Protein AF-A0A5J4WSN6-F1 (afdb_monomer)

pLDDT: mean 71.71, std 24.64, range [21.77, 98.19]

Foldseek 3Di:
DDDDDDDDDDDDDDDDDDDDDDDDDDDDDDDDDDDDDDDDDDDDDDDDDDDDDDDDDDDDDDDDDDDDDDDDDDDDDDDDDDDDPPPPVPPVVVVVVVVVVVVVVVPPPDDDDDDDPVVVVVVVVVVVVVLVVVVVVPPDDDDPVVVLVLLQCLLPDDDDVVNVVVVVVVPDDDDDDDDDDDDVVVVVVPVVPPPDDDDDDDDDDDDDDDDDDDDDDDDDDDDDDDDDDDDDDDDDDDDDDDDDDDDDDDDDDPPVPPPDDDPLPVLVVVCVVPPPVSLVVCLVVCVLVVLLVCLVVVDPVSLDLSNLVNNLSSLALQDCSSLVSCLVVVSLLSLLVQCPPPDVSSNLSSLSSLLSSLLNCPDPPHDVVVNVSNLVSCVVSVVLVSLVVSLVVPPDLSSNLSSLLSNLSNCLPAQPPDPPNDPVSLVSLVVCLVPNDPVCNVSSVVSSVSVVVSVVVCVVCVPPPPCVQLVVLLVDDCDDDPVSNVVSLVSNLVSLVVLLVVLVNPLDPVSLVVCVVVCVLLSLLVCLQDPDLASDDQSSLSSNLSSLPSDDLVSLVSSVVSLNLNSLLNNLPYPDPSSVLSSLSNLLSNLVSQLVVDPLPDQRPCLVSCVVNVVLVSLVCQLPPDPDPSSVLSSLLSNLSRQQLHDPPDPVNLQVSLVSLLCCCQPPPVCNVSSLVSLLRLCNHPVSVCSLCVPDDLLVLLVLLQDDLDDPPVSNSNSVSSNLSSLSSLLSNLPDLPCAVVLVNNVVSCVLVSLLVLLQPDDQQPDDLSSLSSNLSSQLSYALVSLVSSVVSVNQVSLLSQCPPPPVSSNVSSLSRLLRSLVSQLVVDPDDQARPCLVVCVVVVVLVSLLCQLVVCPPPLSSVLSSLLNNLSRQFNHEPPPLVSLVSSLVSLVVQCPDPPVSSVVSSVNSNVGHDNDDPVVVVVCCVVLVVPDDPPPPDSCNLVVVLLPDLAPQVLSVQLPSDPNSVCCSVPPCNSVSSCVNWADDKDKPDPDCQQADDDDQKTWGAQAQFKHKIWIDDKDQAAKKKWKKAKPPQDDPQFKKKWKFDNPDDADPRDHCCPPVRQLTIWIQTQCAAIHHVHGGDDGWDHDDGPWIKMWMWGNPDVQTKIWIDINLHTTQEMETNHDSIMIIMMIGRHGRIMMGTPGITGRNDDSDPHDPPHDYHYRSDDDD

Solvent-accessible surface area (backbone atoms only — not comparable to full-atom values): 69137 Å² total; per-residue (Å²): 140,86,88,81,87,89,86,84,83,88,83,86,87,81,88,80,90,85,85,87,84,84,89,86,90,80,90,85,87,89,86,91,86,84,88,87,84,88,85,85,84,88,88,84,81,88,87,82,90,85,88,81,82,89,86,80,90,88,80,92,84,88,87,88,89,86,85,86,91,80,87,88,81,92,79,89,88,82,93,82,90,87,87,83,94,81,66,79,85,54,59,77,53,53,61,68,48,59,58,56,50,57,66,53,62,73,73,76,79,76,81,87,77,80,86,53,72,67,55,56,53,49,52,51,51,49,50,51,57,54,48,58,64,52,62,77,72,61,87,84,69,84,66,66,68,64,53,52,56,53,52,50,52,62,75,74,42,82,89,48,72,66,62,57,57,56,59,59,66,74,69,69,78,88,88,84,87,88,86,87,84,92,68,76,72,58,68,65,56,60,72,66,69,80,77,84,78,84,91,86,83,91,81,88,78,89,80,88,82,81,89,80,85,83,88,84,88,81,86,87,89,88,87,87,78,91,87,78,90,79,91,80,90,84,83,82,88,82,89,82,89,80,89,84,83,86,82,92,79,80,83,81,63,96,78,69,74,84,79,64,80,82,62,31,63,63,50,44,53,44,44,71,74,51,42,66,72,47,41,55,50,39,53,77,69,40,50,59,56,53,51,52,54,33,52,66,67,66,44,73,83,55,74,34,63,47,42,42,48,39,54,40,71,60,46,45,51,88,54,63,69,61,49,50,50,38,60,77,68,59,45,56,67,43,50,54,58,34,58,76,45,89,53,61,68,49,23,40,38,38,51,48,39,50,37,27,55,54,62,41,54,74,46,89,85,56,57,67,71,66,42,49,48,57,44,50,53,32,52,78,66,45,41,57,58,53,38,50,49,42,32,74,62,59,83,38,71,69,46,24,53,47,28,32,46,46,52,41,59,65,51,47,83,56,60,82,86,64,92,72,86,46,68,71,43,57,51,47,27,51,47,32,39,77,72,43,59,81,89,50,16,61,58,26,42,54,37,46,51,40,44,49,45,53,53,48,51,41,70,64,57,69,49,79,81,72,57,61,65,46,43,50,45,58,64,58,73,91,60,82,51,78,67,47,33,52,46,52,53,49,51,35,38,50,39,27,45,53,50,39,50,51,48,73,52,63,57,42,61,68,61,45,49,50,47,47,74,71,39,42,52,62,45,45,44,50,46,48,55,69,50,64,59,87,79,58,58,60,35,53,60,45,31,53,36,53,57,46,71,54,47,57,67,74,58,41,46,59,50,53,77,66,60,50,61,61,15,37,68,49,31,66,76,31,89,50,66,69,43,30,52,42,26,54,50,39,54,42,53,58,48,53,48,39,55,71,71,49,84,89,78,64,75,38,73,56,49,77,58,41,54,75,68,46,38,69,57,55,36,52,47,47,37,66,73,53,86,52,63,67,56,29,54,52,27,35,40,45,53,29,55,51,30,29,52,39,69,63,82,51,66,67,60,40,51,53,38,52,54,49,36,64,44,31,42,56,76,35,88,85,50,18,64,57,26,41,53,16,50,29,31,21,40,66,11,72,71,42,30,48,61,65,46,70,86,60,62,54,54,62,50,19,52,57,46,56,57,71,80,67,74,55,73,67,53,29,48,52,50,51,31,53,40,43,28,51,25,44,53,51,45,30,66,50,76,51,95,76,49,60,68,61,52,49,51,42,50,72,44,34,35,54,60,26,46,50,52,52,63,63,73,48,63,77,96,75,62,64,56,42,58,50,45,30,52,24,50,58,40,67,72,45,54,56,69,54,32,48,54,47,46,75,70,54,41,61,69,47,43,62,74,34,46,82,48,87,54,66,65,43,19,49,36,33,42,52,30,55,48,47,46,49,50,33,48,55,66,72,47,91,83,58,63,57,29,79,64,34,64,60,29,52,76,69,44,40,52,57,52,37,51,50,46,36,74,67,25,85,90,36,65,72,40,30,52,46,25,27,34,51,51,27,47,45,32,20,64,32,63,61,84,54,59,72,59,39,52,55,34,52,55,50,27,57,57,36,44,70,43,87,54,64,70,58,17,50,47,16,44,54,11,67,76,31,40,48,86,81,68,74,86,65,43,76,64,52,34,66,81,75,47,55,82,83,54,73,83,95,60,64,94,55,44,71,57,53,55,53,63,72,40,77,44,57,60,55,51,54,53,51,32,68,72,41,80,71,45,42,52,45,73,77,39,90,64,34,67,58,44,51,47,62,33,27,48,51,76,73,43,76,59,74,90,50,74,78,52,30,54,72,58,97,59,31,41,35,36,26,94,47,76,48,36,33,37,37,42,36,36,67,69,47,59,64,53,32,38,38,40,26,40,29,39,36,71,34,81,88,75,84,20,44,38,40,37,41,26,39,50,89,60,79,68,55,85,69,28,54,73,50,44,97,75,27,30,70,42,26,42,40,42,36,40,81,9,30,41,26,38,66,38,76,68,58,50,71,43,77,58,58,67,63,82,41,39,40,31,43,37,39,33,52,75,49,86,67,19,39,36,42,38,26,52,72,79,46,75,40,42,57,30,40,28,54,55,70,76,32,29,24,42,34,44,34,45,28,34,47,66,9,35,39,31,57,78,42,39,31,48,45,81,67,78,87,74,84,76,55,88,90,48,44,81,41,58,56,86,42,78,66,119

Structure (mmCIF, N/CA/C/O backbone):
data_AF-A0A5J4WSN6-F1
#
_entry.id   AF-A0A5J4WSN6-F1
#
loop_
_atom_site.group_PDB
_atom_site.id
_atom_site.type_symbol
_atom_site.label_atom_id
_atom_site.label_alt_id
_atom_site.label_comp_id
_atom_site.label_asym_id
_atom_site.label_entity_id
_atom_site.label_seq_id
_atom_site.pdbx_PDB_ins_code
_atom_site.Cartn_x
_atom_site.Cartn_y
_atom_site.Cartn_z
_atom_site.occupancy
_atom_site.B_iso_or_equiv
_atom_site.auth_seq_id
_atom_site.auth_comp_id
_atom_site.auth_asym_id
_atom_site.auth_atom_id
_atom_site.pdbx_PDB_model_num
ATOM 1 N N . MET A 1 1 ? 8.665 -16.994 6.306 1.00 29.88 1 MET A N 1
ATOM 2 C CA . MET A 1 1 ? 9.416 -18.201 6.709 1.00 29.88 1 MET A CA 1
ATOM 3 C C . MET A 1 1 ? 10.738 -17.751 7.284 1.00 29.88 1 MET A C 1
ATOM 5 O O . MET A 1 1 ? 11.420 -16.973 6.629 1.00 29.88 1 MET A O 1
ATOM 9 N N . SER A 1 2 ? 11.057 -18.196 8.493 1.00 22.36 2 SER A N 1
ATOM 10 C CA . SER A 1 2 ? 12.301 -17.873 9.191 1.00 22.36 2 SER A CA 1
ATOM 11 C C . SER A 1 2 ? 12.502 -18.897 10.304 1.00 22.36 2 SER A C 1
ATOM 13 O O . SER A 1 2 ? 11.804 -18.849 11.313 1.00 22.36 2 SER A O 1
ATOM 15 N N . GLU A 1 3 ? 13.447 -19.808 10.115 1.00 26.25 3 GLU A N 1
ATOM 16 C CA . GLU A 1 3 ? 13.988 -20.647 11.181 1.00 26.25 3 GLU A CA 1
ATOM 17 C C . GLU A 1 3 ? 15.490 -20.391 11.265 1.00 26.25 3 GLU A C 1
ATOM 19 O O . GLU A 1 3 ? 16.156 -20.347 10.232 1.00 26.25 3 GLU A O 1
ATOM 24 N N . ILE A 1 4 ? 16.003 -20.229 12.486 1.00 26.98 4 ILE A N 1
ATOM 25 C CA . ILE A 1 4 ? 17.267 -20.807 12.963 1.00 26.98 4 ILE A CA 1
ATOM 26 C C . ILE A 1 4 ? 17.347 -20.578 14.483 1.00 26.98 4 ILE A C 1
ATOM 28 O O . ILE A 1 4 ? 17.349 -19.450 14.960 1.00 26.98 4 ILE A O 1
ATOM 32 N N . ASN A 1 5 ? 17.387 -21.696 15.209 1.00 25.83 5 ASN A N 1
ATOM 33 C CA . ASN A 1 5 ? 17.934 -21.938 16.549 1.00 25.83 5 ASN A CA 1
ATOM 34 C C . ASN A 1 5 ? 17.846 -20.860 17.651 1.00 25.83 5 ASN A C 1
ATOM 36 O O . ASN A 1 5 ? 18.610 -19.897 17.672 1.00 25.83 5 ASN A O 1
ATOM 40 N N . LEU A 1 6 ? 17.147 -21.228 18.730 1.00 24.16 6 LEU A N 1
ATOM 41 C CA . LEU A 1 6 ? 17.699 -21.136 20.086 1.00 24.16 6 LEU A CA 1
ATOM 42 C C . LEU A 1 6 ? 17.546 -22.489 20.805 1.00 24.16 6 LEU A C 1
ATOM 44 O O . LEU A 1 6 ? 16.474 -23.085 20.798 1.00 24.16 6 LEU A O 1
ATOM 48 N N . ASP A 1 7 ? 18.627 -22.940 21.440 1.00 25.58 7 ASP A N 1
ATOM 49 C CA . ASP A 1 7 ? 18.696 -24.030 22.428 1.00 25.58 7 ASP A CA 1
ATOM 50 C C . ASP A 1 7 ? 19.331 -23.423 23.692 1.00 25.58 7 ASP A C 1
ATOM 52 O O . ASP A 1 7 ? 20.236 -22.588 23.565 1.00 25.58 7 ASP A O 1
ATOM 56 N N . PRO A 1 8 ? 18.854 -23.762 24.904 1.00 38.78 8 PRO A N 1
ATOM 57 C CA . PRO A 1 8 ? 19.781 -24.472 25.786 1.00 38.78 8 PRO A CA 1
ATOM 58 C C . PRO A 1 8 ? 19.151 -25.518 26.734 1.00 38.78 8 PRO A C 1
ATOM 60 O O . PRO A 1 8 ? 18.449 -25.201 27.692 1.00 38.78 8 PRO A O 1
ATOM 63 N N . LEU A 1 9 ? 19.636 -26.752 26.593 1.00 24.89 9 LEU A N 1
ATOM 64 C CA . LEU A 1 9 ? 20.227 -27.571 27.667 1.00 24.89 9 LEU A CA 1
ATOM 65 C C . LEU A 1 9 ? 19.377 -27.949 28.913 1.00 24.89 9 LEU A C 1
ATOM 67 O O . LEU A 1 9 ? 19.411 -27.307 29.959 1.00 24.89 9 LEU A O 1
ATOM 71 N N . LEU A 1 10 ? 18.905 -29.203 28.882 1.00 26.56 10 LEU A N 1
ATOM 72 C CA . LEU A 1 10 ? 19.039 -30.211 29.960 1.00 26.56 10 LEU A CA 1
ATOM 73 C C . LEU A 1 10 ? 18.473 -29.933 31.379 1.00 26.56 10 LEU A C 1
ATOM 75 O O . LEU A 1 10 ? 19.146 -29.331 32.214 1.00 26.56 10 LEU A O 1
ATOM 79 N N . ARG A 1 11 ? 17.482 -30.757 31.787 1.00 25.06 11 ARG A N 1
ATOM 80 C CA . ARG A 1 11 ? 17.697 -31.755 32.876 1.00 25.06 11 ARG A CA 1
ATOM 81 C C . ARG A 1 11 ? 16.644 -32.882 32.981 1.00 25.06 11 ARG A C 1
ATOM 83 O O . ARG A 1 11 ? 15.590 -32.731 33.576 1.00 25.06 11 ARG A O 1
ATOM 90 N N . LYS A 1 12 ? 17.051 -34.070 32.512 1.00 27.34 12 LYS A N 1
ATOM 91 C CA . LYS A 1 12 ? 16.775 -35.429 33.044 1.00 27.34 12 LYS A CA 1
ATOM 92 C C . LYS A 1 12 ? 15.430 -35.720 33.759 1.00 27.34 12 LYS A C 1
ATOM 94 O O . LYS A 1 12 ? 15.294 -35.453 34.951 1.00 27.34 12 LYS A O 1
ATOM 99 N N . LYS A 1 13 ? 14.670 -36.655 33.175 1.00 25.98 13 LYS A N 1
ATOM 100 C CA . LYS A 1 13 ? 14.461 -37.995 33.779 1.00 25.98 13 LYS A CA 1
ATOM 101 C C . LYS A 1 13 ? 14.390 -39.071 32.679 1.00 25.98 13 LYS A C 1
ATOM 103 O O . LYS A 1 13 ? 14.477 -38.733 31.503 1.00 25.98 13 LYS A O 1
ATOM 108 N N . LYS A 1 14 ? 14.407 -40.350 33.064 1.00 26.09 14 LYS A N 1
ATOM 109 C CA . LYS A 1 14 ? 14.675 -41.517 32.198 1.00 26.09 14 LYS A CA 1
ATOM 110 C C . LYS A 1 14 ? 13.524 -42.535 32.225 1.00 26.09 14 LYS A C 1
ATOM 112 O O . LYS A 1 14 ? 12.726 -42.507 33.154 1.00 26.09 14 LYS A O 1
ATOM 117 N N . ASP A 1 15 ? 13.614 -43.483 31.284 1.00 25.67 15 ASP A N 1
ATOM 118 C CA . ASP A 1 15 ? 12.939 -44.793 31.226 1.00 25.67 15 ASP A CA 1
ATOM 119 C C . ASP A 1 15 ? 11.438 -44.775 30.826 1.00 25.67 15 ASP A C 1
ATOM 121 O O . ASP A 1 15 ? 10.695 -43.909 31.268 1.00 25.67 15 ASP A O 1
ATOM 125 N N . LYS A 1 16 ? 10.915 -45.700 29.994 1.00 28.06 16 LYS A N 1
ATOM 126 C CA . LYS A 1 16 ? 11.546 -46.781 29.190 1.00 28.06 16 LYS A CA 1
ATOM 127 C C . LYS A 1 16 ? 10.595 -47.316 28.093 1.00 28.06 16 LYS A C 1
ATOM 129 O O . LYS A 1 16 ? 9.416 -47.456 28.368 1.00 28.06 16 LYS A O 1
ATOM 134 N N . VAL A 1 17 ? 11.173 -47.762 26.964 1.00 27.42 17 VAL A N 1
ATOM 135 C CA . VAL A 1 17 ? 10.690 -48.813 26.019 1.00 27.42 17 VAL A CA 1
ATOM 136 C C . VAL A 1 17 ? 9.312 -48.647 25.339 1.00 27.42 17 VAL A C 1
ATOM 138 O O . VAL A 1 17 ? 8.289 -48.592 26.003 1.00 27.42 17 VAL A O 1
ATOM 141 N N . GLY A 1 18 ? 9.281 -48.807 24.003 1.00 24.73 18 GLY A N 1
ATOM 142 C CA . GLY A 1 18 ? 8.148 -49.468 23.324 1.00 24.73 18 GLY A CA 1
ATOM 143 C C . GLY A 1 18 ? 7.549 -48.788 22.084 1.00 24.73 18 GLY A C 1
ATOM 144 O O . GLY A 1 18 ? 6.502 -48.161 22.178 1.00 24.73 18 GLY A O 1
ATOM 145 N N . HIS A 1 19 ? 8.123 -49.038 20.903 1.00 26.41 19 HIS A N 1
ATOM 146 C CA . HIS A 1 19 ? 7.323 -49.191 19.673 1.00 26.41 19 HIS A CA 1
ATOM 147 C C . HIS A 1 19 ? 6.968 -50.684 19.526 1.00 26.41 19 HIS A C 1
ATOM 149 O O . HIS A 1 19 ? 7.775 -51.529 19.929 1.00 26.41 19 HIS A O 1
ATOM 155 N N . PRO A 1 20 ? 5.782 -51.026 18.989 1.00 36.34 20 PRO A N 1
ATOM 156 C CA . PRO A 1 20 ? 5.706 -51.248 17.544 1.00 36.34 20 PRO A CA 1
ATOM 157 C C . PRO A 1 20 ? 4.441 -50.680 16.867 1.00 36.34 20 PRO A C 1
ATOM 159 O O . PRO A 1 20 ? 3.640 -49.956 17.450 1.00 36.34 20 PRO A O 1
ATOM 162 N N . SER A 1 21 ? 4.351 -50.988 15.579 1.00 25.44 21 SER A N 1
ATOM 163 C CA . SER A 1 21 ? 3.442 -50.516 14.539 1.00 25.44 21 SER A CA 1
ATOM 164 C C . SER A 1 21 ? 1.994 -51.035 14.571 1.00 25.44 21 SER A C 1
ATOM 166 O O . SER A 1 21 ? 1.717 -52.127 15.054 1.00 25.44 21 SER A O 1
ATOM 168 N N . GLU A 1 22 ? 1.164 -50.316 13.803 1.00 26.33 22 GLU A N 1
ATOM 169 C CA . GLU A 1 22 ? 0.110 -50.827 12.904 1.00 26.33 22 GLU A CA 1
ATOM 170 C C . GLU A 1 22 ? -1.339 -51.110 13.369 1.00 26.33 22 GLU A C 1
ATOM 172 O O . GLU A 1 22 ? -1.625 -51.691 14.407 1.00 26.33 22 GLU A O 1
ATOM 177 N N . ASN A 1 23 ? -2.233 -50.782 12.422 1.00 25.22 23 ASN A N 1
ATOM 178 C CA . ASN A 1 23 ? -3.530 -51.392 12.103 1.00 25.22 23 ASN A CA 1
ATOM 179 C C . ASN A 1 23 ? -4.677 -51.408 13.135 1.00 25.22 23 ASN A C 1
ATOM 181 O O . ASN A 1 23 ? -4.746 -52.239 14.038 1.00 25.22 23 ASN A O 1
ATOM 185 N N . LEU A 1 24 ? -5.726 -50.623 12.836 1.00 24.95 24 LEU A N 1
ATOM 186 C CA . LEU A 1 24 ? -7.067 -50.823 13.397 1.00 24.95 24 LEU A CA 1
ATOM 187 C C . LEU A 1 24 ? -8.184 -50.526 12.372 1.00 24.95 24 LEU A C 1
ATOM 189 O O . LEU A 1 24 ? -8.717 -49.424 12.287 1.00 24.95 24 LEU A O 1
ATOM 193 N N . GLN A 1 25 ? -8.575 -51.547 11.600 1.00 28.19 25 GLN A N 1
ATOM 194 C CA . GLN A 1 25 ? -9.844 -51.556 10.857 1.00 28.19 25 GLN A CA 1
ATOM 195 C C . GLN A 1 25 ? -11.003 -52.062 11.733 1.00 28.19 25 GLN A C 1
ATOM 197 O O . GLN A 1 25 ? -10.855 -53.072 12.425 1.00 28.19 25 GLN A O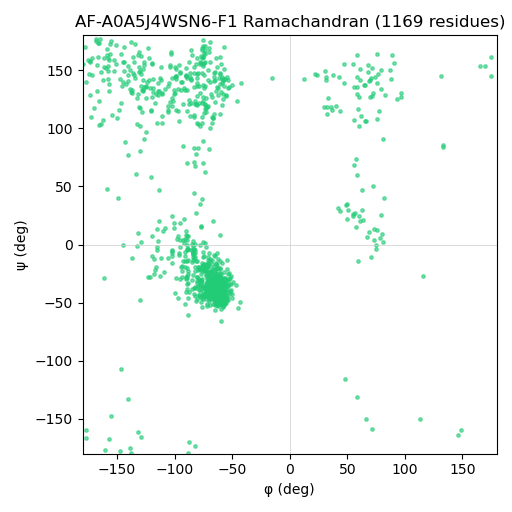 1
ATOM 202 N N . LYS A 1 26 ? -12.196 -51.467 11.576 1.00 28.02 26 LYS A N 1
ATOM 203 C CA . LYS A 1 26 ? -13.536 -52.096 11.705 1.00 28.02 26 LYS A CA 1
ATOM 204 C C . LYS A 1 26 ? -14.578 -51.134 11.084 1.00 28.02 26 LYS A C 1
ATOM 206 O O . LYS A 1 26 ? -14.473 -49.938 11.302 1.00 28.02 26 LYS A O 1
ATOM 211 N N . LYS A 1 27 ? -15.390 -51.552 10.092 1.00 29.20 27 LYS A N 1
ATOM 212 C CA . LYS A 1 27 ? -16.681 -52.300 10.179 1.00 29.20 27 LYS A CA 1
ATOM 213 C C . LYS A 1 27 ? -17.825 -51.445 10.768 1.00 29.20 27 LYS A C 1
ATOM 215 O O . LYS A 1 27 ? -17.562 -50.708 11.700 1.00 29.20 27 LYS A O 1
ATOM 220 N N . GLN A 1 28 ? -19.097 -51.490 10.340 1.00 25.22 28 GLN A N 1
ATOM 221 C CA . GLN A 1 28 ? -19.889 -52.211 9.303 1.00 25.22 28 GLN A CA 1
ATOM 222 C C . GLN A 1 28 ? -20.956 -51.203 8.779 1.00 25.22 28 GLN A C 1
ATOM 224 O O . GLN A 1 28 ? -21.284 -50.272 9.500 1.00 25.22 28 GLN A O 1
ATOM 229 N N . LYS A 1 29 ? -21.471 -51.175 7.540 1.00 27.22 29 LYS A N 1
ATOM 230 C CA . LYS A 1 29 ? -22.154 -52.155 6.658 1.00 27.22 29 LYS A CA 1
ATOM 231 C C . LYS A 1 29 ? -23.549 -52.665 7.112 1.00 27.22 29 LYS A C 1
ATOM 233 O O . LYS A 1 29 ? -23.630 -53.614 7.878 1.00 27.22 29 LYS A O 1
ATOM 238 N N . ILE A 1 30 ? -24.576 -52.151 6.411 1.00 27.41 30 ILE A N 1
ATOM 239 C CA . ILE A 1 30 ? -25.902 -52.740 6.082 1.00 27.41 30 ILE A CA 1
ATOM 240 C C . ILE A 1 30 ? -27.004 -52.723 7.157 1.00 27.41 30 ILE A C 1
ATOM 242 O O . ILE A 1 30 ? -26.831 -53.205 8.268 1.00 27.41 30 ILE A O 1
ATOM 246 N N . ASN A 1 31 ? -28.203 -52.316 6.716 1.00 23.38 31 ASN A N 1
ATOM 247 C CA . ASN A 1 31 ? -29.488 -52.799 7.226 1.00 23.38 31 ASN A CA 1
ATOM 248 C C . ASN A 1 31 ? -30.433 -53.048 6.021 1.00 23.38 31 ASN A C 1
ATOM 250 O O . ASN A 1 31 ? -30.463 -52.214 5.115 1.00 23.38 31 ASN A O 1
ATOM 254 N N . LYS A 1 32 ? -31.129 -54.198 5.942 1.00 28.86 32 LYS A N 1
ATOM 255 C CA . LYS A 1 32 ? -32.035 -54.562 4.817 1.00 28.86 32 LYS A CA 1
ATOM 256 C C . LYS A 1 32 ? -32.948 -55.761 5.152 1.00 28.86 32 LYS A C 1
ATOM 258 O O . LYS A 1 32 ? -32.493 -56.897 5.069 1.00 28.86 32 LYS A O 1
ATOM 263 N N . VAL A 1 33 ? -34.226 -55.507 5.451 1.00 28.70 33 VAL A N 1
ATOM 264 C CA . VAL A 1 33 ? -35.325 -56.482 5.686 1.00 28.70 33 VAL A CA 1
ATOM 265 C C . VAL A 1 33 ? -36.657 -55.741 5.429 1.00 28.70 33 VAL A C 1
ATOM 267 O O . VAL A 1 33 ? -36.706 -54.552 5.724 1.00 28.70 33 VAL A O 1
ATOM 270 N N . ASN A 1 34 ? -37.782 -56.304 4.964 1.00 27.73 34 ASN A N 1
ATOM 271 C CA . ASN A 1 34 ? -38.065 -57.291 3.901 1.00 27.73 34 ASN A CA 1
ATOM 272 C C . ASN A 1 34 ? -39.535 -57.095 3.442 1.00 27.73 34 ASN A C 1
ATOM 274 O O . ASN A 1 34 ? -40.289 -56.353 4.069 1.00 27.73 34 ASN A O 1
ATOM 278 N N . LYS A 1 35 ? -39.953 -57.783 2.370 1.00 28.55 35 LYS A N 1
ATOM 279 C CA . LYS A 1 35 ? -41.370 -58.087 2.085 1.00 28.55 35 LYS A CA 1
ATOM 280 C C . LYS A 1 35 ? -41.681 -59.522 2.522 1.00 28.55 35 LYS A C 1
ATOM 282 O O . LYS A 1 35 ? -40.806 -60.375 2.412 1.00 28.55 35 LYS A O 1
ATOM 287 N N . GLU A 1 36 ? -42.938 -59.788 2.861 1.00 28.58 36 GLU A N 1
ATOM 288 C CA . GLU A 1 36 ? -43.549 -61.122 2.794 1.00 28.58 36 GLU A CA 1
ATOM 289 C C . GLU A 1 36 ? -44.728 -61.080 1.813 1.00 28.58 36 GLU A C 1
ATOM 291 O O . GLU A 1 36 ? -45.535 -60.149 1.864 1.00 28.58 36 GLU A O 1
ATOM 296 N N . LYS A 1 37 ? -44.839 -62.069 0.922 1.00 29.16 37 LYS A N 1
ATOM 297 C CA . LYS A 1 37 ? -45.725 -63.234 1.107 1.00 29.16 37 LYS A CA 1
ATOM 298 C C . LYS A 1 37 ? -45.730 -64.125 -0.138 1.00 29.16 37 LYS A C 1
ATOM 300 O O . LYS A 1 37 ? -45.652 -63.636 -1.264 1.00 29.16 37 LYS A O 1
ATOM 305 N N . ASP A 1 38 ? -45.832 -65.419 0.121 1.00 28.41 38 ASP A N 1
ATOM 306 C CA . ASP A 1 38 ? -46.012 -66.517 -0.832 1.00 28.41 38 ASP A CA 1
ATOM 307 C C . ASP A 1 38 ? -47.487 -66.531 -1.350 1.00 28.41 38 ASP A C 1
ATOM 309 O O . ASP A 1 38 ? -48.294 -65.702 -0.923 1.00 28.41 38 ASP A O 1
ATOM 313 N N . ASP A 1 39 ? -47.944 -67.369 -2.292 1.00 27.45 39 ASP A N 1
ATOM 314 C CA . ASP A 1 39 ? -47.597 -68.784 -2.495 1.00 27.45 39 ASP A CA 1
ATOM 315 C C . ASP A 1 39 ? -48.053 -69.350 -3.874 1.00 27.45 39 ASP A C 1
ATOM 317 O O . ASP A 1 39 ? -48.836 -68.733 -4.596 1.00 27.45 39 ASP A O 1
ATOM 321 N N . SER A 1 40 ? -47.647 -70.592 -4.169 1.00 26.86 40 SER A N 1
ATOM 322 C CA . SER A 1 40 ? -48.242 -71.583 -5.098 1.00 26.86 40 SER A CA 1
ATOM 323 C C . SER A 1 40 ? -47.994 -71.545 -6.634 1.00 26.86 40 SER A C 1
ATOM 325 O O . SER A 1 40 ? -48.794 -71.049 -7.413 1.00 26.86 40 SER A O 1
ATOM 327 N N . PHE A 1 41 ? -46.932 -72.266 -7.040 1.00 25.58 41 PHE A N 1
ATOM 328 C CA . PHE A 1 41 ? -46.867 -73.342 -8.067 1.00 25.58 41 PHE A CA 1
ATOM 329 C C . PHE A 1 41 ? -47.223 -73.176 -9.577 1.00 25.58 41 PHE A C 1
ATOM 331 O O . PHE A 1 41 ? -48.254 -72.648 -9.973 1.00 25.58 41 PHE A O 1
ATOM 338 N N . SER A 1 42 ? -46.404 -73.871 -10.399 1.00 23.03 42 SER A N 1
ATOM 339 C CA . SER A 1 42 ? -46.414 -74.045 -11.881 1.00 23.03 42 SER A CA 1
ATOM 340 C C . SER A 1 42 ? -46.073 -72.782 -12.711 1.00 23.03 42 SER A C 1
ATOM 342 O O . SER A 1 42 ? -46.444 -71.683 -12.330 1.00 23.03 42 SER A O 1
ATOM 344 N N . GLU A 1 43 ? -45.314 -72.816 -13.820 1.00 23.66 43 GLU A N 1
ATOM 345 C CA . GLU A 1 43 ? -44.699 -73.920 -14.593 1.00 23.66 43 GLU A CA 1
ATOM 346 C C . GLU A 1 43 ? -43.335 -73.501 -15.243 1.00 23.66 43 GLU A C 1
ATOM 348 O O . GLU A 1 43 ? -42.836 -72.399 -15.021 1.00 23.66 43 GLU A O 1
ATOM 353 N N . ASN A 1 44 ? -42.683 -74.391 -16.008 1.00 26.05 44 ASN A N 1
ATOM 354 C CA . ASN A 1 44 ? -41.369 -74.257 -16.697 1.00 26.05 44 ASN A CA 1
ATOM 355 C C . ASN A 1 44 ? -41.326 -75.372 -17.799 1.00 26.05 44 ASN A C 1
ATOM 357 O O . ASN A 1 44 ? -42.039 -76.351 -17.571 1.00 26.05 44 ASN A O 1
ATOM 361 N N . PRO A 1 45 ? -40.501 -75.387 -18.893 1.00 47.44 45 PRO A N 1
ATOM 362 C CA . PRO A 1 45 ? -39.309 -74.557 -19.160 1.00 47.44 45 PRO A CA 1
ATOM 363 C C . PRO A 1 45 ? -38.910 -74.207 -20.639 1.00 47.44 45 PRO A C 1
ATOM 365 O O . PRO A 1 45 ? -39.347 -74.838 -21.587 1.00 47.44 45 PRO A O 1
ATOM 368 N N . LYS A 1 46 ? -37.907 -73.308 -20.782 1.00 30.81 46 LYS A N 1
ATOM 369 C CA . LYS A 1 46 ? -36.756 -73.263 -21.754 1.00 30.81 46 LYS A CA 1
ATOM 370 C C . LYS A 1 46 ? -36.915 -73.493 -23.293 1.00 30.81 46 LYS A C 1
ATOM 372 O O . LYS A 1 46 ? -37.635 -74.368 -23.743 1.00 30.81 46 LYS A O 1
ATOM 377 N N . LYS A 1 47 ? -35.938 -72.908 -24.035 1.00 27.97 47 LYS A N 1
ATOM 378 C CA . LYS A 1 47 ? -35.503 -73.123 -25.458 1.00 27.97 47 LYS A CA 1
ATOM 379 C C . LYS A 1 47 ? -36.256 -72.307 -26.534 1.00 27.97 47 LYS A C 1
ATOM 381 O O . LYS A 1 47 ? -37.420 -72.004 -26.343 1.00 27.97 47 LYS A O 1
ATOM 386 N N . SER A 1 48 ? -35.660 -71.932 -27.681 1.00 26.52 48 SER A N 1
ATOM 387 C CA . SER A 1 48 ? -34.234 -71.870 -28.112 1.00 26.52 48 SER A CA 1
ATOM 388 C C . SER A 1 48 ? -34.059 -70.921 -29.326 1.00 26.52 48 SER A C 1
ATOM 390 O O . SER A 1 48 ? -35.009 -70.273 -29.749 1.00 26.52 48 SER A O 1
ATOM 392 N N . THR A 1 49 ? -32.843 -70.817 -29.874 1.00 34.34 49 THR A N 1
ATOM 393 C CA . THR A 1 49 ? -32.453 -69.963 -31.014 1.00 34.34 49 THR A CA 1
ATOM 394 C C . THR A 1 49 ? -32.933 -70.441 -32.403 1.00 34.34 49 THR A C 1
ATOM 396 O O . THR A 1 49 ? -33.271 -71.607 -32.582 1.00 34.34 49 THR A O 1
ATOM 399 N N . ASN A 1 50 ? -32.800 -69.522 -33.380 1.00 27.08 50 ASN A N 1
ATOM 400 C CA . ASN A 1 50 ? -32.755 -69.656 -34.855 1.00 27.08 50 ASN A CA 1
ATOM 401 C C . ASN A 1 50 ? -34.020 -69.449 -35.731 1.00 27.08 50 ASN A C 1
ATOM 403 O O . ASN A 1 50 ? -35.038 -70.110 -35.595 1.00 27.08 50 ASN A O 1
ATOM 407 N N . SER A 1 51 ? -33.802 -68.604 -36.758 1.00 24.12 51 SER A N 1
ATOM 408 C CA . SER A 1 51 ? -34.321 -68.622 -38.148 1.00 24.12 51 SER A CA 1
ATOM 409 C C . SER A 1 51 ? -35.829 -68.558 -38.476 1.00 24.12 51 SER A C 1
ATOM 411 O O . SER A 1 51 ? -36.558 -69.505 -38.220 1.00 24.12 51 SER A O 1
ATOM 413 N N . GLY A 1 52 ? -36.204 -67.591 -39.340 1.00 23.55 52 GLY A N 1
ATOM 414 C CA . GLY A 1 52 ? -36.835 -67.970 -40.626 1.00 23.55 52 GLY A CA 1
ATOM 415 C C . GLY A 1 52 ? -38.114 -67.266 -41.138 1.00 23.55 52 GLY A C 1
ATOM 416 O O . GLY A 1 52 ? -39.168 -67.875 -41.114 1.00 23.55 52 GLY A O 1
ATOM 417 N N . LYS A 1 53 ? -37.958 -66.104 -41.804 1.00 27.56 53 LYS A N 1
ATOM 418 C CA . LYS A 1 53 ? -38.732 -65.600 -42.983 1.00 27.56 53 LYS A CA 1
ATOM 419 C C . LYS A 1 53 ? -40.274 -65.399 -42.956 1.00 27.56 53 LYS A C 1
ATOM 421 O O . LYS A 1 53 ? -41.041 -66.340 -42.814 1.00 27.56 53 LYS A O 1
ATOM 426 N N . SER A 1 54 ? -40.668 -64.238 -43.516 1.00 28.33 54 SER A N 1
ATOM 427 C CA . SER A 1 54 ? -41.941 -63.922 -44.227 1.00 28.33 54 SER A CA 1
ATOM 428 C C . SER A 1 54 ? -43.233 -63.902 -43.384 1.00 28.33 54 SER A C 1
ATOM 430 O O . SER A 1 54 ? -43.332 -64.610 -42.396 1.00 28.33 54 SER A O 1
ATOM 432 N N . ASN A 1 55 ? -44.264 -63.094 -43.665 1.00 26.89 55 ASN A N 1
ATOM 433 C CA . ASN A 1 55 ? -44.663 -62.279 -44.837 1.00 26.89 55 ASN A CA 1
ATOM 434 C C . ASN A 1 55 ? -45.121 -60.859 -44.365 1.00 26.89 55 ASN A C 1
ATOM 436 O O . ASN A 1 55 ? -45.224 -60.656 -43.162 1.00 26.89 55 ASN A O 1
ATOM 440 N N . LYS A 1 56 ? -45.414 -59.828 -45.183 1.00 26.44 56 LYS A N 1
ATOM 441 C CA . LYS A 1 56 ? -45.751 -59.735 -46.624 1.00 26.44 56 LYS A CA 1
ATOM 442 C C . LYS A 1 56 ? -45.446 -58.315 -47.187 1.00 26.44 56 LYS A C 1
ATOM 444 O O . LYS A 1 56 ? -45.384 -57.372 -46.414 1.00 26.44 56 LYS A O 1
ATOM 449 N N . GLU A 1 57 ? -45.277 -58.217 -48.515 1.00 29.17 57 GLU A N 1
ATOM 450 C CA . GLU A 1 57 ? -45.650 -57.138 -49.485 1.00 29.17 57 GLU A CA 1
ATOM 451 C C . GLU A 1 57 ? -46.105 -55.739 -48.958 1.00 29.17 57 GLU A C 1
ATOM 453 O O . GLU A 1 57 ? -46.913 -55.691 -48.042 1.00 29.17 57 GLU A O 1
ATOM 458 N N . LYS A 1 58 ? -45.801 -54.552 -49.539 1.00 31.95 58 LYS A N 1
ATOM 459 C CA . LYS A 1 58 ? -45.264 -54.070 -50.859 1.00 31.95 58 LYS A CA 1
ATOM 460 C C . LYS A 1 58 ? -45.112 -52.501 -50.784 1.00 31.95 58 LYS A C 1
ATOM 462 O O . LYS A 1 58 ? -45.657 -51.949 -49.839 1.00 31.95 58 LYS A O 1
ATOM 467 N N . ASN A 1 59 ? -44.502 -51.669 -51.663 1.00 27.92 59 ASN A N 1
ATOM 468 C CA . ASN A 1 59 ? -43.653 -51.771 -52.880 1.00 27.92 59 ASN A CA 1
ATOM 469 C C . ASN A 1 59 ? -42.993 -50.381 -53.238 1.00 27.92 59 ASN A C 1
ATOM 471 O O . ASN A 1 59 ? -43.546 -49.374 -52.825 1.00 27.92 59 ASN A O 1
ATOM 475 N N . VAL A 1 60 ? -41.913 -50.342 -54.059 1.00 30.47 60 VAL A N 1
ATOM 476 C CA . VAL A 1 60 ? -41.630 -49.456 -55.260 1.00 30.47 60 VAL A CA 1
ATOM 477 C C . VAL A 1 60 ? -41.844 -47.898 -55.228 1.00 30.47 60 VAL A C 1
ATOM 479 O O . VAL A 1 60 ? -42.905 -47.460 -54.816 1.00 30.47 60 VAL A O 1
ATOM 482 N N . VAL A 1 61 ? -40.994 -46.989 -55.788 1.00 29.23 61 VAL A N 1
ATOM 483 C CA . VAL A 1 61 ? -39.592 -47.032 -56.327 1.00 29.23 61 VAL A CA 1
ATOM 484 C C . VAL A 1 61 ? -39.019 -45.618 -56.719 1.00 29.23 61 VAL A C 1
ATOM 486 O O . VAL A 1 61 ? -39.791 -44.714 -56.999 1.00 29.23 61 VAL A O 1
ATOM 489 N N . GLN A 1 62 ? -37.674 -45.478 -56.764 1.00 29.95 62 GLN A N 1
ATOM 490 C CA . GLN A 1 62 ? -36.749 -44.560 -57.518 1.00 29.95 62 GLN A CA 1
ATOM 491 C C . GLN A 1 62 ? -36.920 -43.018 -57.750 1.00 29.95 62 GLN A C 1
ATOM 493 O O . GLN A 1 62 ? -37.922 -42.529 -58.253 1.00 29.95 62 GLN A O 1
ATOM 498 N N . SER A 1 63 ? -35.734 -42.366 -57.737 1.00 26.52 63 SER A N 1
ATOM 499 C CA . SER A 1 63 ? -35.151 -41.422 -58.743 1.00 26.52 63 SER A CA 1
ATOM 500 C C . SER A 1 63 ? -35.351 -39.891 -58.698 1.00 26.52 63 SER A C 1
ATOM 502 O O . SER A 1 63 ? -36.253 -39.345 -58.076 1.00 26.52 63 SER A O 1
ATOM 504 N N . GLU A 1 64 ? -34.383 -39.228 -59.346 1.00 30.47 64 GLU A N 1
ATOM 505 C CA . GLU A 1 64 ? -34.046 -37.798 -59.380 1.00 30.47 64 GLU A CA 1
ATOM 506 C C . GLU A 1 64 ? -34.959 -36.956 -60.292 1.00 30.47 64 GLU A C 1
ATOM 508 O O . GLU A 1 64 ? -35.461 -37.463 -61.296 1.00 30.47 64 GLU A O 1
ATOM 513 N N . ASN A 1 65 ? -35.048 -35.638 -60.035 1.00 25.56 65 ASN A N 1
ATOM 514 C CA . ASN A 1 65 ? -34.992 -34.598 -61.081 1.00 25.56 65 ASN A CA 1
ATOM 515 C C . ASN A 1 65 ? -34.834 -33.164 -60.516 1.00 25.56 65 ASN A C 1
ATOM 517 O O . ASN A 1 65 ? -34.811 -32.951 -59.306 1.00 25.56 65 ASN A O 1
ATOM 521 N N . SER A 1 66 ? -34.707 -32.182 -61.415 1.00 22.25 66 SER A N 1
ATOM 522 C CA . SER A 1 66 ? -34.601 -30.724 -61.167 1.00 22.25 66 SER A CA 1
ATOM 523 C C . SER A 1 66 ? -35.640 -29.974 -62.050 1.00 22.25 66 SER A C 1
ATOM 525 O O . SER A 1 66 ? -36.453 -30.672 -62.657 1.00 22.25 66 SER A O 1
ATOM 527 N N . PRO A 1 67 ? -35.639 -28.635 -62.290 1.00 53.06 67 PRO A N 1
ATOM 528 C CA . PRO A 1 67 ? -35.221 -27.434 -61.532 1.00 53.06 67 PRO A CA 1
ATOM 529 C C . PRO A 1 67 ? -36.328 -26.309 -61.536 1.00 53.06 67 PRO A C 1
ATOM 531 O O . PRO A 1 67 ? -37.458 -26.554 -61.935 1.00 53.06 67 PRO A O 1
ATOM 534 N N . LYS A 1 68 ? -35.945 -25.044 -61.235 1.00 26.59 68 LYS A N 1
ATOM 535 C CA . LYS A 1 68 ? -36.511 -23.735 -61.715 1.00 26.59 68 LYS A CA 1
ATOM 536 C C . LYS A 1 68 ? -37.761 -23.046 -61.089 1.00 26.59 68 LYS A C 1
ATOM 538 O O . LYS A 1 68 ? -38.860 -23.570 -61.078 1.00 26.59 68 LYS A O 1
ATOM 543 N N . GLN A 1 69 ? -37.542 -21.755 -60.769 1.00 26.50 69 GLN A N 1
ATOM 544 C CA . GLN A 1 69 ? -38.300 -20.517 -61.115 1.00 26.50 69 GLN A CA 1
ATOM 545 C C . GLN A 1 69 ? -39.851 -20.483 -61.117 1.00 26.50 69 GLN A C 1
ATOM 547 O O . GLN A 1 69 ? -40.453 -21.029 -62.031 1.00 26.50 69 GLN A O 1
ATOM 552 N N . THR A 1 70 ? -40.454 -19.619 -60.278 1.00 24.41 70 THR A N 1
ATOM 553 C CA . THR A 1 70 ? -41.015 -18.259 -60.586 1.00 24.41 70 THR A CA 1
ATOM 554 C C . THR A 1 70 ? -41.415 -17.572 -59.252 1.00 24.41 70 THR A C 1
ATOM 556 O O . THR A 1 70 ? -41.600 -18.277 -58.269 1.00 24.41 70 THR A O 1
ATOM 559 N N . LYS A 1 71 ? -41.312 -16.245 -59.034 1.00 27.95 71 LYS A N 1
ATOM 560 C CA . LYS A 1 71 ? -42.122 -15.107 -59.550 1.00 27.95 71 LYS A CA 1
ATOM 561 C C . LYS A 1 71 ? -43.638 -15.232 -59.259 1.00 27.95 71 LYS A C 1
ATOM 563 O O . LYS A 1 71 ? -44.175 -16.310 -59.479 1.00 27.95 71 LYS A O 1
ATOM 568 N N . THR A 1 72 ? -44.361 -14.196 -58.807 1.00 27.61 72 THR A N 1
ATOM 569 C CA . THR A 1 72 ? -43.984 -12.781 -58.502 1.00 27.61 72 THR A CA 1
ATOM 570 C C . THR A 1 72 ? -44.714 -12.297 -57.206 1.00 27.61 72 THR A C 1
ATOM 572 O O . THR A 1 72 ? -44.631 -13.070 -56.260 1.00 27.61 72 THR A O 1
ATOM 575 N N . ASP A 1 73 ? -45.389 -11.149 -56.955 1.00 29.05 73 ASP A N 1
ATOM 576 C CA . ASP A 1 73 ? -45.807 -9.883 -57.640 1.00 29.05 73 ASP A CA 1
ATOM 577 C C . ASP A 1 73 ? -46.063 -8.790 -56.539 1.00 29.05 73 ASP A C 1
ATOM 579 O O . ASP A 1 73 ? -46.476 -9.165 -55.447 1.00 29.05 73 ASP A O 1
ATOM 583 N N . ILE A 1 74 ? -45.642 -7.513 -56.707 1.00 28.86 74 ILE A N 1
ATOM 584 C CA . ILE A 1 74 ? -46.462 -6.259 -56.865 1.00 28.86 74 ILE A CA 1
ATOM 585 C C . ILE A 1 74 ? -47.219 -5.750 -55.595 1.00 28.86 74 ILE A C 1
ATOM 587 O O . ILE A 1 74 ? -47.674 -6.559 -54.798 1.00 28.86 74 ILE A O 1
ATOM 591 N N . GLN A 1 75 ? -47.398 -4.449 -55.271 1.00 24.47 75 GLN A N 1
ATOM 592 C CA . GLN A 1 75 ? -47.256 -3.112 -55.925 1.00 24.47 75 GLN A CA 1
ATOM 593 C C . GLN A 1 75 ? -46.439 -2.190 -54.944 1.00 24.47 75 GLN A C 1
ATOM 595 O O . GLN A 1 75 ? -46.447 -2.470 -53.748 1.00 24.47 75 GLN A O 1
ATOM 600 N N . ASP A 1 76 ? -45.597 -1.198 -55.298 1.00 30.05 76 ASP A N 1
ATOM 601 C CA . ASP A 1 76 ? -45.815 0.047 -56.080 1.00 30.05 76 ASP A CA 1
ATOM 602 C C . ASP A 1 76 ? -46.906 0.962 -55.456 1.00 30.05 76 ASP A C 1
ATOM 604 O O . ASP A 1 76 ? -47.883 0.453 -54.917 1.00 30.05 76 ASP A O 1
ATOM 608 N N . GLN A 1 77 ? -46.866 2.304 -55.469 1.00 28.84 77 GLN A N 1
ATOM 609 C CA . GLN A 1 77 ? -45.995 3.338 -56.090 1.00 28.84 77 GLN A CA 1
ATOM 610 C C . GLN A 1 77 ? -46.170 4.655 -55.221 1.00 28.84 77 GLN A C 1
ATOM 612 O O . GLN A 1 77 ? -46.721 4.520 -54.130 1.00 28.84 77 GLN A O 1
ATOM 617 N N . ILE A 1 78 ? -45.793 5.931 -55.466 1.00 27.12 78 ILE A N 1
ATOM 618 C CA . ILE A 1 78 ? -45.331 6.765 -56.605 1.00 27.12 78 ILE A CA 1
ATOM 619 C C . ILE A 1 78 ? -44.750 8.136 -56.086 1.00 27.12 78 ILE A C 1
ATOM 621 O O . ILE A 1 78 ? -45.208 8.579 -55.038 1.00 27.12 78 ILE A O 1
ATOM 625 N N . ASP A 1 79 ? -43.830 8.803 -56.822 1.00 28.22 79 ASP A N 1
ATOM 626 C CA . ASP A 1 79 ? -43.586 10.283 -56.964 1.00 28.22 79 ASP A CA 1
ATOM 627 C C . ASP A 1 79 ? -43.320 11.246 -55.744 1.00 28.22 79 ASP A C 1
ATOM 629 O O . ASP A 1 79 ? -43.733 10.979 -54.624 1.00 28.22 79 ASP A O 1
ATOM 633 N N . ILE A 1 80 ? -42.643 12.424 -55.837 1.00 28.97 80 ILE A N 1
ATOM 634 C CA . ILE A 1 80 ? -42.075 13.220 -56.966 1.00 28.97 80 ILE A CA 1
ATOM 635 C C . ILE A 1 80 ? -40.937 14.203 -56.506 1.00 28.97 80 ILE A C 1
ATOM 637 O O . ILE A 1 80 ? -41.107 14.848 -55.477 1.00 28.97 80 ILE A O 1
ATOM 641 N N . LYS A 1 81 ? -39.868 14.387 -57.324 1.00 26.09 81 LYS A N 1
ATOM 642 C CA . LYS A 1 81 ? -38.974 15.593 -57.505 1.00 26.09 81 LYS A CA 1
ATOM 643 C C . LYS A 1 81 ? -38.169 16.203 -56.330 1.00 26.09 81 LYS A C 1
ATOM 645 O O . LYS A 1 81 ? -38.517 16.024 -55.174 1.00 26.09 81 LYS A O 1
ATOM 650 N N . ASP A 1 82 ? -37.143 17.047 -56.537 1.00 26.48 82 ASP A N 1
ATOM 651 C CA . ASP A 1 82 ? -36.156 17.288 -57.628 1.00 26.48 82 ASP A CA 1
ATOM 652 C C . ASP A 1 82 ? -34.972 18.091 -57.016 1.00 26.48 82 ASP A C 1
ATOM 654 O O . ASP A 1 82 ? -35.206 18.867 -56.092 1.00 26.48 82 ASP A O 1
ATOM 658 N N . GLU A 1 83 ? -33.763 17.953 -57.590 1.00 27.92 83 GLU A N 1
ATOM 659 C CA . GLU A 1 83 ? -32.604 18.893 -57.640 1.00 27.92 83 GLU A CA 1
ATOM 660 C C . GLU A 1 83 ? -31.212 18.317 -57.263 1.00 27.92 83 GLU A C 1
ATOM 662 O O . GLU A 1 83 ? -31.055 17.497 -56.365 1.00 27.92 83 GLU A O 1
ATOM 667 N N . GLN A 1 84 ? -30.188 18.837 -57.964 1.00 26.11 84 GLN A N 1
ATOM 668 C CA . GLN A 1 84 ? -28.736 18.748 -57.698 1.00 26.11 84 GLN A CA 1
ATOM 669 C C . GLN A 1 84 ? -27.993 17.411 -57.937 1.00 26.11 84 GLN A C 1
ATOM 671 O O . GLN A 1 84 ? -27.112 17.022 -57.171 1.00 26.11 84 GLN A O 1
ATOM 676 N N . GLU A 1 85 ? -28.173 16.821 -59.125 1.00 29.56 85 GLU A N 1
ATOM 677 C CA . GLU A 1 85 ? -27.026 16.219 -59.835 1.00 29.56 85 GLU A CA 1
ATOM 678 C C . GLU A 1 85 ? -26.144 17.328 -60.455 1.00 29.56 85 GLU A C 1
ATOM 680 O O . GLU A 1 85 ? -26.363 17.697 -61.605 1.00 29.56 85 GLU A O 1
ATOM 685 N N . ASP A 1 86 ? -25.146 17.867 -59.735 1.00 32.69 86 ASP A N 1
ATOM 686 C CA . ASP A 1 86 ? -24.060 18.650 -60.380 1.00 32.69 86 ASP A CA 1
ATOM 687 C C . ASP A 1 86 ? -22.753 18.754 -59.547 1.00 32.69 86 ASP A C 1
ATOM 689 O O . ASP A 1 86 ? -22.191 19.830 -59.342 1.00 32.69 86 ASP A O 1
ATOM 693 N N . ALA A 1 87 ? -22.260 17.624 -59.009 1.00 32.66 87 ALA A N 1
ATOM 694 C CA . ALA A 1 87 ? -21.064 17.600 -58.142 1.00 32.66 87 ALA A CA 1
ATOM 695 C C . ALA A 1 87 ? -19.988 16.554 -58.518 1.00 32.66 87 ALA A C 1
ATOM 697 O O . ALA A 1 87 ? -18.797 16.877 -58.600 1.00 32.66 87 ALA A O 1
ATOM 698 N N . ASP A 1 88 ? -20.363 15.291 -58.758 1.00 34.53 88 ASP A N 1
ATOM 699 C CA . ASP A 1 88 ? -19.405 14.173 -58.644 1.00 34.53 88 ASP A CA 1
ATOM 700 C C . ASP A 1 88 ? -18.601 13.792 -59.904 1.00 34.53 88 ASP A C 1
ATOM 702 O O . ASP A 1 88 ? -17.695 12.957 -59.835 1.00 34.53 88 ASP A O 1
ATOM 706 N N . LEU A 1 89 ? -18.796 14.470 -61.044 1.00 35.72 89 LEU A N 1
ATOM 707 C CA . LEU A 1 89 ? -17.837 14.382 -62.163 1.00 35.72 89 LEU A CA 1
ATOM 708 C C . LEU A 1 89 ? -16.609 15.306 -62.012 1.00 35.72 89 LEU A C 1
ATOM 710 O O . LEU A 1 89 ? -15.669 15.206 -62.810 1.00 35.72 89 LEU A O 1
ATOM 714 N N . GLY A 1 90 ? -16.560 16.157 -60.978 1.00 36.81 90 GLY A N 1
ATOM 715 C CA . GLY A 1 90 ? -15.399 17.004 -60.677 1.00 36.81 90 GLY A CA 1
ATOM 716 C C . GLY A 1 90 ? -14.228 16.243 -60.034 1.00 36.81 90 GLY A C 1
ATOM 717 O O . GLY A 1 90 ? -13.097 16.259 -60.537 1.00 36.81 90 GLY A O 1
ATOM 718 N N . GLN A 1 91 ? -14.485 15.528 -58.933 1.00 38.34 91 GLN A N 1
ATOM 719 C CA . GLN A 1 91 ? -13.425 15.016 -58.045 1.00 38.34 91 GLN A CA 1
ATOM 720 C C . GLN A 1 91 ? -12.563 13.893 -58.664 1.00 38.34 91 GLN A C 1
ATOM 722 O O . GLN A 1 91 ? -11.388 13.706 -58.315 1.00 38.34 91 GLN A O 1
ATOM 727 N N . LEU A 1 92 ? -13.098 13.176 -59.658 1.00 36.38 92 LEU A N 1
ATOM 728 C CA . LEU A 1 92 ? -12.402 12.087 -60.356 1.00 36.38 92 LEU A CA 1
ATOM 729 C C . LEU A 1 92 ? -11.323 12.563 -61.355 1.00 36.38 92 LEU A C 1
ATOM 731 O O . LEU A 1 92 ? -10.561 11.741 -61.878 1.00 36.38 92 LEU A O 1
ATOM 735 N N . LYS A 1 93 ? -11.204 13.881 -61.590 1.00 36.22 93 LYS A N 1
ATOM 736 C CA . LYS A 1 93 ? -10.102 14.489 -62.361 1.00 36.22 93 LYS A CA 1
ATOM 737 C C . LYS A 1 93 ? -9.007 15.088 -61.471 1.00 36.22 93 LYS A C 1
ATOM 739 O O . LYS A 1 93 ? -7.831 14.842 -61.745 1.00 36.22 93 LYS A O 1
ATOM 744 N N . GLU A 1 94 ? -9.341 15.779 -60.380 1.00 38.62 94 GLU A N 1
ATOM 745 C CA . GLU A 1 94 ? -8.329 16.385 -59.491 1.00 38.62 94 GLU A CA 1
ATOM 746 C C . GLU A 1 94 ? -7.451 15.348 -58.770 1.00 38.62 94 GLU A C 1
ATOM 748 O O . GLU A 1 94 ? -6.228 15.506 -58.669 1.00 38.62 94 GLU A O 1
ATOM 753 N N . SER A 1 95 ? -8.043 14.231 -58.342 1.00 37.41 95 SER A N 1
ATOM 754 C CA . SER A 1 95 ? -7.341 13.101 -57.707 1.00 37.41 95 SER A CA 1
ATOM 755 C C . SER A 1 95 ? -6.215 12.508 -58.581 1.00 37.41 95 SER A C 1
ATOM 757 O O . SER A 1 95 ? -5.156 12.109 -58.077 1.00 37.41 95 SER A O 1
ATOM 759 N N . LYS A 1 96 ? -6.374 12.528 -59.913 1.00 36.81 96 LYS A N 1
ATOM 760 C CA . LYS A 1 96 ? -5.348 12.103 -60.891 1.00 36.81 96 LYS A CA 1
ATOM 761 C C . LYS A 1 96 ? -4.303 13.178 -61.230 1.00 36.81 96 LYS A C 1
ATOM 763 O O . LYS A 1 96 ? -3.279 12.842 -61.830 1.00 36.81 96 LYS A O 1
ATOM 768 N N . VAL A 1 97 ? -4.510 14.434 -60.826 1.00 39.09 97 VAL A N 1
ATOM 769 C CA . VAL A 1 97 ? -3.511 15.515 -60.941 1.00 39.09 97 VAL A CA 1
ATOM 770 C C . VAL A 1 97 ? -2.649 15.586 -59.677 1.00 39.09 97 VAL A C 1
ATOM 772 O O . VAL A 1 97 ? -1.424 15.468 -59.771 1.00 39.09 97 VAL A O 1
ATOM 775 N N . ARG A 1 98 ? -3.262 15.639 -58.482 1.00 36.06 98 ARG A N 1
ATOM 776 C CA . ARG A 1 98 ? -2.537 15.705 -57.192 1.00 36.06 98 ARG A CA 1
ATOM 777 C C . ARG A 1 98 ? -1.585 14.525 -56.953 1.00 36.06 98 ARG A C 1
ATOM 779 O O . ARG A 1 98 ? -0.543 14.694 -56.318 1.00 36.06 98 ARG A O 1
ATOM 786 N N . SER A 1 99 ? -1.895 13.340 -57.483 1.00 35.72 99 SER A N 1
ATOM 787 C CA . SER A 1 99 ? -1.001 12.172 -57.418 1.00 35.72 99 SER A CA 1
ATOM 788 C C . SER A 1 99 ? 0.272 12.336 -58.266 1.00 35.72 99 SER A C 1
ATOM 790 O O . SER A 1 99 ? 1.348 11.930 -57.820 1.00 35.72 99 SER A O 1
ATOM 792 N N . LYS A 1 100 ? 0.187 12.986 -59.438 1.00 36.50 100 LYS A N 1
ATOM 793 C CA . LYS A 1 100 ? 1.329 13.222 -60.346 1.00 36.50 100 LYS A CA 1
ATOM 794 C C . LYS A 1 100 ? 2.266 14.340 -59.881 1.00 36.50 100 LYS A C 1
ATOM 796 O O . LYS A 1 100 ? 3.466 14.277 -60.149 1.00 36.50 100 LYS A O 1
ATOM 801 N N . GLU A 1 101 ? 1.764 15.342 -59.161 1.00 35.91 101 GLU A N 1
ATOM 802 C CA . GLU A 1 101 ? 2.621 16.404 -58.613 1.00 35.91 101 GLU A CA 1
ATOM 803 C C . GLU A 1 101 ? 3.405 15.950 -57.377 1.00 35.91 101 GLU A C 1
ATOM 805 O O . GLU A 1 101 ? 4.607 16.225 -57.284 1.00 35.91 101 GLU A O 1
ATOM 810 N N . LYS A 1 102 ? 2.802 15.132 -56.498 1.00 36.94 102 LYS A N 1
ATOM 811 C CA . LYS A 1 102 ? 3.544 14.473 -55.407 1.00 36.94 102 LYS A CA 1
ATOM 812 C C . LYS A 1 102 ? 4.695 13.599 -55.934 1.00 36.94 102 LYS A C 1
ATOM 814 O O . LYS A 1 102 ? 5.766 13.586 -55.328 1.00 36.94 102 LYS A O 1
ATOM 819 N N . THR A 1 103 ? 4.557 12.964 -57.106 1.00 34.16 103 THR A N 1
ATOM 820 C CA . THR A 1 103 ? 5.672 12.223 -57.742 1.00 34.16 103 THR A CA 1
ATOM 821 C C . THR A 1 103 ? 6.785 13.118 -58.310 1.00 34.16 103 THR A C 1
ATOM 823 O O . THR A 1 103 ? 7.889 12.623 -58.551 1.00 34.16 103 THR A O 1
ATOM 826 N N . LYS A 1 104 ? 6.541 14.421 -58.521 1.00 33.53 104 LYS A N 1
ATOM 827 C CA . LYS A 1 104 ? 7.560 15.386 -58.976 1.00 33.53 104 LYS A CA 1
ATOM 828 C C . LYS A 1 104 ? 8.301 16.064 -57.821 1.00 33.53 104 LYS A C 1
ATOM 830 O O . LYS A 1 104 ? 9.521 16.189 -57.909 1.00 33.53 104 LYS A O 1
ATOM 835 N N . GLN A 1 105 ? 7.627 16.454 -56.734 1.00 33.06 105 GLN A N 1
ATOM 836 C CA . GLN A 1 105 ? 8.308 17.110 -55.601 1.00 33.06 105 GLN A CA 1
ATOM 837 C C . GLN A 1 105 ? 9.279 16.177 -54.853 1.00 33.06 105 GLN A C 1
ATOM 839 O O . GLN A 1 105 ? 10.377 16.604 -54.497 1.00 33.06 105 GLN A O 1
ATOM 844 N N . ILE A 1 106 ? 8.962 14.882 -54.727 1.00 34.94 106 ILE A N 1
ATOM 845 C CA . ILE A 1 106 ? 9.834 13.880 -54.073 1.00 34.94 106 ILE A CA 1
ATOM 846 C C . ILE A 1 106 ? 11.191 13.691 -54.802 1.00 34.94 106 ILE A C 1
ATOM 848 O O . ILE A 1 106 ? 12.133 13.136 -54.239 1.00 34.94 106 ILE A O 1
ATOM 852 N N . LYS A 1 107 ? 11.352 14.206 -56.032 1.00 29.95 107 LYS A N 1
ATOM 853 C CA . LYS A 1 107 ? 12.602 14.116 -56.811 1.00 29.95 107 LYS A CA 1
ATOM 854 C C . LYS A 1 107 ? 13.597 15.277 -56.631 1.00 29.95 107 LYS A C 1
ATOM 856 O O . LYS A 1 107 ? 14.613 15.263 -57.322 1.00 29.95 107 LYS A O 1
ATOM 861 N N . LYS A 1 108 ? 13.375 16.255 -55.732 1.00 33.50 108 LYS A N 1
ATOM 862 C CA . LYS A 1 108 ? 14.299 17.411 -55.575 1.00 33.50 108 LYS A CA 1
ATOM 863 C C . LYS A 1 108 ? 15.036 17.553 -54.230 1.00 33.50 108 LYS A C 1
ATOM 865 O O . LYS A 1 108 ? 15.896 18.421 -54.126 1.00 33.50 108 LYS A O 1
ATOM 870 N N . THR A 1 109 ? 14.798 16.680 -53.246 1.00 36.75 109 THR A N 1
ATOM 871 C CA . THR A 1 109 ? 15.448 16.729 -51.912 1.00 36.75 109 THR A CA 1
ATOM 872 C C . THR A 1 109 ? 15.982 15.365 -51.442 1.00 36.75 109 THR A C 1
ATOM 874 O O . THR A 1 109 ? 15.603 14.846 -50.399 1.00 36.75 109 THR A O 1
ATOM 877 N N . ARG A 1 110 ? 16.922 14.785 -52.206 1.00 28.22 110 ARG A N 1
ATOM 878 C CA . ARG A 1 110 ? 17.819 13.700 -51.744 1.00 28.22 110 ARG A CA 1
ATOM 879 C C . ARG A 1 110 ? 19.250 13.876 -52.282 1.00 28.22 110 ARG A C 1
ATOM 881 O O . ARG A 1 110 ? 19.671 13.183 -53.205 1.00 28.22 110 ARG A O 1
ATOM 888 N N . LYS A 1 111 ? 20.004 14.797 -51.674 1.00 34.34 111 LYS A N 1
ATOM 889 C CA . LYS A 1 111 ? 21.458 14.628 -51.479 1.00 34.34 111 LYS A CA 1
ATOM 890 C C . LYS A 1 111 ? 21.672 14.066 -50.068 1.00 34.34 111 LYS A C 1
ATOM 892 O O . LYS A 1 111 ? 20.813 14.263 -49.216 1.00 34.34 111 LYS A O 1
ATOM 897 N N . ASN A 1 112 ? 22.792 13.373 -49.870 1.00 36.03 112 ASN A N 1
ATOM 898 C CA . ASN A 1 112 ? 23.089 12.437 -48.776 1.00 36.03 112 ASN A CA 1
ATOM 899 C C . ASN A 1 112 ? 22.374 11.084 -48.964 1.00 36.03 112 ASN A C 1
ATOM 901 O O . ASN A 1 112 ? 21.157 10.955 -48.843 1.00 36.03 112 ASN A O 1
ATOM 905 N N . LYS A 1 113 ? 23.172 10.068 -49.308 1.00 32.72 113 LYS A N 1
ATOM 906 C CA . LYS A 1 113 ? 22.797 8.653 -49.413 1.00 32.72 113 LYS A CA 1
ATOM 907 C C . LYS A 1 113 ? 23.708 7.863 -48.475 1.00 32.72 113 LYS A C 1
ATOM 909 O O . LYS A 1 113 ? 24.902 8.146 -48.427 1.00 32.72 113 LYS A O 1
ATOM 914 N N . ALA A 1 114 ? 23.158 6.851 -47.811 1.00 37.62 114 ALA A N 1
ATOM 915 C CA . ALA A 1 114 ? 23.947 5.790 -47.188 1.00 37.62 114 ALA A CA 1
ATOM 916 C C . ALA A 1 114 ? 24.803 5.050 -48.247 1.00 37.62 114 ALA A C 1
ATOM 918 O O . ALA A 1 114 ? 24.428 5.056 -49.430 1.00 37.62 114 ALA A O 1
ATOM 919 N N . PRO A 1 115 ? 25.932 4.423 -47.861 1.00 34.00 115 PRO A N 1
ATOM 920 C CA . PRO A 1 115 ? 26.755 3.642 -48.783 1.00 34.00 115 PRO A CA 1
ATOM 921 C C . PRO A 1 115 ? 25.944 2.513 -49.433 1.00 34.00 115 PRO A C 1
ATOM 923 O O . PRO A 1 115 ? 25.090 1.888 -48.807 1.00 34.00 115 PRO A O 1
ATOM 926 N N . SER A 1 116 ? 26.189 2.268 -50.719 1.00 37.03 116 SER A N 1
ATOM 927 C CA . SER A 1 116 ? 25.506 1.220 -51.479 1.00 37.03 116 SER A CA 1
ATOM 928 C C . SER A 1 116 ? 26.044 -0.172 -51.137 1.00 37.03 116 SER A C 1
ATOM 930 O O . SER A 1 116 ? 27.178 -0.325 -50.692 1.00 37.03 116 SER A O 1
ATOM 932 N N . PHE A 1 117 ? 25.247 -1.201 -51.442 1.00 34.69 117 PHE A N 1
ATOM 933 C CA . PHE A 1 117 ? 25.602 -2.625 -51.324 1.00 34.69 117 PHE A CA 1
ATOM 934 C C . PHE A 1 117 ? 26.989 -2.962 -51.915 1.00 34.69 117 PHE A C 1
ATOM 936 O O . PHE A 1 117 ? 27.737 -3.750 -51.348 1.00 34.69 117 PHE A O 1
ATOM 943 N N . TRP A 1 118 ? 27.374 -2.283 -53.003 1.00 33.00 118 TRP A N 1
ATOM 944 C CA . TRP A 1 118 ? 28.700 -2.380 -53.626 1.00 33.00 118 TRP A CA 1
ATOM 945 C C . TRP A 1 118 ? 29.866 -1.992 -52.707 1.00 33.00 118 TRP A C 1
ATOM 947 O O . TRP A 1 118 ? 30.930 -2.588 -52.824 1.00 33.00 118 TRP A O 1
ATOM 957 N N . ASN A 1 119 ? 29.688 -1.053 -51.775 1.00 36.16 119 ASN A N 1
ATOM 958 C CA . ASN A 1 119 ? 30.735 -0.687 -50.817 1.00 36.16 119 ASN A CA 1
ATOM 959 C C . ASN A 1 119 ? 30.921 -1.783 -49.758 1.00 36.16 119 ASN A C 1
ATOM 961 O O . ASN A 1 119 ? 32.048 -2.062 -49.370 1.00 36.16 119 ASN A O 1
ATOM 965 N N . ILE A 1 120 ? 29.833 -2.431 -49.327 1.00 39.78 120 ILE A N 1
ATOM 966 C CA . ILE A 1 120 ? 29.887 -3.565 -48.392 1.00 39.78 120 ILE A CA 1
ATOM 967 C C . ILE A 1 120 ? 30.540 -4.767 -49.086 1.00 39.78 120 ILE A C 1
ATOM 969 O O . ILE A 1 120 ? 31.474 -5.351 -48.545 1.00 39.78 120 ILE A O 1
ATOM 973 N N . ALA A 1 121 ? 30.137 -5.069 -50.324 1.00 38.09 121 ALA A N 1
ATOM 974 C CA . ALA A 1 121 ? 30.778 -6.095 -51.145 1.00 38.09 121 ALA A CA 1
ATOM 975 C C . ALA A 1 121 ? 32.276 -5.811 -51.374 1.00 38.09 121 ALA A C 1
ATOM 977 O O . ALA A 1 121 ? 33.085 -6.729 -51.290 1.00 38.09 121 ALA A O 1
ATOM 978 N N . LEU A 1 122 ? 32.665 -4.550 -51.601 1.00 36.75 122 LEU A N 1
ATOM 979 C CA . LEU A 1 122 ? 34.067 -4.146 -51.749 1.00 36.75 122 LEU A CA 1
ATOM 980 C C . LEU A 1 122 ? 34.862 -4.302 -50.441 1.00 36.75 122 LEU A C 1
ATOM 982 O O . LEU A 1 122 ? 35.987 -4.789 -50.481 1.00 36.75 122 LEU A O 1
ATOM 986 N N . ILE A 1 123 ? 34.282 -3.950 -49.288 1.00 45.91 123 ILE A N 1
ATOM 987 C CA . ILE A 1 123 ? 34.900 -4.160 -47.967 1.00 45.91 123 ILE A CA 1
ATOM 988 C C . ILE A 1 123 ? 35.085 -5.658 -47.687 1.00 45.91 123 ILE A C 1
ATOM 990 O O . ILE A 1 123 ? 36.160 -6.058 -47.249 1.00 45.91 123 ILE A O 1
ATOM 994 N N . ILE A 1 124 ? 34.091 -6.495 -48.004 1.00 42.50 124 ILE A N 1
ATOM 995 C CA . ILE A 1 124 ? 34.190 -7.959 -47.886 1.00 42.50 124 ILE A CA 1
ATOM 996 C C . ILE A 1 124 ? 35.271 -8.509 -48.828 1.00 42.50 124 ILE A C 1
ATOM 998 O O . ILE A 1 124 ? 36.085 -9.329 -48.407 1.00 42.50 124 ILE A O 1
ATOM 1002 N N . LEU A 1 125 ? 35.347 -8.031 -50.074 1.00 36.53 125 LEU A N 1
ATOM 1003 C CA . LEU A 1 125 ? 36.372 -8.460 -51.030 1.00 36.53 125 LEU A CA 1
ATOM 1004 C C . LEU A 1 125 ? 37.787 -8.084 -50.557 1.00 36.53 125 LEU A C 1
ATOM 1006 O O . LEU A 1 125 ? 38.699 -8.904 -50.627 1.00 36.53 125 LEU A O 1
ATOM 1010 N N . ILE A 1 126 ? 37.966 -6.872 -50.021 1.00 42.56 126 ILE A N 1
ATOM 1011 C CA . ILE A 1 126 ? 39.234 -6.414 -49.434 1.00 42.56 126 ILE A CA 1
ATOM 1012 C C . ILE A 1 126 ? 39.585 -7.246 -48.192 1.00 42.56 126 ILE A C 1
ATOM 1014 O O . ILE A 1 126 ? 40.726 -7.685 -48.064 1.00 42.56 126 ILE A O 1
ATOM 1018 N N . ALA A 1 127 ? 38.618 -7.530 -47.315 1.00 40.84 127 ALA A N 1
ATOM 1019 C CA . ALA A 1 127 ? 38.825 -8.376 -46.141 1.00 40.84 127 ALA A CA 1
ATOM 1020 C C . ALA A 1 127 ? 39.247 -9.807 -46.522 1.00 40.84 127 ALA A C 1
ATOM 1022 O O . ALA A 1 127 ? 40.161 -10.351 -45.907 1.00 40.84 127 ALA A O 1
ATOM 1023 N N . LEU A 1 128 ? 38.655 -10.392 -47.569 1.00 37.56 128 LEU A N 1
ATOM 1024 C CA . LEU A 1 128 ? 39.034 -11.711 -48.089 1.00 37.56 128 LEU A CA 1
ATOM 1025 C C . LEU A 1 128 ? 40.438 -11.716 -48.717 1.00 37.56 128 LEU A C 1
ATOM 1027 O O . LEU A 1 128 ? 41.201 -12.655 -48.494 1.00 37.56 128 LEU A O 1
ATOM 1031 N N . VAL A 1 129 ? 40.822 -10.661 -49.445 1.00 37.81 129 VAL A N 1
ATOM 1032 C CA . VAL A 1 129 ? 42.181 -10.517 -50.005 1.00 37.81 129 VAL A CA 1
ATOM 1033 C C . VAL A 1 129 ? 43.234 -10.359 -48.898 1.00 37.81 129 VAL A C 1
ATOM 1035 O O . VAL A 1 129 ? 44.297 -10.975 -48.974 1.00 37.81 129 VAL A O 1
ATOM 1038 N N . VAL A 1 130 ? 42.936 -9.599 -47.838 1.00 43.72 130 VAL A N 1
ATOM 1039 C CA . VAL A 1 130 ? 43.820 -9.450 -46.665 1.00 43.72 130 VAL A CA 1
ATOM 1040 C C . VAL A 1 130 ? 43.882 -10.740 -45.833 1.00 43.72 130 VAL A C 1
ATOM 1042 O O . VAL A 1 130 ? 44.955 -11.127 -45.374 1.00 43.72 130 VAL A O 1
ATOM 1045 N N . ALA A 1 131 ? 42.770 -11.464 -45.679 1.00 40.41 131 ALA A N 1
ATOM 1046 C CA . ALA A 1 131 ? 42.766 -12.773 -45.026 1.00 40.41 131 ALA A CA 1
ATOM 1047 C C . ALA A 1 131 ? 43.608 -13.803 -45.803 1.00 40.41 131 ALA A C 1
ATOM 1049 O O . ALA A 1 131 ? 44.362 -14.565 -45.197 1.00 40.41 131 ALA A O 1
ATOM 1050 N N . GLY A 1 132 ? 43.543 -13.783 -47.140 1.00 32.94 132 GLY A N 1
ATOM 1051 C CA . GLY A 1 132 ? 44.343 -14.646 -48.010 1.00 32.94 132 GLY A CA 1
ATOM 1052 C C . GLY A 1 132 ? 45.856 -14.435 -47.872 1.00 32.94 132 GLY A C 1
ATOM 1053 O O . GLY A 1 132 ? 46.607 -15.408 -47.902 1.00 32.94 132 GLY A O 1
ATOM 1054 N N . SER A 1 133 ? 46.318 -13.196 -47.658 1.00 36.03 133 SER A N 1
ATOM 1055 C CA . SER A 1 133 ? 47.745 -12.919 -47.429 1.00 36.03 133 SER A CA 1
ATOM 1056 C C . SER A 1 133 ? 48.212 -13.271 -46.010 1.00 36.03 133 SER A C 1
ATOM 1058 O O . SER A 1 133 ? 49.347 -13.714 -45.839 1.00 36.03 133 SER A O 1
ATOM 1060 N N . ALA A 1 134 ? 47.340 -13.172 -45.000 1.00 39.09 134 ALA A N 1
ATOM 1061 C CA . ALA A 1 134 ? 47.630 -13.643 -43.642 1.00 39.09 134 ALA A CA 1
ATOM 1062 C C . ALA A 1 134 ? 47.696 -15.184 -43.534 1.00 39.09 134 ALA A C 1
ATOM 1064 O O . ALA A 1 134 ? 48.442 -15.719 -42.711 1.00 39.09 134 ALA A O 1
ATOM 1065 N N . TYR A 1 135 ? 46.954 -15.899 -44.388 1.00 33.97 135 TYR A N 1
ATOM 1066 C CA . TYR A 1 135 ? 46.806 -17.362 -44.370 1.00 33.97 135 TYR A CA 1
ATOM 1067 C C . TYR A 1 135 ? 48.137 -18.131 -44.483 1.00 33.97 135 TYR A C 1
ATOM 1069 O O . TYR A 1 135 ? 48.292 -19.206 -43.905 1.00 33.97 135 TYR A O 1
ATOM 1077 N N . LEU A 1 136 ? 49.119 -17.565 -45.194 1.00 31.00 136 LEU A N 1
ATOM 1078 C CA . LEU A 1 136 ? 50.439 -18.169 -45.422 1.00 31.00 136 LEU A CA 1
ATOM 1079 C C . LEU A 1 136 ? 51.431 -17.996 -44.257 1.00 31.00 136 LEU A C 1
ATOM 1081 O O . LEU A 1 136 ? 52.452 -18.679 -44.235 1.00 31.00 136 LEU A O 1
ATOM 1085 N N . ALA A 1 137 ? 51.153 -17.113 -43.292 1.00 37.16 137 ALA A N 1
ATOM 1086 C CA . ALA A 1 137 ? 52.091 -16.768 -42.217 1.00 37.16 137 ALA A CA 1
ATOM 1087 C C . ALA A 1 137 ? 51.786 -17.439 -40.861 1.00 37.16 137 ALA A C 1
ATOM 1089 O O . ALA A 1 137 ? 52.590 -17.341 -39.935 1.00 37.16 137 ALA A O 1
ATOM 1090 N N . PHE A 1 138 ? 50.629 -18.094 -40.708 1.00 33.94 138 PHE A N 1
ATOM 1091 C CA . PHE A 1 138 ? 50.143 -18.544 -39.395 1.00 33.94 138 PHE A CA 1
ATOM 1092 C C . PHE A 1 138 ? 50.624 -19.952 -38.984 1.00 33.94 138 PHE A C 1
ATOM 1094 O O . PHE A 1 138 ? 50.798 -20.233 -37.799 1.00 33.94 138 PHE A O 1
ATOM 1101 N N . PHE A 1 139 ? 50.880 -20.846 -39.945 1.00 34.69 139 PHE A N 1
ATOM 1102 C CA . PHE A 1 139 ? 51.170 -22.264 -39.685 1.00 34.69 139 PHE A CA 1
ATOM 1103 C C . PHE A 1 139 ? 52.662 -22.579 -39.468 1.00 34.69 139 PHE A C 1
ATOM 1105 O O . PHE A 1 139 ? 53.279 -23.265 -40.279 1.00 34.69 139 PHE A O 1
ATOM 1112 N N . GLN A 1 140 ? 53.231 -22.148 -38.334 1.00 35.94 140 GLN A N 1
ATOM 1113 C CA . GLN A 1 140 ? 54.479 -22.746 -37.809 1.00 35.94 140 GLN A CA 1
ATOM 1114 C C . GLN A 1 140 ? 54.522 -23.000 -36.290 1.00 35.94 140 GLN A C 1
ATOM 1116 O O . GLN A 1 140 ? 55.399 -23.737 -35.846 1.00 35.94 140 GLN A O 1
ATOM 1121 N N . THR A 1 141 ? 53.592 -22.481 -35.474 1.00 42.81 141 THR A N 1
ATOM 1122 C CA . THR A 1 141 ? 53.532 -22.811 -34.031 1.00 42.81 141 THR A CA 1
ATOM 1123 C C . THR A 1 141 ? 52.096 -22.987 -33.519 1.00 42.81 141 THR A C 1
ATOM 1125 O O . THR A 1 141 ? 51.209 -22.224 -33.882 1.00 42.81 141 THR A O 1
ATOM 1128 N N . VAL A 1 142 ? 51.910 -23.978 -32.631 1.00 38.44 142 VAL A N 1
ATOM 1129 C CA . VAL A 1 142 ? 50.640 -24.463 -32.031 1.00 38.44 142 VAL A CA 1
ATOM 1130 C C . VAL A 1 142 ? 49.703 -25.232 -32.998 1.00 38.44 142 VAL A C 1
ATOM 1132 O O . VAL A 1 142 ? 49.347 -24.715 -34.054 1.00 38.44 142 VAL A O 1
ATOM 1135 N N . PRO A 1 143 ? 49.242 -26.458 -32.654 1.00 42.72 143 PRO A N 1
ATOM 1136 C CA . PRO A 1 143 ? 48.261 -27.190 -33.461 1.00 42.72 143 PRO A CA 1
ATOM 1137 C C . PRO A 1 143 ? 46.850 -26.592 -33.352 1.00 42.72 143 PRO A C 1
ATOM 1139 O O . PRO A 1 143 ? 46.286 -26.512 -32.260 1.00 42.72 143 PRO A O 1
ATOM 1142 N N . LEU A 1 144 ? 46.240 -26.266 -34.497 1.00 40.72 144 LEU A N 1
ATOM 1143 C CA . LEU A 1 144 ? 44.885 -25.703 -34.582 1.00 40.72 144 LEU A CA 1
ATOM 1144 C C . LEU A 1 144 ? 43.795 -26.506 -33.824 1.00 40.72 144 LEU A C 1
ATOM 1146 O O . LEU A 1 144 ? 42.978 -25.864 -33.159 1.00 40.72 144 LEU A O 1
ATOM 1150 N N . PRO A 1 145 ? 43.776 -27.862 -33.820 1.00 41.19 145 PRO A N 1
ATOM 1151 C CA . PRO A 1 145 ? 42.762 -28.627 -33.082 1.00 41.19 145 PRO A CA 1
ATOM 1152 C C . PRO A 1 145 ? 42.733 -28.337 -31.575 1.00 41.19 145 PRO A C 1
ATOM 1154 O O . PRO A 1 145 ? 41.662 -28.314 -30.976 1.00 41.19 145 PRO A O 1
ATOM 1157 N N . LEU A 1 146 ? 43.892 -28.054 -30.965 1.00 43.44 146 LEU A N 1
ATOM 1158 C CA . LEU A 1 146 ? 43.992 -27.779 -29.528 1.00 43.44 146 LEU A CA 1
ATOM 1159 C C . LEU A 1 146 ? 43.406 -26.405 -29.154 1.00 43.44 146 LEU A C 1
ATOM 1161 O O . LEU A 1 146 ? 42.970 -26.201 -28.023 1.00 43.44 146 LEU A O 1
ATOM 1165 N N . ILE A 1 147 ? 43.394 -25.461 -30.102 1.00 45.78 147 ILE A N 1
ATOM 1166 C CA . ILE A 1 147 ? 42.762 -24.146 -29.933 1.00 45.78 147 ILE A CA 1
ATOM 1167 C C . ILE A 1 147 ? 41.243 -24.292 -30.062 1.00 45.78 147 ILE A C 1
ATOM 1169 O O . ILE A 1 147 ? 40.518 -23.789 -29.209 1.00 45.78 147 ILE A O 1
ATOM 1173 N N . ILE A 1 148 ? 40.770 -25.030 -31.073 1.00 46.12 148 ILE A N 1
ATOM 1174 C CA . ILE A 1 148 ? 39.339 -25.300 -31.294 1.00 46.12 148 ILE A CA 1
ATOM 1175 C C . ILE A 1 148 ? 38.717 -25.949 -30.047 1.00 46.12 148 ILE A C 1
ATOM 1177 O O . ILE A 1 148 ? 37.764 -25.403 -29.495 1.00 46.12 148 ILE A O 1
ATOM 1181 N N . GLN A 1 149 ? 39.338 -27.013 -29.525 1.00 47.69 149 GLN A N 1
ATOM 1182 C CA . GLN A 1 149 ? 38.870 -27.719 -28.327 1.00 47.69 149 GLN A CA 1
ATOM 1183 C C . GLN A 1 149 ? 38.844 -26.830 -27.065 1.00 47.69 149 GLN A C 1
ATOM 1185 O O . GLN A 1 149 ? 37.978 -26.987 -26.206 1.00 47.69 149 GLN A O 1
ATOM 1190 N N . LYS A 1 150 ? 39.767 -25.863 -26.940 1.00 53.16 150 LYS A N 1
ATOM 1191 C CA . LYS A 1 150 ? 39.756 -24.904 -25.821 1.00 53.16 150 LYS A CA 1
ATOM 1192 C C . LYS A 1 150 ? 38.680 -23.826 -25.968 1.00 53.16 150 LYS A C 1
ATOM 1194 O O . LYS A 1 150 ? 38.100 -23.435 -24.959 1.00 53.16 150 LYS A O 1
ATOM 1199 N N . VAL A 1 151 ? 38.380 -23.370 -27.187 1.00 51.50 151 VAL A N 1
ATOM 1200 C CA . VAL A 1 151 ? 37.255 -22.448 -27.439 1.00 51.50 151 VAL A CA 1
ATOM 1201 C C . VAL A 1 151 ? 35.920 -23.138 -27.158 1.00 51.50 151 VAL A C 1
ATOM 1203 O O . VAL A 1 151 ? 35.043 -22.527 -26.557 1.00 51.50 151 VAL A O 1
ATOM 1206 N N . GLU A 1 152 ? 35.783 -24.412 -27.525 1.00 53.53 152 GLU A N 1
ATOM 1207 C CA . GLU A 1 152 ? 34.576 -25.207 -27.275 1.00 53.53 152 GLU A CA 1
ATOM 1208 C C . GLU A 1 152 ? 34.248 -25.281 -25.780 1.00 53.53 152 GLU A C 1
ATOM 1210 O O . GLU A 1 152 ? 33.165 -24.845 -25.392 1.00 53.53 152 GLU A O 1
ATOM 1215 N N . ASN A 1 153 ? 35.198 -25.695 -24.932 1.00 54.12 153 ASN A N 1
ATOM 1216 C CA . ASN A 1 153 ? 34.998 -25.750 -23.477 1.00 54.12 153 ASN A CA 1
ATOM 1217 C C . ASN A 1 153 ? 34.580 -24.396 -22.864 1.00 54.12 153 ASN A C 1
ATOM 1219 O O . ASN A 1 153 ? 33.760 -24.361 -21.953 1.00 54.12 153 ASN A O 1
ATOM 1223 N N . ILE A 1 154 ? 35.132 -23.271 -23.339 1.00 55.66 154 ILE A N 1
ATOM 1224 C CA . ILE A 1 154 ? 34.847 -21.939 -22.768 1.00 55.66 154 ILE A CA 1
ATOM 1225 C C . ILE A 1 154 ? 33.466 -21.405 -23.194 1.00 55.66 154 ILE A C 1
ATOM 1227 O O . ILE A 1 154 ? 32.901 -20.554 -22.509 1.00 55.66 154 ILE A O 1
ATOM 1231 N N . ILE A 1 155 ? 32.911 -21.892 -24.308 1.00 52.25 155 ILE A N 1
ATOM 1232 C CA . ILE A 1 155 ? 31.559 -21.530 -24.754 1.00 52.25 155 ILE A CA 1
ATOM 1233 C C . ILE A 1 155 ? 30.507 -22.489 -24.153 1.00 52.25 155 ILE A C 1
ATOM 1235 O O . ILE A 1 155 ? 29.371 -22.068 -23.943 1.00 52.25 155 ILE A O 1
ATOM 1239 N N . THR A 1 156 ? 30.855 -23.744 -23.829 1.00 46.72 156 THR A N 1
ATOM 1240 C CA . THR A 1 156 ? 29.925 -24.716 -23.214 1.00 46.72 156 THR A CA 1
ATOM 1241 C C . THR A 1 156 ? 29.871 -24.683 -21.684 1.00 46.72 156 THR A C 1
ATOM 1243 O O . THR A 1 156 ? 28.807 -24.938 -21.119 1.00 46.72 156 THR A O 1
ATOM 1246 N N . GLU A 1 157 ? 30.973 -24.385 -20.988 1.00 42.84 157 GLU A N 1
ATOM 1247 C CA . GLU A 1 157 ? 31.021 -24.368 -19.520 1.00 42.84 157 GLU A CA 1
ATOM 1248 C C . GLU A 1 157 ? 30.899 -22.950 -18.942 1.00 42.84 157 GLU A C 1
ATOM 1250 O O . GLU A 1 157 ? 31.450 -21.979 -19.463 1.00 42.84 157 GLU A O 1
ATOM 1255 N N . LYS A 1 158 ? 30.224 -22.814 -17.788 1.00 36.22 158 LYS A N 1
ATOM 1256 C CA . LYS A 1 158 ? 30.236 -21.552 -17.029 1.00 36.22 158 LYS A CA 1
ATOM 1257 C C . LYS A 1 158 ? 31.682 -21.210 -16.630 1.00 36.22 158 LYS A C 1
ATOM 1259 O O . LYS A 1 158 ? 32.353 -22.069 -16.056 1.00 36.22 158 LYS A O 1
ATOM 1264 N N . PRO A 1 159 ? 32.164 -19.972 -16.856 1.00 36.56 159 PRO A N 1
ATOM 1265 C CA . PRO A 1 159 ? 33.571 -19.632 -16.666 1.00 36.56 159 PRO A CA 1
ATOM 1266 C C . PRO A 1 159 ? 33.981 -19.696 -15.188 1.00 36.56 159 PRO A C 1
ATOM 1268 O O . PRO A 1 159 ? 33.674 -18.802 -14.399 1.00 36.56 159 PRO A O 1
ATOM 1271 N N . THR A 1 160 ? 34.704 -20.756 -14.824 1.00 41.06 160 THR A N 1
ATOM 1272 C CA . THR A 1 160 ? 35.362 -20.907 -13.519 1.00 41.06 160 THR A CA 1
ATOM 1273 C C . THR A 1 160 ? 36.697 -20.159 -13.500 1.00 41.06 160 THR A C 1
ATOM 1275 O O . THR A 1 160 ? 37.318 -19.954 -14.540 1.00 41.06 160 THR A O 1
ATOM 1278 N N . ASP A 1 161 ? 37.196 -19.758 -12.329 1.00 39.75 161 ASP A N 1
ATOM 1279 C CA . ASP A 1 161 ? 38.452 -18.990 -12.250 1.00 39.75 161 ASP A CA 1
ATOM 1280 C C . ASP A 1 161 ? 39.672 -19.744 -12.809 1.00 39.75 161 ASP A C 1
ATOM 1282 O O . ASP A 1 161 ? 40.596 -19.129 -13.343 1.00 39.75 161 ASP A O 1
ATOM 1286 N N . LYS A 1 162 ? 39.619 -21.080 -12.819 1.00 37.22 162 LYS A N 1
ATOM 1287 C CA . LYS A 1 162 ? 40.630 -21.940 -13.443 1.00 37.22 162 LYS A CA 1
ATOM 1288 C C . LYS A 1 162 ? 40.751 -21.723 -14.962 1.00 37.22 162 LYS A C 1
ATOM 1290 O O . LYS A 1 162 ? 41.857 -21.775 -15.493 1.00 37.22 162 LYS A O 1
ATOM 1295 N N . SER A 1 163 ? 39.655 -21.423 -15.671 1.00 39.09 163 SER A N 1
ATOM 1296 C CA . SER A 1 163 ? 39.721 -21.137 -17.116 1.00 39.09 163 SER A CA 1
ATOM 1297 C C . SER A 1 163 ? 40.379 -19.783 -17.413 1.00 39.09 163 SER A C 1
ATOM 1299 O O . SER A 1 163 ? 41.073 -19.644 -18.423 1.00 39.09 163 SER A O 1
ATOM 1301 N N . LYS A 1 164 ? 40.256 -18.810 -16.497 1.00 41.59 164 LYS A N 1
ATOM 1302 C CA . LYS A 1 164 ? 40.988 -17.531 -16.551 1.00 41.59 164 LYS A CA 1
ATOM 1303 C C . LYS A 1 164 ? 42.490 -17.762 -16.352 1.00 41.59 164 LYS A C 1
ATOM 1305 O O . LYS A 1 164 ? 43.305 -17.239 -17.109 1.00 41.59 164 LYS A O 1
ATOM 1310 N N . GLU A 1 165 ? 42.853 -18.585 -15.370 1.00 39.03 165 GLU A N 1
ATOM 1311 C CA . GLU A 1 165 ? 44.244 -18.912 -15.033 1.00 39.03 165 GLU A CA 1
ATOM 1312 C C . GLU A 1 165 ? 44.963 -19.686 -16.160 1.00 39.03 165 GLU A C 1
ATOM 1314 O O . GLU A 1 165 ? 46.126 -19.414 -16.475 1.00 39.03 165 GLU A O 1
ATOM 1319 N N . GLU A 1 166 ? 44.267 -20.591 -16.855 1.00 38.47 166 GLU A N 1
ATOM 1320 C CA . GLU A 1 166 ? 44.808 -21.260 -18.046 1.00 38.47 166 GLU A CA 1
ATOM 1321 C C . GLU A 1 166 ? 44.942 -20.330 -19.264 1.00 38.47 166 GLU A C 1
ATOM 1323 O O . GLU A 1 166 ? 45.898 -20.474 -20.032 1.00 38.47 166 GLU A O 1
ATOM 1328 N N . ALA A 1 167 ? 44.045 -19.351 -19.436 1.00 36.94 167 ALA A N 1
ATOM 1329 C CA . ALA A 1 167 ? 44.154 -18.358 -20.508 1.00 36.94 167 ALA A CA 1
ATOM 1330 C C . ALA A 1 167 ? 45.375 -17.434 -20.330 1.00 36.94 167 ALA A C 1
ATOM 1332 O O . ALA A 1 167 ? 46.041 -17.094 -21.309 1.00 36.94 167 ALA A O 1
ATOM 1333 N N . VAL A 1 168 ? 45.721 -17.081 -19.085 1.00 38.06 168 VAL A N 1
ATOM 1334 C CA . VAL A 1 168 ? 46.937 -16.309 -18.760 1.00 38.06 168 VAL A CA 1
ATOM 1335 C C . VAL A 1 168 ? 48.213 -17.090 -19.105 1.00 38.06 168 VAL A C 1
ATOM 1337 O O . VAL A 1 168 ? 49.176 -16.511 -19.612 1.00 38.06 168 VAL A O 1
ATOM 1340 N N . ASN A 1 169 ? 48.233 -18.408 -18.890 1.00 34.91 169 ASN A N 1
ATOM 1341 C CA . ASN A 1 169 ? 49.437 -19.220 -19.090 1.00 34.91 169 ASN A CA 1
ATOM 1342 C C . ASN A 1 169 ? 49.853 -19.416 -20.564 1.00 34.91 169 ASN A C 1
ATOM 1344 O O . ASN A 1 169 ? 51.017 -19.728 -20.810 1.00 34.91 169 ASN A O 1
ATOM 1348 N N . LEU A 1 170 ? 48.976 -19.167 -21.547 1.00 36.53 170 LEU A N 1
ATOM 1349 C CA . LEU A 1 170 ? 49.356 -19.191 -22.972 1.00 36.53 170 LEU A CA 1
ATOM 1350 C C . LEU A 1 170 ? 50.154 -17.953 -23.437 1.00 36.53 170 LEU A C 1
ATOM 1352 O O . LEU A 1 170 ? 50.682 -17.962 -24.547 1.00 36.53 170 LEU A O 1
ATOM 1356 N N . ASN A 1 171 ? 50.251 -16.895 -22.623 1.00 33.84 171 ASN A N 1
ATOM 1357 C CA . ASN A 1 171 ? 50.822 -15.601 -23.027 1.00 33.84 171 ASN A CA 1
ATOM 1358 C C . ASN A 1 171 ? 52.312 -15.395 -22.679 1.00 33.84 171 ASN A C 1
ATOM 1360 O O . ASN A 1 171 ? 52.834 -14.308 -22.919 1.00 33.84 171 ASN A O 1
ATOM 1364 N N . LYS A 1 172 ? 53.022 -16.389 -22.123 1.00 31.06 172 LYS A N 1
ATOM 1365 C CA . LYS A 1 172 ? 54.461 -16.257 -21.811 1.00 31.06 172 LYS A CA 1
ATOM 1366 C C . LYS A 1 172 ? 55.341 -16.469 -23.056 1.00 31.06 172 LYS A C 1
ATOM 1368 O O . LYS A 1 172 ? 55.342 -17.576 -23.594 1.00 31.06 172 LYS A O 1
ATOM 1373 N N . PRO A 1 173 ? 56.156 -15.482 -23.479 1.00 32.44 173 PRO A N 1
ATOM 1374 C CA . PRO A 1 173 ? 57.221 -15.717 -24.447 1.00 32.44 173 PRO A CA 1
ATOM 1375 C C . PRO A 1 173 ? 58.343 -16.540 -23.804 1.00 32.44 173 PRO A C 1
ATOM 1377 O O . PRO A 1 173 ? 58.718 -16.293 -22.656 1.00 32.44 173 PRO A O 1
ATOM 1380 N N . ILE A 1 174 ? 58.931 -17.471 -24.557 1.00 27.41 174 ILE A N 1
ATOM 1381 C CA . ILE A 1 174 ? 60.203 -18.091 -24.174 1.00 27.41 174 ILE A CA 1
ATOM 1382 C C . ILE A 1 174 ? 61.307 -17.071 -24.468 1.00 27.41 174 ILE A C 1
ATOM 1384 O O . ILE A 1 174 ? 61.586 -16.766 -25.627 1.00 27.41 174 ILE A O 1
ATOM 1388 N N . ILE A 1 175 ? 61.907 -16.518 -23.415 1.00 29.38 175 ILE A N 1
ATOM 1389 C CA . ILE A 1 175 ? 63.048 -15.608 -23.523 1.00 29.38 175 ILE A CA 1
ATOM 1390 C C . ILE A 1 175 ? 64.323 -16.447 -23.563 1.00 29.38 175 ILE A C 1
ATOM 1392 O O . ILE A 1 175 ? 64.696 -17.009 -22.541 1.00 29.38 175 ILE A O 1
ATOM 1396 N N . ASP A 1 176 ? 64.990 -16.489 -24.719 1.00 27.45 176 ASP A N 1
ATOM 1397 C CA . ASP A 1 176 ? 66.454 -16.374 -24.792 1.00 27.45 176 ASP A CA 1
ATOM 1398 C C . ASP A 1 176 ? 66.951 -16.269 -26.244 1.00 27.45 176 ASP A C 1
ATOM 1400 O O . ASP A 1 176 ? 66.926 -17.245 -26.995 1.00 27.45 176 ASP A O 1
ATOM 1404 N N . ASN A 1 177 ? 67.439 -15.084 -26.634 1.00 25.28 177 ASN A N 1
ATOM 1405 C CA . ASN A 1 177 ? 68.785 -14.888 -27.200 1.00 25.28 177 ASN A CA 1
ATOM 1406 C C . ASN A 1 177 ? 69.066 -13.409 -27.534 1.00 25.28 177 ASN A C 1
ATOM 1408 O O . ASN A 1 177 ? 68.157 -12.614 -27.766 1.00 25.28 177 ASN A O 1
ATOM 1412 N N . LYS A 1 178 ? 70.352 -13.040 -27.560 1.00 35.25 178 LYS A N 1
ATOM 1413 C CA . LYS A 1 178 ? 70.831 -11.677 -27.853 1.00 35.25 178 LYS A CA 1
ATOM 1414 C C . LYS A 1 178 ? 71.173 -11.516 -29.335 1.00 35.25 178 LYS A C 1
ATOM 1416 O O . LYS A 1 178 ? 71.886 -12.355 -29.875 1.00 35.25 178 LYS A O 1
ATOM 1421 N N . SER A 1 179 ? 70.827 -10.376 -29.935 1.00 27.41 179 SER A N 1
ATOM 1422 C CA . SER A 1 179 ? 71.637 -9.779 -31.008 1.00 27.41 179 SER A CA 1
ATOM 1423 C C . SER A 1 179 ? 71.379 -8.274 -31.150 1.00 27.41 179 SER A C 1
ATOM 1425 O O . SER A 1 179 ? 70.309 -7.778 -30.810 1.00 27.41 179 SER A O 1
ATOM 1427 N N . THR A 1 180 ? 72.380 -7.557 -31.649 1.00 32.59 180 THR A N 1
ATOM 1428 C CA . THR A 1 180 ? 72.369 -6.124 -31.988 1.00 32.59 180 THR A CA 1
ATOM 1429 C C . THR A 1 180 ? 72.273 -5.939 -33.504 1.00 32.59 180 THR A C 1
ATOM 1431 O O . THR A 1 180 ? 72.879 -6.742 -34.205 1.00 32.59 180 THR A O 1
ATOM 1434 N N . ASP A 1 181 ? 71.717 -4.828 -34.012 1.00 29.59 181 ASP A N 1
ATOM 1435 C CA . ASP A 1 181 ? 72.576 -3.800 -34.641 1.00 29.59 181 ASP A CA 1
ATOM 1436 C C . ASP A 1 181 ? 71.892 -2.423 -34.854 1.00 29.59 181 ASP A C 1
ATOM 1438 O O . ASP A 1 181 ? 70.725 -2.229 -34.516 1.00 29.59 181 ASP A O 1
ATOM 1442 N N . LYS A 1 182 ? 72.659 -1.445 -35.363 1.00 33.41 182 LYS A N 1
ATOM 1443 C CA . LYS A 1 182 ? 72.303 -0.023 -35.523 1.00 33.41 182 LYS A CA 1
ATOM 1444 C C . LYS A 1 182 ? 71.169 0.230 -36.526 1.00 33.41 182 LYS A C 1
ATOM 1446 O O . LYS A 1 182 ? 71.150 -0.325 -37.622 1.00 33.41 182 LYS A O 1
ATOM 1451 N N . THR A 1 183 ? 70.327 1.221 -36.226 1.00 33.28 183 THR A N 1
ATOM 1452 C CA . THR A 1 183 ? 69.577 1.998 -37.247 1.00 33.28 183 THR A CA 1
ATOM 1453 C C . THR A 1 183 ? 69.054 3.334 -36.701 1.00 33.28 183 THR A C 1
ATOM 1455 O O . THR A 1 183 ? 68.970 4.319 -37.432 1.00 33.28 183 THR A O 1
ATOM 1458 N N . THR A 1 184 ? 68.772 3.399 -35.397 1.00 32.06 184 THR A N 1
ATOM 1459 C CA . THR A 1 184 ? 68.113 4.523 -34.703 1.00 32.06 184 THR A CA 1
ATOM 1460 C C . THR A 1 184 ? 68.881 5.857 -34.714 1.00 32.06 184 THR A C 1
ATOM 1462 O O . THR A 1 184 ? 68.277 6.910 -34.511 1.00 32.06 184 THR A O 1
ATOM 1465 N N . ASP A 1 185 ? 70.195 5.846 -34.959 1.00 35.69 185 ASP A N 1
ATOM 1466 C CA . ASP A 1 185 ? 71.046 7.045 -34.855 1.00 35.69 185 ASP A CA 1
ATOM 1467 C C . ASP A 1 185 ? 71.067 7.934 -36.110 1.00 35.69 185 ASP A C 1
ATOM 1469 O O . ASP A 1 185 ? 71.476 9.093 -36.025 1.00 35.69 185 ASP A O 1
ATOM 1473 N N . ASN A 1 186 ? 70.600 7.442 -37.265 1.00 32.75 186 ASN A N 1
ATOM 1474 C CA . ASN A 1 186 ? 70.519 8.266 -38.479 1.00 32.75 186 ASN A CA 1
ATOM 1475 C C . ASN A 1 186 ? 69.294 9.196 -38.458 1.00 32.75 186 ASN A C 1
ATOM 1477 O O . ASN A 1 186 ? 69.436 10.390 -38.716 1.00 32.75 186 ASN A O 1
ATOM 1481 N N . LEU A 1 187 ? 68.121 8.700 -38.044 1.00 35.44 187 LEU A N 1
ATOM 1482 C CA . LEU A 1 187 ? 66.890 9.504 -37.938 1.00 35.44 187 LEU A CA 1
ATOM 1483 C C . LEU A 1 187 ? 67.029 10.691 -36.967 1.00 35.44 187 LEU A C 1
ATOM 1485 O O . LEU A 1 187 ? 66.461 11.757 -37.194 1.00 35.44 187 LEU A O 1
ATOM 1489 N N . LYS A 1 188 ? 67.847 10.550 -35.915 1.00 36.88 188 LYS A N 1
ATOM 1490 C CA . LYS A 1 188 ? 68.148 11.643 -34.974 1.00 36.88 188 LYS A CA 1
ATOM 1491 C C . LYS A 1 188 ? 69.028 12.754 -35.566 1.00 36.88 188 LYS A C 1
ATOM 1493 O O . LYS A 1 188 ? 69.091 13.826 -34.973 1.00 36.88 188 LYS A O 1
ATOM 1498 N N . LYS A 1 189 ? 69.704 12.534 -36.702 1.00 35.50 189 LYS A N 1
ATOM 1499 C CA . LYS A 1 189 ? 70.574 13.541 -37.341 1.00 35.50 189 LYS A CA 1
ATOM 1500 C C . LYS A 1 189 ? 69.855 14.427 -38.358 1.00 35.50 189 LYS A C 1
ATOM 1502 O O . LYS A 1 189 ? 70.242 15.583 -38.493 1.00 35.50 189 LYS A O 1
ATOM 1507 N N . GLU A 1 190 ? 68.815 13.942 -39.038 1.00 32.94 190 GLU A N 1
ATOM 1508 C CA . GLU A 1 190 ? 68.079 14.764 -40.017 1.00 32.94 190 GLU A CA 1
ATOM 1509 C C . GLU A 1 190 ? 67.201 15.833 -39.354 1.00 32.94 190 GLU A C 1
ATOM 1511 O O . GLU A 1 190 ? 67.241 16.995 -39.757 1.00 32.94 190 GLU A O 1
ATOM 1516 N N . ILE A 1 191 ? 66.484 15.482 -38.280 1.00 36.72 191 ILE A N 1
ATOM 1517 C CA . ILE A 1 191 ? 65.565 16.400 -37.577 1.00 36.72 191 ILE A CA 1
ATOM 1518 C C . ILE A 1 191 ? 66.301 17.629 -36.998 1.00 36.72 191 ILE A C 1
ATOM 1520 O O . ILE A 1 191 ? 65.725 18.708 -36.886 1.00 36.72 191 ILE A O 1
ATOM 1524 N N . VAL A 1 192 ? 67.596 17.505 -36.686 1.00 32.72 192 VAL A N 1
ATOM 1525 C CA . VAL A 1 192 ? 68.426 18.589 -36.124 1.00 32.72 192 VAL A CA 1
ATOM 1526 C C . VAL A 1 192 ? 68.763 19.688 -37.149 1.00 32.72 192 VAL A C 1
ATOM 1528 O O . VAL A 1 192 ? 69.069 20.813 -36.753 1.00 32.72 192 VAL A O 1
ATOM 1531 N N . ASN A 1 193 ? 68.686 19.413 -38.457 1.00 30.27 193 ASN A N 1
ATOM 1532 C CA . ASN A 1 193 ? 69.163 20.337 -39.496 1.00 30.27 193 ASN A CA 1
ATOM 1533 C C . ASN A 1 193 ? 68.117 21.331 -40.035 1.00 30.27 193 ASN A C 1
ATOM 1535 O O . ASN A 1 193 ? 68.501 22.265 -40.736 1.00 30.27 193 ASN A O 1
ATOM 1539 N N . LEU A 1 194 ? 66.826 21.188 -39.712 1.00 30.62 194 LEU A N 1
ATOM 1540 C CA . LEU A 1 194 ? 65.766 22.065 -40.247 1.00 30.62 194 LEU A CA 1
ATOM 1541 C C . LEU A 1 194 ? 65.442 23.302 -39.385 1.00 30.62 194 LEU A C 1
ATOM 1543 O O . LEU A 1 194 ? 64.597 24.108 -39.770 1.00 30.62 194 LEU A O 1
ATOM 1547 N N . THR A 1 195 ? 66.141 23.514 -38.265 1.00 30.77 195 THR A N 1
ATOM 1548 C CA . THR A 1 195 ? 65.802 24.566 -37.283 1.00 30.77 195 THR A CA 1
ATOM 1549 C C . THR A 1 195 ? 66.945 25.574 -37.076 1.00 30.77 195 THR A C 1
ATOM 1551 O O . THR A 1 195 ? 67.458 25.703 -35.962 1.00 30.77 195 THR A O 1
ATOM 1554 N N . LYS A 1 196 ? 67.416 26.272 -38.134 1.00 29.36 196 LYS A N 1
ATOM 1555 C CA . LYS A 1 196 ? 68.600 27.159 -37.991 1.00 29.36 196 LYS A CA 1
ATOM 1556 C C . LYS A 1 196 ? 68.750 28.439 -38.847 1.00 29.36 196 LYS A C 1
ATOM 1558 O O . LYS A 1 196 ? 69.876 28.820 -39.157 1.00 29.36 196 LYS A O 1
ATOM 1563 N N . THR A 1 197 ? 67.668 29.188 -39.072 1.00 26.11 197 THR A N 1
ATOM 1564 C CA . THR A 1 197 ? 67.722 30.646 -39.370 1.00 26.11 197 THR A CA 1
ATOM 1565 C C . THR A 1 197 ? 66.426 31.273 -38.828 1.00 26.11 197 THR A C 1
ATOM 1567 O O . THR A 1 197 ? 65.365 30.881 -39.296 1.00 26.11 197 THR A O 1
ATOM 1570 N N . LYS A 1 198 ? 66.348 32.080 -37.755 1.00 29.28 198 LYS A N 1
ATOM 1571 C CA . LYS A 1 198 ? 67.195 33.139 -37.145 1.00 29.28 198 LYS A CA 1
ATOM 1572 C C . LYS A 1 198 ? 67.091 34.501 -37.850 1.00 29.28 198 LYS A C 1
ATOM 1574 O O . LYS A 1 198 ? 66.934 34.535 -39.062 1.00 29.28 198 LYS A O 1
ATOM 1579 N N . ILE A 1 199 ? 67.283 35.586 -37.084 1.00 30.95 199 ILE A N 1
ATOM 1580 C CA . ILE A 1 199 ? 67.029 36.999 -37.430 1.00 30.95 199 ILE A CA 1
ATOM 1581 C C . ILE A 1 199 ? 65.540 37.356 -37.359 1.00 30.95 199 ILE A C 1
ATOM 1583 O O . ILE A 1 199 ? 64.780 36.942 -38.223 1.00 30.95 199 ILE A O 1
ATOM 1587 N N . ASP A 1 200 ? 65.076 38.229 -36.458 1.00 26.95 200 ASP A N 1
ATOM 1588 C CA . ASP A 1 200 ? 65.171 38.323 -34.970 1.00 26.95 200 ASP A CA 1
ATOM 1589 C C . ASP A 1 200 ? 63.892 39.179 -34.591 1.00 26.95 200 ASP A C 1
ATOM 1591 O O . ASP A 1 200 ? 62.902 39.025 -35.303 1.00 26.95 200 ASP A O 1
ATOM 1595 N N . ILE A 1 201 ? 63.678 40.071 -33.603 1.00 29.02 201 ILE A N 1
ATOM 1596 C CA . ILE A 1 201 ? 64.449 40.717 -32.526 1.00 29.02 201 ILE A CA 1
ATOM 1597 C C . ILE A 1 201 ? 63.479 41.327 -31.459 1.00 29.02 201 ILE A C 1
ATOM 1599 O O . ILE A 1 201 ? 62.477 41.918 -31.839 1.00 29.02 201 ILE A O 1
ATOM 1603 N N . GLN A 1 202 ? 63.825 41.249 -30.158 1.00 27.75 202 GLN A N 1
ATOM 1604 C CA . GLN A 1 202 ? 63.363 42.084 -29.004 1.00 27.75 202 GLN A CA 1
ATOM 1605 C C . GLN A 1 202 ? 61.857 42.129 -28.589 1.00 27.75 202 GLN A C 1
ATOM 1607 O O . GLN A 1 202 ? 60.961 41.944 -29.396 1.00 27.75 202 GLN A O 1
ATOM 1612 N N . SER A 1 203 ? 61.488 42.358 -27.314 1.00 27.58 203 SER A N 1
ATOM 1613 C CA . SER A 1 203 ? 62.281 42.596 -26.082 1.00 27.58 203 SER A CA 1
ATOM 1614 C C . SER A 1 203 ? 61.588 42.070 -24.805 1.00 27.58 203 SER A C 1
ATOM 1616 O O . SER A 1 203 ? 60.540 42.577 -24.416 1.00 27.58 203 SER A O 1
ATOM 1618 N N . THR A 1 204 ? 62.212 41.074 -24.161 1.00 25.38 204 THR A N 1
ATOM 1619 C CA . THR A 1 204 ? 62.798 41.124 -22.791 1.00 25.38 204 THR A CA 1
ATOM 1620 C C . THR A 1 204 ? 62.179 42.030 -21.705 1.00 25.38 204 THR A C 1
ATOM 1622 O O . THR A 1 204 ? 61.965 43.210 -21.958 1.00 25.38 204 THR A O 1
ATOM 1625 N N . ASP A 1 205 ? 62.095 41.631 -20.426 1.00 26.72 205 ASP A N 1
ATOM 1626 C CA . ASP A 1 205 ? 62.227 40.299 -19.796 1.00 26.72 205 ASP A CA 1
ATOM 1627 C C . ASP A 1 205 ? 61.837 40.355 -18.291 1.00 26.72 205 ASP A C 1
ATOM 1629 O O . ASP A 1 205 ? 61.848 41.434 -17.710 1.00 26.72 205 ASP A O 1
ATOM 1633 N N . LYS A 1 206 ? 61.515 39.184 -17.705 1.00 26.52 206 LYS A N 1
ATOM 1634 C CA . LYS A 1 206 ? 62.003 38.575 -16.426 1.00 26.52 206 LYS A CA 1
ATOM 1635 C C . LYS A 1 206 ? 62.438 39.478 -15.229 1.00 26.52 206 LYS A C 1
ATOM 1637 O O . LYS A 1 206 ? 63.046 40.518 -15.415 1.00 26.52 206 LYS A O 1
ATOM 1642 N N . THR A 1 207 ? 62.299 39.097 -13.946 1.00 25.66 207 THR A N 1
ATOM 1643 C CA . THR A 1 207 ? 61.959 37.809 -13.275 1.00 25.66 207 THR A CA 1
ATOM 1644 C C . THR A 1 207 ? 61.656 38.036 -11.778 1.00 25.66 207 THR A C 1
ATOM 1646 O O . THR A 1 207 ? 61.976 39.107 -11.276 1.00 25.66 207 THR A O 1
ATOM 1649 N N . ALA A 1 208 ? 61.235 36.963 -11.080 1.00 23.62 208 ALA A N 1
ATOM 1650 C CA . ALA A 1 208 ? 61.452 36.703 -9.641 1.00 23.62 208 ALA A CA 1
ATOM 1651 C C . ALA A 1 208 ? 60.615 37.525 -8.622 1.00 23.62 208 ALA A C 1
ATOM 1653 O O . ALA A 1 208 ? 60.343 38.700 -8.834 1.00 23.62 208 ALA A O 1
ATOM 1654 N N . ASP A 1 209 ? 60.182 36.973 -7.478 1.00 24.59 209 ASP A N 1
ATOM 1655 C CA . ASP A 1 209 ? 60.218 35.568 -7.016 1.00 24.59 209 ASP A CA 1
ATOM 1656 C C . ASP A 1 209 ? 59.176 35.294 -5.903 1.00 24.59 209 ASP A C 1
ATOM 1658 O O . ASP A 1 209 ? 58.660 36.223 -5.290 1.00 24.59 209 ASP A O 1
ATOM 1662 N N . ASN A 1 210 ? 58.960 34.004 -5.600 1.00 24.56 210 ASN A N 1
ATOM 1663 C CA . ASN A 1 210 ? 58.363 33.439 -4.369 1.00 24.56 210 ASN A CA 1
ATOM 1664 C C . ASN A 1 210 ? 56.878 33.723 -4.009 1.00 24.56 210 ASN A C 1
ATOM 1666 O O . ASN A 1 210 ? 56.526 34.755 -3.453 1.00 24.56 210 ASN A O 1
ATOM 1670 N N . ILE A 1 211 ? 56.040 32.685 -4.187 1.00 26.17 211 ILE A N 1
ATOM 1671 C CA . ILE A 1 211 ? 55.364 31.923 -3.098 1.00 26.17 211 ILE A CA 1
ATOM 1672 C C . ILE A 1 211 ? 55.013 32.779 -1.847 1.00 26.17 211 ILE A C 1
ATOM 1674 O O . ILE A 1 211 ? 55.918 33.134 -1.097 1.00 26.17 211 ILE A O 1
ATOM 1678 N N . LYS A 1 212 ? 53.741 33.061 -1.493 1.00 23.86 212 LYS A N 1
ATOM 1679 C CA . LYS A 1 212 ? 52.700 32.086 -1.070 1.00 23.86 212 LYS A CA 1
ATOM 1680 C C . LYS A 1 212 ? 51.315 32.753 -0.838 1.00 23.86 212 LYS A C 1
ATOM 1682 O O . LYS A 1 212 ? 51.274 33.917 -0.473 1.00 23.86 212 LYS A O 1
ATOM 1687 N N . GLU A 1 213 ? 50.249 31.940 -0.882 1.00 24.42 213 GLU A N 1
ATOM 1688 C CA . GLU A 1 213 ? 48.961 32.083 -0.146 1.00 24.42 213 GLU A CA 1
ATOM 1689 C C . GLU A 1 213 ? 47.933 33.221 -0.446 1.00 24.42 213 GLU A C 1
ATOM 1691 O O . GLU A 1 213 ? 48.240 34.281 -0.969 1.00 24.42 213 GLU A O 1
ATOM 1696 N N . GLU A 1 214 ? 46.671 32.889 -0.116 1.00 22.67 214 GLU A N 1
ATOM 1697 C CA . GLU A 1 214 ? 45.423 33.676 0.067 1.00 22.67 214 GLU A CA 1
ATOM 1698 C C . GLU A 1 214 ? 44.817 34.623 -1.016 1.00 22.67 214 GLU A C 1
ATOM 1700 O O . GLU A 1 214 ? 45.219 35.757 -1.233 1.00 22.67 214 GLU A O 1
ATOM 1705 N N . THR A 1 215 ? 43.705 34.140 -1.594 1.00 21.77 215 THR A N 1
ATOM 1706 C CA . THR A 1 215 ? 42.335 34.725 -1.674 1.00 21.77 215 THR A CA 1
ATOM 1707 C C . THR A 1 215 ? 42.028 36.248 -1.733 1.00 21.77 215 THR A C 1
ATOM 1709 O O . THR A 1 215 ? 42.497 37.029 -0.919 1.00 21.77 215 THR A O 1
ATOM 1712 N N . VAL A 1 216 ? 40.966 36.563 -2.518 1.00 24.86 216 VAL A N 1
ATOM 1713 C CA . VAL A 1 216 ? 39.926 37.633 -2.348 1.00 24.86 216 VAL A CA 1
ATOM 1714 C C . VAL A 1 216 ? 40.081 38.998 -3.085 1.00 24.86 216 VAL A C 1
ATOM 1716 O O . VAL A 1 216 ? 41.028 39.741 -2.873 1.00 24.86 216 VAL A O 1
ATOM 1719 N N . ASN A 1 217 ? 39.006 39.375 -3.821 1.00 23.47 217 ASN A N 1
ATOM 1720 C CA . ASN A 1 217 ? 38.600 40.722 -4.323 1.00 23.47 217 ASN A CA 1
ATOM 1721 C C . ASN A 1 217 ? 39.408 41.397 -5.477 1.00 23.47 217 ASN A C 1
ATOM 1723 O O . ASN A 1 217 ? 40.593 41.150 -5.629 1.00 23.47 217 ASN A O 1
ATOM 1727 N N . LEU A 1 218 ? 38.855 42.279 -6.347 1.00 22.84 218 LEU A N 1
ATOM 1728 C CA . LEU A 1 218 ? 37.458 42.714 -6.622 1.00 22.84 218 LEU A CA 1
ATOM 1729 C C . LEU A 1 218 ? 37.283 43.295 -8.064 1.00 22.84 218 LEU A C 1
ATOM 1731 O O . LEU A 1 218 ? 38.013 44.190 -8.461 1.00 22.84 218 LEU A O 1
ATOM 1735 N N . THR A 1 219 ? 36.250 42.836 -8.789 1.00 22.73 219 THR A N 1
ATOM 1736 C CA . THR A 1 219 ? 35.438 43.462 -9.884 1.00 22.73 219 THR A CA 1
ATOM 1737 C C . THR A 1 219 ? 35.898 44.642 -10.788 1.00 22.73 219 THR A C 1
ATOM 1739 O O . THR A 1 219 ? 36.292 45.689 -10.287 1.00 22.73 219 THR A O 1
ATOM 1742 N N . LYS A 1 220 ? 35.405 44.589 -12.055 1.00 27.44 220 LYS A N 1
ATOM 1743 C CA . LYS A 1 220 ? 35.024 45.715 -12.977 1.00 27.44 220 LYS A CA 1
ATOM 1744 C C . LYS A 1 220 ? 36.209 46.475 -13.643 1.00 27.44 220 LYS A C 1
ATOM 1746 O O . LYS A 1 220 ? 37.341 46.299 -13.231 1.00 27.44 220 LYS A O 1
ATOM 1751 N N . GLN A 1 221 ? 36.055 47.276 -14.717 1.00 26.75 221 GLN A N 1
ATOM 1752 C CA . GLN A 1 221 ? 34.869 47.788 -15.445 1.00 26.75 221 GLN A CA 1
ATOM 1753 C C . GLN A 1 221 ? 35.190 48.172 -16.913 1.00 26.75 221 GLN A C 1
ATOM 1755 O O . GLN A 1 221 ? 36.350 48.391 -17.235 1.00 26.75 221 GLN A O 1
ATOM 1760 N N . THR A 1 222 ? 34.163 48.333 -17.763 1.00 22.36 222 THR A N 1
ATOM 1761 C CA . THR A 1 222 ? 33.973 49.310 -18.885 1.00 22.36 222 THR A CA 1
ATOM 1762 C C . THR A 1 222 ? 32.792 48.807 -19.743 1.00 22.36 222 THR A C 1
ATOM 1764 O O . THR A 1 222 ? 32.535 47.609 -19.741 1.00 22.36 222 THR A O 1
ATOM 1767 N N . ASN A 1 223 ? 31.996 49.572 -20.501 1.00 24.86 223 ASN A N 1
ATOM 1768 C CA . ASN A 1 223 ? 31.605 50.998 -20.592 1.00 24.86 223 ASN A CA 1
ATOM 1769 C C . ASN A 1 223 ? 30.248 50.998 -21.366 1.00 24.86 223 ASN A C 1
ATOM 1771 O O . ASN A 1 223 ? 29.937 49.994 -21.996 1.00 24.86 223 ASN A O 1
ATOM 1775 N N . ASN A 1 224 ? 29.355 51.992 -21.427 1.00 24.16 224 ASN A N 1
ATOM 1776 C CA . ASN A 1 224 ? 29.271 53.429 -21.102 1.00 24.16 224 ASN A CA 1
ATOM 1777 C C . ASN A 1 224 ? 27.749 53.738 -20.873 1.00 24.16 224 ASN A C 1
ATOM 1779 O O . ASN A 1 224 ? 26.934 52.854 -21.106 1.00 24.16 224 ASN A O 1
ATOM 1783 N N . ASN A 1 225 ? 27.224 54.906 -20.473 1.00 24.61 225 ASN A N 1
ATOM 1784 C CA . ASN A 1 225 ? 27.722 56.283 -20.328 1.00 24.61 225 ASN A CA 1
ATOM 1785 C C . ASN A 1 225 ? 26.792 57.053 -19.339 1.00 24.61 225 ASN A C 1
ATOM 1787 O O . ASN A 1 225 ? 25.611 56.740 -19.314 1.00 24.61 225 ASN A O 1
ATOM 1791 N N . LYS A 1 226 ? 27.318 58.071 -18.626 1.00 27.34 226 LYS A N 1
ATOM 1792 C CA . LYS A 1 226 ? 26.724 59.398 -18.241 1.00 27.34 226 LYS A CA 1
ATOM 1793 C C . LYS A 1 226 ? 25.220 59.541 -17.853 1.00 27.34 226 LYS A C 1
ATOM 1795 O O . LYS A 1 226 ? 24.353 58.990 -18.504 1.00 27.34 226 LYS A O 1
ATOM 1800 N N . SER A 1 227 ? 24.788 60.417 -16.928 1.00 26.98 227 SER A N 1
ATOM 1801 C CA . SER A 1 227 ? 25.412 61.407 -16.002 1.00 26.98 227 SER A CA 1
ATOM 1802 C C . SER A 1 227 ? 24.285 62.200 -15.285 1.00 26.98 227 SER A C 1
ATOM 1804 O O . SER A 1 227 ? 23.218 62.298 -15.878 1.00 26.98 227 SER A O 1
ATOM 1806 N N . SER A 1 228 ? 24.415 62.910 -14.151 1.00 26.47 228 SER A N 1
ATOM 1807 C CA . SER A 1 228 ? 25.347 62.978 -12.994 1.00 26.47 228 SER A CA 1
ATOM 1808 C C . SER A 1 228 ? 24.780 64.049 -12.000 1.00 26.47 228 SER A C 1
ATOM 1810 O O . SER A 1 228 ? 23.608 64.379 -12.125 1.00 26.47 228 SER A O 1
ATOM 1812 N N . VAL A 1 229 ? 25.590 64.630 -11.083 1.00 25.38 229 VAL A N 1
ATOM 1813 C CA . VAL A 1 229 ? 25.310 65.845 -10.242 1.00 25.38 229 VAL A CA 1
ATOM 1814 C C . VAL A 1 229 ? 24.292 65.674 -9.080 1.00 25.38 229 VAL A C 1
ATOM 1816 O O . VAL A 1 229 ? 23.178 65.237 -9.312 1.00 25.38 229 VAL A O 1
ATOM 1819 N N . LYS A 1 230 ? 24.540 66.084 -7.814 1.00 26.44 230 LYS A N 1
ATOM 1820 C CA . LYS A 1 230 ? 25.771 66.351 -7.013 1.00 26.44 230 LYS A CA 1
ATOM 1821 C C . LYS A 1 230 ? 25.386 66.681 -5.536 1.00 26.44 230 LYS A C 1
ATOM 1823 O O . LYS A 1 230 ? 24.358 67.307 -5.335 1.00 26.44 230 LYS A O 1
ATOM 1828 N N . THR A 1 231 ? 26.228 66.286 -4.565 1.00 24.56 231 THR A N 1
ATOM 1829 C CA . THR A 1 231 ? 26.729 67.014 -3.346 1.00 24.56 231 THR A CA 1
ATOM 1830 C C . THR A 1 231 ? 25.933 68.191 -2.718 1.00 24.56 231 THR A C 1
ATOM 1832 O O . THR A 1 231 ? 25.473 69.045 -3.465 1.00 24.56 231 THR A O 1
ATOM 1835 N N . THR A 1 232 ? 25.887 68.461 -1.396 1.00 24.98 232 THR A N 1
ATOM 1836 C CA . THR A 1 232 ? 26.485 67.875 -0.153 1.00 24.98 232 THR A CA 1
ATOM 1837 C C . THR A 1 232 ? 25.895 68.574 1.096 1.00 24.98 232 THR A C 1
ATOM 1839 O O . THR A 1 232 ? 25.497 69.729 0.997 1.00 24.98 232 THR A O 1
ATOM 1842 N N . ASP A 1 233 ? 25.940 67.902 2.253 1.00 26.28 233 ASP A N 1
ATOM 1843 C CA . ASP A 1 233 ? 26.117 68.391 3.643 1.00 26.28 233 ASP A CA 1
ATOM 1844 C C . ASP A 1 233 ? 25.566 69.764 4.109 1.00 26.28 233 ASP A C 1
ATOM 1846 O O . ASP A 1 233 ? 26.054 70.814 3.688 1.00 26.28 233 ASP A O 1
ATOM 1850 N N . LYS A 1 234 ? 24.774 69.755 5.205 1.00 26.55 234 LYS A N 1
ATOM 1851 C CA . LYS A 1 234 ? 25.268 70.180 6.545 1.00 26.55 234 LYS A CA 1
ATOM 1852 C C . LYS A 1 234 ? 24.287 69.970 7.722 1.00 26.55 234 LYS A C 1
ATOM 1854 O O . LYS A 1 234 ? 23.161 70.438 7.701 1.00 26.55 234 LYS A O 1
ATOM 1859 N N . LEU A 1 235 ? 24.819 69.324 8.765 1.00 24.05 235 LEU A N 1
ATOM 1860 C CA . LEU A 1 235 ? 24.730 69.622 10.212 1.00 24.05 235 LEU A CA 1
ATOM 1861 C C . LEU A 1 235 ? 23.434 70.192 10.856 1.00 24.05 235 LEU A C 1
ATOM 1863 O O . LEU A 1 235 ? 23.164 71.379 10.734 1.00 24.05 235 LEU A O 1
ATOM 1867 N N . LYS A 1 236 ? 22.871 69.358 11.755 1.00 24.47 236 LYS A N 1
ATOM 1868 C CA . LYS A 1 236 ? 22.525 69.614 13.184 1.00 24.47 236 LYS A CA 1
ATOM 1869 C C . LYS A 1 236 ? 21.448 70.639 13.604 1.00 24.47 236 LYS A C 1
ATOM 1871 O O . LYS A 1 236 ? 21.524 71.797 13.236 1.00 24.47 236 LYS A O 1
ATOM 1876 N N . GLU A 1 237 ? 20.656 70.182 14.595 1.00 23.80 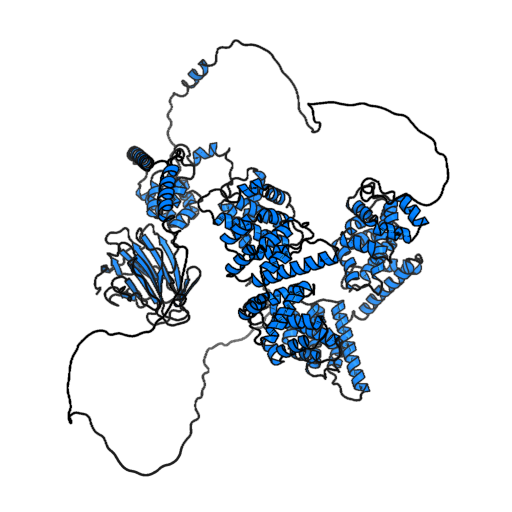237 GLU A N 1
ATOM 1877 C CA . GLU A 1 237 ? 20.072 70.923 15.746 1.00 23.80 237 GLU A CA 1
ATOM 1878 C C . GLU A 1 237 ? 19.051 72.052 15.422 1.00 23.80 237 GLU A C 1
ATOM 1880 O O . GLU A 1 237 ? 19.203 72.790 14.463 1.00 23.80 237 GLU A O 1
ATOM 1885 N N . GLU A 1 238 ? 17.920 72.227 16.123 1.00 22.73 238 GLU A N 1
ATOM 1886 C CA . GLU A 1 238 ? 17.545 71.888 17.513 1.00 22.73 238 GLU A CA 1
ATOM 1887 C C . GLU A 1 238 ? 16.115 71.290 17.664 1.00 22.73 238 GLU A C 1
ATOM 1889 O O . GLU A 1 238 ? 15.365 71.134 16.703 1.00 22.73 238 GLU A O 1
ATOM 1894 N N . ASN A 1 239 ? 15.719 70.976 18.908 1.00 25.34 239 ASN A N 1
ATOM 1895 C CA . ASN A 1 239 ? 14.319 70.752 19.307 1.00 25.34 239 ASN A CA 1
ATOM 1896 C C . ASN A 1 239 ? 13.558 72.085 19.457 1.00 25.34 239 ASN A C 1
ATOM 1898 O O . ASN A 1 239 ? 14.172 73.064 19.863 1.00 25.34 239 ASN A O 1
ATOM 1902 N N . VAL A 1 240 ? 12.218 72.078 19.331 1.00 23.23 240 VAL A N 1
ATOM 1903 C CA . VAL A 1 240 ? 11.274 72.572 20.373 1.00 23.23 240 VAL A CA 1
ATOM 1904 C C . VAL A 1 240 ? 9.796 72.359 19.974 1.00 23.23 240 VAL A C 1
ATOM 1906 O O . VAL A 1 240 ? 9.402 72.549 18.831 1.00 23.23 240 VAL A O 1
ATOM 1909 N N . ASN A 1 241 ? 8.996 71.961 20.972 1.00 24.12 241 ASN A N 1
ATOM 1910 C CA . ASN A 1 241 ? 7.522 71.924 21.097 1.00 24.12 241 ASN A CA 1
ATOM 1911 C C . ASN A 1 241 ? 6.699 72.757 20.069 1.00 24.12 241 ASN A C 1
ATOM 1913 O O . ASN A 1 241 ? 6.973 73.933 19.863 1.00 24.12 241 ASN A O 1
ATOM 1917 N N . SER A 1 242 ? 5.528 72.329 19.571 1.00 24.44 242 SER A N 1
ATOM 1918 C CA . SER A 1 242 ? 4.315 72.110 20.392 1.00 24.44 242 SER A CA 1
ATOM 1919 C C . SER A 1 242 ? 3.035 71.874 19.545 1.00 24.44 242 SER A C 1
ATOM 1921 O O . SER A 1 242 ? 2.909 72.401 18.449 1.00 24.44 242 SER A O 1
ATOM 1923 N N . THR A 1 243 ? 2.053 71.154 20.117 1.00 23.59 243 THR A N 1
ATOM 1924 C CA . THR A 1 243 ? 0.577 71.301 19.934 1.00 23.59 243 THR A CA 1
ATOM 1925 C C . THR A 1 243 ? -0.003 71.503 18.509 1.00 23.59 243 THR A C 1
ATOM 1927 O O . THR A 1 243 ? 0.070 72.599 17.967 1.00 23.59 243 THR A O 1
ATOM 1930 N N . LYS A 1 244 ? -0.795 70.571 17.944 1.00 24.33 244 LYS A N 1
ATOM 1931 C CA . LYS A 1 244 ? -2.177 70.296 18.410 1.00 24.33 244 LYS A CA 1
ATOM 1932 C C . LYS A 1 244 ? -2.809 69.003 17.844 1.00 24.33 244 LYS A C 1
ATOM 1934 O O . LYS A 1 244 ? -2.831 68.781 16.645 1.00 24.33 244 LYS A O 1
ATOM 1939 N N . THR A 1 245 ? -3.385 68.226 18.762 1.00 24.00 245 THR A N 1
ATOM 1940 C CA . THR A 1 245 ? -4.698 67.538 18.716 1.00 24.00 245 THR A CA 1
ATOM 1941 C C . THR A 1 245 ? -5.333 67.056 17.394 1.00 24.00 245 THR A C 1
ATOM 1943 O O . THR A 1 245 ? -5.884 67.863 16.656 1.00 24.00 245 THR A O 1
ATOM 1946 N N . VAL A 1 246 ? -5.523 65.727 17.348 1.00 34.69 246 VAL A N 1
ATOM 1947 C CA . VAL A 1 246 ? -6.786 65.003 17.047 1.00 34.69 246 VAL A CA 1
ATOM 1948 C C . VAL A 1 246 ? -7.354 65.055 15.615 1.00 34.69 246 VAL A C 1
ATOM 1950 O O . VAL A 1 246 ? -7.708 66.106 15.098 1.00 34.69 246 VAL A O 1
ATOM 1953 N N . ASN A 1 247 ? -7.606 63.839 15.108 1.00 30.67 247 ASN A N 1
ATOM 1954 C CA . ASN A 1 247 ? -8.162 63.438 13.809 1.00 30.67 247 ASN A CA 1
ATOM 1955 C C . ASN A 1 247 ? -7.200 63.511 12.607 1.00 30.67 247 ASN A C 1
ATOM 1957 O O . ASN A 1 247 ? -6.292 64.329 12.547 1.00 30.67 247 ASN A O 1
ATOM 1961 N N . ASP A 1 248 ? -7.426 62.566 11.690 1.00 32.56 248 ASP A N 1
ATOM 1962 C CA . ASP A 1 248 ? -6.907 62.463 10.321 1.00 32.56 248 ASP A CA 1
ATOM 1963 C C . ASP A 1 248 ? -5.377 62.446 10.119 1.00 32.56 248 ASP A C 1
ATOM 1965 O O . ASP A 1 248 ? -4.778 63.358 9.554 1.00 32.56 248 ASP A O 1
ATOM 1969 N N . ILE A 1 249 ? -4.760 61.307 10.471 1.00 29.33 249 ILE A N 1
ATOM 1970 C CA . ILE A 1 249 ? -3.568 60.777 9.780 1.00 29.33 249 ILE A CA 1
ATOM 1971 C C . ILE A 1 249 ? -3.851 59.316 9.380 1.00 29.33 249 ILE A C 1
ATOM 1973 O O . ILE A 1 249 ? -4.531 58.578 10.096 1.00 29.33 249 ILE A O 1
ATOM 1977 N N . GLU A 1 250 ? -3.386 58.930 8.193 1.00 28.56 250 GLU A N 1
ATOM 1978 C CA . GLU A 1 250 ? -3.881 57.786 7.419 1.00 28.56 250 GLU A CA 1
ATOM 1979 C C . GLU A 1 250 ? -3.420 56.398 7.913 1.00 28.56 250 GLU A C 1
ATOM 1981 O O . GLU A 1 250 ? -2.496 56.244 8.715 1.00 28.56 250 GLU A O 1
ATOM 1986 N N . LYS A 1 251 ? -4.059 55.342 7.383 1.00 28.81 251 LYS A N 1
ATOM 1987 C CA . LYS A 1 251 ? -3.571 53.957 7.510 1.00 28.81 251 LYS A CA 1
ATOM 1988 C C . LYS A 1 251 ? -2.198 53.823 6.827 1.00 28.81 251 LYS A C 1
ATOM 1990 O O . LYS A 1 251 ? -2.125 54.106 5.632 1.00 28.81 251 LYS A O 1
ATOM 1995 N N . PRO A 1 252 ? -1.165 53.274 7.495 1.00 26.12 252 PRO A N 1
ATOM 1996 C CA . PRO A 1 252 ? 0.048 52.828 6.813 1.00 26.12 252 PRO A CA 1
ATOM 1997 C C . PRO A 1 252 ? -0.283 51.795 5.730 1.00 26.12 252 PRO A C 1
ATOM 1999 O O . PRO A 1 252 ? -1.159 50.942 5.929 1.00 26.12 252 PRO A O 1
ATOM 2002 N N . SER A 1 253 ? 0.415 51.848 4.594 1.00 27.12 253 SER A N 1
ATOM 2003 C CA . SER A 1 253 ? 0.217 50.866 3.531 1.00 27.12 253 SER A CA 1
ATOM 2004 C C . SER A 1 253 ? 0.836 49.518 3.918 1.00 27.12 253 SER A C 1
ATOM 2006 O O . SER A 1 253 ? 1.680 49.409 4.811 1.00 27.12 253 SER A O 1
ATOM 2008 N N . LYS A 1 254 ? 0.456 48.453 3.206 1.00 33.28 254 LYS A N 1
ATOM 2009 C CA . LYS A 1 254 ? 1.005 47.110 3.451 1.00 33.28 254 LYS A CA 1
ATOM 2010 C C . LYS A 1 254 ? 2.464 46.946 2.978 1.00 33.28 254 LYS A C 1
ATOM 2012 O O . LYS A 1 254 ? 3.014 45.865 3.151 1.00 33.28 254 LYS A O 1
ATOM 2017 N N . GLN A 1 255 ? 3.077 47.970 2.372 1.00 28.89 255 GLN A N 1
ATOM 2018 C CA . GLN A 1 255 ? 4.435 47.908 1.807 1.00 28.89 255 GLN A CA 1
ATOM 2019 C C . GLN A 1 255 ? 5.501 48.649 2.636 1.00 28.89 255 GLN A C 1
ATOM 2021 O O . GLN A 1 255 ? 6.688 48.409 2.434 1.00 28.89 255 GLN A O 1
ATOM 2026 N N . ASP A 1 256 ? 5.111 49.466 3.620 1.00 27.14 256 ASP A N 1
ATOM 2027 C CA . ASP A 1 256 ? 6.051 50.253 4.444 1.00 27.14 256 ASP A CA 1
ATOM 2028 C C . ASP A 1 256 ? 6.679 49.447 5.608 1.00 27.14 256 ASP A C 1
ATOM 2030 O O . ASP A 1 256 ? 7.628 49.879 6.260 1.00 27.14 256 ASP A O 1
ATOM 2034 N N . ILE A 1 257 ? 6.157 48.242 5.867 1.00 34.41 257 ILE A N 1
ATOM 2035 C CA . ILE A 1 257 ? 6.344 47.466 7.110 1.00 34.41 257 ILE A CA 1
ATOM 2036 C C . ILE A 1 257 ? 7.575 46.526 7.091 1.00 34.41 257 ILE A C 1
ATOM 2038 O O . ILE A 1 257 ? 7.912 45.918 8.112 1.00 34.41 257 ILE A O 1
ATOM 2042 N N . ASP A 1 258 ? 8.285 46.417 5.963 1.00 30.91 258 ASP A N 1
ATOM 2043 C CA . ASP A 1 258 ? 9.412 45.479 5.778 1.00 30.91 258 ASP A CA 1
ATOM 2044 C C . ASP A 1 258 ? 10.806 46.141 5.725 1.00 30.91 258 ASP A C 1
ATOM 2046 O O . ASP A 1 258 ? 11.788 45.495 5.357 1.00 30.91 258 ASP A O 1
ATOM 2050 N N . LYS A 1 259 ? 10.924 47.416 6.132 1.00 35.72 259 LYS A N 1
ATOM 2051 C CA . LYS A 1 259 ? 12.221 48.116 6.283 1.00 35.72 259 LYS A CA 1
ATOM 2052 C C . LYS A 1 259 ? 12.426 48.887 7.592 1.00 35.72 259 LYS A C 1
ATOM 2054 O O . LYS A 1 259 ? 13.500 49.452 7.776 1.00 35.72 259 LYS A O 1
ATOM 2059 N N . GLN A 1 260 ? 11.449 48.912 8.498 1.00 41.94 260 GLN A N 1
ATOM 2060 C CA . GLN A 1 260 ? 11.635 49.486 9.834 1.00 41.94 260 GLN A CA 1
ATOM 2061 C C . GLN A 1 260 ? 12.093 48.411 10.826 1.00 41.94 260 GLN A C 1
ATOM 2063 O O . GLN A 1 260 ? 11.530 47.316 10.876 1.00 41.94 260 GLN A O 1
ATOM 2068 N N . GLU A 1 261 ? 13.123 48.735 11.606 1.00 56.25 261 GLU A N 1
ATOM 2069 C CA . GLU A 1 261 ? 13.565 47.927 12.741 1.00 56.25 261 GLU A CA 1
ATOM 2070 C C . GLU A 1 261 ? 12.509 47.998 13.858 1.00 56.25 261 GLU A C 1
ATOM 2072 O O . GLU A 1 261 ? 11.875 49.036 14.064 1.00 56.25 261 GLU A O 1
ATOM 2077 N N . LEU A 1 262 ? 12.242 46.874 14.527 1.00 67.19 262 LEU A N 1
ATOM 2078 C CA . LEU A 1 262 ? 11.116 46.774 15.455 1.00 67.19 262 LEU A CA 1
ATOM 2079 C C . LEU A 1 262 ? 11.473 47.423 16.799 1.00 67.19 262 LEU A C 1
ATOM 2081 O O . LEU A 1 262 ? 12.177 46.824 17.609 1.00 67.19 262 LEU A O 1
ATOM 2085 N N . ASP A 1 263 ? 10.950 48.623 17.046 1.00 75.88 263 ASP A N 1
ATOM 2086 C CA . ASP A 1 263 ? 11.155 49.372 18.291 1.00 75.88 263 ASP A CA 1
ATOM 2087 C C . ASP A 1 263 ? 10.428 48.713 19.481 1.00 75.88 263 ASP A C 1
ATOM 2089 O O . ASP A 1 263 ? 9.307 49.064 19.867 1.00 75.88 263 ASP A O 1
ATOM 2093 N N . CYS A 1 264 ? 11.081 47.702 20.055 1.00 75.44 264 CYS A N 1
ATOM 2094 C CA . CYS A 1 264 ? 10.574 46.936 21.185 1.00 75.44 264 CYS A CA 1
ATOM 2095 C C . CYS A 1 264 ? 10.405 47.789 22.459 1.00 75.44 264 CYS A C 1
ATOM 2097 O O . CYS A 1 264 ? 9.554 47.459 23.283 1.00 75.44 264 CYS A O 1
ATOM 2099 N N . ASP A 1 265 ? 11.149 48.887 22.625 1.00 75.12 265 ASP A N 1
ATOM 2100 C CA . ASP A 1 265 ? 11.054 49.746 23.812 1.00 75.12 265 ASP A CA 1
ATOM 2101 C C . ASP A 1 265 ? 9.820 50.660 23.753 1.00 75.12 265 ASP A C 1
ATOM 2103 O O . ASP A 1 265 ? 9.049 50.714 24.718 1.00 75.12 265 ASP A O 1
ATOM 2107 N N . ASN A 1 266 ? 9.539 51.296 22.608 1.00 76.94 266 ASN A N 1
ATOM 2108 C CA . ASN A 1 266 ? 8.280 52.024 22.424 1.00 76.94 266 ASN A CA 1
ATOM 2109 C C . ASN A 1 266 ? 7.066 51.084 22.418 1.00 76.94 266 ASN A C 1
ATOM 2111 O O . ASN A 1 266 ? 6.030 51.439 22.985 1.00 76.94 266 ASN A O 1
ATOM 2115 N N . ILE A 1 267 ? 7.177 49.868 21.867 1.00 79.56 267 ILE A N 1
ATOM 2116 C CA . ILE A 1 267 ? 6.106 48.861 21.976 1.00 79.56 267 ILE A CA 1
ATOM 2117 C C . ILE A 1 267 ? 5.854 48.498 23.448 1.00 79.56 267 ILE A C 1
ATOM 2119 O O . ILE A 1 267 ? 4.696 48.457 23.866 1.00 79.56 267 ILE A O 1
ATOM 2123 N N . GLN A 1 268 ? 6.898 48.309 24.263 1.00 76.06 268 GLN A N 1
ATOM 2124 C CA . GLN A 1 268 ? 6.752 48.026 25.695 1.00 76.06 268 GLN A CA 1
ATOM 2125 C C . GLN A 1 268 ? 6.121 49.205 26.462 1.00 76.06 268 GLN A C 1
ATOM 2127 O O . GLN A 1 268 ? 5.244 48.996 27.305 1.00 76.06 268 GLN A O 1
ATOM 2132 N N . LEU A 1 269 ? 6.494 50.447 26.137 1.00 75.94 269 LEU A N 1
ATOM 2133 C CA . LEU A 1 269 ? 5.893 51.656 26.713 1.00 75.94 269 LEU A CA 1
ATOM 2134 C C . LEU A 1 269 ? 4.411 51.811 26.322 1.00 75.94 269 LEU A C 1
ATOM 2136 O O . LEU A 1 269 ? 3.582 52.224 27.135 1.00 75.94 269 LEU A O 1
ATOM 2140 N N . MET A 1 270 ? 4.049 51.457 25.088 1.00 73.00 270 MET A N 1
ATOM 2141 C CA . MET A 1 270 ? 2.663 51.479 24.609 1.00 73.00 270 MET A CA 1
ATOM 2142 C C . MET A 1 270 ? 1.827 50.338 25.207 1.00 73.00 270 MET A C 1
ATOM 2144 O O . MET A 1 270 ? 0.674 50.561 25.573 1.00 73.00 270 MET A O 1
ATOM 2148 N N . LEU A 1 271 ? 2.416 49.158 25.423 1.00 73.88 271 LEU A N 1
ATOM 2149 C CA . LEU A 1 271 ? 1.811 48.046 26.167 1.00 73.88 271 LEU A CA 1
ATOM 2150 C C . LEU A 1 271 ? 1.479 48.414 27.622 1.00 73.88 271 LEU A C 1
ATOM 2152 O O . LEU A 1 271 ? 0.455 47.966 28.142 1.00 73.88 271 LEU A O 1
ATOM 2156 N N . GLN A 1 272 ? 2.305 49.247 28.264 1.00 74.50 272 GLN A N 1
ATOM 2157 C CA . GLN A 1 272 ? 2.025 49.803 29.593 1.00 74.50 272 GLN A CA 1
ATOM 2158 C C . GLN A 1 272 ? 0.911 50.862 29.564 1.00 74.50 272 GLN A C 1
ATOM 2160 O O . GLN A 1 272 ? 0.077 50.888 30.465 1.00 74.50 272 GLN A O 1
ATOM 2165 N N . LYS A 1 273 ? 0.867 51.720 28.533 1.00 73.50 273 LYS A N 1
ATOM 2166 C CA . LYS A 1 273 ? -0.103 52.829 28.423 1.00 73.50 273 LYS A CA 1
ATOM 2167 C C . LYS A 1 273 ? -1.494 52.422 27.924 1.00 73.50 273 LYS A C 1
ATOM 2169 O O . LYS A 1 273 ? -2.470 53.055 28.308 1.00 73.50 273 LYS A O 1
ATOM 2174 N N . GLN A 1 274 ? -1.590 51.427 27.040 1.00 73.31 274 GLN A N 1
ATOM 2175 C CA . GLN A 1 274 ? -2.833 51.060 26.338 1.00 73.31 274 GLN A CA 1
ATOM 2176 C C . GLN A 1 274 ? -3.366 49.658 26.687 1.00 73.31 274 GLN A C 1
ATOM 2178 O O . GLN A 1 274 ? -4.460 49.291 26.258 1.00 73.31 274 GLN A O 1
ATOM 2183 N N . GLY A 1 275 ? -2.632 48.874 27.485 1.00 71.25 275 GLY A N 1
ATOM 2184 C CA . GLY A 1 275 ? -3.132 47.631 28.072 1.00 71.25 275 GLY A CA 1
ATOM 2185 C C . GLY A 1 275 ? -3.604 46.594 27.044 1.00 71.25 275 GLY A C 1
ATOM 2186 O O . GLY A 1 275 ? -2.882 46.256 26.107 1.00 71.25 275 GLY A O 1
ATOM 2187 N N . PHE A 1 276 ? -4.805 46.046 27.257 1.00 61.62 276 PHE A N 1
ATOM 2188 C CA . PHE A 1 276 ? -5.327 44.891 26.516 1.00 61.62 276 PHE A CA 1
ATOM 2189 C C . PHE A 1 276 ? -5.545 45.165 25.017 1.00 61.62 276 PHE A C 1
ATOM 2191 O O . PHE A 1 276 ? -5.052 44.410 24.184 1.00 61.62 276 PHE A O 1
ATOM 2198 N N . ALA A 1 277 ? -6.199 46.276 24.660 1.00 67.56 277 ALA A N 1
ATOM 2199 C CA . ALA A 1 277 ? -6.552 46.581 23.267 1.00 67.56 277 ALA A CA 1
ATOM 2200 C C . ALA A 1 277 ? -5.325 46.732 22.343 1.00 67.56 277 ALA A C 1
ATOM 2202 O O . ALA A 1 277 ? -5.389 46.433 21.150 1.00 67.56 277 ALA A O 1
ATOM 2203 N N . TYR A 1 278 ? -4.180 47.159 22.888 1.00 76.75 278 TYR A N 1
ATOM 2204 C CA . TYR A 1 278 ? -2.929 47.231 22.129 1.00 76.75 278 TYR A CA 1
ATOM 2205 C C . TYR A 1 278 ? -2.248 45.858 21.980 1.00 76.75 278 TYR A C 1
ATOM 2207 O O . TYR A 1 278 ? -1.641 45.601 20.944 1.00 76.75 278 TYR A O 1
ATOM 2215 N N . ARG A 1 279 ? -2.404 44.939 22.949 1.00 71.06 279 ARG A N 1
ATOM 2216 C CA . ARG A 1 279 ? -1.901 43.551 22.843 1.00 71.06 279 ARG A CA 1
ATOM 2217 C C . ARG A 1 279 ? -2.573 42.807 21.701 1.00 71.06 279 ARG A C 1
ATOM 2219 O O . ARG A 1 279 ? -1.880 42.277 20.839 1.00 71.06 279 ARG A O 1
ATOM 2226 N N . GLU A 1 280 ? -3.904 42.832 21.657 1.00 68.56 280 GLU A N 1
ATOM 2227 C CA . GLU A 1 280 ? -4.671 42.169 20.599 1.00 68.56 280 GLU A CA 1
ATOM 2228 C C . GLU A 1 280 ? -4.268 42.702 19.212 1.00 68.56 280 GLU A C 1
ATOM 2230 O O . GLU A 1 280 ? -3.975 41.932 18.297 1.00 68.56 280 GLU A O 1
ATOM 2235 N N . LYS A 1 281 ? -4.108 44.027 19.087 1.00 76.69 281 LYS A N 1
ATOM 2236 C CA . LYS A 1 281 ? -3.621 44.678 17.864 1.00 76.69 281 LYS A CA 1
ATOM 2237 C C . LYS A 1 281 ? -2.213 44.220 17.452 1.00 76.69 281 LYS A C 1
ATOM 2239 O O . LYS A 1 281 ? -1.974 44.051 16.258 1.00 76.69 281 LYS A O 1
ATOM 2244 N N . LEU A 1 282 ? -1.283 43.997 18.387 1.00 73.88 282 LEU A N 1
ATOM 2245 C CA . LEU A 1 282 ? 0.068 43.481 18.088 1.00 73.88 282 LEU A CA 1
ATOM 2246 C C . LEU A 1 282 ? 0.051 42.018 17.612 1.00 73.88 282 LEU A C 1
ATOM 2248 O O . LEU A 1 282 ? 0.851 41.640 16.753 1.00 73.88 282 LEU A O 1
ATOM 2252 N N . ILE A 1 283 ? -0.876 41.206 18.128 1.00 71.31 283 ILE A N 1
ATOM 2253 C CA . ILE A 1 283 ? -1.096 39.829 17.665 1.00 71.31 283 ILE A CA 1
ATOM 2254 C C . ILE A 1 283 ? -1.691 39.847 16.247 1.00 71.31 283 ILE A C 1
ATOM 2256 O O . ILE A 1 283 ? -1.111 39.264 15.332 1.00 71.31 283 ILE A O 1
ATOM 2260 N N . GLN A 1 284 ? -2.779 40.596 16.029 1.00 72.06 284 GLN A N 1
ATOM 2261 C CA . GLN A 1 284 ? -3.454 40.723 14.727 1.00 72.06 284 GLN A CA 1
ATOM 2262 C C . GLN A 1 284 ? -2.563 41.320 13.620 1.00 72.06 284 GLN A C 1
ATOM 2264 O O . GLN A 1 284 ? -2.711 40.970 12.451 1.00 72.06 284 GLN A O 1
ATOM 2269 N N . THR A 1 285 ? -1.621 42.207 13.962 1.00 74.00 285 THR A N 1
ATOM 2270 C CA . THR A 1 285 ? -0.657 42.791 13.005 1.00 74.00 285 THR A CA 1
ATOM 2271 C C . THR A 1 285 ? 0.580 41.919 12.763 1.00 74.00 285 THR A C 1
ATOM 2273 O O . THR A 1 285 ? 1.465 42.309 12.002 1.00 74.00 285 THR A O 1
ATOM 2276 N N . GLY A 1 286 ? 0.655 40.727 13.367 1.00 74.56 286 GLY A N 1
ATOM 2277 C CA . GLY A 1 286 ? 1.733 39.765 13.128 1.00 74.56 286 GLY A CA 1
ATOM 2278 C C . GLY A 1 286 ? 3.067 40.112 13.798 1.00 74.56 286 GLY A C 1
ATOM 2279 O O . GLY A 1 286 ? 4.075 39.477 13.490 1.00 74.56 286 GLY A O 1
ATOM 2280 N N . VAL A 1 287 ? 3.102 41.072 14.733 1.00 77.19 287 VAL A N 1
ATOM 2281 C CA . VAL A 1 287 ? 4.331 41.436 15.469 1.00 77.19 287 VAL A CA 1
ATOM 2282 C C . VAL A 1 287 ? 4.842 40.250 16.291 1.00 77.19 287 VAL A C 1
ATOM 2284 O O . VAL A 1 287 ? 6.045 39.995 16.316 1.00 77.19 287 VAL A O 1
ATOM 2287 N N . ALA A 1 288 ? 3.932 39.464 16.877 1.00 73.94 288 ALA A N 1
ATOM 2288 C CA . ALA A 1 288 ? 4.258 38.204 17.546 1.00 73.94 288 ALA A CA 1
ATOM 2289 C C . ALA A 1 288 ? 4.999 37.215 16.624 1.00 73.94 288 ALA A C 1
ATOM 2291 O O . ALA A 1 288 ? 6.025 36.657 17.008 1.00 73.94 288 ALA A O 1
ATOM 2292 N N . GLU A 1 289 ? 4.521 37.026 15.389 1.00 78.06 289 GLU A N 1
ATOM 2293 C CA . GLU A 1 289 ? 5.157 36.120 14.427 1.00 78.06 289 GLU A CA 1
ATOM 2294 C C . GLU A 1 289 ? 6.477 36.697 13.883 1.00 78.06 289 GLU A C 1
ATOM 2296 O O . GLU A 1 289 ? 7.450 35.952 13.774 1.00 78.06 289 GLU A O 1
ATOM 2301 N N . LYS A 1 290 ? 6.581 38.017 13.643 1.00 77.62 290 LYS A N 1
ATOM 2302 C CA . LYS A 1 290 ? 7.863 38.665 13.292 1.00 77.62 290 LYS A CA 1
ATOM 2303 C C . LYS A 1 290 ? 8.923 38.489 14.393 1.00 77.62 290 LYS A C 1
ATOM 2305 O O . LYS A 1 290 ? 10.069 38.183 14.067 1.00 77.62 290 LYS A O 1
ATOM 2310 N N . LEU A 1 291 ? 8.551 38.617 15.672 1.00 76.12 291 LEU A N 1
ATOM 2311 C CA . LEU A 1 291 ? 9.444 38.355 16.811 1.00 76.12 291 LEU A CA 1
ATOM 2312 C C . LEU A 1 291 ? 9.915 36.894 16.839 1.00 76.12 291 LEU A C 1
ATOM 2314 O O . LEU A 1 291 ? 11.115 36.636 16.899 1.00 76.12 291 LEU A O 1
ATOM 2318 N N . ILE A 1 292 ? 8.988 35.938 16.718 1.00 76.44 292 ILE A N 1
ATOM 2319 C CA . ILE A 1 292 ? 9.299 34.498 16.717 1.00 76.44 292 ILE A CA 1
ATOM 2320 C C . ILE A 1 292 ? 10.221 34.122 15.539 1.00 76.44 292 ILE A C 1
ATOM 2322 O O . ILE A 1 292 ? 11.223 33.439 15.747 1.00 76.44 292 ILE A O 1
ATOM 2326 N N . ILE A 1 293 ? 9.976 34.653 14.334 1.00 74.50 293 ILE A N 1
ATOM 2327 C CA . ILE A 1 293 ? 10.868 34.512 13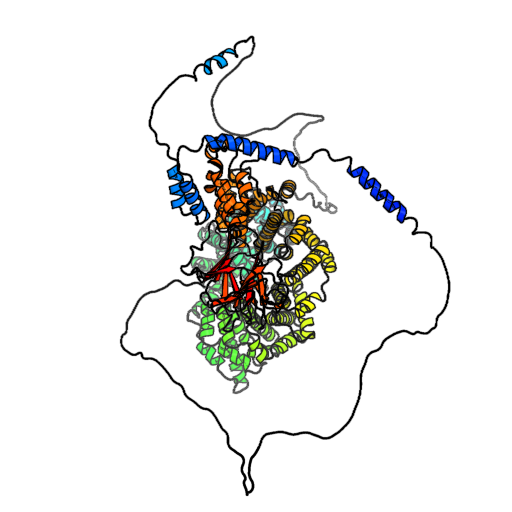.164 1.00 74.50 293 ILE A CA 1
ATOM 2328 C C . ILE A 1 293 ? 12.263 35.109 13.425 1.00 74.50 293 ILE A C 1
ATOM 2330 O O . ILE A 1 293 ? 13.265 34.594 12.926 1.00 74.50 293 ILE A O 1
ATOM 2334 N N . GLY A 1 294 ? 12.348 36.203 14.184 1.00 68.25 294 GLY A N 1
ATOM 2335 C CA . GLY A 1 294 ? 13.617 36.817 14.572 1.00 68.25 294 GLY A CA 1
ATOM 2336 C C . GLY A 1 294 ? 14.453 35.919 15.486 1.00 68.25 294 GLY A C 1
ATOM 2337 O O . GLY A 1 294 ? 15.646 35.734 15.231 1.00 68.25 294 GLY A O 1
ATOM 2338 N N . PHE A 1 295 ? 13.818 35.298 16.486 1.00 71.25 295 PHE A N 1
ATOM 2339 C CA . PHE A 1 295 ? 14.465 34.325 17.374 1.00 71.25 295 PHE A CA 1
ATOM 2340 C C . PHE A 1 295 ? 14.867 33.036 16.633 1.00 71.25 295 PHE A C 1
ATOM 2342 O O . PHE A 1 295 ? 15.974 32.543 16.837 1.00 71.25 295 PHE A O 1
ATOM 2349 N N . GLU A 1 296 ? 14.036 32.530 15.711 1.00 69.62 296 GLU A N 1
ATOM 2350 C CA . GLU A 1 296 ? 14.372 31.387 14.839 1.00 69.62 296 GLU A CA 1
ATOM 2351 C C . GLU A 1 296 ? 15.651 31.618 14.016 1.00 69.62 296 GLU A C 1
ATOM 2353 O O . GLU A 1 296 ? 16.436 30.691 13.813 1.00 69.62 296 GLU A O 1
ATOM 2358 N N . LYS A 1 297 ? 15.870 32.853 13.545 1.00 68.38 297 LYS A N 1
ATOM 2359 C CA . LYS A 1 297 ? 17.004 33.228 12.684 1.00 68.38 297 LYS A CA 1
ATOM 2360 C C . LYS A 1 297 ? 18.284 33.592 13.442 1.00 68.38 297 LYS A C 1
ATOM 2362 O O . LYS A 1 297 ? 19.296 33.849 12.796 1.00 68.38 297 LYS A O 1
ATOM 2367 N N . GLY A 1 298 ? 18.257 33.635 14.776 1.00 60.12 298 GLY A N 1
ATOM 2368 C CA . GLY A 1 298 ? 19.440 33.899 15.604 1.00 60.12 298 GLY A CA 1
ATOM 2369 C C . GLY A 1 298 ? 20.075 35.284 15.415 1.00 60.12 298 GLY A C 1
ATOM 2370 O O . GLY A 1 298 ? 21.254 35.451 15.717 1.00 60.12 298 GLY A O 1
ATOM 2371 N N . ASN A 1 299 ? 19.333 36.273 14.900 1.00 56.06 299 ASN A N 1
ATOM 2372 C CA . ASN A 1 299 ? 19.876 37.612 14.668 1.00 56.06 299 ASN A CA 1
ATOM 2373 C C . ASN A 1 299 ? 20.105 38.342 16.003 1.00 56.06 299 ASN A C 1
ATOM 2375 O O . ASN A 1 299 ? 19.153 38.600 16.741 1.00 56.06 299 ASN A O 1
ATOM 2379 N N . THR A 1 300 ? 21.353 38.708 16.296 1.00 44.66 300 THR A N 1
ATOM 2380 C CA . THR A 1 300 ? 21.768 39.246 17.599 1.00 44.66 300 THR A CA 1
ATOM 2381 C C . THR A 1 300 ? 21.151 40.601 17.948 1.00 44.66 300 THR A C 1
ATOM 2383 O O . THR A 1 300 ? 21.031 40.890 19.134 1.00 44.66 300 THR A O 1
ATOM 2386 N N . SER A 1 301 ? 20.671 41.393 16.976 1.00 47.88 301 SER A N 1
ATOM 2387 C CA . SER A 1 301 ? 19.893 42.610 17.281 1.00 47.88 301 SER A CA 1
ATOM 2388 C C . SER A 1 301 ? 18.465 42.324 17.772 1.00 47.88 301 SER A C 1
ATOM 2390 O O . SER A 1 301 ? 17.882 43.148 18.471 1.00 47.88 301 SER A O 1
ATOM 2392 N N . ILE A 1 302 ? 17.903 41.144 17.467 1.00 51.62 302 ILE A N 1
ATOM 2393 C CA . ILE A 1 302 ? 16.524 40.775 17.840 1.00 51.62 302 ILE A CA 1
ATOM 2394 C C . ILE A 1 302 ? 16.476 40.012 19.174 1.00 51.62 302 ILE A C 1
ATOM 2396 O O . ILE A 1 302 ? 15.472 40.083 19.883 1.00 51.62 302 ILE A O 1
ATOM 2400 N N . ILE A 1 303 ? 17.577 39.377 19.599 1.00 61.28 303 ILE A N 1
ATOM 2401 C CA . ILE A 1 303 ? 17.731 38.790 20.950 1.00 61.28 303 ILE A CA 1
ATOM 2402 C C . ILE A 1 303 ? 18.002 39.892 22.005 1.00 61.28 303 ILE A C 1
ATOM 2404 O O . ILE A 1 303 ? 18.794 39.737 22.931 1.00 61.28 303 ILE A O 1
ATOM 2408 N N . SER A 1 304 ? 17.325 41.035 21.872 1.00 67.88 304 SER A N 1
ATOM 2409 C CA . SER A 1 304 ? 17.302 42.091 22.880 1.00 67.88 304 SER A CA 1
ATOM 2410 C C . SER A 1 304 ? 16.393 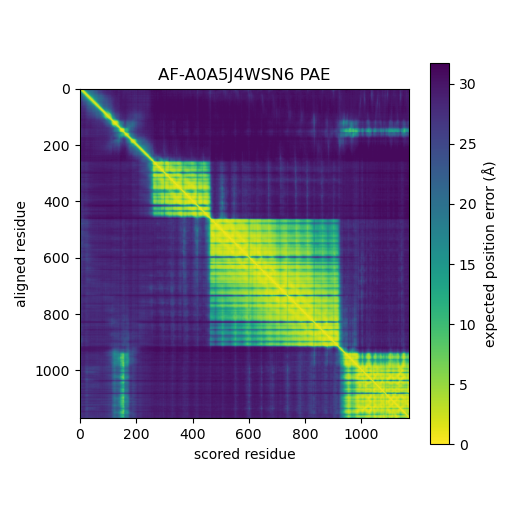41.683 24.050 1.00 67.88 304 SER A C 1
ATOM 2412 O O . SER A 1 304 ? 15.265 41.220 23.814 1.00 67.88 304 SER A O 1
ATOM 2414 N N . PRO A 1 305 ? 16.797 41.924 25.315 1.00 69.00 305 PRO A N 1
ATOM 2415 C CA . PRO A 1 305 ? 15.924 41.755 26.475 1.00 69.00 305 PRO A CA 1
ATOM 2416 C C . PRO A 1 305 ? 14.589 42.503 26.346 1.00 69.00 305 PRO A C 1
ATOM 2418 O O . PRO A 1 305 ? 13.584 42.039 26.883 1.00 69.00 305 PRO A O 1
ATOM 2421 N N . SER A 1 306 ? 14.539 43.625 25.619 1.00 72.44 306 SER A N 1
ATOM 2422 C CA . SER A 1 306 ? 13.299 44.371 25.368 1.00 72.44 306 SER A CA 1
ATOM 2423 C C . SER A 1 306 ? 12.341 43.625 24.441 1.00 72.44 306 SER A C 1
ATOM 2425 O O . SER A 1 306 ? 11.147 43.562 24.719 1.00 72.44 306 SER A O 1
ATOM 2427 N N . CYS A 1 307 ? 12.837 42.971 23.390 1.00 77.06 307 CYS A N 1
ATOM 2428 C CA . CYS A 1 307 ? 11.991 42.200 22.475 1.00 77.06 307 CYS A CA 1
ATOM 2429 C C . CYS A 1 307 ? 11.457 40.909 23.120 1.00 77.06 307 CYS A C 1
ATOM 2431 O O . CYS A 1 307 ? 10.310 40.523 22.884 1.00 77.06 307 CYS A O 1
ATOM 2433 N N . LEU A 1 308 ? 12.232 40.290 24.020 1.00 77.81 308 LEU A N 1
ATOM 2434 C CA . LEU A 1 308 ? 11.735 39.209 24.878 1.00 77.81 308 LEU A CA 1
ATOM 2435 C C . LEU A 1 308 ? 10.726 39.710 25.923 1.00 77.81 308 LEU A C 1
ATOM 2437 O O . LEU A 1 308 ? 9.727 39.032 26.153 1.00 77.81 308 LEU A O 1
ATOM 2441 N N . LYS A 1 309 ? 10.910 40.906 26.505 1.00 77.81 309 LYS A N 1
ATOM 2442 C CA . LYS A 1 309 ? 9.902 41.547 27.376 1.00 77.81 309 LYS A CA 1
ATOM 2443 C C . LYS A 1 309 ? 8.598 41.846 26.629 1.00 77.81 309 LYS A C 1
ATOM 2445 O O . LYS A 1 309 ? 7.537 41.615 27.205 1.00 77.81 309 LYS A O 1
ATOM 2450 N N . VAL A 1 310 ? 8.652 42.267 25.362 1.00 79.88 310 VAL A N 1
ATOM 2451 C CA . VAL A 1 310 ? 7.460 42.445 24.513 1.00 79.88 310 VAL A CA 1
ATOM 2452 C C . VAL A 1 310 ? 6.747 41.112 24.291 1.00 79.88 310 VAL A C 1
ATOM 2454 O O . VAL A 1 310 ? 5.554 41.023 24.583 1.00 79.88 310 VAL A O 1
ATOM 2457 N N . LEU A 1 311 ? 7.455 40.055 23.864 1.00 81.25 311 LEU A N 1
ATOM 2458 C CA . LEU A 1 311 ? 6.841 38.732 23.670 1.00 81.25 311 LEU A CA 1
ATOM 2459 C C . LEU A 1 311 ? 6.252 38.181 24.986 1.00 81.25 311 LEU A C 1
ATOM 2461 O O . LEU A 1 311 ? 5.111 37.729 25.014 1.00 81.25 311 LEU A O 1
ATOM 2465 N N . SER A 1 312 ? 6.980 38.311 26.095 1.00 80.19 312 SER A N 1
ATOM 2466 C CA . SER A 1 312 ? 6.540 37.995 27.464 1.00 80.19 312 SER A CA 1
ATOM 2467 C C . SER A 1 312 ? 5.292 38.788 27.894 1.00 80.19 312 SER A C 1
ATOM 2469 O O . SER A 1 312 ? 4.417 38.252 28.569 1.00 80.19 312 SER A O 1
ATOM 2471 N N . SER A 1 313 ? 5.148 40.042 27.448 1.00 79.06 313 SER A N 1
ATOM 2472 C CA . SER A 1 313 ? 4.018 40.923 27.793 1.00 79.06 313 SER A CA 1
ATOM 2473 C C . SER A 1 313 ? 2.755 40.696 26.948 1.00 79.06 313 SER A C 1
ATOM 2475 O O . SER A 1 313 ? 1.660 41.044 27.400 1.00 79.06 313 SER A O 1
ATOM 2477 N N . ILE A 1 314 ? 2.885 40.119 25.746 1.00 79.56 314 ILE A N 1
ATOM 2478 C CA . ILE A 1 314 ? 1.747 39.675 24.914 1.00 79.56 314 ILE A CA 1
ATOM 2479 C C . ILE A 1 314 ? 1.388 38.195 25.134 1.00 79.56 314 ILE A C 1
ATOM 2481 O O . ILE A 1 314 ? 0.267 37.800 24.835 1.00 79.56 314 ILE A O 1
ATOM 2485 N N . THR A 1 315 ? 2.287 37.385 25.706 1.00 78.12 315 THR A N 1
ATOM 2486 C CA . THR A 1 315 ? 2.027 35.975 26.062 1.00 78.12 315 THR A CA 1
ATOM 2487 C C . THR A 1 315 ? 1.288 35.883 27.402 1.00 78.12 315 THR A C 1
ATOM 2489 O O . THR A 1 315 ? 1.878 35.608 28.450 1.00 78.12 315 THR A O 1
ATOM 2492 N N . ILE A 1 316 ? -0.019 36.146 27.375 1.00 70.31 316 ILE A N 1
ATOM 2493 C CA . ILE A 1 316 ? -0.901 35.998 28.541 1.00 70.31 316 ILE A CA 1
ATOM 2494 C C . ILE A 1 316 ? -1.254 34.505 28.715 1.00 70.31 316 ILE A C 1
ATOM 2496 O O . ILE A 1 316 ? -1.618 3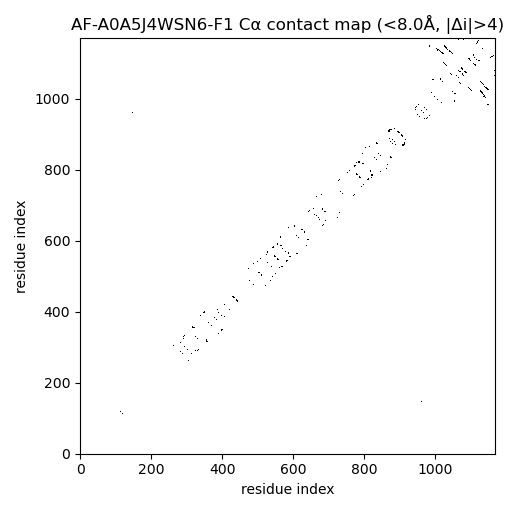3.878 27.723 1.00 70.31 316 ILE A O 1
ATOM 2500 N N . PRO A 1 317 ? -1.236 33.940 29.942 1.00 62.03 317 PRO A N 1
ATOM 2501 C CA . PRO A 1 317 ? -1.698 32.570 30.225 1.00 62.03 317 PRO A CA 1
ATOM 2502 C C . PRO A 1 317 ? -3.124 32.223 29.769 1.00 62.03 317 PRO A C 1
ATOM 2504 O O . PRO A 1 317 ? -3.504 31.056 29.781 1.00 62.03 317 PRO A O 1
ATOM 2507 N N . ASP A 1 318 ? -3.922 33.229 29.411 1.00 61.28 318 ASP A N 1
ATOM 2508 C CA . ASP A 1 318 ? -5.336 33.094 29.085 1.00 61.28 318 ASP A CA 1
ATOM 2509 C C . ASP A 1 318 ? -5.657 33.112 27.578 1.00 61.28 318 ASP A C 1
ATOM 2511 O O . ASP A 1 318 ? -6.808 32.853 27.213 1.00 61.28 318 ASP A O 1
ATOM 2515 N N . ASP A 1 319 ? -4.664 33.393 26.723 1.00 69.00 319 ASP A N 1
ATOM 2516 C CA . ASP A 1 319 ? -4.798 33.509 25.263 1.00 69.00 319 ASP A CA 1
ATOM 2517 C C . ASP A 1 319 ? -3.964 32.444 24.530 1.00 69.00 319 ASP A C 1
ATOM 2519 O O . ASP A 1 319 ? -2.737 32.364 24.637 1.00 69.00 319 ASP A O 1
ATOM 2523 N N . ASP A 1 320 ? -4.649 31.634 23.728 1.00 68.56 320 ASP A N 1
ATOM 2524 C CA . ASP A 1 320 ? -4.062 30.53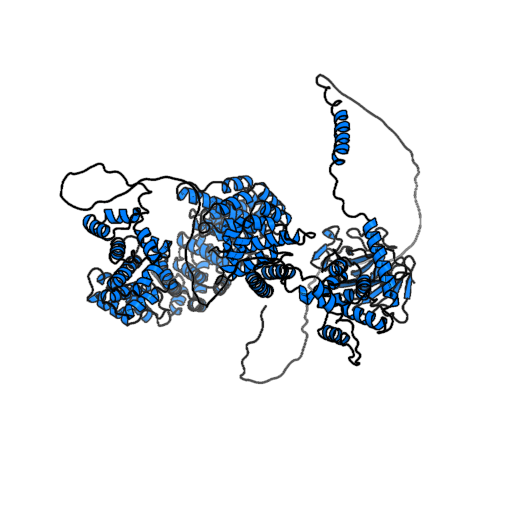8 22.966 1.00 68.56 320 ASP A CA 1
ATOM 2525 C C . ASP A 1 320 ? -3.266 30.999 21.729 1.00 68.56 320 ASP A C 1
ATOM 2527 O O . ASP A 1 320 ? -2.439 30.239 21.216 1.00 68.56 320 ASP A O 1
ATOM 2531 N N . SER A 1 321 ? -3.466 32.240 21.271 1.00 75.94 321 SER A N 1
ATOM 2532 C CA . SER A 1 321 ? -2.940 32.772 20.006 1.00 75.94 321 SER A CA 1
ATOM 2533 C C . SER A 1 321 ? -1.422 32.628 19.870 1.00 75.94 321 SER A C 1
ATOM 2535 O O . SER A 1 321 ? -0.936 32.120 18.859 1.00 75.94 321 SER A O 1
ATOM 2537 N N . ILE A 1 322 ? -0.657 33.009 20.900 1.00 77.56 322 ILE A N 1
ATOM 2538 C CA . ILE A 1 322 ? 0.812 32.909 20.879 1.00 77.56 322 ILE A CA 1
ATOM 2539 C C . ILE A 1 322 ? 1.269 31.444 20.907 1.00 77.56 322 ILE A C 1
ATOM 2541 O O . ILE A 1 322 ? 2.126 31.043 20.116 1.00 77.56 322 ILE A O 1
ATOM 2545 N N . GLY A 1 323 ? 0.669 30.620 21.774 1.00 75.38 323 GLY A N 1
ATOM 2546 C CA . GLY A 1 323 ? 0.995 29.194 21.882 1.00 75.38 323 GLY A CA 1
ATOM 2547 C C . GLY A 1 323 ? 0.740 28.430 20.578 1.00 75.38 323 GLY A C 1
ATOM 2548 O O . GLY A 1 323 ? 1.523 27.553 20.213 1.00 75.38 323 GLY A O 1
ATOM 2549 N N . ASN A 1 324 ? -0.301 28.813 19.838 1.00 76.06 324 ASN A N 1
ATOM 2550 C CA . ASN A 1 324 ? -0.628 28.238 18.536 1.00 76.06 324 ASN A CA 1
ATOM 2551 C C . ASN A 1 324 ? 0.356 28.662 17.434 1.00 76.06 324 ASN A C 1
ATOM 2553 O O . ASN A 1 324 ? 0.655 27.847 16.561 1.00 76.06 324 ASN A O 1
ATOM 2557 N N . ILE A 1 325 ? 0.934 29.871 17.489 1.00 76.62 325 ILE A N 1
ATOM 2558 C CA . ILE A 1 325 ? 2.041 30.257 16.592 1.00 76.62 325 ILE A CA 1
ATOM 2559 C C . ILE A 1 325 ? 3.272 29.380 16.871 1.00 76.62 325 ILE A C 1
ATOM 2561 O O . ILE A 1 325 ? 3.833 28.814 15.932 1.00 76.62 325 ILE A O 1
ATOM 2565 N N . PHE A 1 326 ? 3.648 29.189 18.143 1.00 77.50 326 PHE A N 1
ATOM 2566 C CA . PHE A 1 326 ? 4.774 28.324 18.529 1.00 77.50 326 PHE A CA 1
ATOM 2567 C C . PHE A 1 326 ? 4.602 26.863 18.071 1.00 77.50 326 PHE A C 1
ATOM 2569 O O . PHE A 1 326 ? 5.560 26.278 17.562 1.00 77.50 326 PHE A O 1
ATOM 2576 N N . ILE A 1 327 ? 3.396 26.287 18.183 1.00 76.94 327 ILE A N 1
ATOM 2577 C CA . ILE A 1 327 ? 3.087 24.946 17.648 1.00 76.94 327 ILE A CA 1
ATOM 2578 C C . ILE A 1 327 ? 3.181 24.938 16.116 1.00 76.94 327 ILE A C 1
ATOM 2580 O O . ILE A 1 327 ? 3.952 24.164 15.550 1.00 76.94 327 ILE A O 1
ATOM 2584 N N . LYS A 1 328 ? 2.432 25.821 15.437 1.00 78.00 328 LYS A N 1
ATOM 2585 C CA . LYS A 1 328 ? 2.323 25.885 13.966 1.00 78.00 328 LYS A CA 1
ATOM 2586 C C . LYS A 1 328 ? 3.683 26.029 13.277 1.00 78.00 328 LYS A C 1
ATOM 2588 O O . LYS A 1 328 ? 3.880 25.494 12.189 1.00 78.00 328 LYS A O 1
ATOM 2593 N N . ARG A 1 329 ? 4.609 26.758 13.903 1.00 74.69 329 ARG A N 1
ATOM 2594 C CA . ARG A 1 329 ? 5.964 27.021 13.397 1.00 74.69 329 ARG A CA 1
ATOM 2595 C C . ARG A 1 329 ? 7.041 26.068 13.940 1.00 74.69 329 ARG A C 1
ATOM 2597 O O . ARG A 1 329 ? 8.164 26.093 13.446 1.00 74.69 329 ARG A O 1
ATOM 2604 N N . LYS A 1 330 ? 6.719 25.233 14.938 1.00 74.38 330 LYS A N 1
ATOM 2605 C CA . LYS A 1 330 ? 7.660 24.401 15.721 1.00 74.38 330 LYS A CA 1
ATOM 2606 C C . LYS A 1 330 ? 8.786 25.193 16.421 1.00 74.38 330 LYS A C 1
ATOM 2608 O O . LYS A 1 330 ? 9.855 24.649 16.698 1.00 74.38 330 LYS A O 1
ATOM 2613 N N . SER A 1 331 ? 8.553 26.464 16.758 1.00 77.44 331 SER A N 1
ATOM 2614 C CA . SER A 1 331 ? 9.591 27.410 17.219 1.00 77.44 331 SER A CA 1
ATOM 2615 C C . SER A 1 331 ? 10.103 27.186 18.649 1.00 77.44 331 SER A C 1
ATOM 2617 O O . SER A 1 331 ? 10.954 27.945 19.112 1.00 77.44 331 SER A O 1
ATOM 2619 N N . PHE A 1 332 ? 9.622 26.168 19.374 1.00 80.38 332 PHE A N 1
ATOM 2620 C CA . PHE A 1 332 ? 10.069 25.874 20.745 1.00 80.38 332 PHE A CA 1
ATOM 2621 C C . PHE A 1 332 ? 11.591 25.706 20.844 1.00 80.38 332 PHE A C 1
ATOM 2623 O O . PHE A 1 332 ? 12.200 26.242 21.763 1.00 80.38 332 PHE A O 1
ATOM 2630 N N . SER A 1 333 ? 12.228 25.081 19.851 1.00 77.94 333 SER A N 1
ATOM 2631 C CA . SER A 1 333 ? 13.690 24.917 19.795 1.00 77.94 333 SER A CA 1
ATOM 2632 C C . SER A 1 333 ? 14.481 26.232 19.680 1.00 77.94 333 SER A C 1
ATOM 2634 O O . SER A 1 333 ? 15.683 26.239 19.941 1.00 77.94 333 SER A O 1
ATOM 2636 N N . ALA A 1 334 ? 13.844 27.351 19.312 1.00 76.94 334 ALA A N 1
ATOM 2637 C CA . ALA A 1 334 ? 14.455 28.681 19.366 1.00 76.94 334 ALA A CA 1
ATOM 2638 C C . ALA A 1 334 ? 14.351 29.300 20.773 1.00 76.94 334 ALA A C 1
ATOM 2640 O O . ALA A 1 334 ? 15.301 29.926 21.234 1.00 76.94 334 ALA A O 1
ATOM 2641 N N . LEU A 1 335 ? 13.232 29.074 21.473 1.00 83.44 335 LEU A N 1
ATOM 2642 C CA . LEU A 1 335 ? 13.011 29.537 22.848 1.00 83.44 335 LEU A CA 1
ATOM 2643 C C . LEU A 1 335 ? 13.883 28.768 23.857 1.00 83.44 335 LEU A C 1
ATOM 2645 O O . LEU A 1 335 ? 14.527 29.384 24.699 1.00 83.44 335 LEU A O 1
ATOM 2649 N N . LEU A 1 336 ? 13.950 27.439 23.730 1.00 84.44 336 LEU A N 1
ATOM 2650 C CA . LEU A 1 336 ? 14.715 26.548 24.614 1.00 84.44 336 LEU A CA 1
ATOM 2651 C C . LEU A 1 336 ? 16.220 26.866 24.605 1.00 84.44 336 LEU A C 1
ATOM 2653 O O . LEU A 1 336 ? 16.857 26.901 25.656 1.00 84.44 336 LEU A O 1
ATOM 2657 N N . LYS A 1 337 ? 16.787 27.216 23.440 1.00 83.12 337 LYS A N 1
ATOM 2658 C CA . LYS A 1 337 ? 18.197 27.639 23.317 1.00 83.12 337 LYS A CA 1
ATOM 2659 C C . LYS A 1 337 ? 18.559 28.813 24.229 1.00 83.12 337 LYS A C 1
ATOM 2661 O O . LYS A 1 337 ? 19.702 28.888 24.678 1.00 83.12 337 LYS A O 1
ATOM 2666 N N . LEU A 1 338 ? 17.607 29.698 24.537 1.00 83.94 338 LEU A N 1
ATOM 2667 C CA . LEU A 1 338 ? 17.833 30.858 25.402 1.00 83.94 338 LEU A CA 1
ATOM 2668 C C . LEU A 1 338 ? 18.035 30.477 26.879 1.00 83.94 338 LEU A C 1
ATOM 2670 O O . LEU A 1 338 ? 18.528 31.303 27.640 1.00 83.94 338 LEU A O 1
ATOM 2674 N N . PHE A 1 339 ? 17.735 29.239 27.292 1.00 86.94 339 PHE A N 1
ATOM 2675 C CA . PHE A 1 339 ? 17.970 28.778 28.668 1.00 86.94 339 PHE A CA 1
ATOM 2676 C C . PHE A 1 339 ? 19.463 28.632 28.997 1.00 86.94 339 PHE A C 1
ATOM 2678 O O . PHE A 1 339 ? 19.863 28.783 30.151 1.00 86.94 339 PHE A O 1
ATOM 2685 N N . SER A 1 340 ? 20.299 28.386 27.982 1.00 81.06 340 SER A N 1
ATOM 2686 C CA . SER A 1 340 ? 21.759 28.305 28.136 1.00 81.06 340 SER A CA 1
ATOM 2687 C C . SER A 1 340 ? 22.459 29.673 28.090 1.00 81.06 340 SER A C 1
ATOM 2689 O O . SER A 1 340 ? 23.637 29.766 28.447 1.00 81.06 340 SER A O 1
ATOM 2691 N N . HIS A 1 341 ? 21.740 30.739 27.712 1.00 83.94 341 HIS A N 1
ATOM 2692 C CA . HIS A 1 341 ? 22.281 32.080 27.467 1.00 83.94 341 HIS A CA 1
ATOM 2693 C C . HIS A 1 341 ? 23.035 32.659 28.681 1.00 83.94 341 HIS A C 1
ATOM 2695 O O . HIS A 1 341 ? 22.736 32.323 29.824 1.00 83.94 341 HIS A O 1
ATOM 2701 N N . SER A 1 342 ? 24.029 33.522 28.456 1.00 77.44 342 SER A N 1
ATOM 2702 C CA . SER A 1 342 ? 24.869 34.077 29.533 1.00 77.44 342 SER A CA 1
ATOM 2703 C C . SER A 1 342 ? 24.142 35.109 30.403 1.00 77.44 342 SER A C 1
ATOM 2705 O O . SER A 1 342 ? 24.333 35.130 31.616 1.00 77.44 342 SER A O 1
ATOM 2707 N N . ASP A 1 343 ? 23.290 35.943 29.802 1.00 82.19 343 ASP A N 1
ATOM 2708 C CA . ASP A 1 343 ? 22.418 36.873 30.529 1.00 82.19 343 ASP A CA 1
ATOM 2709 C C . ASP A 1 343 ? 21.224 36.143 31.172 1.00 82.19 343 ASP A C 1
ATOM 2711 O O . ASP A 1 343 ? 20.411 35.496 30.495 1.00 82.19 343 ASP A O 1
ATOM 2715 N N . ILE A 1 344 ? 21.096 36.306 32.490 1.00 82.62 344 ILE A N 1
ATOM 2716 C CA . ILE A 1 344 ? 19.993 35.781 33.295 1.00 82.62 344 ILE A CA 1
ATOM 2717 C C . ILE A 1 344 ? 18.648 36.424 32.932 1.00 82.62 344 ILE A C 1
ATOM 2719 O O . ILE A 1 344 ? 17.637 35.733 32.948 1.00 82.62 344 ILE A O 1
ATOM 2723 N N . ASN A 1 345 ? 18.609 37.691 32.502 1.00 81.44 345 ASN A N 1
ATOM 2724 C CA . ASN A 1 345 ? 17.358 38.358 32.118 1.00 81.44 345 ASN A CA 1
ATOM 2725 C C . ASN A 1 345 ? 16.721 37.693 30.888 1.00 81.44 345 ASN A C 1
ATOM 2727 O O . ASN A 1 345 ? 15.504 37.508 30.831 1.00 81.44 345 ASN A O 1
ATOM 2731 N N . ILE A 1 346 ? 17.550 37.315 29.909 1.00 82.62 346 ILE A N 1
ATOM 2732 C CA . ILE A 1 346 ? 17.136 36.580 28.705 1.00 82.62 346 ILE A CA 1
ATOM 2733 C C . ILE A 1 346 ? 16.645 35.176 29.082 1.00 82.62 346 ILE A C 1
ATOM 2735 O O . ILE A 1 346 ? 15.566 34.771 28.648 1.00 82.62 346 ILE A O 1
ATOM 2739 N N . THR A 1 347 ? 17.383 34.487 29.958 1.00 84.19 347 THR A N 1
ATOM 2740 C CA . THR A 1 347 ? 17.005 33.175 30.514 1.00 84.19 347 THR A CA 1
ATOM 2741 C C . THR A 1 347 ? 15.636 33.236 31.214 1.00 84.19 347 THR A C 1
ATOM 2743 O O . THR A 1 347 ? 14.754 32.421 30.941 1.00 84.19 347 THR A O 1
ATOM 2746 N N . GLU A 1 348 ? 15.420 34.237 32.072 1.00 86.88 348 GLU A N 1
ATOM 2747 C CA . GLU A 1 348 ? 14.189 34.423 32.849 1.00 86.88 348 GLU A CA 1
ATOM 2748 C C . GLU A 1 348 ? 12.978 34.809 31.994 1.00 86.88 348 GLU A C 1
ATOM 2750 O O . GLU A 1 348 ? 11.886 34.290 32.226 1.00 86.88 348 GLU A O 1
ATOM 2755 N N . GLN A 1 349 ? 13.135 35.670 30.978 1.00 85.50 349 GLN A N 1
ATOM 2756 C CA . GLN A 1 349 ? 12.026 35.933 30.052 1.00 85.50 349 GLN A CA 1
ATOM 2757 C C . GLN A 1 349 ? 11.691 34.701 29.204 1.00 85.50 349 GLN A C 1
ATOM 2759 O O . GLN A 1 349 ? 10.512 34.451 28.958 1.00 85.50 349 GLN A O 1
ATOM 2764 N N . ALA A 1 350 ? 12.684 33.903 28.798 1.00 87.19 350 ALA A N 1
ATOM 2765 C CA . ALA A 1 350 ? 12.442 32.699 28.009 1.00 87.19 350 ALA A CA 1
ATOM 2766 C C . ALA A 1 350 ? 11.632 31.645 28.789 1.00 87.19 350 ALA A C 1
ATOM 2768 O O . ALA A 1 350 ? 10.614 31.162 28.286 1.00 87.19 350 ALA A O 1
ATOM 2769 N N . ILE A 1 351 ? 12.022 31.324 30.032 1.00 90.00 351 ILE A N 1
ATOM 2770 C CA . ILE A 1 351 ? 11.274 30.361 30.863 1.00 90.00 351 ILE A CA 1
ATOM 2771 C C . ILE A 1 351 ? 9.902 30.912 31.283 1.00 90.00 351 ILE A C 1
ATOM 2773 O O . ILE A 1 351 ? 8.940 30.152 31.372 1.00 90.00 351 ILE A O 1
ATOM 2777 N N . LYS A 1 352 ? 9.759 32.237 31.440 1.00 88.25 352 LYS A N 1
ATOM 2778 C CA . LYS A 1 352 ? 8.462 32.891 31.677 1.00 88.25 352 LYS A CA 1
ATOM 2779 C C . LYS A 1 352 ? 7.506 32.772 30.488 1.00 88.25 352 LYS A C 1
ATOM 2781 O O . LYS A 1 352 ? 6.338 32.450 30.694 1.00 88.25 352 LYS A O 1
ATOM 2786 N N . ILE A 1 353 ? 7.987 32.986 29.259 1.00 87.31 353 ILE A N 1
ATOM 2787 C CA . ILE A 1 353 ? 7.196 32.766 28.035 1.00 87.31 353 ILE A CA 1
ATOM 2788 C C . ILE A 1 353 ? 6.749 31.299 27.964 1.00 87.31 353 ILE A C 1
ATOM 2790 O O . ILE A 1 353 ? 5.573 31.034 27.720 1.00 87.31 353 ILE A O 1
ATOM 2794 N N . LEU A 1 354 ? 7.652 30.349 28.242 1.00 88.94 354 LEU A N 1
ATOM 2795 C CA . LEU A 1 354 ? 7.308 28.926 28.236 1.00 88.94 354 LEU A CA 1
ATOM 2796 C C . LEU A 1 354 ? 6.269 28.573 29.316 1.00 88.94 354 LEU A C 1
ATOM 2798 O O . LEU A 1 354 ? 5.287 27.901 29.005 1.00 88.94 354 LEU A O 1
ATOM 2802 N N . TYR A 1 355 ? 6.426 29.074 30.545 1.00 88.94 355 TYR A N 1
ATOM 2803 C CA . TYR A 1 355 ? 5.449 28.888 31.623 1.00 88.94 355 TYR A CA 1
ATOM 2804 C C . TYR A 1 355 ? 4.063 29.418 31.234 1.00 88.94 355 TYR A C 1
ATOM 2806 O O . TYR A 1 355 ? 3.087 28.680 31.362 1.00 88.94 355 TYR A O 1
ATOM 2814 N N . SER A 1 356 ? 3.962 30.640 30.692 1.00 85.19 356 SER A N 1
ATOM 2815 C CA . SER A 1 356 ? 2.683 31.193 30.216 1.00 85.19 356 SER A CA 1
ATOM 2816 C C . SER A 1 356 ? 2.039 30.341 29.113 1.00 85.19 356 SER A C 1
ATOM 2818 O O . SER A 1 356 ? 0.818 30.220 29.080 1.00 85.19 356 SER A O 1
ATOM 2820 N N . ILE A 1 357 ? 2.833 29.720 28.231 1.00 84.38 357 ILE A N 1
ATOM 2821 C CA . ILE A 1 357 ? 2.326 28.827 27.173 1.00 84.38 357 ILE A CA 1
ATOM 2822 C C . ILE A 1 357 ? 1.866 27.469 27.732 1.00 84.38 357 ILE A C 1
ATOM 2824 O O . ILE A 1 357 ? 0.879 26.926 27.242 1.00 84.38 357 ILE A O 1
ATOM 2828 N N . ILE A 1 358 ? 2.545 26.911 28.741 1.00 84.12 358 ILE A N 1
ATOM 2829 C CA . ILE A 1 358 ? 2.219 25.585 29.297 1.00 84.12 358 ILE A CA 1
ATOM 2830 C C . ILE A 1 358 ? 1.085 25.661 30.328 1.00 84.12 358 ILE A C 1
ATOM 2832 O O . ILE A 1 358 ? 0.191 24.817 30.304 1.00 84.12 358 ILE A O 1
ATOM 2836 N N . VAL A 1 359 ? 1.071 26.652 31.227 1.00 81.06 359 VAL A N 1
ATOM 2837 C CA . VAL A 1 359 ? 0.154 26.681 32.388 1.00 81.06 359 VAL A CA 1
ATOM 2838 C C . VAL A 1 359 ? -1.331 26.686 31.998 1.00 81.06 359 VAL A C 1
ATOM 2840 O O . VAL A 1 359 ? -2.162 26.141 32.726 1.00 81.06 359 VAL A O 1
ATOM 2843 N N . LYS A 1 360 ? -1.662 27.205 30.810 1.00 73.94 360 LYS A N 1
ATOM 2844 C CA . LYS A 1 360 ? -3.020 27.200 30.244 1.00 73.94 360 LYS A CA 1
ATOM 2845 C C . LYS A 1 360 ? -3.601 25.792 30.063 1.00 73.94 360 LYS A C 1
ATOM 2847 O O . LYS A 1 360 ? -4.808 25.624 30.184 1.00 73.94 360 LYS A O 1
ATOM 2852 N N . THR A 1 361 ? -2.760 24.767 29.859 1.00 65.12 361 THR A N 1
ATOM 2853 C CA . THR A 1 361 ? -3.178 23.352 29.696 1.00 65.12 361 THR A CA 1
ATOM 2854 C C . THR A 1 361 ? -3.961 22.797 30.888 1.00 65.12 361 THR A C 1
ATOM 2856 O O . THR A 1 361 ? -4.645 21.786 30.758 1.00 65.12 361 THR A O 1
ATOM 2859 N N . ARG A 1 362 ? -3.905 23.474 32.038 1.00 69.12 362 ARG A N 1
ATOM 2860 C CA . ARG A 1 362 ? -4.620 23.124 33.270 1.00 69.12 362 ARG A CA 1
ATOM 2861 C C . ARG A 1 362 ? -6.077 23.596 33.295 1.00 69.12 362 ARG A C 1
ATOM 2863 O O . ARG A 1 362 ? -6.800 23.266 34.234 1.00 69.12 362 ARG A O 1
ATOM 2870 N N . ARG A 1 363 ? -6.519 24.385 32.306 1.00 64.94 363 ARG A N 1
ATOM 2871 C CA . ARG A 1 363 ? -7.927 24.785 32.175 1.00 64.94 363 ARG A CA 1
ATOM 2872 C C . ARG A 1 363 ? -8.818 23.563 31.900 1.00 64.94 363 ARG A C 1
ATOM 2874 O O . ARG A 1 363 ? -8.394 22.586 31.279 1.00 64.94 363 ARG A O 1
ATOM 2881 N N . ALA A 1 364 ? -10.057 23.614 32.388 1.00 52.97 364 ALA A N 1
ATOM 2882 C CA . ALA A 1 364 ? -10.992 22.485 32.351 1.00 52.97 364 ALA A CA 1
ATOM 2883 C C . ALA A 1 364 ? -11.681 22.275 30.986 1.00 52.97 364 ALA A C 1
ATOM 2885 O O . ALA A 1 364 ? -12.184 21.188 30.722 1.00 52.97 364 ALA A O 1
ATOM 2886 N N . ASP A 1 365 ? -11.694 23.298 30.131 1.00 54.69 365 ASP A N 1
ATOM 2887 C CA . ASP A 1 365 ? -12.253 23.298 28.774 1.00 54.69 365 ASP A CA 1
ATOM 2888 C C . ASP A 1 365 ? -11.298 22.712 27.718 1.00 54.69 365 ASP A C 1
ATOM 2890 O O . ASP A 1 365 ? -11.740 22.294 26.648 1.00 54.69 365 ASP A O 1
ATOM 2894 N N . ILE A 1 366 ? -9.995 22.637 28.013 1.00 54.78 366 ILE A N 1
ATOM 2895 C CA . ILE A 1 366 ? -8.988 22.083 27.102 1.00 54.78 366 ILE A CA 1
ATOM 2896 C C . ILE A 1 366 ? -9.018 20.539 27.148 1.00 54.78 366 ILE A C 1
ATOM 2898 O O . ILE A 1 366 ? -8.774 19.957 28.213 1.00 54.78 366 ILE A O 1
ATOM 2902 N N . PRO A 1 367 ? -9.243 19.843 26.012 1.00 52.69 367 PRO A N 1
ATOM 2903 C CA . PRO A 1 367 ? -9.191 18.381 25.946 1.00 52.69 367 PRO A CA 1
ATOM 2904 C C . PRO A 1 367 ? -7.813 17.826 26.319 1.00 52.69 367 PRO A C 1
ATOM 2906 O O . PRO A 1 367 ? -6.787 18.429 26.003 1.00 52.69 367 PRO A O 1
ATOM 2909 N N . ASN A 1 368 ? -7.767 16.642 26.938 1.00 56.03 368 ASN A N 1
ATOM 2910 C CA . ASN A 1 368 ? -6.505 16.034 27.386 1.00 56.03 368 ASN A CA 1
ATOM 2911 C C . ASN A 1 368 ? -5.499 15.812 26.239 1.00 56.03 368 ASN A C 1
ATOM 2913 O O . ASN A 1 368 ? -4.307 16.024 26.438 1.00 56.03 368 ASN A O 1
ATOM 2917 N N . THR A 1 369 ? -5.973 15.545 25.019 1.00 51.44 369 THR A N 1
ATOM 2918 C CA . THR A 1 369 ? -5.140 15.452 23.804 1.00 51.44 369 THR A CA 1
ATOM 2919 C C . THR A 1 369 ? -4.314 16.716 23.527 1.00 51.44 369 THR A C 1
ATOM 2921 O O . THR A 1 369 ? -3.174 16.619 23.077 1.00 51.44 369 THR A O 1
ATOM 2924 N N . ASN A 1 370 ? -4.832 17.906 23.850 1.00 53.69 370 ASN A N 1
ATOM 2925 C CA . ASN A 1 370 ? -4.094 19.168 23.720 1.00 53.69 370 ASN A CA 1
ATOM 2926 C C . ASN A 1 370 ? -3.095 19.388 24.871 1.00 53.69 370 ASN A C 1
ATOM 2928 O O . ASN A 1 370 ? -2.142 20.149 24.711 1.00 53.69 370 ASN A O 1
ATOM 2932 N N . LYS A 1 371 ? -3.279 18.722 26.018 1.00 61.91 371 LYS A N 1
ATOM 2933 C CA . LYS A 1 371 ? -2.322 18.723 27.141 1.00 61.91 371 LYS A CA 1
ATOM 2934 C C . LYS A 1 371 ? -1.139 17.815 26.806 1.00 61.91 371 LYS A C 1
ATOM 2936 O O . LYS A 1 371 ? 0.013 18.229 26.929 1.00 61.91 371 LYS A O 1
ATOM 2941 N N . ASP A 1 372 ? -1.433 16.632 26.267 1.00 66.94 372 ASP A N 1
ATOM 2942 C CA . ASP A 1 372 ? -0.435 15.705 25.732 1.00 66.94 372 ASP A CA 1
ATOM 2943 C C . ASP A 1 372 ? 0.376 16.319 24.582 1.00 66.94 372 ASP A C 1
ATOM 2945 O O . ASP A 1 372 ? 1.583 16.111 24.524 1.00 66.94 372 ASP A O 1
ATOM 2949 N N . LEU A 1 373 ? -0.237 17.136 23.715 1.00 75.00 373 LEU A N 1
ATOM 2950 C CA . LEU A 1 373 ? 0.452 17.794 22.598 1.00 75.00 373 LEU A CA 1
ATOM 2951 C C . LEU A 1 373 ? 1.665 18.636 23.039 1.00 75.00 373 LEU A C 1
ATOM 2953 O O . LEU A 1 373 ? 2.731 18.532 22.431 1.00 75.00 373 LEU A O 1
ATOM 2957 N N . TYR A 1 374 ? 1.536 19.443 24.100 1.00 76.75 374 TYR A N 1
ATOM 2958 C CA . TYR A 1 374 ? 2.660 20.239 24.615 1.00 76.75 374 TYR A CA 1
ATOM 2959 C C . TYR A 1 374 ? 3.756 19.361 25.232 1.00 76.75 374 TYR A C 1
ATOM 2961 O O . TYR A 1 374 ? 4.937 19.638 25.021 1.00 76.75 374 TYR A O 1
ATOM 2969 N N . PHE A 1 375 ? 3.382 18.285 25.934 1.00 79.00 375 PHE A N 1
ATOM 2970 C CA . PHE A 1 375 ? 4.337 17.301 26.448 1.00 79.00 375 PHE A CA 1
ATOM 2971 C C . PHE A 1 375 ? 5.110 16.631 25.309 1.00 79.00 375 PHE A C 1
ATOM 2973 O O . PHE A 1 375 ? 6.337 16.637 25.320 1.00 79.00 375 PHE A O 1
ATOM 2980 N N . THR A 1 376 ? 4.410 16.110 24.300 1.00 76.31 376 THR A N 1
ATOM 2981 C CA . THR A 1 376 ? 5.015 15.406 23.164 1.00 76.31 376 THR A CA 1
ATOM 2982 C C . THR A 1 376 ? 5.965 16.316 22.388 1.00 76.31 376 THR A C 1
ATOM 2984 O O . THR A 1 376 ? 7.114 15.940 22.183 1.00 76.31 376 THR A O 1
ATOM 2987 N N . ILE A 1 377 ? 5.559 17.549 22.054 1.00 77.75 377 ILE A N 1
ATOM 2988 C CA . ILE A 1 377 ? 6.426 18.513 21.350 1.00 77.75 377 ILE A CA 1
ATOM 2989 C C . ILE A 1 377 ? 7.687 18.845 22.167 1.00 77.75 377 ILE A C 1
ATOM 2991 O O . ILE A 1 377 ? 8.789 18.898 21.615 1.00 77.75 377 ILE A O 1
ATOM 2995 N N . LEU A 1 378 ? 7.560 19.073 23.479 1.00 79.19 378 LEU A N 1
ATOM 2996 C CA . LEU A 1 378 ? 8.707 19.396 24.337 1.00 79.19 378 LEU A CA 1
ATOM 2997 C C . LEU A 1 378 ? 9.586 18.177 24.644 1.00 79.19 378 LEU A C 1
ATOM 2999 O O . LEU A 1 378 ? 10.767 18.351 24.930 1.00 79.19 378 LEU A O 1
ATOM 3003 N N . ASN A 1 379 ? 9.057 16.957 24.549 1.00 80.12 379 ASN A N 1
ATOM 3004 C CA . ASN A 1 379 ? 9.847 15.734 24.643 1.00 80.12 379 ASN A CA 1
ATOM 3005 C C . ASN A 1 379 ? 10.619 15.475 23.334 1.00 80.12 379 ASN A C 1
ATOM 3007 O O . ASN A 1 379 ? 11.837 15.320 23.358 1.00 80.12 379 ASN A O 1
ATOM 3011 N N . GLU A 1 380 ? 9.940 15.535 22.181 1.00 75.94 380 GLU A N 1
ATOM 3012 C CA . GLU A 1 380 ? 10.536 15.374 20.841 1.00 75.94 380 GLU A CA 1
ATOM 3013 C C . GLU A 1 380 ? 11.632 16.407 20.538 1.00 75.94 380 GLU A C 1
ATOM 3015 O O . GLU A 1 380 ? 12.618 16.093 19.875 1.00 75.94 380 GLU A O 1
ATOM 3020 N N . THR A 1 381 ? 11.481 17.646 21.020 1.00 72.88 381 THR A N 1
ATOM 3021 C CA . THR A 1 381 ? 12.496 18.704 20.849 1.00 72.88 381 THR A CA 1
ATOM 3022 C C . THR A 1 381 ? 13.605 18.678 21.904 1.00 72.88 381 THR A C 1
ATOM 3024 O O . THR A 1 381 ? 14.486 19.532 21.858 1.00 72.88 381 THR A O 1
ATOM 3027 N N . GLY A 1 382 ? 13.580 17.733 22.852 1.00 77.88 382 GLY A N 1
ATOM 3028 C CA . GLY A 1 382 ? 14.527 17.666 23.972 1.00 77.88 382 GLY A CA 1
ATOM 3029 C C . GLY A 1 382 ? 14.282 18.697 25.083 1.00 77.88 382 GLY A C 1
ATOM 3030 O O . GLY A 1 382 ? 14.929 18.633 26.125 1.00 77.88 382 GLY A O 1
ATOM 3031 N N . GLY A 1 383 ? 13.309 19.597 24.925 1.00 83.88 383 GLY A N 1
ATOM 3032 C CA . GLY A 1 383 ? 13.027 20.692 25.853 1.00 83.88 383 GLY A CA 1
ATOM 3033 C C . GLY A 1 383 ? 12.737 20.282 27.297 1.00 83.88 383 GLY A C 1
ATOM 3034 O O . GLY A 1 383 ? 13.071 21.034 28.207 1.00 83.88 383 GLY A O 1
ATOM 3035 N N . ILE A 1 384 ? 12.189 19.088 27.555 1.00 85.44 384 ILE A N 1
ATOM 3036 C CA . ILE A 1 384 ? 12.041 18.580 28.936 1.00 85.44 384 ILE A CA 1
ATOM 3037 C C . ILE A 1 384 ? 13.414 18.444 29.620 1.00 85.44 384 ILE A C 1
ATOM 3039 O O . ILE A 1 384 ? 13.560 18.817 30.786 1.00 85.44 384 ILE A O 1
ATOM 3043 N N . LYS A 1 385 ? 14.440 17.987 28.890 1.00 85.31 385 LYS A N 1
ATOM 3044 C CA . LYS A 1 385 ? 15.827 17.918 29.373 1.00 85.31 385 LYS A CA 1
ATOM 3045 C C . LYS A 1 385 ? 16.402 19.318 29.594 1.00 85.31 385 LYS A C 1
ATOM 3047 O O . LYS A 1 385 ? 17.006 19.545 30.636 1.00 85.31 385 LYS A O 1
ATOM 3052 N N . ASP A 1 386 ? 16.145 20.261 28.689 1.00 87.44 386 ASP A N 1
ATOM 3053 C CA . ASP A 1 386 ? 16.621 21.648 28.813 1.00 87.44 386 ASP A CA 1
ATOM 3054 C C . ASP A 1 386 ? 16.023 22.368 30.041 1.00 87.44 386 ASP A C 1
ATOM 3056 O O . ASP A 1 386 ? 16.731 23.096 30.737 1.00 87.44 386 ASP A O 1
ATOM 3060 N N . ILE A 1 387 ? 14.741 22.138 30.365 1.00 89.81 387 ILE A N 1
ATOM 3061 C CA . ILE A 1 387 ? 14.102 22.680 31.583 1.00 89.81 387 ILE A CA 1
ATOM 3062 C C . ILE A 1 387 ? 14.698 22.027 32.844 1.00 89.81 387 ILE A C 1
ATOM 3064 O O . ILE A 1 387 ? 14.932 22.710 33.843 1.00 89.81 387 ILE A O 1
ATOM 3068 N N . ILE A 1 388 ? 14.978 20.718 32.811 1.00 87.12 388 ILE A N 1
ATOM 3069 C CA . ILE A 1 388 ? 15.644 20.007 33.915 1.00 87.12 388 ILE A CA 1
ATOM 3070 C C . ILE A 1 388 ? 17.076 20.530 34.111 1.00 87.12 388 ILE A C 1
ATOM 3072 O O . ILE A 1 388 ? 17.497 20.741 35.248 1.00 87.12 388 ILE A O 1
ATOM 3076 N N . GLU A 1 389 ? 17.828 20.784 33.039 1.00 87.81 389 GLU A N 1
ATOM 3077 C CA . GLU A 1 389 ? 19.164 21.386 33.115 1.00 87.81 389 GLU A CA 1
ATOM 3078 C C . GLU A 1 389 ? 19.116 22.829 33.631 1.00 87.81 389 GLU A C 1
ATOM 3080 O O . GLU A 1 389 ? 19.917 23.173 34.502 1.00 87.81 389 GLU A O 1
ATOM 3085 N N . LEU A 1 390 ? 18.136 23.641 33.215 1.00 89.25 390 LEU A N 1
ATOM 3086 C CA . LEU A 1 390 ? 17.924 24.980 33.773 1.00 89.25 390 LEU A CA 1
ATOM 3087 C C . LEU A 1 390 ? 17.606 24.929 35.278 1.00 89.25 390 LEU A C 1
ATOM 3089 O O . LEU A 1 390 ? 18.232 25.663 36.045 1.00 89.25 390 LEU A O 1
ATOM 3093 N N . PHE A 1 391 ? 16.726 24.024 35.722 1.00 91.06 391 PHE A N 1
ATOM 3094 C CA . PHE A 1 391 ? 16.450 23.790 37.146 1.00 91.06 391 PHE A CA 1
ATOM 3095 C C . PHE A 1 391 ? 17.727 23.416 37.919 1.00 91.06 391 PHE A C 1
ATOM 3097 O O . PHE A 1 391 ? 18.060 24.068 38.910 1.00 91.06 391 PHE A O 1
ATOM 3104 N N . ASN A 1 392 ? 18.477 22.415 37.436 1.00 87.06 392 ASN A N 1
ATOM 3105 C CA . ASN A 1 392 ? 19.717 21.956 38.073 1.00 87.06 392 ASN A CA 1
ATOM 3106 C C . ASN A 1 392 ? 20.810 23.046 38.078 1.00 87.06 392 ASN A C 1
ATOM 3108 O O . ASN A 1 392 ? 21.648 23.060 38.977 1.00 87.06 392 ASN A O 1
ATOM 3112 N N . SER A 1 393 ? 20.810 23.965 37.102 1.00 86.19 393 SER A N 1
ATOM 3113 C CA . SER A 1 393 ? 21.796 25.052 37.007 1.00 86.19 393 SER A CA 1
ATOM 3114 C C . SER A 1 393 ? 21.681 26.093 38.126 1.00 86.19 393 SER A C 1
ATOM 3116 O O . SER A 1 393 ? 22.644 26.817 38.374 1.00 86.19 393 SER A O 1
ATOM 3118 N N . ASN A 1 394 ? 20.518 26.181 38.790 1.00 82.50 394 ASN A N 1
ATOM 3119 C CA . ASN A 1 394 ? 20.252 27.062 39.933 1.00 82.50 394 ASN A CA 1
ATOM 3120 C C . ASN A 1 394 ? 20.645 28.546 39.713 1.00 82.50 394 ASN A C 1
ATOM 3122 O O . ASN A 1 394 ? 21.018 29.244 40.655 1.00 82.50 394 ASN A O 1
ATOM 3126 N N . ARG A 1 395 ? 20.589 29.032 38.464 1.00 80.88 395 ARG A N 1
ATOM 3127 C CA . ARG A 1 395 ? 21.092 30.363 38.065 1.00 80.88 395 ARG A CA 1
ATOM 3128 C C . ARG A 1 395 ? 20.340 31.537 38.704 1.00 80.88 395 ARG A C 1
ATOM 3130 O O . ARG A 1 395 ? 20.945 32.572 38.963 1.00 80.88 395 ARG A O 1
ATOM 3137 N N . SER A 1 396 ? 19.043 31.386 38.966 1.00 87.56 396 SER A N 1
ATOM 3138 C CA . SER A 1 396 ? 18.269 32.297 39.815 1.00 87.56 396 SER A CA 1
ATOM 3139 C C . SER A 1 396 ? 17.090 31.570 40.457 1.00 87.56 396 SER A C 1
ATOM 3141 O O . SER A 1 396 ? 16.614 30.560 39.935 1.00 87.56 396 SER A O 1
ATOM 3143 N N . GLN A 1 397 ? 16.577 32.113 41.562 1.00 85.88 397 GLN A N 1
ATOM 3144 C CA . GLN A 1 397 ? 15.394 31.567 42.230 1.00 85.88 397 GLN A CA 1
ATOM 3145 C C . GLN A 1 397 ? 14.172 31.568 41.293 1.00 85.88 397 GLN A C 1
ATOM 3147 O O . GLN A 1 397 ? 13.495 30.554 41.165 1.00 85.88 397 GLN A O 1
ATOM 3152 N N . TYR A 1 398 ? 13.953 32.661 40.552 1.00 85.75 398 TYR A N 1
ATOM 3153 C CA . TYR A 1 398 ? 12.829 32.799 39.619 1.00 85.75 398 TYR A CA 1
ATOM 3154 C C . TYR A 1 398 ? 12.887 31.793 38.458 1.00 85.75 398 TYR A C 1
ATOM 3156 O O . TYR A 1 398 ? 11.885 31.153 38.137 1.00 85.75 398 TYR A O 1
ATOM 3164 N N . SER A 1 399 ? 14.065 31.605 37.849 1.00 87.38 399 SER A N 1
ATOM 3165 C CA . SER A 1 399 ? 14.238 30.623 36.769 1.00 87.38 399 SER A CA 1
ATOM 3166 C C . SER A 1 399 ? 14.108 29.181 37.268 1.00 87.38 399 SER A C 1
ATOM 3168 O O . SER A 1 399 ? 13.481 28.362 36.593 1.00 87.38 399 SER A O 1
ATOM 3170 N N . ARG A 1 400 ? 14.614 28.873 38.471 1.00 87.56 400 ARG A N 1
ATOM 3171 C CA . ARG A 1 400 ? 14.456 27.564 39.123 1.00 87.56 400 ARG A CA 1
ATOM 3172 C C . ARG A 1 400 ? 12.996 27.264 39.471 1.00 87.56 400 ARG A C 1
ATOM 3174 O O . ARG A 1 400 ? 12.523 26.174 39.155 1.00 87.56 400 ARG A O 1
ATOM 3181 N N . ASP A 1 401 ? 12.272 28.221 40.047 1.00 89.19 401 ASP A N 1
ATOM 3182 C CA . ASP A 1 401 ? 10.868 28.045 40.434 1.00 89.19 401 ASP A CA 1
ATOM 3183 C C . ASP A 1 401 ? 9.951 27.857 39.220 1.00 89.19 401 ASP A C 1
ATOM 3185 O O . ASP A 1 401 ? 9.135 26.934 39.193 1.00 89.19 401 ASP A O 1
ATOM 3189 N N . LEU A 1 402 ? 10.124 28.663 38.164 1.00 89.12 402 LEU A N 1
ATOM 3190 C CA . LEU A 1 402 ? 9.373 28.469 36.921 1.00 89.12 402 LEU A CA 1
ATOM 3191 C C . LEU A 1 402 ? 9.740 27.162 36.207 1.00 89.12 402 LEU A C 1
ATOM 3193 O O . LEU A 1 402 ? 8.855 26.533 35.629 1.00 89.12 402 LEU A O 1
ATOM 3197 N N . SER A 1 403 ? 10.997 26.712 36.275 1.00 90.56 403 SER A N 1
ATOM 3198 C CA . SER A 1 403 ? 11.401 25.409 35.722 1.00 90.56 403 SER A CA 1
ATOM 3199 C C . SER A 1 403 ? 10.746 24.250 36.479 1.00 90.56 403 SER A C 1
ATOM 3201 O O . SER A 1 403 ? 10.196 23.342 35.854 1.00 90.56 403 SER A O 1
ATOM 3203 N N . ALA A 1 404 ? 10.723 24.314 37.816 1.00 88.69 404 ALA A N 1
ATOM 3204 C CA . ALA A 1 404 ? 10.043 23.332 38.657 1.00 88.69 404 ALA A CA 1
ATOM 3205 C C . ALA A 1 404 ? 8.540 23.263 38.347 1.00 88.69 404 ALA A C 1
ATOM 3207 O O . ALA A 1 404 ? 7.989 22.174 38.187 1.00 88.69 404 ALA A O 1
ATOM 3208 N N . LEU A 1 405 ? 7.887 24.420 38.184 1.00 87.62 405 LEU A N 1
ATOM 3209 C CA . LEU A 1 405 ? 6.479 24.490 37.796 1.00 87.62 405 LEU A CA 1
ATOM 3210 C C . LEU A 1 405 ? 6.229 23.963 36.381 1.00 87.62 405 LEU A C 1
ATOM 3212 O O . LEU A 1 405 ? 5.297 23.186 36.203 1.00 87.62 405 LEU A O 1
ATOM 3216 N N . CYS A 1 406 ? 7.050 24.312 35.385 1.00 89.12 406 CYS A N 1
ATOM 3217 C CA . CYS A 1 406 ? 6.893 23.782 34.026 1.00 89.12 406 CYS A CA 1
ATOM 3218 C C . CYS A 1 406 ? 6.952 22.247 34.015 1.00 89.12 406 CYS A C 1
ATOM 3220 O O . CYS A 1 406 ? 6.088 21.610 33.416 1.00 89.12 406 CYS A O 1
ATOM 3222 N N . ILE A 1 407 ? 7.910 21.650 34.732 1.00 87.50 407 ILE A N 1
ATOM 3223 C CA . ILE A 1 407 ? 8.015 20.191 34.877 1.00 87.50 407 ILE A CA 1
ATOM 3224 C C . ILE A 1 407 ? 6.791 19.635 35.616 1.00 87.50 407 ILE A C 1
ATOM 3226 O O . ILE A 1 407 ? 6.157 18.703 35.130 1.00 87.50 407 ILE A O 1
ATOM 3230 N N . GLY A 1 408 ? 6.404 20.224 36.750 1.00 85.06 408 GLY A N 1
ATOM 3231 C CA . GLY A 1 408 ? 5.244 19.773 37.521 1.00 85.06 408 GLY A CA 1
ATOM 3232 C C . GLY A 1 408 ? 3.938 19.770 36.715 1.00 85.06 408 GLY A C 1
ATOM 3233 O O . GLY A 1 408 ? 3.167 18.821 36.808 1.00 85.06 408 GLY A O 1
ATOM 3234 N N . ILE A 1 409 ? 3.713 20.786 35.878 1.00 84.50 409 ILE A N 1
ATOM 3235 C CA . ILE A 1 409 ? 2.518 20.890 35.026 1.00 84.50 409 ILE A CA 1
ATOM 3236 C C . ILE A 1 409 ? 2.557 19.850 33.897 1.00 84.50 409 ILE A C 1
ATOM 3238 O O . ILE A 1 409 ? 1.560 19.174 33.653 1.00 84.50 409 ILE A O 1
ATOM 3242 N N . LEU A 1 410 ? 3.713 19.663 33.248 1.00 82.88 410 LEU A N 1
ATOM 3243 C CA . LEU A 1 410 ? 3.891 18.651 32.197 1.00 82.88 410 LEU A CA 1
ATOM 3244 C C . LEU A 1 410 ? 3.659 17.216 32.707 1.00 82.88 410 LEU A C 1
ATOM 3246 O O . LEU A 1 410 ? 3.169 16.375 31.955 1.00 82.88 410 LEU A O 1
ATOM 3250 N N . TYR A 1 411 ? 3.958 16.944 33.980 1.00 78.56 411 TYR A N 1
ATOM 3251 C CA . TYR A 1 411 ? 3.750 15.639 34.619 1.00 78.56 411 TYR A CA 1
ATOM 3252 C C . TYR A 1 411 ? 2.456 15.536 35.457 1.00 78.56 411 TYR A C 1
ATOM 3254 O O . TYR A 1 411 ? 2.210 14.490 36.056 1.00 78.56 411 TYR A O 1
ATOM 3262 N N . GLU A 1 412 ? 1.585 16.556 35.481 1.00 74.19 412 GLU A N 1
ATOM 3263 C CA . GLU A 1 412 ? 0.356 16.549 36.302 1.00 74.19 412 GLU A CA 1
ATOM 3264 C C . GLU A 1 412 ? -0.646 15.452 35.885 1.00 74.19 412 GLU A C 1
ATOM 3266 O O . GLU A 1 412 ? -1.356 14.899 36.729 1.00 74.19 412 GLU A O 1
ATOM 3271 N N . TYR A 1 413 ? -0.675 15.109 34.593 1.00 60.53 413 TYR A N 1
ATOM 3272 C CA . TYR A 1 413 ? -1.653 14.191 33.990 1.00 60.53 413 TYR A CA 1
ATOM 3273 C C . TYR A 1 413 ? -1.046 12.879 33.464 1.00 60.53 413 TYR A C 1
ATOM 3275 O O . TYR A 1 413 ? -1.765 12.065 32.885 1.00 60.53 413 TYR A O 1
ATOM 3283 N N . LYS A 1 414 ? 0.264 12.656 33.639 1.00 62.62 414 LYS A N 1
ATOM 3284 C CA . LYS A 1 414 ? 0.949 11.459 33.128 1.00 62.62 414 LYS A CA 1
ATOM 3285 C C . LYS A 1 414 ? 0.866 10.282 34.099 1.00 62.62 414 LYS A C 1
ATOM 3287 O O . LYS A 1 414 ? 0.939 10.437 35.317 1.00 62.62 414 LYS A O 1
ATOM 3292 N N . SER A 1 415 ? 0.754 9.086 33.530 1.00 52.38 415 SER A N 1
ATOM 3293 C CA . SER A 1 415 ? 0.859 7.827 34.263 1.00 52.38 415 SER A CA 1
ATOM 3294 C C . SER A 1 415 ? 2.312 7.567 34.637 1.00 52.38 415 SER A C 1
ATOM 3296 O O . SER A 1 415 ? 3.179 7.492 33.769 1.00 52.38 415 SER A O 1
ATOM 3298 N N . VAL A 1 416 ? 2.600 7.454 35.932 1.00 52.16 416 VAL A N 1
ATOM 3299 C CA . VAL A 1 416 ? 3.976 7.359 36.435 1.00 52.16 416 VAL A CA 1
ATOM 3300 C C . VAL A 1 416 ? 4.470 5.907 36.352 1.00 52.16 416 VAL A C 1
ATOM 3302 O O . VAL A 1 416 ? 4.600 5.223 37.367 1.00 52.16 416 VAL A O 1
ATOM 3305 N N . LYS A 1 417 ? 4.717 5.433 35.121 1.00 45.41 417 LYS A N 1
ATOM 3306 C CA . LYS A 1 417 ? 5.724 4.392 34.830 1.00 45.41 417 LYS A CA 1
ATOM 3307 C C . LYS A 1 417 ? 7.100 5.014 34.494 1.00 45.41 417 LYS A C 1
ATOM 3309 O O . LYS A 1 417 ? 8.097 4.308 34.572 1.00 45.41 417 LYS A O 1
ATOM 3314 N N . ASP A 1 418 ? 7.165 6.325 34.227 1.00 44.69 418 ASP A N 1
ATOM 3315 C CA . ASP A 1 418 ? 8.412 7.085 34.029 1.00 44.69 418 ASP A CA 1
ATOM 3316 C C . ASP A 1 418 ? 8.979 7.662 35.345 1.00 44.69 418 ASP A C 1
ATOM 3318 O O . ASP A 1 418 ? 8.280 8.320 36.117 1.00 44.69 418 ASP A O 1
ATOM 3322 N N . GLU A 1 419 ? 10.283 7.490 35.573 1.00 53.34 419 GLU A N 1
ATOM 3323 C CA . GLU A 1 419 ? 11.003 7.764 36.837 1.00 53.34 419 GLU A CA 1
ATOM 3324 C C . GLU A 1 419 ? 11.295 9.267 37.125 1.00 53.34 419 GLU A C 1
ATOM 3326 O O . GLU A 1 419 ? 12.159 9.615 37.927 1.00 53.34 419 GLU A O 1
ATOM 3331 N N . ILE A 1 420 ? 10.625 10.202 36.438 1.00 53.88 420 ILE A N 1
ATOM 3332 C CA . ILE A 1 420 ? 11.271 11.476 36.049 1.00 53.88 420 ILE A CA 1
ATOM 3333 C C . ILE A 1 420 ? 11.078 12.664 37.020 1.00 53.88 420 ILE A C 1
ATOM 3335 O O . ILE A 1 420 ? 11.957 13.528 37.096 1.00 53.88 420 ILE A O 1
ATOM 3339 N N . VAL A 1 421 ? 9.993 12.748 37.807 1.00 63.12 421 VAL A N 1
ATOM 3340 C CA . VAL A 1 421 ? 9.818 13.870 38.767 1.00 63.12 421 VAL A CA 1
ATOM 3341 C C . VAL A 1 421 ? 10.641 13.632 40.037 1.00 63.12 421 VAL A C 1
ATOM 3343 O O . VAL A 1 421 ? 10.127 13.154 41.058 1.00 63.12 421 VAL A O 1
ATOM 3346 N N . LYS A 1 422 ? 11.925 14.001 39.936 1.00 69.94 422 LYS A N 1
ATOM 3347 C CA . LYS A 1 422 ? 12.925 14.039 41.011 1.00 69.94 422 LYS A CA 1
ATOM 3348 C C . LYS A 1 422 ? 12.364 14.627 42.323 1.00 69.94 422 LYS A C 1
ATOM 3350 O O . LYS A 1 422 ? 11.651 15.637 42.260 1.00 69.94 422 LYS A O 1
ATOM 3355 N N . PRO A 1 423 ? 12.694 14.062 43.505 1.00 75.81 423 PRO A N 1
ATOM 3356 C CA . PRO A 1 423 ? 12.235 14.571 44.802 1.00 75.81 423 PRO A CA 1
ATOM 3357 C C . PRO A 1 423 ? 12.463 16.076 45.000 1.00 75.81 423 PRO A C 1
ATOM 3359 O O . PRO A 1 423 ? 11.550 16.777 45.427 1.00 75.81 423 PRO A O 1
ATOM 3362 N N . GLU A 1 424 ? 13.630 16.574 44.596 1.00 80.81 424 GLU A N 1
ATOM 3363 C CA . GLU A 1 424 ? 14.074 17.965 44.731 1.00 80.81 424 GLU A CA 1
ATOM 3364 C C . GLU A 1 424 ? 13.194 18.945 43.933 1.00 80.81 424 GLU A C 1
ATOM 3366 O O . GLU A 1 424 ? 13.029 20.103 44.317 1.00 80.81 424 GLU A O 1
ATOM 3371 N N . ILE A 1 425 ? 12.587 18.488 42.830 1.00 84.44 425 ILE A N 1
ATOM 3372 C CA . ILE A 1 425 ? 11.642 19.288 42.037 1.00 84.44 425 ILE A CA 1
ATOM 3373 C C . ILE A 1 425 ? 10.297 19.374 42.766 1.00 84.44 425 ILE A C 1
ATOM 3375 O O . ILE A 1 425 ? 9.709 20.450 42.845 1.00 84.44 425 ILE A O 1
ATOM 3379 N N . LEU A 1 426 ? 9.815 18.266 43.339 1.00 81.69 426 LEU A N 1
ATOM 3380 C CA . LEU A 1 426 ? 8.556 18.251 44.090 1.00 81.69 426 LEU A CA 1
ATOM 3381 C C . LEU A 1 426 ? 8.661 19.058 45.399 1.00 81.69 426 LEU A C 1
ATOM 3383 O O . LEU A 1 426 ? 7.723 19.771 45.752 1.00 81.69 426 LEU A O 1
ATOM 3387 N N . GLU A 1 427 ? 9.816 19.008 46.066 1.00 84.19 427 GLU A N 1
ATOM 3388 C CA . GLU A 1 427 ? 10.161 19.851 47.217 1.00 84.19 427 GLU A CA 1
ATOM 3389 C C . GLU A 1 427 ? 10.224 21.342 46.845 1.00 84.19 427 GLU A C 1
ATOM 3391 O O . GLU A 1 427 ? 9.703 22.187 47.579 1.00 84.19 427 GLU A O 1
ATOM 3396 N N . GLN A 1 428 ? 10.766 21.687 45.669 1.00 87.56 428 GLN A N 1
ATOM 3397 C CA . GLN A 1 428 ? 10.718 23.064 45.173 1.00 87.56 428 GLN A CA 1
ATOM 3398 C C . GLN A 1 428 ? 9.270 23.524 44.939 1.00 87.56 428 GLN A C 1
ATOM 3400 O O . GLN A 1 428 ? 8.900 24.601 45.397 1.00 87.56 428 GLN A O 1
ATOM 3405 N N . ILE A 1 429 ? 8.420 22.708 44.299 1.00 85.69 429 ILE A N 1
ATOM 3406 C CA . ILE A 1 429 ? 7.000 23.051 44.075 1.00 85.69 429 ILE A CA 1
ATOM 3407 C C . ILE A 1 429 ? 6.268 23.265 45.414 1.00 85.69 429 ILE A C 1
ATOM 3409 O O . ILE A 1 429 ? 5.508 24.225 45.544 1.00 85.69 429 ILE A O 1
ATOM 3413 N N . LEU A 1 430 ? 6.535 22.436 46.429 1.00 83.62 430 LEU A N 1
ATOM 3414 C CA . LEU A 1 430 ? 5.988 22.607 47.781 1.00 83.62 430 LEU A CA 1
ATOM 3415 C C . LEU A 1 430 ? 6.493 23.897 48.458 1.00 83.62 430 LEU A C 1
ATOM 3417 O O . LEU A 1 430 ? 5.733 24.592 49.128 1.00 83.62 430 LEU A O 1
ATOM 3421 N N . THR A 1 431 ? 7.756 24.265 48.242 1.00 85.00 431 THR A N 1
ATOM 3422 C CA . THR A 1 431 ? 8.332 25.519 48.753 1.00 85.00 431 THR A CA 1
ATOM 3423 C C . THR A 1 431 ? 7.670 26.738 48.097 1.00 85.00 431 THR A C 1
ATOM 3425 O O . THR A 1 431 ? 7.307 27.694 48.786 1.00 85.00 431 THR A O 1
ATOM 3428 N N . ILE A 1 432 ? 7.417 26.689 46.782 1.00 85.00 432 ILE A N 1
ATOM 3429 C CA . ILE A 1 432 ? 6.673 27.730 46.052 1.00 85.00 432 ILE A CA 1
ATOM 3430 C C . ILE A 1 432 ? 5.227 27.823 46.560 1.00 85.00 432 ILE A C 1
ATOM 3432 O O . ILE A 1 432 ? 4.715 28.930 46.728 1.00 85.00 432 ILE A O 1
ATOM 3436 N N . SER A 1 433 ? 4.562 26.697 46.849 1.00 81.12 433 SER A N 1
ATOM 3437 C CA . SER A 1 433 ? 3.178 26.715 47.349 1.00 81.12 433 SER A CA 1
ATOM 3438 C C . SER A 1 433 ? 3.052 27.308 48.759 1.00 81.12 433 SER A C 1
ATOM 3440 O O . SER A 1 433 ? 2.013 27.874 49.103 1.00 81.12 433 SER A O 1
ATOM 3442 N N . GLN A 1 434 ? 4.127 27.268 49.552 1.00 78.25 434 GLN A N 1
ATOM 3443 C CA . GLN A 1 434 ? 4.189 27.859 50.890 1.00 78.25 434 GLN A CA 1
ATOM 3444 C C . GLN A 1 434 ? 4.641 29.329 50.883 1.00 78.25 434 GLN A C 1
ATOM 3446 O O . GLN A 1 434 ? 4.004 30.165 51.531 1.00 78.25 434 GLN A O 1
ATOM 3451 N N . ILE A 1 435 ? 5.703 29.667 50.143 1.00 72.19 435 ILE A N 1
ATOM 3452 C CA . ILE A 1 435 ? 6.446 30.938 50.285 1.00 72.19 435 ILE A CA 1
ATOM 3453 C C . ILE A 1 435 ? 6.370 31.823 49.022 1.00 72.19 435 ILE A C 1
ATOM 3455 O O . ILE A 1 435 ? 6.562 33.032 49.115 1.00 72.19 435 ILE A O 1
ATOM 3459 N N . GLY A 1 436 ? 6.040 31.261 47.855 1.00 64.38 436 GLY A N 1
ATOM 3460 C CA . GLY A 1 436 ? 6.069 31.967 46.569 1.00 64.38 436 GLY A CA 1
ATOM 3461 C C . GLY A 1 436 ? 4.995 33.049 46.373 1.00 64.38 436 GLY A C 1
ATOM 3462 O O . GLY A 1 436 ? 3.992 33.109 47.089 1.00 64.38 436 GLY A O 1
ATOM 3463 N N . ASP A 1 437 ? 5.206 33.880 45.346 1.00 63.72 437 ASP A N 1
ATOM 3464 C CA . ASP A 1 437 ? 4.309 34.969 44.937 1.00 63.72 437 ASP A CA 1
ATOM 3465 C C . ASP A 1 437 ? 2.881 34.492 44.637 1.00 63.72 437 ASP A C 1
ATOM 3467 O O . ASP A 1 437 ? 2.673 33.467 43.981 1.00 63.72 437 ASP A O 1
ATOM 3471 N N . ASN A 1 438 ? 1.886 35.307 45.009 1.00 58.41 438 ASN A N 1
ATOM 3472 C CA . ASN A 1 438 ? 0.454 35.006 44.855 1.00 58.41 438 ASN A CA 1
ATOM 3473 C C . ASN A 1 438 ? 0.037 34.566 43.434 1.00 58.41 438 ASN A C 1
ATOM 3475 O O . ASN A 1 438 ? -0.938 33.832 43.294 1.00 58.41 438 ASN A O 1
ATOM 3479 N N . GLN A 1 439 ? 0.758 34.983 42.385 1.00 64.31 439 GLN A N 1
ATOM 3480 C CA . GLN A 1 439 ? 0.452 34.613 40.996 1.00 64.31 439 GLN A CA 1
ATOM 3481 C C . GLN A 1 439 ? 0.894 33.183 40.618 1.00 64.31 439 GLN A C 1
ATOM 3483 O O . GLN A 1 439 ? 0.307 32.590 39.715 1.00 64.31 439 GLN A O 1
ATOM 3488 N N . ILE A 1 440 ? 1.900 32.614 41.294 1.00 74.38 440 ILE A N 1
ATOM 3489 C CA . ILE A 1 440 ? 2.385 31.240 41.045 1.00 74.38 440 ILE A CA 1
ATOM 3490 C C . ILE A 1 440 ? 2.031 30.267 42.176 1.00 74.38 440 ILE A C 1
ATOM 3492 O O . ILE A 1 440 ? 1.894 29.070 41.929 1.00 74.38 440 ILE A O 1
ATOM 3496 N N . LYS A 1 441 ? 1.808 30.772 43.395 1.00 78.06 441 LYS A N 1
ATOM 3497 C CA . LYS A 1 441 ? 1.499 29.995 44.605 1.00 78.06 441 LYS A CA 1
ATOM 3498 C C . LYS A 1 441 ? 0.304 29.053 44.440 1.00 78.06 441 LYS A C 1
ATOM 3500 O O . LYS A 1 441 ? 0.391 27.875 44.780 1.00 78.06 441 LYS A O 1
ATOM 3505 N N . THR A 1 442 ? -0.792 29.549 43.866 1.00 77.00 442 THR A N 1
ATOM 3506 C CA . THR A 1 442 ? -2.011 28.759 43.617 1.00 77.00 442 THR A CA 1
ATOM 3507 C C . THR A 1 442 ? -1.763 27.632 42.614 1.00 77.00 442 THR A C 1
ATOM 3509 O O . THR A 1 442 ? -2.196 26.503 42.843 1.00 77.00 442 THR A O 1
ATOM 3512 N N . THR A 1 443 ? -1.015 27.902 41.537 1.00 79.12 443 THR A N 1
ATOM 3513 C CA . THR A 1 443 ? -0.598 26.878 40.567 1.00 79.12 443 THR A CA 1
ATOM 3514 C C . THR A 1 443 ? 0.283 25.829 41.237 1.00 79.12 443 THR A C 1
ATOM 3516 O O . THR A 1 443 ? 0.022 24.639 41.088 1.00 79.12 443 THR A O 1
ATOM 3519 N N . ALA A 1 444 ? 1.274 26.257 42.025 1.00 83.00 444 ALA A N 1
ATOM 3520 C CA . ALA A 1 444 ? 2.177 25.372 42.753 1.00 83.00 444 ALA A CA 1
ATOM 3521 C C . ALA A 1 444 ? 1.420 24.426 43.695 1.00 83.00 444 ALA A C 1
ATOM 3523 O O . ALA A 1 444 ? 1.641 23.219 43.649 1.00 83.00 444 ALA A O 1
ATOM 3524 N N . GLN A 1 445 ? 0.474 24.953 44.482 1.00 81.56 445 GLN A N 1
ATOM 3525 C CA . GLN A 1 445 ? -0.341 24.146 45.390 1.00 81.56 445 GLN A CA 1
ATOM 3526 C C . GLN A 1 445 ? -1.178 23.111 44.630 1.00 81.56 445 GLN A C 1
ATOM 3528 O O . GLN A 1 445 ? -1.150 21.930 44.964 1.00 81.56 445 GLN A O 1
ATOM 3533 N N . GLN A 1 446 ? -1.882 23.525 43.572 1.00 79.06 446 GLN A N 1
ATOM 3534 C CA . GLN A 1 446 ? -2.731 22.616 42.798 1.00 79.06 446 GLN A CA 1
ATOM 3535 C C . GLN A 1 446 ? -1.921 21.519 42.089 1.00 79.06 446 GLN A C 1
ATOM 3537 O O . GLN A 1 446 ? -2.326 20.359 42.121 1.00 79.06 446 GLN A O 1
ATOM 3542 N N . VAL A 1 447 ? -0.771 21.867 41.499 1.00 79.81 447 VAL A N 1
ATOM 3543 C CA . VAL A 1 447 ? 0.152 20.916 40.856 1.00 79.81 447 VAL A CA 1
ATOM 3544 C C . VAL A 1 447 ? 0.735 19.947 41.886 1.00 79.81 447 VAL A C 1
ATOM 3546 O O . VAL A 1 447 ? 0.699 18.735 41.671 1.00 79.81 447 VAL A O 1
ATOM 3549 N N . HIS A 1 448 ? 1.205 20.451 43.033 1.00 82.19 448 HIS A N 1
ATOM 3550 C CA . HIS A 1 448 ? 1.681 19.619 44.138 1.00 82.19 448 HIS A CA 1
ATOM 3551 C C . HIS A 1 448 ? 0.599 18.647 44.617 1.00 82.19 448 HIS A C 1
ATOM 3553 O O . HIS A 1 448 ? 0.879 17.462 44.798 1.00 82.19 448 HIS A O 1
ATOM 3559 N N . ASP A 1 449 ? -0.639 19.113 44.785 1.00 75.94 449 ASP A N 1
ATOM 3560 C CA . ASP A 1 449 ? -1.751 18.285 45.248 1.00 75.94 449 ASP A CA 1
ATOM 3561 C C . ASP A 1 449 ? -2.203 17.270 44.199 1.00 75.94 449 ASP A C 1
ATOM 3563 O O . ASP A 1 449 ? -2.625 16.178 44.571 1.00 75.94 449 ASP A O 1
ATOM 3567 N N . SER A 1 450 ? -2.102 17.580 42.904 1.00 72.88 450 SER A N 1
ATOM 3568 C CA . SER A 1 450 ? -2.385 16.624 41.827 1.00 72.88 450 SER A CA 1
ATOM 3569 C C . SER A 1 450 ? -1.314 15.540 41.752 1.00 72.88 450 SER A C 1
ATOM 3571 O O . SER A 1 450 ? -1.649 14.360 41.808 1.00 72.88 450 SER A O 1
ATOM 3573 N N . ILE A 1 451 ? -0.029 15.908 41.758 1.00 73.75 451 ILE A N 1
ATOM 3574 C CA . ILE A 1 451 ? 1.079 14.940 41.804 1.00 73.75 451 ILE A CA 1
ATOM 3575 C C . ILE A 1 451 ? 1.035 14.122 43.108 1.00 73.75 451 ILE A C 1
ATOM 3577 O O . ILE A 1 451 ? 1.275 12.916 43.089 1.00 73.75 451 ILE A O 1
ATOM 3581 N N . SER A 1 452 ? 0.677 14.734 44.239 1.00 68.81 452 SER A N 1
ATOM 3582 C CA . SER A 1 452 ? 0.534 14.048 45.530 1.00 68.81 452 SER A CA 1
ATOM 3583 C C . SER A 1 452 ? -0.694 13.141 45.597 1.00 68.81 452 SER A C 1
ATOM 3585 O O . SER A 1 452 ? -0.621 12.096 46.244 1.00 68.81 452 SER A O 1
ATOM 3587 N N . ARG A 1 453 ? -1.804 13.489 44.929 1.00 64.12 453 ARG A N 1
ATOM 3588 C CA . ARG A 1 453 ? -2.940 12.577 44.723 1.00 64.12 453 ARG A CA 1
ATOM 3589 C C . ARG A 1 453 ? -2.507 11.398 43.857 1.00 64.12 453 ARG A C 1
ATOM 3591 O O . ARG A 1 453 ? -2.582 10.277 44.338 1.00 64.12 453 ARG A O 1
ATOM 3598 N N . ASN A 1 454 ? -1.900 11.635 42.693 1.00 59.75 454 ASN A N 1
ATOM 3599 C CA . ASN A 1 454 ? -1.386 10.573 41.820 1.00 59.75 454 ASN A CA 1
ATOM 3600 C C . ASN A 1 454 ? -0.390 9.643 42.552 1.00 59.75 454 ASN A C 1
ATOM 3602 O O . ASN A 1 454 ? -0.501 8.424 42.441 1.00 59.75 454 ASN A O 1
ATOM 3606 N N . LYS A 1 455 ? 0.533 10.185 43.366 1.00 58.22 455 LYS A N 1
ATOM 3607 C CA . LYS A 1 455 ? 1.473 9.392 44.187 1.00 58.22 455 LYS A CA 1
ATOM 3608 C C . LYS A 1 455 ? 0.810 8.681 45.380 1.00 58.22 455 LYS A C 1
ATOM 3610 O O . LYS A 1 455 ? 1.285 7.616 45.769 1.00 58.22 455 LYS A O 1
ATOM 3615 N N . LYS A 1 456 ? -0.273 9.210 45.967 1.00 50.34 456 LYS A N 1
ATOM 3616 C CA . LYS A 1 456 ? -1.062 8.512 47.008 1.00 50.34 456 LYS A CA 1
ATOM 3617 C C . LYS A 1 456 ? -1.936 7.408 46.421 1.00 50.34 456 LYS A C 1
ATOM 3619 O O . LYS A 1 456 ? -1.992 6.330 47.004 1.00 50.34 456 LYS A O 1
ATOM 3624 N N . ASP A 1 457 ? -2.541 7.648 45.265 1.00 45.78 457 ASP A N 1
ATOM 3625 C CA . ASP A 1 457 ? -3.296 6.653 44.510 1.00 45.78 457 ASP A CA 1
ATOM 3626 C C . ASP A 1 457 ? -2.363 5.534 44.041 1.00 45.78 457 ASP A C 1
ATOM 3628 O O . ASP A 1 457 ? -2.688 4.367 44.217 1.00 45.78 457 ASP A O 1
ATOM 3632 N N . GLN A 1 458 ? -1.146 5.851 43.578 1.00 45.75 458 GLN A N 1
ATOM 3633 C CA . GLN A 1 458 ? -0.114 4.834 43.352 1.00 45.75 458 GLN A CA 1
ATOM 3634 C C . GLN A 1 458 ? 0.330 4.125 44.634 1.00 45.75 458 GLN A C 1
ATOM 3636 O O . GLN A 1 458 ? 0.555 2.930 44.574 1.00 45.75 458 GLN A O 1
ATOM 3641 N N . LYS A 1 459 ? 0.416 4.780 45.801 1.00 40.00 459 LYS A N 1
ATOM 3642 C CA . LYS A 1 459 ? 0.710 4.083 47.074 1.00 40.00 459 LYS A CA 1
ATOM 3643 C C . LYS A 1 459 ? -0.457 3.265 47.645 1.00 40.00 459 LYS A C 1
ATOM 3645 O O . LYS A 1 459 ? -0.241 2.508 48.588 1.00 40.00 459 LYS A O 1
ATOM 3650 N N . LYS A 1 460 ? -1.668 3.398 47.096 1.00 41.75 460 LYS A N 1
ATOM 3651 C CA . LYS A 1 460 ? -2.778 2.448 47.290 1.00 41.75 460 LYS A CA 1
ATOM 3652 C C . LYS A 1 460 ? -2.766 1.337 46.236 1.00 41.75 460 LYS A C 1
ATOM 3654 O O . LYS A 1 460 ? -3.001 0.186 46.577 1.00 41.75 460 LYS A O 1
ATOM 3659 N N . ASN A 1 461 ? -2.434 1.681 44.994 1.00 41.94 461 ASN A N 1
ATOM 3660 C CA . ASN A 1 461 ? -2.472 0.805 43.821 1.00 41.94 461 ASN A CA 1
ATOM 3661 C C . ASN A 1 461 ? -1.066 0.287 43.428 1.00 41.94 461 ASN A C 1
ATOM 3663 O O . ASN A 1 461 ? -0.812 -0.005 42.259 1.00 41.94 461 ASN A O 1
ATOM 3667 N N . SER A 1 462 ? -0.139 0.233 44.394 1.00 35.22 462 SER A N 1
ATOM 3668 C CA . SER A 1 462 ? 1.171 -0.433 44.297 1.00 35.22 462 SER A CA 1
ATOM 3669 C C . SER A 1 462 ? 1.119 -1.872 44.802 1.00 35.22 462 SER A C 1
ATOM 3671 O O . SER A 1 462 ? 2.033 -2.645 44.540 1.00 35.22 462 SER A O 1
ATOM 3673 N N . ASN A 1 463 ? 0.043 -2.228 45.505 1.00 38.69 463 ASN A N 1
ATOM 3674 C CA . ASN A 1 463 ? -0.492 -3.576 45.411 1.00 38.69 463 ASN A CA 1
ATOM 3675 C C . ASN A 1 463 ? -1.198 -3.676 44.052 1.00 38.69 463 ASN A C 1
ATOM 3677 O O . ASN A 1 463 ? -1.789 -2.693 43.594 1.00 38.69 463 ASN A O 1
ATOM 3681 N N . GLU A 1 464 ? -1.159 -4.844 43.420 1.00 56.25 464 GLU A N 1
ATOM 3682 C CA . GLU A 1 464 ? -1.974 -5.112 42.234 1.00 56.25 464 GLU A CA 1
ATOM 3683 C C . GLU A 1 464 ? -3.449 -4.802 42.539 1.00 56.25 464 GLU A C 1
ATOM 3685 O O . GLU A 1 464 ? -3.924 -5.052 43.651 1.00 56.25 464 GLU A O 1
ATOM 3690 N N . ILE A 1 465 ? -4.180 -4.231 41.572 1.00 64.94 465 ILE A N 1
ATOM 3691 C CA . ILE A 1 465 ? -5.637 -4.137 41.706 1.00 64.94 465 ILE A CA 1
ATOM 3692 C C . ILE A 1 465 ? -6.145 -5.570 41.651 1.00 64.94 465 ILE A C 1
ATOM 3694 O O . ILE A 1 465 ? -6.089 -6.193 40.592 1.00 64.94 465 ILE A O 1
ATOM 3698 N N . ASP A 1 466 ? -6.601 -6.081 42.792 1.00 76.06 466 ASP A N 1
ATOM 3699 C CA . ASP A 1 466 ? -7.196 -7.405 42.869 1.00 76.06 466 ASP A CA 1
ATOM 3700 C C . ASP A 1 466 ? -8.436 -7.436 41.967 1.00 76.06 466 ASP A C 1
ATOM 3702 O O . ASP A 1 466 ? -9.418 -6.722 42.190 1.00 76.06 466 ASP A O 1
ATOM 3706 N N . LEU A 1 467 ? -8.341 -8.220 40.895 1.00 86.88 467 LEU A N 1
ATOM 3707 C CA . LEU A 1 467 ? -9.407 -8.371 39.915 1.00 86.88 467 LEU A CA 1
ATOM 3708 C C . LEU A 1 467 ? -10.429 -9.424 40.355 1.00 86.88 467 LEU A C 1
ATOM 3710 O O . LEU A 1 467 ? -11.510 -9.460 39.773 1.00 86.88 467 LEU A O 1
ATOM 3714 N N . GLU A 1 468 ? -10.134 -10.254 41.364 1.00 87.50 468 GLU A N 1
ATOM 3715 C CA . GLU A 1 468 ? -11.045 -11.317 41.796 1.00 87.50 468 GLU A CA 1
ATOM 3716 C C . GLU A 1 468 ? -12.337 -10.763 42.429 1.00 87.50 468 GLU A C 1
ATOM 3718 O O . GLU A 1 468 ? -13.400 -11.224 42.017 1.00 87.50 468 GLU A O 1
ATOM 3723 N N . PRO A 1 469 ? -12.333 -9.739 43.315 1.00 89.12 469 PRO A N 1
ATOM 3724 C CA . PRO A 1 469 ? -13.564 -9.096 43.782 1.00 89.12 469 PRO A CA 1
ATOM 3725 C C . PRO A 1 469 ? -14.428 -8.570 42.630 1.00 89.12 469 PRO A C 1
ATOM 3727 O O . PRO A 1 469 ? -15.594 -8.936 42.524 1.00 89.12 469 PRO A O 1
ATOM 3730 N N . ILE A 1 470 ? -13.834 -7.812 41.698 1.00 92.19 470 ILE A N 1
ATOM 3731 C CA . ILE A 1 470 ? -14.549 -7.246 40.541 1.00 92.19 470 ILE A CA 1
ATOM 3732 C C . ILE A 1 470 ? -15.111 -8.363 39.647 1.00 92.19 470 ILE A C 1
ATOM 3734 O O . ILE A 1 470 ? -16.234 -8.276 39.152 1.00 92.19 470 ILE A O 1
ATOM 3738 N N . LEU A 1 471 ? -14.354 -9.445 39.458 1.00 94.44 471 LEU A N 1
ATOM 3739 C CA . LEU A 1 471 ? -14.793 -10.621 38.717 1.00 94.44 471 LEU A CA 1
ATOM 3740 C C . LEU A 1 471 ? -15.936 -11.366 39.428 1.00 94.44 471 LEU A C 1
ATOM 3742 O O . LEU A 1 471 ? -16.808 -11.905 38.751 1.00 94.44 471 LEU A O 1
ATOM 3746 N N . GLN A 1 472 ? -15.943 -11.425 40.762 1.00 93.56 472 GLN A N 1
ATOM 3747 C CA . GLN A 1 472 ? -17.038 -12.011 41.541 1.00 93.56 472 GLN A CA 1
ATOM 3748 C C . GLN A 1 472 ? -18.293 -11.139 41.487 1.00 93.56 472 GLN A C 1
ATOM 3750 O O . GLN A 1 472 ? -19.373 -11.671 41.241 1.00 93.56 472 GLN A O 1
ATOM 3755 N N . ASP A 1 473 ? -18.159 -9.815 41.562 1.00 92.38 473 ASP A N 1
ATOM 3756 C CA . ASP A 1 473 ? -19.276 -8.889 41.362 1.00 92.38 473 ASP A CA 1
ATOM 3757 C C . ASP A 1 473 ? -19.875 -9.036 39.957 1.00 92.38 473 ASP A C 1
ATOM 3759 O O . ASP A 1 473 ? -21.089 -9.170 39.814 1.00 92.38 473 ASP A O 1
ATOM 3763 N N . LEU A 1 474 ? -19.041 -9.167 38.919 1.00 95.19 474 LEU A N 1
ATOM 3764 C CA . LEU A 1 474 ? -19.466 -9.476 37.545 1.00 95.19 474 LEU A CA 1
ATOM 3765 C C . LEU A 1 474 ? -20.051 -10.892 37.355 1.00 95.19 474 LEU A C 1
ATOM 3767 O O . LEU A 1 474 ? -20.671 -11.158 36.323 1.00 95.19 474 LEU A O 1
ATOM 3771 N N . LYS A 1 475 ? -19.889 -11.808 38.318 1.00 95.81 475 LYS A N 1
ATOM 3772 C CA . LYS A 1 475 ? -20.564 -13.120 38.337 1.00 95.81 475 LYS A CA 1
ATOM 3773 C C . LYS A 1 475 ? -21.923 -13.078 39.054 1.00 95.81 475 LYS A C 1
ATOM 3775 O O . LYS A 1 475 ? -22.693 -14.021 38.884 1.00 95.81 475 LYS A O 1
ATOM 3780 N N . GLN A 1 476 ? -22.245 -12.028 39.821 1.00 93.25 476 GLN A N 1
ATOM 3781 C CA . GLN A 1 476 ? -23.525 -11.931 40.535 1.00 93.25 476 GLN A CA 1
ATOM 3782 C C . GLN A 1 476 ? -24.714 -11.779 39.551 1.00 93.25 476 GLN A C 1
ATOM 3784 O O . GLN A 1 476 ? -24.691 -10.882 38.697 1.00 93.25 476 GLN A O 1
ATOM 3789 N N . PRO A 1 477 ? -25.762 -12.626 39.643 1.00 91.31 477 PRO A N 1
ATOM 3790 C CA . PRO A 1 477 ? -26.976 -12.489 38.838 1.00 91.31 477 PRO A CA 1
ATOM 3791 C C . PRO A 1 477 ? -27.843 -11.321 39.335 1.00 91.31 477 PRO A C 1
ATOM 3793 O O . PRO A 1 477 ? -27.769 -10.928 40.497 1.00 91.31 477 PRO A O 1
ATOM 3796 N N . LEU A 1 478 ? -28.699 -10.775 38.465 1.00 92.31 478 LEU A N 1
ATOM 3797 C CA . LEU A 1 478 ? -29.616 -9.680 38.812 1.00 92.31 478 LEU A CA 1
ATOM 3798 C C . LEU A 1 478 ? -30.882 -10.210 39.507 1.00 92.31 478 LEU A C 1
ATOM 3800 O O . LEU A 1 478 ? -31.982 -10.167 38.960 1.00 92.31 478 LEU A O 1
ATOM 3804 N N . GLU A 1 479 ? -30.709 -10.730 40.719 1.00 89.62 479 GLU A N 1
ATOM 3805 C CA . GLU A 1 479 ? -31.766 -11.326 41.543 1.00 89.62 479 GLU A CA 1
ATOM 3806 C C . GLU A 1 479 ? -31.925 -10.584 42.885 1.00 89.62 479 GLU A C 1
ATOM 3808 O O . GLU A 1 479 ? -30.989 -9.959 43.385 1.00 89.62 479 GLU A O 1
ATOM 3813 N N . GLY A 1 480 ? -33.117 -10.662 43.490 1.00 91.12 480 GLY A N 1
ATOM 3814 C CA . GLY A 1 480 ? -33.424 -10.050 44.791 1.00 91.12 480 GLY A CA 1
ATOM 3815 C C . GLY A 1 480 ? -34.444 -8.910 44.716 1.00 91.12 480 GLY A C 1
ATOM 3816 O O . GLY A 1 480 ? -35.351 -8.919 43.882 1.00 91.12 480 GLY A O 1
ATOM 3817 N N . THR A 1 481 ? -34.340 -7.939 45.628 1.00 91.25 481 THR A N 1
ATOM 3818 C CA . THR A 1 481 ? -35.192 -6.736 45.611 1.00 91.25 481 THR A CA 1
ATOM 3819 C C . THR A 1 481 ? -34.746 -5.740 44.532 1.00 91.25 481 THR A C 1
ATOM 3821 O O . THR A 1 481 ? -33.657 -5.851 43.969 1.00 91.25 481 THR A O 1
ATOM 3824 N N . LYS A 1 482 ? -35.555 -4.704 44.259 1.00 89.44 482 LYS A N 1
ATOM 3825 C CA . LYS A 1 482 ? -35.151 -3.613 43.347 1.00 89.44 482 LYS A CA 1
ATOM 3826 C C . LYS A 1 482 ? -33.907 -2.876 43.851 1.00 89.44 482 LYS A C 1
ATOM 3828 O O . LYS A 1 482 ? -33.141 -2.340 43.056 1.00 89.44 482 LYS A O 1
ATOM 3833 N N . GLU A 1 483 ? -33.715 -2.854 45.161 1.00 86.75 483 GLU A N 1
ATOM 3834 C CA . GLU A 1 483 ? -32.593 -2.226 45.846 1.00 86.75 483 GLU A CA 1
ATOM 3835 C C . GLU A 1 483 ? -31.341 -3.119 45.784 1.00 86.75 483 GLU A C 1
ATOM 3837 O O . GLU A 1 483 ? -30.247 -2.600 45.571 1.00 86.75 483 GLU A O 1
ATOM 3842 N N . ASP A 1 484 ? -31.494 -4.449 45.856 1.00 85.00 484 ASP A N 1
ATOM 3843 C CA . ASP A 1 484 ? -30.402 -5.403 45.602 1.00 85.00 484 ASP A CA 1
ATOM 3844 C C . ASP A 1 484 ? -29.929 -5.350 44.147 1.00 85.00 484 ASP A C 1
ATOM 3846 O O . ASP A 1 484 ? -28.734 -5.212 43.904 1.00 85.00 484 ASP A O 1
ATOM 3850 N N . ILE A 1 485 ? -30.853 -5.379 43.180 1.00 87.00 485 ILE A N 1
ATOM 3851 C CA . ILE A 1 485 ? -30.522 -5.316 41.748 1.00 87.00 485 ILE A CA 1
ATOM 3852 C C . ILE A 1 485 ? -29.794 -4.003 41.420 1.00 87.00 485 ILE A C 1
ATOM 3854 O O . ILE A 1 485 ? -28.767 -4.024 40.745 1.00 87.00 485 ILE A O 1
ATOM 3858 N N . LYS A 1 486 ? -30.250 -2.862 41.960 1.00 85.00 486 LYS A N 1
ATOM 3859 C CA . LYS A 1 486 ? -29.542 -1.573 41.828 1.00 85.00 486 LYS A CA 1
ATOM 3860 C C . LYS A 1 486 ? -28.140 -1.594 42.434 1.00 85.00 486 LYS A C 1
ATOM 3862 O O . LYS A 1 486 ? -27.241 -0.997 41.848 1.00 85.00 486 LYS A O 1
ATOM 3867 N N . ARG A 1 487 ? -27.950 -2.247 43.587 1.00 86.88 487 ARG A N 1
ATOM 3868 C CA . ARG A 1 487 ? -26.629 -2.407 44.212 1.00 86.88 487 ARG A CA 1
ATOM 3869 C C . ARG A 1 487 ? -25.711 -3.232 43.307 1.00 86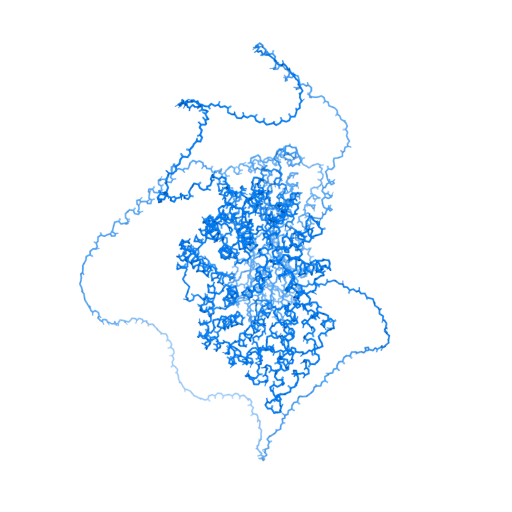.88 487 ARG A C 1
ATOM 3871 O O . ARG A 1 487 ? -24.660 -2.738 42.929 1.00 86.88 487 ARG A O 1
ATOM 3878 N N . ILE A 1 488 ? -26.154 -4.409 42.864 1.00 86.25 488 ILE A N 1
ATOM 3879 C CA . ILE A 1 488 ? -25.372 -5.303 41.993 1.00 86.25 488 ILE A CA 1
ATOM 3880 C C . ILE A 1 488 ? -24.988 -4.602 40.677 1.00 86.25 488 ILE A C 1
ATOM 3882 O O . ILE A 1 488 ? -23.836 -4.678 40.255 1.00 86.25 488 ILE A O 1
ATOM 3886 N N . LEU A 1 489 ? -25.913 -3.857 40.058 1.00 85.12 489 LEU A N 1
ATOM 3887 C CA . LEU A 1 489 ? -25.622 -3.033 38.878 1.00 85.12 489 LEU A CA 1
ATOM 3888 C C . LEU A 1 489 ? -24.574 -1.942 39.165 1.00 85.12 489 LEU A C 1
ATOM 3890 O O . LEU A 1 489 ? -23.686 -1.720 38.344 1.00 85.12 489 LEU A O 1
ATOM 3894 N N . HIS A 1 490 ? -24.656 -1.269 40.316 1.00 86.69 490 HIS A N 1
ATOM 3895 C CA . HIS A 1 490 ? -23.710 -0.223 40.710 1.00 86.69 490 HIS A CA 1
ATOM 3896 C C . HIS A 1 490 ? -22.309 -0.767 41.022 1.00 86.69 490 HIS A C 1
ATOM 3898 O O . HIS A 1 490 ? -21.320 -0.153 40.618 1.00 86.69 490 HIS A O 1
ATOM 3904 N N . ASP A 1 491 ? -22.218 -1.913 41.694 1.00 81.81 491 ASP A N 1
ATOM 3905 C CA . ASP A 1 491 ? -20.952 -2.555 42.055 1.00 81.81 491 ASP A CA 1
ATOM 3906 C C . ASP A 1 491 ? -20.227 -3.049 40.787 1.00 81.81 491 ASP A C 1
ATOM 3908 O O . ASP A 1 491 ? -19.050 -2.746 40.573 1.00 81.81 491 ASP A O 1
ATOM 3912 N N . GLN A 1 492 ? -20.962 -3.695 39.870 1.00 89.75 492 GLN A N 1
ATOM 3913 C CA . GLN A 1 492 ? -20.458 -4.126 38.558 1.00 89.75 492 GLN A CA 1
ATOM 3914 C C . GLN A 1 492 ? -19.983 -2.954 37.686 1.00 89.75 492 GLN A C 1
ATOM 3916 O O . GLN A 1 492 ? -18.906 -3.030 37.086 1.00 89.75 492 GLN A O 1
ATOM 3921 N N . ASP A 1 493 ? -20.758 -1.865 37.626 1.00 87.12 493 ASP A N 1
ATOM 3922 C CA . ASP A 1 493 ? -20.386 -0.661 36.878 1.00 87.12 493 ASP A CA 1
ATOM 3923 C C . ASP A 1 493 ? -19.142 0.008 37.481 1.00 87.12 493 ASP A C 1
ATOM 3925 O O . ASP A 1 493 ? -18.205 0.346 36.760 1.00 87.12 493 ASP A O 1
ATOM 3929 N N . SER A 1 494 ? -19.077 0.119 38.811 1.00 79.94 494 SER A N 1
ATOM 3930 C CA . SER A 1 494 ? -17.932 0.694 39.527 1.00 79.94 494 SER A CA 1
ATOM 3931 C C . SER A 1 494 ? -16.651 -0.117 39.309 1.00 79.94 494 SER A C 1
ATOM 3933 O O . SER A 1 494 ? -15.593 0.460 39.046 1.00 79.94 494 SER A O 1
ATOM 3935 N N . GLY A 1 495 ? -16.737 -1.450 39.341 1.00 81.25 495 GLY A N 1
ATOM 3936 C CA . GLY A 1 495 ? -15.622 -2.340 39.016 1.00 81.25 495 GLY A CA 1
ATOM 3937 C C . GLY A 1 495 ? -15.117 -2.155 37.579 1.00 81.25 495 GLY A C 1
ATOM 3938 O O . GLY A 1 495 ? -13.913 -2.012 37.351 1.00 81.25 495 GLY A O 1
ATOM 3939 N N . CYS A 1 496 ? -16.028 -2.058 36.608 1.00 90.12 496 CYS A N 1
ATOM 3940 C CA . CYS A 1 496 ? -15.675 -1.795 35.210 1.00 90.12 496 CYS A CA 1
ATOM 3941 C C . CYS A 1 496 ? -15.085 -0.389 35.006 1.00 90.12 496 CYS A C 1
ATOM 3943 O O . CYS A 1 496 ? -14.106 -0.238 34.273 1.00 90.12 496 CYS A O 1
ATOM 3945 N N . GLN A 1 497 ? -15.586 0.638 35.703 1.00 85.31 497 GLN A N 1
ATOM 3946 C CA . GLN A 1 497 ? -14.979 1.974 35.703 1.00 85.31 497 GLN A CA 1
ATOM 3947 C C . GLN A 1 497 ? -13.542 1.961 36.257 1.00 85.31 497 GLN A C 1
ATOM 3949 O O . GLN A 1 497 ? -12.665 2.618 35.690 1.00 85.31 497 GLN A O 1
ATOM 3954 N N . ILE A 1 498 ? -13.269 1.203 37.327 1.00 82.12 498 ILE A N 1
ATOM 3955 C CA . ILE A 1 498 ? -11.916 1.046 37.893 1.00 82.12 498 ILE A CA 1
ATOM 3956 C C . ILE A 1 498 ? -10.974 0.396 36.870 1.00 82.12 498 ILE A C 1
ATOM 3958 O O . ILE A 1 498 ? -9.860 0.884 36.665 1.00 82.12 498 ILE A O 1
ATOM 3962 N N . ILE A 1 499 ? -11.422 -0.657 36.181 1.00 87.06 499 ILE A N 1
ATOM 3963 C CA . ILE A 1 499 ? -10.620 -1.355 35.166 1.00 87.06 499 ILE A CA 1
ATOM 3964 C C . ILE A 1 499 ? -10.421 -0.487 33.914 1.00 87.06 499 ILE A C 1
ATOM 3966 O O . ILE A 1 499 ? -9.298 -0.377 33.425 1.00 87.06 499 ILE A O 1
ATOM 3970 N N . SER A 1 500 ? -11.451 0.217 33.441 1.00 88.44 500 SER A N 1
ATOM 3971 C CA . SER A 1 500 ? -11.330 1.195 32.350 1.00 88.44 500 SER A CA 1
ATOM 3972 C C . SER A 1 500 ? -10.319 2.301 32.679 1.00 88.44 500 SER A C 1
ATOM 3974 O O . SER A 1 500 ? -9.490 2.658 31.839 1.00 88.44 500 SER A O 1
ATOM 3976 N N . GLN A 1 501 ? -10.305 2.798 33.923 1.00 81.12 501 GLN A N 1
ATOM 3977 C CA . GLN A 1 501 ? -9.281 3.738 34.387 1.00 81.12 501 GLN A CA 1
ATOM 3978 C C . GLN A 1 501 ? -7.887 3.106 34.482 1.00 81.12 501 GLN A C 1
ATOM 3980 O O . GLN A 1 501 ? -6.913 3.772 34.140 1.00 81.12 501 GLN A O 1
ATOM 3985 N N . LEU A 1 502 ? -7.757 1.853 34.927 1.00 81.44 502 LEU A N 1
ATOM 3986 C CA . LEU A 1 502 ? -6.477 1.135 34.950 1.00 81.44 502 LEU A CA 1
ATOM 3987 C C . LEU A 1 502 ? -5.894 1.009 33.534 1.00 81.44 502 LEU A C 1
ATOM 3989 O O . LEU A 1 502 ? -4.739 1.377 33.316 1.00 81.44 502 LEU A O 1
ATOM 3993 N N . ILE A 1 503 ? -6.709 0.550 32.581 1.00 83.94 503 ILE A N 1
ATOM 3994 C CA . ILE A 1 503 ? -6.346 0.384 31.170 1.00 83.94 503 ILE A CA 1
ATOM 3995 C C . ILE A 1 503 ? -5.947 1.733 30.558 1.00 83.94 503 ILE A C 1
ATOM 3997 O O . ILE A 1 503 ? -4.850 1.853 30.017 1.00 83.94 503 ILE A O 1
ATOM 4001 N N . HIS A 1 504 ? -6.775 2.774 30.704 1.00 81.44 504 HIS A N 1
ATOM 4002 C CA . HIS A 1 504 ? -6.488 4.094 30.129 1.00 81.44 504 HIS A CA 1
ATOM 4003 C C . HIS A 1 504 ? -5.292 4.795 30.805 1.00 81.44 504 HIS A C 1
ATOM 4005 O O . HIS A 1 504 ? -4.598 5.576 30.153 1.00 81.44 504 HIS A O 1
ATOM 4011 N N . ARG A 1 505 ? -5.003 4.531 32.088 1.00 75.62 505 ARG A N 1
ATOM 4012 C CA . ARG A 1 505 ? -3.782 5.040 32.737 1.00 75.62 505 ARG A CA 1
ATOM 4013 C C . ARG A 1 505 ? -2.536 4.303 32.248 1.00 75.62 505 ARG A C 1
ATOM 4015 O O . ARG A 1 505 ? -1.517 4.944 32.036 1.00 75.62 505 ARG A O 1
ATOM 4022 N N . LYS A 1 506 ? -2.565 2.974 32.131 1.00 78.00 506 LYS A N 1
ATOM 4023 C CA . LYS A 1 506 ? -1.348 2.193 31.857 1.00 78.00 506 LYS A CA 1
ATOM 4024 C C . LYS A 1 506 ? -1.027 2.028 30.369 1.00 78.00 506 LYS A C 1
ATOM 4026 O O . LYS A 1 506 ? 0.138 2.143 30.017 1.00 78.00 506 LYS A O 1
ATOM 4031 N N . GLN A 1 507 ? -2.035 1.792 29.523 1.00 81.50 507 GLN A N 1
ATOM 4032 C CA . GLN A 1 507 ? -1.899 1.614 28.065 1.00 81.50 507 GLN A CA 1
ATOM 4033 C C . GLN A 1 507 ? -0.794 0.615 27.655 1.00 81.50 507 GLN A C 1
ATOM 4035 O O . GLN A 1 507 ? -0.140 0.784 26.630 1.00 81.50 507 GLN A O 1
ATOM 4040 N N . ASP A 1 508 ? -0.580 -0.429 28.467 1.00 77.69 508 ASP A N 1
ATOM 4041 C CA . ASP A 1 508 ? 0.427 -1.461 28.227 1.00 77.69 508 ASP A CA 1
ATOM 4042 C C . ASP A 1 508 ? -0.193 -2.859 28.078 1.00 77.69 508 ASP A C 1
ATOM 4044 O O . ASP A 1 508 ? -1.161 -3.220 28.756 1.00 77.69 508 ASP A O 1
ATOM 4048 N N . ASN A 1 509 ? 0.389 -3.649 27.168 1.00 81.94 509 ASN A N 1
ATOM 4049 C CA . ASN A 1 509 ? -0.066 -5.004 26.850 1.00 81.94 509 ASN A CA 1
ATOM 4050 C C . ASN A 1 509 ? -0.053 -5.922 28.084 1.00 81.94 509 ASN A C 1
ATOM 4052 O O . ASN A 1 509 ? -0.942 -6.751 28.220 1.00 81.94 509 ASN A O 1
ATOM 4056 N N . GLU A 1 510 ? 0.915 -5.764 28.994 1.00 84.00 510 GLU A N 1
ATOM 4057 C CA . GLU A 1 510 ? 1.046 -6.544 30.237 1.00 84.00 510 GLU A CA 1
ATOM 4058 C C . GLU A 1 510 ? -0.210 -6.427 31.117 1.00 84.00 510 GLU A C 1
ATOM 4060 O O . GLU A 1 510 ? -0.804 -7.428 31.516 1.00 84.00 510 GLU A O 1
ATOM 4065 N N . THR A 1 511 ? -0.662 -5.200 31.373 1.00 84.94 511 THR A N 1
ATOM 4066 C CA . THR A 1 511 ? -1.851 -4.925 32.188 1.00 84.94 511 THR A CA 1
ATOM 4067 C C . THR A 1 511 ? -3.116 -5.443 31.527 1.00 84.94 511 THR A C 1
ATOM 4069 O O . THR A 1 511 ? -3.968 -6.026 32.195 1.00 84.94 511 THR A O 1
ATOM 4072 N N . ILE A 1 512 ? -3.253 -5.232 30.218 1.00 88.44 512 ILE A N 1
ATOM 4073 C CA . ILE A 1 512 ? -4.458 -5.624 29.484 1.00 88.44 512 ILE A CA 1
ATOM 4074 C C . ILE A 1 512 ? -4.521 -7.154 29.354 1.00 88.44 512 ILE A C 1
ATOM 4076 O O . ILE A 1 512 ? -5.582 -7.740 29.567 1.00 88.44 512 ILE A O 1
ATOM 4080 N N . GLN A 1 513 ? -3.378 -7.816 29.157 1.00 89.06 513 GLN A N 1
ATOM 4081 C CA . GLN A 1 513 ? -3.251 -9.269 29.250 1.00 89.06 513 GLN A CA 1
ATOM 4082 C C . GLN A 1 513 ? -3.602 -9.780 30.656 1.00 89.06 513 GLN A C 1
ATOM 4084 O O . GLN A 1 513 ? -4.257 -10.809 30.772 1.00 89.06 513 GLN A O 1
ATOM 4089 N N . GLY A 1 514 ? -3.258 -9.057 31.728 1.00 88.94 514 GLY A N 1
ATOM 4090 C CA . GLY A 1 514 ? -3.699 -9.372 33.094 1.00 88.94 514 GLY A CA 1
ATOM 4091 C C . GLY A 1 514 ? -5.226 -9.326 33.273 1.00 88.94 514 GLY A C 1
ATOM 4092 O O . GLY A 1 514 ? -5.809 -10.241 33.853 1.00 88.94 514 GLY A O 1
ATOM 4093 N N . VAL A 1 515 ? -5.889 -8.306 32.715 1.00 91.25 515 VAL A N 1
ATOM 4094 C CA . VAL A 1 515 ? -7.363 -8.155 32.729 1.00 91.25 515 VAL A CA 1
ATOM 4095 C C . VAL A 1 515 ? -8.072 -9.201 31.850 1.00 91.25 515 VAL A C 1
ATOM 4097 O O . VAL A 1 515 ? -9.210 -9.586 32.124 1.00 91.25 515 VAL A O 1
ATOM 4100 N N . ILE A 1 516 ? -7.400 -9.699 30.812 1.00 90.69 516 ILE A N 1
ATOM 4101 C CA . ILE A 1 516 ? -7.861 -10.829 29.995 1.00 90.69 516 ILE A CA 1
ATOM 4102 C C . ILE A 1 516 ? -7.677 -12.157 30.741 1.00 90.69 516 ILE A C 1
ATOM 4104 O O . ILE A 1 516 ? -8.621 -12.942 30.828 1.00 90.69 516 ILE A O 1
ATOM 4108 N N . ASN A 1 517 ? -6.505 -12.384 31.339 1.00 90.81 517 ASN A N 1
ATOM 4109 C CA . ASN A 1 517 ? -6.146 -13.622 32.037 1.00 90.81 517 ASN A CA 1
ATOM 4110 C C . ASN A 1 517 ? -6.978 -13.870 33.305 1.00 90.81 517 ASN A C 1
ATOM 4112 O O . ASN A 1 517 ? -7.200 -15.024 33.660 1.00 90.81 517 ASN A O 1
ATOM 4116 N N . SER A 1 518 ? -7.472 -12.819 33.970 1.00 92.50 518 SER A N 1
ATOM 4117 C CA . SER A 1 518 ? -8.435 -12.956 35.073 1.00 92.50 518 SER A CA 1
ATOM 4118 C C . SER A 1 518 ? -9.834 -13.385 34.608 1.00 92.50 518 SER A C 1
ATOM 4120 O O . SER A 1 518 ? -10.684 -13.715 35.427 1.00 92.50 518 SER A O 1
ATOM 4122 N N . GLY A 1 519 ? -10.111 -13.384 33.301 1.00 94.31 519 GLY A N 1
ATOM 4123 C CA . GLY A 1 519 ? -11.418 -13.732 32.747 1.00 94.31 519 GLY A CA 1
ATOM 4124 C C . GLY A 1 519 ? -12.469 -12.623 32.857 1.00 94.31 519 GLY A C 1
ATOM 4125 O O . GLY A 1 519 ? -13.614 -12.855 32.463 1.00 94.31 519 GLY A O 1
ATOM 4126 N N . VAL A 1 520 ? -12.110 -11.417 33.325 1.00 96.19 520 VAL A N 1
ATOM 4127 C CA . VAL A 1 520 ? -13.039 -10.273 33.416 1.00 96.19 520 VAL A CA 1
ATOM 4128 C C . VAL A 1 520 ? -13.642 -9.951 32.050 1.00 96.19 520 VAL A C 1
ATOM 4130 O O . VAL A 1 520 ? -14.864 -9.890 31.933 1.00 96.19 520 VAL A O 1
ATOM 4133 N N . ILE A 1 521 ? -12.822 -9.829 30.998 1.00 96.31 521 ILE A N 1
ATOM 4134 C CA . ILE A 1 521 ? -13.315 -9.554 29.635 1.00 96.31 521 ILE A CA 1
ATOM 4135 C C . ILE A 1 521 ? -14.311 -10.630 29.175 1.00 96.31 521 ILE A C 1
ATOM 4137 O O . ILE A 1 521 ? -15.384 -10.303 28.670 1.00 96.31 521 ILE A O 1
ATOM 4141 N N . GLN A 1 522 ? -14.015 -11.910 29.423 1.00 96.88 522 GLN A N 1
ATOM 4142 C CA . GLN A 1 522 ? -14.901 -13.010 29.037 1.00 96.88 522 GLN A CA 1
ATOM 4143 C C . GLN A 1 522 ? -16.215 -13.019 29.839 1.00 96.88 522 GLN A C 1
ATOM 4145 O O . GLN A 1 522 ? -17.255 -13.413 29.312 1.00 96.88 522 GLN A O 1
ATOM 4150 N N . GLN A 1 523 ? -16.197 -12.586 31.103 1.00 97.75 523 GLN A N 1
ATOM 4151 C CA . GLN A 1 523 ? -17.411 -12.442 31.907 1.00 97.75 523 GLN A CA 1
ATOM 4152 C C . GLN A 1 523 ? -18.254 -11.240 31.455 1.00 97.75 523 GLN A C 1
ATOM 4154 O O . GLN A 1 523 ? -19.472 -11.366 31.346 1.00 97.75 523 GLN A O 1
ATOM 4159 N N . ILE A 1 524 ? -17.623 -10.114 31.105 1.00 98.00 524 ILE A N 1
ATOM 4160 C CA . ILE A 1 524 ? -18.319 -8.957 30.528 1.00 98.00 524 ILE A CA 1
ATOM 4161 C C . ILE A 1 524 ? -18.992 -9.343 29.204 1.00 98.00 524 ILE A C 1
ATOM 4163 O O . ILE A 1 524 ? -20.176 -9.070 29.033 1.00 98.00 524 ILE A O 1
ATOM 4167 N N . LEU A 1 525 ? -18.304 -10.045 28.297 1.00 97.69 525 LEU A N 1
ATOM 4168 C CA . LEU A 1 525 ? -18.901 -10.490 27.029 1.00 97.69 525 LEU A CA 1
ATOM 4169 C C . LEU A 1 525 ? -20.150 -11.371 27.235 1.00 97.69 525 LEU A C 1
ATOM 4171 O O . LEU A 1 525 ? -21.157 -11.162 26.558 1.00 97.69 525 LEU A O 1
ATOM 4175 N N . LYS A 1 526 ? -20.146 -12.273 28.230 1.00 96.62 526 LYS A N 1
ATOM 4176 C CA . LYS A 1 526 ? -21.341 -13.057 28.609 1.00 96.62 526 LYS A CA 1
ATOM 4177 C C . LYS A 1 526 ? -22.487 -12.176 29.110 1.00 96.62 526 LYS A C 1
ATOM 4179 O O . LYS A 1 526 ? -23.639 -12.459 28.782 1.00 96.62 526 LYS A O 1
ATOM 4184 N N . ILE A 1 527 ? -22.195 -11.116 29.872 1.00 97.25 527 ILE A N 1
ATOM 4185 C CA . ILE A 1 527 ? -23.200 -10.125 30.290 1.00 97.25 527 ILE A CA 1
ATOM 4186 C C . ILE A 1 527 ? -23.805 -9.440 29.056 1.00 97.25 527 ILE A C 1
ATOM 4188 O O . ILE A 1 527 ? -25.029 -9.386 28.946 1.00 97.25 527 ILE A O 1
ATOM 4192 N N . LEU A 1 528 ? -22.976 -8.986 28.107 1.00 97.12 528 LEU A N 1
ATOM 4193 C CA . LEU A 1 528 ? -23.446 -8.319 26.885 1.00 97.12 528 LEU A CA 1
ATOM 4194 C C . LEU A 1 528 ? -24.317 -9.231 26.003 1.00 97.12 528 LEU A C 1
ATOM 4196 O O . LEU A 1 528 ? -25.268 -8.762 25.378 1.00 97.12 528 LEU A O 1
ATOM 4200 N N . GLU A 1 529 ? -24.023 -10.532 25.950 1.00 94.81 529 GLU A N 1
ATOM 4201 C CA . GLU A 1 529 ? -24.809 -11.495 25.169 1.00 94.81 529 GLU A CA 1
ATOM 4202 C C . GLU A 1 529 ? -26.146 -11.874 25.843 1.00 94.81 529 GLU A C 1
ATOM 4204 O O . GLU A 1 529 ? -27.128 -12.086 25.134 1.00 94.81 529 GLU A O 1
ATOM 4209 N N . ASN A 1 530 ? -26.227 -11.903 27.184 1.00 94.56 530 ASN A N 1
ATOM 4210 C CA . ASN A 1 530 ? -27.350 -12.538 27.901 1.00 94.56 530 ASN A CA 1
ATOM 4211 C C . ASN A 1 530 ? -28.227 -11.612 28.773 1.00 94.56 530 ASN A C 1
ATOM 4213 O O . ASN A 1 530 ? -29.367 -11.974 29.058 1.00 94.56 530 ASN A O 1
ATOM 4217 N N . ARG A 1 531 ? -27.749 -10.440 29.219 1.00 94.69 531 ARG A N 1
ATOM 4218 C CA . ARG A 1 531 ? -28.544 -9.496 30.042 1.00 94.69 531 ARG A CA 1
ATOM 4219 C C . ARG A 1 531 ? -29.589 -8.757 29.198 1.00 94.69 531 ARG A C 1
ATOM 4221 O O . ARG A 1 531 ? -29.391 -8.619 27.991 1.00 94.69 531 ARG A O 1
ATOM 4228 N N . ASP A 1 532 ? -30.675 -8.254 29.792 1.00 94.31 532 ASP A N 1
ATOM 4229 C CA . ASP A 1 532 ? -31.531 -7.272 29.105 1.00 94.31 532 ASP A CA 1
ATOM 4230 C C . ASP A 1 532 ? -30.690 -6.071 28.632 1.00 94.31 532 ASP A C 1
ATOM 4232 O O . ASP A 1 532 ? -29.708 -5.698 29.272 1.00 94.31 532 ASP A O 1
ATOM 4236 N N . VAL A 1 533 ? -31.026 -5.507 27.474 1.00 94.88 533 VAL A N 1
ATOM 4237 C CA . VAL A 1 533 ? -30.202 -4.484 26.821 1.00 94.88 533 VAL A CA 1
ATOM 4238 C C . VAL A 1 533 ? -30.204 -3.173 27.613 1.00 94.88 533 VAL A C 1
ATOM 4240 O O . VAL A 1 533 ? -29.176 -2.503 27.658 1.00 94.88 533 VAL A O 1
ATOM 4243 N N . GLU A 1 534 ? -31.304 -2.838 28.294 1.00 93.31 534 GLU A N 1
ATOM 4244 C CA . GLU A 1 534 ? -31.406 -1.602 29.086 1.00 93.31 534 GLU A CA 1
ATOM 4245 C C . GLU A 1 534 ? -30.758 -1.707 30.485 1.00 93.31 534 GLU A C 1
ATOM 4247 O O . GLU A 1 534 ? -30.479 -0.681 31.104 1.00 93.31 534 GLU A O 1
ATOM 4252 N N . ASP A 1 535 ? -30.443 -2.921 30.961 1.00 93.56 535 ASP A N 1
ATOM 4253 C CA . ASP A 1 535 ? -29.700 -3.172 32.213 1.00 93.56 535 ASP A CA 1
ATOM 4254 C C . ASP A 1 535 ? -28.163 -3.237 32.001 1.00 93.56 535 ASP A C 1
ATOM 4256 O O . ASP A 1 535 ? -27.401 -3.606 32.907 1.00 93.56 535 ASP A O 1
ATOM 4260 N N . ILE A 1 536 ? -27.672 -2.911 30.798 1.00 95.50 536 ILE A N 1
ATOM 4261 C CA . ILE A 1 536 ? -26.238 -2.878 30.471 1.00 95.50 536 ILE A CA 1
ATOM 4262 C C . ILE A 1 536 ? -25.714 -1.447 30.605 1.00 95.50 536 ILE A C 1
ATOM 4264 O O . ILE A 1 536 ? -25.936 -0.590 29.753 1.00 95.50 536 ILE A O 1
ATOM 4268 N N . SER A 1 537 ? -24.953 -1.187 31.667 1.00 93.44 537 SER A N 1
ATOM 4269 C CA . SER A 1 537 ? -24.281 0.099 31.842 1.00 93.44 537 SER A CA 1
ATOM 4270 C C . SER A 1 537 ? -23.148 0.307 30.825 1.00 93.44 537 SER A C 1
ATOM 4272 O O . SER A 1 537 ? -22.572 -0.639 30.287 1.00 93.44 537 SER A O 1
ATOM 4274 N N . LEU A 1 538 ? -22.798 1.571 30.571 1.00 95.62 538 LEU A N 1
ATOM 4275 C CA . LEU A 1 538 ? -21.813 1.948 29.550 1.00 95.62 538 LEU A CA 1
ATOM 4276 C C . LEU A 1 538 ? -20.394 1.426 29.829 1.00 95.62 538 LEU A C 1
ATOM 4278 O O . LEU A 1 538 ? -19.673 1.114 28.882 1.00 95.62 538 LEU A O 1
ATOM 4282 N N . SER A 1 539 ? -19.995 1.306 31.098 1.00 93.19 539 SER A N 1
ATOM 4283 C CA . SER A 1 539 ? -18.632 0.894 31.459 1.00 93.19 539 SER A CA 1
ATOM 4284 C C . SER A 1 539 ? -18.311 -0.551 31.052 1.00 93.19 539 SER A C 1
ATOM 4286 O O . SER A 1 539 ? -17.151 -0.857 30.776 1.00 93.19 539 SER A O 1
ATOM 4288 N N . LEU A 1 540 ? -19.321 -1.426 30.960 1.00 96.38 540 LEU A N 1
ATOM 4289 C CA . LEU A 1 540 ? -19.184 -2.823 30.539 1.00 96.38 540 LEU A CA 1
ATOM 4290 C C . LEU A 1 540 ? -18.602 -2.924 29.109 1.00 96.38 540 LEU A C 1
ATOM 4292 O O . LEU A 1 540 ? -17.461 -3.373 28.966 1.00 96.38 540 LEU A O 1
ATOM 4296 N N . PRO A 1 541 ? -19.288 -2.471 28.036 1.00 97.25 541 PRO A N 1
ATOM 4297 C CA . PRO A 1 541 ? -18.722 -2.501 26.690 1.00 97.25 541 PRO A CA 1
ATOM 4298 C C . PRO A 1 541 ? -17.529 -1.546 26.524 1.00 97.25 541 PRO A C 1
ATOM 4300 O O . PRO A 1 541 ? -16.647 -1.840 25.719 1.00 97.25 541 PRO A O 1
ATOM 4303 N N . GLU A 1 542 ? -17.459 -0.441 27.281 1.00 95.88 542 GLU A N 1
ATOM 4304 C CA . GLU A 1 542 ? -16.329 0.502 27.229 1.00 95.88 542 GLU A CA 1
ATOM 4305 C C . GLU A 1 542 ? -15.030 -0.158 27.731 1.00 95.88 542 GLU A C 1
ATOM 4307 O O . GLU A 1 542 ? -13.998 -0.026 27.080 1.00 95.88 542 GLU A O 1
ATOM 4312 N N . THR A 1 543 ? -15.082 -0.988 28.781 1.00 94.62 543 THR A N 1
ATOM 4313 C CA . THR A 1 543 ? -13.919 -1.759 29.268 1.00 94.62 543 THR A CA 1
ATOM 4314 C C . THR A 1 543 ? -13.360 -2.696 28.192 1.00 94.62 543 THR A C 1
ATOM 4316 O O . THR A 1 543 ? -12.146 -2.752 27.987 1.00 94.62 543 THR A O 1
ATOM 4319 N N . VAL A 1 544 ? -14.232 -3.402 27.461 1.00 96.00 544 VAL A N 1
ATOM 4320 C CA . VAL A 1 544 ? -13.817 -4.309 26.372 1.00 96.00 544 VAL A CA 1
ATOM 4321 C C . VAL A 1 544 ? -13.268 -3.524 25.176 1.00 96.00 544 VAL A C 1
ATOM 4323 O O . VAL A 1 544 ? -12.243 -3.899 24.609 1.00 96.00 544 VAL A O 1
ATOM 4326 N N . TYR A 1 545 ? -13.900 -2.403 24.819 1.00 95.31 545 TYR A N 1
ATOM 4327 C CA . TYR A 1 545 ? -13.416 -1.513 23.762 1.00 95.31 545 TYR A CA 1
ATOM 4328 C C . TYR A 1 545 ? -12.017 -0.953 24.069 1.00 95.31 545 TYR A C 1
ATOM 4330 O O . TYR A 1 545 ? -11.133 -0.994 23.212 1.00 95.31 545 TYR A O 1
ATOM 4338 N N . LEU A 1 546 ? -11.778 -0.480 25.297 1.00 91.19 546 LEU A N 1
ATOM 4339 C CA . LEU A 1 546 ? -10.477 0.054 25.713 1.00 91.19 546 LEU A CA 1
ATOM 4340 C C . LEU A 1 546 ? -9.387 -1.032 25.741 1.00 91.19 546 LEU A C 1
ATOM 4342 O O . LEU A 1 546 ? -8.250 -0.746 25.367 1.00 91.19 546 LEU A O 1
ATOM 4346 N N . ALA A 1 547 ? -9.724 -2.277 26.100 1.00 90.25 547 ALA A N 1
ATOM 4347 C CA . ALA A 1 547 ? -8.797 -3.412 26.031 1.00 90.25 547 ALA A CA 1
ATOM 4348 C C . ALA A 1 547 ? -8.320 -3.715 24.592 1.00 90.25 547 ALA A C 1
ATOM 4350 O O . ALA A 1 547 ? -7.169 -4.099 24.389 1.00 90.25 547 ALA A O 1
ATOM 4351 N N . MET A 1 548 ? -9.167 -3.489 23.581 1.00 91.50 548 MET A N 1
ATOM 4352 C CA . MET A 1 548 ? -8.786 -3.616 22.164 1.00 91.50 548 MET A CA 1
ATOM 4353 C C . MET A 1 548 ? -8.115 -2.353 21.595 1.00 91.50 548 MET A C 1
ATOM 4355 O O . MET A 1 548 ? -7.347 -2.437 20.644 1.00 91.50 548 MET A O 1
ATOM 4359 N N . SER A 1 549 ? -8.406 -1.172 22.149 1.00 84.75 549 SER A N 1
ATOM 4360 C CA . SER A 1 549 ? -7.997 0.120 21.565 1.00 84.75 549 SER A CA 1
ATOM 4361 C C . SER A 1 549 ? -6.540 0.512 21.827 1.00 84.75 549 SER A C 1
ATOM 4363 O O . SER A 1 549 ? -5.997 1.343 21.101 1.00 84.75 549 SER A O 1
ATOM 4365 N N . PHE A 1 550 ? -5.911 -0.048 22.864 1.00 75.69 550 PHE A N 1
ATOM 4366 C CA . PHE A 1 550 ? -4.539 0.284 23.276 1.00 75.69 550 PHE A CA 1
ATOM 4367 C C . PHE A 1 550 ? -3.547 -0.877 23.097 1.00 75.69 550 PHE A C 1
ATOM 4369 O O . PHE A 1 550 ? -2.507 -0.897 23.750 1.00 75.69 550 PHE A O 1
ATOM 4376 N N . THR A 1 551 ? -3.865 -1.861 22.252 1.00 77.44 551 THR A N 1
ATOM 4377 C CA . THR A 1 551 ? -3.090 -3.105 22.125 1.00 77.44 551 THR A CA 1
ATOM 4378 C C . THR A 1 551 ? -2.752 -3.468 20.681 1.00 77.44 551 THR A C 1
ATOM 4380 O O . THR A 1 551 ? -3.278 -2.899 19.724 1.00 77.44 551 THR A O 1
ATOM 4383 N N . GLY A 1 552 ? -1.816 -4.408 20.520 1.00 80.00 552 GLY A N 1
ATOM 4384 C CA . GLY A 1 552 ? -1.521 -5.024 19.225 1.00 80.00 552 GLY A CA 1
ATOM 4385 C C . GLY A 1 552 ? -2.591 -6.035 18.798 1.00 80.00 552 GLY A C 1
ATOM 4386 O O . GLY A 1 552 ? -3.324 -6.570 19.632 1.00 80.00 552 GLY A O 1
ATOM 4387 N N . ASP A 1 553 ? -2.619 -6.349 17.499 1.00 84.12 553 ASP A N 1
ATOM 4388 C CA . ASP A 1 553 ? -3.581 -7.276 16.877 1.00 84.12 553 ASP A CA 1
ATOM 4389 C C . ASP A 1 553 ? -3.627 -8.667 17.567 1.00 84.12 553 ASP A C 1
ATOM 4391 O O . ASP A 1 553 ? -4.663 -9.326 17.547 1.00 84.12 553 ASP A O 1
ATOM 4395 N N . GLU A 1 554 ? -2.549 -9.097 18.241 1.00 85.94 554 GLU A N 1
ATOM 4396 C CA . GLU A 1 554 ? -2.475 -10.338 19.041 1.00 85.94 554 GLU A CA 1
ATOM 4397 C C . GLU A 1 554 ? -3.438 -10.370 20.242 1.00 85.94 554 GLU A C 1
ATOM 4399 O O . GLU A 1 554 ? -3.993 -11.419 20.571 1.00 85.94 554 GLU A O 1
ATOM 4404 N N . ILE A 1 555 ? -3.648 -9.236 20.918 1.00 85.38 555 ILE A N 1
ATOM 4405 C CA . ILE A 1 555 ? -4.579 -9.152 22.053 1.00 85.38 555 ILE A CA 1
ATOM 4406 C C . ILE A 1 555 ? -6.012 -9.000 21.542 1.00 85.38 555 ILE A C 1
ATOM 4408 O O . ILE A 1 555 ? -6.927 -9.622 22.083 1.00 85.38 555 ILE A O 1
ATOM 4412 N N . VAL A 1 556 ? -6.213 -8.252 20.452 1.00 90.81 556 VAL A N 1
ATOM 4413 C CA . VAL A 1 556 ? -7.521 -8.185 19.788 1.00 90.81 556 VAL A CA 1
ATOM 4414 C C . VAL A 1 556 ? -7.945 -9.575 19.296 1.00 90.81 556 VAL A C 1
ATOM 4416 O O . VAL A 1 556 ? -9.112 -9.926 19.443 1.00 90.81 556 VAL A O 1
ATOM 4419 N N . GLN A 1 557 ? -7.010 -10.414 18.827 1.00 89.69 557 GLN A N 1
ATOM 4420 C CA . GLN A 1 557 ? -7.293 -11.809 18.477 1.00 89.69 557 GLN A CA 1
ATOM 4421 C C . GLN A 1 557 ? -7.806 -12.631 19.665 1.00 89.69 557 GLN A C 1
ATOM 4423 O O . GLN A 1 557 ? -8.802 -13.332 19.527 1.00 89.69 557 GLN A O 1
ATOM 4428 N N . GLN A 1 558 ? -7.210 -12.494 20.852 1.00 92.19 558 GLN A N 1
ATOM 4429 C CA . GLN A 1 558 ? -7.716 -13.178 22.050 1.00 92.19 558 GLN A CA 1
ATOM 4430 C C . GLN A 1 558 ? -9.144 -12.743 22.412 1.00 92.19 558 GLN A C 1
ATOM 4432 O O . GLN A 1 558 ? -9.915 -13.551 22.922 1.00 92.19 558 GLN A O 1
ATOM 4437 N N . VAL A 1 559 ? -9.519 -11.487 22.137 1.00 92.50 559 VAL A N 1
ATOM 4438 C CA . VAL A 1 559 ? -10.901 -11.009 22.316 1.00 92.50 559 VAL A CA 1
ATOM 4439 C C . VAL A 1 559 ? -11.825 -11.539 21.212 1.00 92.50 559 VAL A C 1
ATOM 4441 O O . VAL A 1 559 ? -12.959 -11.893 21.521 1.00 92.50 559 VAL A O 1
ATOM 4444 N N . ILE A 1 560 ? -11.357 -11.665 19.961 1.00 90.88 560 ILE A N 1
ATOM 4445 C CA . ILE A 1 560 ? -12.088 -12.323 18.857 1.00 90.88 560 ILE A CA 1
ATOM 4446 C C . ILE A 1 560 ? -12.401 -13.784 19.215 1.00 90.88 560 ILE A C 1
ATOM 4448 O O . ILE A 1 560 ? -13.547 -14.213 19.089 1.00 90.88 560 ILE A O 1
ATOM 4452 N N . ASP A 1 561 ? -11.428 -14.522 19.751 1.00 91.44 561 ASP A N 1
ATOM 4453 C CA . ASP A 1 561 ? -11.576 -15.934 20.128 1.00 91.44 561 ASP A CA 1
ATOM 4454 C C . ASP A 1 561 ? -12.621 -16.155 21.252 1.00 91.44 561 ASP A C 1
ATOM 4456 O O . ASP A 1 561 ? -13.144 -17.261 21.415 1.00 91.44 561 ASP A O 1
ATOM 4460 N N . MET A 1 562 ? -12.994 -15.100 21.995 1.00 93.88 562 MET A N 1
ATOM 4461 C CA . MET A 1 562 ? -14.096 -15.106 22.973 1.00 93.88 562 MET A CA 1
ATOM 4462 C C . MET A 1 562 ? -15.497 -14.910 22.358 1.00 93.88 562 MET A C 1
ATOM 4464 O O . MET A 1 562 ? -16.473 -14.909 23.107 1.00 93.88 562 MET A O 1
ATOM 4468 N N . LYS A 1 563 ? -15.612 -14.768 21.029 1.00 92.06 563 LYS A N 1
ATOM 4469 C CA . LYS A 1 563 ? -16.861 -14.563 20.259 1.00 92.06 563 LYS A CA 1
ATOM 4470 C C . LYS A 1 563 ? -17.670 -13.318 20.659 1.00 92.06 563 LYS A C 1
ATOM 4472 O O . LYS A 1 563 ? -18.829 -13.405 21.064 1.00 92.06 563 LYS A O 1
ATOM 4477 N N . PRO A 1 564 ? -17.081 -12.117 20.545 1.00 94.75 564 PRO A N 1
ATOM 4478 C CA . PRO A 1 564 ? -17.642 -10.892 21.113 1.00 94.75 564 PRO A CA 1
ATOM 4479 C C . PRO A 1 564 ? -18.824 -10.314 20.313 1.00 94.75 564 PRO A C 1
ATOM 4481 O O . PRO A 1 564 ? -19.556 -9.457 20.816 1.00 94.75 564 PRO A O 1
ATOM 4484 N N . TYR A 1 565 ? -19.013 -10.748 19.062 1.00 94.19 565 TYR A N 1
ATOM 4485 C CA . TYR A 1 565 ? -19.974 -10.153 18.131 1.00 94.19 565 TYR A CA 1
ATOM 4486 C C . TYR A 1 565 ? -21.425 -10.231 18.614 1.00 94.19 565 TYR A C 1
ATOM 4488 O O . TYR A 1 565 ? -22.157 -9.252 18.464 1.00 94.19 565 TYR A O 1
ATOM 4496 N N . GLY A 1 566 ? -21.838 -11.351 19.218 1.00 92.50 566 GLY A N 1
ATOM 4497 C CA . GLY A 1 566 ? -23.214 -11.550 19.682 1.00 92.50 566 GLY A CA 1
ATOM 4498 C C . GLY A 1 566 ? -23.670 -10.486 20.674 1.00 92.50 566 GLY A C 1
ATOM 4499 O O . GLY A 1 566 ? -24.716 -9.868 20.483 1.00 92.50 566 GLY A O 1
ATOM 4500 N N . GLY A 1 567 ? -22.838 -10.203 21.680 1.00 94.62 567 GLY A N 1
ATOM 4501 C CA . GLY A 1 567 ? -23.091 -9.142 22.651 1.00 94.62 567 GLY A CA 1
ATOM 4502 C C . GLY A 1 567 ? -23.155 -7.758 22.004 1.00 94.62 567 GLY A C 1
ATOM 4503 O O . GLY A 1 567 ? -24.152 -7.054 22.154 1.00 94.62 567 GLY A O 1
ATOM 4504 N N . PHE A 1 568 ? -22.139 -7.372 21.222 1.00 97.00 568 PHE A N 1
ATOM 4505 C CA . PHE A 1 568 ? -22.109 -6.040 20.602 1.00 97.00 568 PHE A CA 1
ATOM 4506 C C . PHE A 1 568 ? -23.270 -5.798 19.618 1.00 97.00 568 PHE A C 1
ATOM 4508 O O . PHE A 1 568 ? -23.798 -4.689 19.576 1.00 97.00 568 PHE A O 1
ATOM 4515 N N . PHE A 1 569 ? -23.745 -6.818 18.892 1.00 95.75 569 PHE A N 1
ATOM 4516 C CA . PHE A 1 569 ? -24.907 -6.682 18.002 1.00 95.75 569 PHE A CA 1
ATOM 4517 C C . PHE A 1 569 ? -26.251 -6.500 18.731 1.00 95.75 569 PHE A C 1
ATOM 4519 O O . PHE A 1 569 ? -27.202 -6.009 18.115 1.00 95.75 569 PHE A O 1
ATOM 4526 N N . ARG A 1 570 ? -26.361 -6.844 20.023 1.00 95.00 570 ARG A N 1
ATOM 4527 C CA . ARG A 1 570 ? -27.552 -6.541 20.847 1.00 95.00 570 ARG A CA 1
ATOM 4528 C C . ARG A 1 570 ? -27.573 -5.084 21.314 1.00 95.00 570 ARG A C 1
ATOM 4530 O O . ARG A 1 570 ? -28.632 -4.476 21.397 1.00 95.00 570 ARG A O 1
ATOM 4537 N N . LEU A 1 571 ? -26.402 -4.488 21.539 1.00 96.56 571 LEU A N 1
ATOM 4538 C CA . LEU A 1 571 ? -26.265 -3.111 22.031 1.00 96.56 571 LEU A CA 1
ATOM 4539 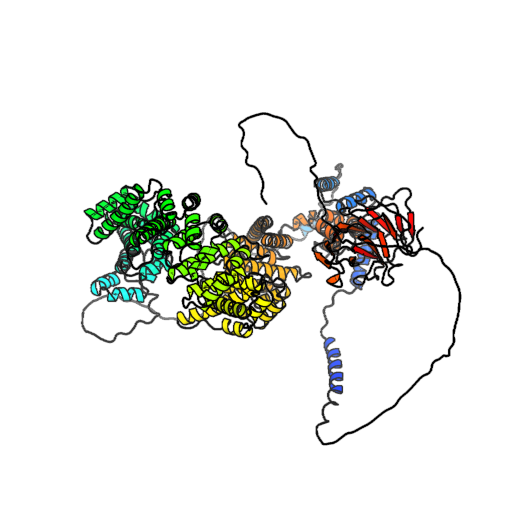C C . LEU A 1 571 ? -26.691 -2.025 21.030 1.00 96.56 571 LEU A C 1
ATOM 4541 O O . LEU A 1 571 ? -26.857 -0.872 21.419 1.00 96.56 571 LEU A O 1
ATOM 4545 N N . PHE A 1 572 ? -26.899 -2.372 19.758 1.00 95.31 572 PHE A N 1
ATOM 4546 C CA . PHE A 1 572 ? -27.491 -1.467 18.764 1.00 95.31 572 PHE A CA 1
ATOM 4547 C C . PHE A 1 572 ? -28.941 -1.090 19.104 1.00 95.31 572 PHE A C 1
ATOM 4549 O O . PHE A 1 572 ? -29.389 -0.003 18.742 1.00 95.31 572 PHE A O 1
ATOM 4556 N N . ASP A 1 573 ? -29.649 -1.963 19.826 1.00 93.75 573 ASP A N 1
ATOM 4557 C CA . ASP A 1 573 ? -31.049 -1.775 20.207 1.00 93.75 573 ASP A CA 1
ATOM 4558 C C . ASP A 1 573 ? -31.206 -0.920 21.491 1.00 93.75 573 ASP A C 1
ATOM 4560 O O . ASP A 1 573 ? -32.323 -0.554 21.849 1.00 93.75 573 ASP A O 1
ATOM 4564 N N . HIS A 1 574 ? -30.102 -0.564 22.167 1.00 95.50 574 HIS A N 1
ATOM 4565 C CA . HIS A 1 574 ? -30.101 0.174 23.439 1.00 95.50 574 HIS A CA 1
ATOM 4566 C C . HIS A 1 574 ? -30.469 1.659 23.265 1.00 95.50 574 HIS A C 1
ATOM 4568 O O . HIS A 1 574 ? -29.935 2.351 22.397 1.00 95.50 574 HIS A O 1
ATOM 4574 N N . SER A 1 575 ? -31.315 2.189 24.151 1.00 93.25 575 SER A N 1
ATOM 4575 C CA . SER A 1 575 ? -31.672 3.611 24.259 1.00 93.25 575 SER A CA 1
ATOM 4576 C C . SER A 1 575 ? -30.478 4.580 24.337 1.00 93.25 575 SER A C 1
ATOM 4578 O O . SER A 1 575 ? -30.551 5.693 23.810 1.00 93.25 575 SER A O 1
ATOM 4580 N N . ASN A 1 576 ? -29.368 4.187 24.972 1.00 92.88 576 ASN A N 1
ATOM 4581 C CA . ASN A 1 576 ? -28.222 5.062 25.201 1.00 92.88 576 ASN A CA 1
ATOM 4582 C C . ASN A 1 576 ? -27.292 5.124 23.977 1.00 92.88 576 ASN A C 1
ATOM 4584 O O . ASN A 1 576 ? -26.528 4.195 23.702 1.00 92.88 576 ASN A O 1
ATOM 4588 N N . LEU A 1 577 ? -27.277 6.277 23.297 1.00 93.31 577 LEU A N 1
ATOM 4589 C CA . LEU A 1 577 ? -26.433 6.536 22.124 1.00 93.31 577 LEU A CA 1
ATOM 4590 C C . LEU A 1 577 ? -24.946 6.208 22.356 1.00 93.31 577 LEU A C 1
ATOM 4592 O O . LEU A 1 577 ? -24.316 5.635 21.468 1.00 93.31 577 LEU A O 1
ATOM 4596 N N . ARG A 1 578 ? -24.378 6.498 23.540 1.00 94.56 578 ARG A N 1
ATOM 4597 C CA . ARG A 1 578 ? -22.964 6.173 23.813 1.00 94.56 578 ARG A CA 1
ATOM 4598 C C . ARG A 1 578 ? -22.707 4.666 23.809 1.00 94.56 578 ARG A C 1
ATOM 4600 O O . ARG A 1 578 ? -21.628 4.251 23.397 1.00 94.56 578 ARG A O 1
ATOM 4607 N N . VAL A 1 579 ? -23.679 3.846 24.212 1.00 96.00 579 VAL A N 1
ATOM 4608 C CA . VAL A 1 579 ? -23.526 2.384 24.202 1.00 96.00 579 VAL A CA 1
ATOM 4609 C C . VAL A 1 579 ? -23.558 1.847 22.769 1.00 96.00 579 VAL A C 1
ATOM 4611 O O . VAL A 1 579 ? -22.682 1.059 22.410 1.00 96.00 579 VAL A O 1
ATOM 4614 N N . LYS A 1 580 ? -24.449 2.365 21.906 1.00 96.31 580 LYS A N 1
ATOM 4615 C CA . LYS A 1 580 ? -24.408 2.087 20.456 1.00 96.31 580 LYS A CA 1
ATOM 4616 C C . LYS A 1 580 ? -23.057 2.476 19.840 1.00 96.31 580 LYS A C 1
ATOM 4618 O O . LYS A 1 580 ? -22.481 1.704 19.075 1.00 96.31 580 LYS A O 1
ATOM 4623 N N . GLN A 1 581 ? -22.539 3.658 20.190 1.00 95.88 581 GLN A N 1
ATOM 4624 C CA . GLN A 1 581 ? -21.273 4.190 19.668 1.00 95.88 581 GLN A CA 1
ATOM 4625 C C . GLN A 1 581 ? -20.065 3.339 20.083 1.00 95.88 581 GLN A C 1
ATOM 4627 O O . GLN A 1 581 ? -19.213 3.047 19.244 1.00 95.88 581 GLN A O 1
ATOM 4632 N N . VAL A 1 582 ? -20.007 2.874 21.335 1.00 96.94 582 VAL A N 1
ATOM 4633 C CA . VAL A 1 582 ? -18.979 1.919 21.779 1.00 96.94 582 VAL A CA 1
ATOM 4634 C C . VAL A 1 582 ? -19.144 0.569 21.069 1.00 96.94 582 VAL A C 1
ATOM 4636 O O . VAL A 1 582 ? -18.159 0.020 20.584 1.00 96.94 582 VAL A O 1
ATOM 4639 N N . ALA A 1 583 ? -20.370 0.058 20.924 1.00 97.25 583 ALA A N 1
ATOM 4640 C CA . ALA A 1 583 ? -20.625 -1.227 20.274 1.00 97.25 583 ALA A CA 1
ATOM 4641 C C . ALA A 1 583 ? -20.176 -1.266 18.802 1.00 97.25 583 ALA A C 1
ATOM 4643 O O . ALA A 1 583 ? -19.482 -2.204 18.402 1.00 97.25 583 ALA A O 1
ATOM 4644 N N . ILE A 1 584 ? -20.500 -0.239 18.002 1.00 96.62 584 ILE A N 1
ATOM 4645 C CA . ILE A 1 584 ? -20.027 -0.169 16.609 1.00 96.62 584 ILE A CA 1
ATOM 4646 C C . ILE A 1 584 ? -18.507 0.041 16.535 1.00 96.62 584 ILE A C 1
ATOM 4648 O O . ILE A 1 584 ? -17.861 -0.527 15.658 1.00 96.62 584 ILE A O 1
ATOM 4652 N N . SER A 1 585 ? -17.913 0.780 17.481 1.00 95.69 585 SER A N 1
ATOM 4653 C CA . SER A 1 585 ? -16.457 0.988 17.541 1.00 95.69 585 SER A CA 1
ATOM 4654 C C . SER A 1 585 ? -15.704 -0.308 17.866 1.00 95.69 585 SER A C 1
ATOM 4656 O O . SER A 1 585 ? -14.669 -0.586 17.262 1.00 95.69 585 SER A O 1
ATOM 4658 N N . SER A 1 586 ? -16.257 -1.148 18.748 1.00 95.88 586 SER A N 1
ATOM 4659 C CA . SER A 1 586 ? -15.761 -2.504 19.009 1.00 95.88 586 SER A CA 1
ATOM 4660 C C . SER A 1 586 ? -15.862 -3.404 17.777 1.00 95.88 586 SER A C 1
ATOM 4662 O O . SER A 1 586 ? -14.870 -4.019 17.393 1.00 95.88 586 SER A O 1
ATOM 4664 N N . ILE A 1 587 ? -17.023 -3.450 17.111 1.00 95.56 587 ILE A N 1
ATOM 4665 C CA . ILE A 1 587 ? -17.213 -4.237 15.877 1.00 95.56 587 ILE A CA 1
ATOM 4666 C C . ILE A 1 587 ? -16.237 -3.783 14.780 1.00 95.56 587 ILE A C 1
ATOM 4668 O O . ILE A 1 587 ? -15.635 -4.618 14.107 1.00 95.56 587 ILE A O 1
ATOM 4672 N N . TYR A 1 588 ? -16.013 -2.474 14.648 1.00 93.25 588 TYR A N 1
ATOM 4673 C CA . TYR A 1 588 ? -15.018 -1.909 13.742 1.00 93.25 588 TYR A CA 1
ATOM 4674 C C . TYR A 1 588 ? -13.583 -2.357 14.076 1.00 93.25 588 TYR A C 1
ATOM 4676 O O . TYR A 1 588 ? -12.866 -2.780 13.170 1.00 93.25 588 TYR A O 1
ATOM 4684 N N . ALA A 1 589 ? -13.165 -2.329 15.347 1.00 92.38 589 ALA A N 1
ATOM 4685 C CA . ALA A 1 589 ? -11.827 -2.773 15.759 1.00 92.38 589 ALA A CA 1
ATOM 4686 C C . ALA A 1 589 ? -11.583 -4.268 15.461 1.00 92.38 589 ALA A C 1
ATOM 4688 O O . ALA A 1 589 ? -10.542 -4.640 14.905 1.00 92.38 589 ALA A O 1
ATOM 4689 N N . LEU A 1 590 ? -12.576 -5.113 15.760 1.00 92.19 590 LEU A N 1
ATOM 4690 C CA . LEU A 1 590 ? -12.563 -6.553 15.476 1.00 92.19 590 LEU A CA 1
ATOM 4691 C C . LEU A 1 590 ? -12.488 -6.833 13.960 1.00 92.19 590 LEU A C 1
ATOM 4693 O O . LEU A 1 590 ? -11.723 -7.690 13.512 1.00 92.19 590 LEU A O 1
ATOM 4697 N N . LEU A 1 591 ? -13.238 -6.082 13.144 1.00 89.62 591 LEU A N 1
ATOM 4698 C CA . LEU A 1 591 ? -13.177 -6.168 11.681 1.00 89.62 591 LEU A CA 1
ATOM 4699 C C . LEU A 1 591 ? -11.834 -5.685 11.118 1.00 89.62 591 LEU A C 1
ATOM 4701 O O . LEU A 1 591 ? -11.288 -6.336 10.225 1.00 89.62 591 LEU A O 1
ATOM 4705 N N . LEU A 1 592 ? -11.290 -4.576 11.626 1.00 86.88 592 LEU A N 1
ATOM 4706 C CA . LEU A 1 592 ? -10.028 -4.003 11.154 1.00 86.88 592 LEU A CA 1
ATOM 4707 C C . LEU A 1 592 ? -8.851 -4.959 11.390 1.00 86.88 592 LEU A C 1
ATOM 4709 O O . LEU A 1 592 ? -8.032 -5.146 10.492 1.00 86.88 592 LEU A O 1
ATOM 4713 N N . THR A 1 593 ? -8.809 -5.611 12.553 1.00 87.31 593 THR A N 1
ATOM 4714 C CA . THR A 1 593 ? -7.806 -6.640 12.878 1.00 87.31 593 THR A CA 1
ATOM 4715 C C . THR A 1 593 ? -7.902 -7.831 11.920 1.00 87.31 593 THR A C 1
ATOM 4717 O O . THR A 1 593 ? -6.907 -8.209 11.302 1.00 87.31 593 THR A O 1
ATOM 4720 N N . GLY A 1 594 ? -9.110 -8.364 11.691 1.00 83.62 594 GLY A N 1
ATOM 4721 C CA . GLY A 1 594 ? -9.316 -9.459 10.733 1.00 83.62 594 GLY A CA 1
ATOM 4722 C C . GLY A 1 594 ? -8.895 -9.099 9.303 1.00 83.62 594 GLY A C 1
ATOM 4723 O O . GLY A 1 594 ? -8.258 -9.900 8.621 1.00 83.62 594 GLY A O 1
ATOM 4724 N N . ALA A 1 595 ? -9.176 -7.864 8.870 1.00 80.38 595 ALA A N 1
ATOM 4725 C CA . ALA A 1 595 ? -8.802 -7.371 7.544 1.00 80.38 595 ALA A CA 1
ATOM 4726 C C . ALA A 1 595 ? -7.276 -7.242 7.358 1.00 80.38 595 ALA A C 1
ATOM 4728 O O . ALA A 1 595 ? -6.785 -7.452 6.251 1.00 80.38 595 ALA A O 1
ATOM 4729 N N . ARG A 1 596 ? -6.519 -6.932 8.425 1.00 80.25 596 ARG A N 1
ATOM 4730 C CA . ARG A 1 596 ? -5.041 -6.891 8.405 1.00 80.25 596 ARG A CA 1
ATOM 4731 C C . ARG A 1 596 ? -4.413 -8.278 8.274 1.00 80.25 596 ARG A C 1
ATOM 4733 O O . ARG A 1 596 ? -3.393 -8.418 7.606 1.00 80.25 596 ARG A O 1
ATOM 4740 N N . GLN A 1 597 ? -5.001 -9.286 8.920 1.00 73.75 597 GLN A N 1
ATOM 4741 C CA . GLN A 1 597 ? -4.482 -10.658 8.914 1.00 73.75 597 GLN A CA 1
ATOM 4742 C C . GLN A 1 597 ? -4.732 -11.373 7.574 1.00 73.75 597 GLN A C 1
ATOM 4744 O O . GLN A 1 597 ? -3.894 -12.151 7.112 1.00 73.75 597 GLN A O 1
ATOM 4749 N N . SER A 1 598 ? -5.874 -11.118 6.927 1.00 64.12 598 SER A N 1
ATOM 4750 C CA . SER A 1 598 ? -6.215 -11.729 5.640 1.00 64.12 598 SER A CA 1
ATOM 4751 C C . SER A 1 598 ? -5.400 -11.139 4.483 1.00 64.12 598 SER A C 1
ATOM 4753 O O . SER A 1 598 ? -5.520 -9.955 4.177 1.00 64.12 598 SER A O 1
ATOM 4755 N N . GLN A 1 599 ? -4.629 -11.969 3.769 1.00 54.84 599 GLN A N 1
ATOM 4756 C CA . GLN A 1 599 ? -3.793 -11.555 2.628 1.00 54.84 599 GLN A CA 1
ATOM 4757 C C . GLN A 1 599 ? -4.604 -11.233 1.350 1.00 54.84 599 GLN A C 1
ATOM 4759 O O . GLN A 1 599 ? -4.455 -11.912 0.335 1.00 54.84 599 GLN A O 1
ATOM 4764 N N . PHE A 1 600 ? -5.476 -10.216 1.397 1.00 49.88 600 PHE A N 1
ATOM 4765 C CA . PHE A 1 600 ? -6.125 -9.526 0.261 1.00 49.88 600 PHE A CA 1
ATOM 4766 C C . PHE A 1 600 ? -6.684 -10.404 -0.890 1.00 49.88 600 PHE A C 1
ATOM 4768 O O . PHE A 1 600 ? -6.727 -9.966 -2.038 1.00 49.88 600 PHE A O 1
ATOM 4775 N N . SER A 1 601 ? -7.101 -11.645 -0.613 1.00 51.12 601 SER A N 1
ATOM 4776 C CA . SER A 1 601 ? -7.462 -12.631 -1.653 1.00 51.12 601 SER A CA 1
ATOM 4777 C C . SER A 1 601 ? -8.612 -13.581 -1.292 1.00 51.12 601 SER A C 1
ATOM 4779 O O . SER A 1 601 ? -8.988 -14.422 -2.109 1.00 51.12 601 SER A O 1
ATOM 4781 N N . GLN A 1 602 ? -9.183 -13.469 -0.090 1.00 57.91 602 GLN A N 1
ATOM 4782 C CA . GLN A 1 602 ? -10.253 -14.345 0.400 1.00 57.91 602 GLN A CA 1
ATOM 4783 C C . GLN A 1 602 ? -11.348 -13.557 1.130 1.00 57.91 602 GLN A C 1
ATOM 4785 O O . GLN A 1 602 ? -11.241 -12.349 1.333 1.00 57.91 602 GLN A O 1
ATOM 4790 N N . ILE A 1 603 ? -12.413 -14.270 1.505 1.00 67.19 603 ILE A N 1
ATOM 4791 C CA . ILE A 1 603 ? -13.508 -13.783 2.354 1.00 67.19 603 ILE A CA 1
ATOM 4792 C C . ILE A 1 603 ? -12.925 -13.208 3.652 1.00 67.19 603 ILE A C 1
ATOM 4794 O O . ILE A 1 603 ? -12.071 -13.848 4.265 1.00 67.19 603 ILE A O 1
ATOM 4798 N N . HIS A 1 604 ? -13.399 -12.034 4.086 1.00 78.75 604 HIS A N 1
ATOM 4799 C CA . HIS A 1 604 ? -12.992 -11.450 5.369 1.00 78.75 604 HIS A CA 1
ATOM 4800 C C . HIS A 1 604 ? -13.266 -12.451 6.513 1.00 78.75 604 HIS A C 1
ATOM 4802 O O . HIS A 1 604 ? -14.386 -12.969 6.603 1.00 78.75 604 HIS A O 1
ATOM 4808 N N . PRO A 1 605 ? -12.272 -12.761 7.371 1.00 80.62 605 PRO A N 1
ATOM 4809 C CA . PRO A 1 605 ? -12.285 -13.968 8.202 1.00 80.62 605 PRO A CA 1
ATOM 4810 C C . PRO A 1 605 ? -13.458 -14.047 9.185 1.00 80.62 605 PRO A C 1
ATOM 4812 O O . PRO A 1 605 ? -13.903 -15.144 9.511 1.00 80.62 605 PRO A O 1
ATOM 4815 N N . HIS A 1 606 ? -13.998 -12.907 9.628 1.00 85.19 606 HIS A N 1
ATOM 4816 C CA . HIS A 1 606 ? -15.061 -12.858 10.639 1.00 85.19 606 HIS A CA 1
ATOM 4817 C C . HIS A 1 606 ? -16.478 -12.877 10.034 1.00 85.19 606 HIS A C 1
ATOM 4819 O O . HIS A 1 606 ? -17.465 -12.997 10.760 1.00 85.19 606 HIS A O 1
ATOM 4825 N N . VAL A 1 607 ? -16.619 -12.806 8.703 1.00 82.88 607 VAL A N 1
ATOM 4826 C CA . VAL A 1 607 ? -17.930 -12.811 8.024 1.00 82.88 607 VAL A CA 1
ATOM 4827 C C . VAL A 1 607 ? -18.788 -14.048 8.355 1.00 82.88 607 VAL A C 1
ATOM 4829 O O . VAL A 1 607 ? -19.975 -13.855 8.625 1.00 82.88 607 VAL A O 1
ATOM 4832 N N . PRO A 1 608 ? -18.259 -15.291 8.410 1.00 83.81 608 PRO A N 1
ATOM 4833 C CA . PRO A 1 608 ? -19.053 -16.470 8.780 1.00 83.81 608 PRO A CA 1
ATOM 4834 C C . PRO A 1 608 ? -19.573 -16.458 10.227 1.00 83.81 608 PRO A C 1
ATOM 4836 O O . PRO A 1 608 ? -20.563 -17.123 10.526 1.00 83.81 608 PRO A O 1
ATOM 4839 N N . GLU A 1 609 ? -18.924 -15.722 11.132 1.00 84.88 609 GLU A N 1
ATOM 4840 C CA . GLU A 1 609 ? -19.393 -15.533 12.510 1.00 84.88 609 GLU A CA 1
ATOM 4841 C C . GLU A 1 609 ? -20.463 -14.439 12.570 1.00 84.88 609 GLU A C 1
ATOM 4843 O O . GLU A 1 609 ? -21.561 -14.660 13.077 1.00 84.88 609 GLU A O 1
ATOM 4848 N N . ILE A 1 610 ? -20.202 -13.287 11.948 1.00 87.00 610 ILE A N 1
ATOM 4849 C CA . ILE A 1 610 ? -21.137 -12.155 11.901 1.00 87.00 610 ILE A CA 1
ATOM 4850 C C . ILE A 1 610 ? -22.470 -12.542 11.231 1.00 87.00 610 ILE A C 1
ATOM 4852 O O . ILE A 1 610 ? -23.535 -12.055 11.624 1.00 87.00 610 ILE A O 1
ATOM 4856 N N . GLN A 1 611 ? -22.442 -13.456 10.256 1.00 84.88 611 GLN A N 1
ATOM 4857 C CA . GLN A 1 611 ? -23.649 -14.007 9.632 1.00 84.88 611 GLN A CA 1
ATOM 4858 C C . GLN A 1 611 ? -24.553 -14.776 10.616 1.00 84.88 611 GLN A C 1
ATOM 4860 O O . GLN A 1 611 ? -25.772 -14.699 10.468 1.00 84.88 611 GLN A O 1
ATOM 4865 N N . GLN A 1 612 ? -24.005 -15.449 11.638 1.00 86.56 612 GLN A N 1
ATOM 4866 C CA . GLN A 1 612 ? -24.791 -16.214 12.627 1.00 86.56 612 GLN A CA 1
ATOM 4867 C C . GLN A 1 612 ? -25.711 -15.304 13.450 1.00 86.56 612 GLN A C 1
ATOM 4869 O O . GLN A 1 612 ? -26.849 -15.662 13.739 1.00 86.56 612 GLN A O 1
ATOM 4874 N N . TYR A 1 613 ? -25.246 -14.091 13.752 1.00 83.88 613 TYR A N 1
ATOM 4875 C CA . TYR A 1 613 ? -25.979 -13.079 14.513 1.00 83.88 613 TYR A CA 1
ATOM 4876 C C . TYR A 1 613 ? -26.834 -12.146 13.632 1.00 83.88 613 TYR A C 1
ATOM 4878 O O . TYR A 1 613 ? -27.312 -11.113 14.098 1.00 83.88 613 TYR A O 1
ATOM 4886 N N . THR A 1 614 ? -27.018 -12.464 12.342 1.00 84.44 614 THR A N 1
ATOM 4887 C CA . THR A 1 614 ? -27.648 -11.586 11.328 1.00 84.44 614 THR A CA 1
ATOM 4888 C C . THR A 1 614 ? -26.991 -10.201 11.203 1.00 84.44 614 THR A C 1
ATOM 4890 O O . THR A 1 614 ? -27.617 -9.244 10.746 1.00 84.44 614 THR A O 1
ATOM 4893 N N . GLY A 1 615 ? -25.710 -10.076 11.575 1.00 82.88 615 GLY A N 1
ATOM 4894 C CA . GLY A 1 615 ? -25.032 -8.790 11.766 1.00 82.88 615 GLY A CA 1
ATOM 4895 C C . GLY A 1 615 ? -25.008 -7.885 10.530 1.00 82.88 615 GLY A C 1
ATOM 4896 O O . GLY A 1 615 ? -25.094 -6.670 10.671 1.00 82.88 615 GLY A O 1
ATOM 4897 N N . ASN A 1 616 ? -25.011 -8.457 9.318 1.00 83.69 616 ASN A N 1
ATOM 4898 C CA . ASN A 1 616 ? -25.205 -7.714 8.062 1.00 83.69 616 ASN A CA 1
ATOM 4899 C C . ASN A 1 616 ? -26.483 -6.857 8.077 1.00 83.69 616 ASN A C 1
ATOM 4901 O O . ASN A 1 616 ? -26.453 -5.680 7.717 1.00 83.69 616 ASN A O 1
ATOM 4905 N N . SER A 1 617 ? -27.601 -7.450 8.503 1.00 87.38 617 SER A N 1
ATOM 4906 C CA . SER A 1 617 ? -28.897 -6.777 8.586 1.00 87.38 617 SER A CA 1
ATOM 4907 C C . SER A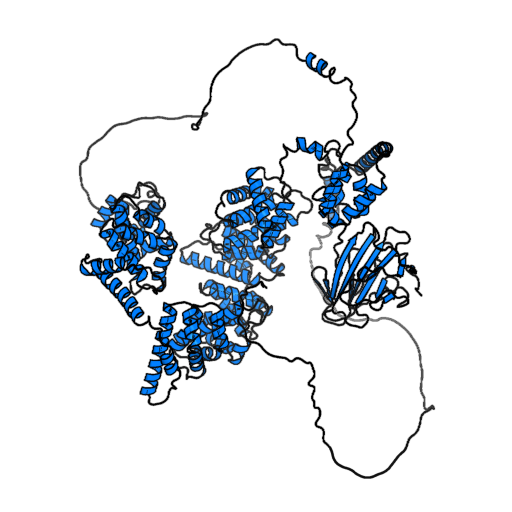 1 617 ? -28.884 -5.724 9.687 1.00 87.38 617 SER A C 1
ATOM 4909 O O . SER A 1 617 ? -29.276 -4.593 9.429 1.00 87.38 617 SER A O 1
ATOM 4911 N N . LYS A 1 618 ? -28.350 -6.055 10.872 1.00 92.06 618 LYS A N 1
ATOM 4912 C CA . LYS A 1 618 ? -28.242 -5.124 12.009 1.00 92.06 618 LYS A CA 1
ATOM 4913 C C . LYS A 1 618 ? -27.348 -3.908 11.719 1.00 92.06 618 LYS A C 1
ATOM 4915 O O . LYS A 1 618 ? -27.700 -2.801 12.109 1.00 92.06 618 LYS A O 1
ATOM 4920 N N . LEU A 1 619 ? -26.235 -4.075 10.997 1.00 94.00 619 LEU A N 1
ATOM 4921 C CA . LEU A 1 619 ? -25.383 -2.959 10.553 1.00 94.00 619 LEU A CA 1
ATOM 4922 C C . LEU A 1 619 ? -26.107 -2.049 9.554 1.00 94.00 619 LEU A C 1
ATOM 4924 O O . LEU A 1 619 ? -26.028 -0.827 9.661 1.00 94.00 619 LEU A O 1
ATOM 4928 N N . TYR A 1 620 ? -26.833 -2.624 8.592 1.00 93.44 620 TYR A N 1
ATOM 4929 C CA . TYR A 1 620 ? -27.604 -1.833 7.630 1.00 93.44 620 TYR A CA 1
ATOM 4930 C C . TYR A 1 620 ? -28.823 -1.153 8.274 1.00 93.44 620 TYR A C 1
ATOM 4932 O O . TYR A 1 620 ? -29.177 -0.031 7.924 1.00 93.44 620 TYR A O 1
ATOM 4940 N N . GLU A 1 621 ? -29.443 -1.802 9.255 1.00 93.62 621 GLU A N 1
ATOM 4941 C CA . GLU A 1 621 ? -30.531 -1.251 10.055 1.00 93.62 621 GLU A CA 1
ATOM 4942 C C . GLU A 1 621 ? -30.064 -0.062 10.905 1.00 93.62 621 GLU A C 1
ATOM 4944 O O . GLU A 1 621 ? -30.717 0.981 10.874 1.00 93.62 621 GLU A O 1
ATOM 4949 N N . LEU A 1 622 ? -28.904 -0.164 11.567 1.00 94.00 622 LEU A N 1
ATOM 4950 C CA . LEU A 1 622 ? -28.272 0.949 12.286 1.00 94.00 622 LEU A CA 1
ATOM 4951 C C . LEU A 1 622 ? -27.922 2.104 11.329 1.00 94.00 622 LEU A C 1
ATOM 4953 O O . LEU A 1 622 ? -28.225 3.264 11.605 1.00 94.00 622 LEU A O 1
ATOM 4957 N N . PHE A 1 623 ? -27.368 1.785 10.154 1.00 94.81 623 PHE A N 1
ATOM 4958 C CA . PHE A 1 623 ? -27.099 2.758 9.093 1.00 94.81 623 PHE A CA 1
ATOM 4959 C C . PHE A 1 623 ? -28.363 3.499 8.619 1.00 94.81 623 PHE A C 1
ATOM 4961 O O . PHE A 1 623 ? -28.302 4.703 8.368 1.00 94.81 623 PHE A O 1
ATOM 4968 N N . GLN A 1 624 ? -29.507 2.820 8.496 1.00 92.81 624 GLN A N 1
ATOM 4969 C CA . GLN A 1 624 ? -30.759 3.431 8.033 1.00 92.81 624 GLN A CA 1
ATOM 4970 C C . GLN A 1 624 ? -31.493 4.207 9.139 1.00 92.81 624 GLN A C 1
ATOM 4972 O O . GLN A 1 624 ? -31.918 5.337 8.900 1.00 92.81 624 GLN A O 1
ATOM 4977 N N . LYS A 1 625 ? -31.639 3.626 10.339 1.00 87.44 625 LYS A N 1
ATOM 4978 C CA . LYS A 1 625 ? -32.492 4.162 11.416 1.00 87.44 625 LYS A CA 1
ATOM 4979 C C . LYS A 1 625 ? -31.887 5.339 12.178 1.00 87.44 625 LYS A C 1
ATOM 4981 O O . LYS A 1 625 ? -32.633 6.217 12.606 1.00 87.44 625 LYS A O 1
ATOM 4986 N N . GLU A 1 626 ? -30.571 5.362 12.380 1.00 84.81 626 GLU A N 1
ATOM 4987 C CA . GLU A 1 626 ? -29.949 6.372 13.238 1.00 84.81 626 GLU A CA 1
ATOM 4988 C C . GLU A 1 626 ? -29.752 7.713 12.510 1.00 84.81 626 GLU A C 1
ATOM 4990 O O . GLU A 1 626 ? -29.405 7.775 11.321 1.00 84.81 626 GLU A O 1
ATOM 4995 N N . SER A 1 627 ? -29.936 8.803 13.260 1.00 85.44 627 SER A N 1
ATOM 4996 C CA . SER A 1 627 ? -29.604 10.172 12.846 1.00 85.44 627 SER A CA 1
ATOM 4997 C C . SER A 1 627 ? -28.163 10.574 13.186 1.00 85.44 627 SER A C 1
ATOM 4999 O O . SER A 1 627 ? -27.682 11.583 12.674 1.00 85.44 627 SER A O 1
ATOM 5001 N N . ASP A 1 628 ? -27.464 9.801 14.024 1.00 92.12 628 ASP A N 1
ATOM 5002 C CA . ASP A 1 628 ? -26.078 10.067 14.409 1.00 92.12 628 ASP A CA 1
ATOM 5003 C C . ASP A 1 628 ? -25.105 9.738 13.266 1.00 92.12 628 ASP A C 1
ATOM 5005 O O . ASP A 1 628 ? -24.969 8.587 12.844 1.00 92.12 628 ASP A O 1
ATOM 5009 N N . GLN A 1 629 ? -24.402 10.757 12.766 1.00 92.50 629 GLN A N 1
ATOM 5010 C CA . GLN A 1 629 ? -23.500 10.617 11.618 1.00 92.50 629 GLN A CA 1
ATOM 5011 C C . GLN A 1 629 ? -22.351 9.631 11.892 1.00 92.50 629 GLN A C 1
ATOM 5013 O O . GLN A 1 629 ? -21.935 8.924 10.978 1.00 92.50 629 GLN A O 1
ATOM 5018 N N . PHE A 1 630 ? -21.859 9.549 13.133 1.00 92.56 630 PHE A N 1
ATOM 5019 C CA . PHE A 1 630 ? -20.773 8.639 13.505 1.00 92.56 630 PHE A CA 1
ATOM 5020 C C . PHE A 1 630 ? -21.227 7.172 13.439 1.00 92.56 630 PHE A C 1
ATOM 5022 O O . PHE A 1 630 ? -20.529 6.355 12.835 1.00 92.56 630 PHE A O 1
ATOM 5029 N N . LEU A 1 631 ? -22.424 6.845 13.950 1.00 93.88 631 LEU A N 1
ATOM 5030 C CA . LEU A 1 631 ? -23.022 5.515 13.769 1.00 93.88 631 LEU A CA 1
ATOM 5031 C C . LEU A 1 631 ? -23.211 5.162 12.286 1.00 93.88 631 LEU A C 1
ATOM 5033 O O . LEU A 1 631 ? -22.873 4.046 11.883 1.00 93.88 631 LEU A O 1
ATOM 5037 N N . LYS A 1 632 ? -23.700 6.095 11.455 1.00 94.75 632 LYS A N 1
ATOM 5038 C CA . LYS A 1 632 ? -23.883 5.862 10.008 1.00 94.75 632 LYS A CA 1
ATOM 5039 C C . LYS A 1 632 ? -22.552 5.632 9.290 1.00 94.75 632 LYS A C 1
ATOM 5041 O O . LYS A 1 632 ? -22.425 4.655 8.551 1.00 94.75 632 LYS A O 1
ATOM 5046 N N . ASP A 1 633 ? -21.559 6.491 9.525 1.00 95.06 633 ASP A N 1
ATOM 5047 C CA . ASP A 1 633 ? -20.248 6.393 8.879 1.00 95.06 633 ASP A CA 1
ATOM 5048 C C . ASP A 1 633 ? -19.553 5.067 9.218 1.00 95.06 633 ASP A C 1
ATOM 5050 O O . ASP A 1 633 ? -19.093 4.362 8.316 1.00 95.06 633 ASP A O 1
ATOM 5054 N N . LEU A 1 634 ? -19.519 4.687 10.502 1.00 94.62 634 LEU A N 1
ATOM 5055 C CA . LEU A 1 634 ? -18.906 3.430 10.934 1.00 94.62 634 LEU A CA 1
ATOM 5056 C C . LEU A 1 634 ? -19.690 2.198 10.478 1.00 94.62 634 LEU A C 1
ATOM 5058 O O . LEU A 1 634 ? -19.065 1.203 10.117 1.00 94.62 634 LEU A O 1
ATOM 5062 N N . SER A 1 635 ? -21.023 2.252 10.418 1.00 95.56 635 SER A N 1
ATOM 5063 C CA . SER A 1 635 ? -21.828 1.149 9.870 1.00 95.56 635 SER A CA 1
ATOM 5064 C C . SER A 1 635 ? -21.515 0.906 8.391 1.00 95.56 635 SER A C 1
ATOM 5066 O O . SER A 1 635 ? -21.296 -0.236 7.985 1.00 95.56 635 SER A O 1
ATOM 5068 N N . ALA A 1 636 ? -21.411 1.976 7.593 1.00 95.31 636 ALA A N 1
ATOM 5069 C CA . ALA A 1 636 ? -21.030 1.882 6.185 1.00 95.31 636 ALA A CA 1
ATOM 5070 C C . ALA A 1 636 ? -19.592 1.366 5.999 1.00 95.31 636 ALA A C 1
ATOM 5072 O O . ALA A 1 636 ? -19.353 0.509 5.146 1.00 95.31 636 ALA A O 1
ATOM 5073 N N . VAL A 1 637 ? -18.652 1.824 6.834 1.00 94.44 637 VAL A N 1
ATOM 5074 C CA . VAL A 1 637 ? -17.273 1.310 6.876 1.00 94.44 637 VAL A CA 1
ATOM 5075 C C . VAL A 1 637 ? -17.238 -0.180 7.230 1.00 94.44 637 VAL A C 1
ATOM 5077 O O . VAL A 1 637 ? -16.591 -0.944 6.518 1.00 94.44 637 VAL A O 1
ATOM 5080 N N . CYS A 1 638 ? -17.959 -0.626 8.263 1.00 93.19 638 CYS A N 1
ATOM 5081 C CA . CYS A 1 638 ? -17.996 -2.035 8.668 1.00 93.19 638 CYS A CA 1
ATOM 5082 C C . CYS A 1 638 ? -18.526 -2.937 7.544 1.00 93.19 638 CYS A C 1
ATOM 5084 O O . CYS A 1 638 ? -17.890 -3.938 7.214 1.00 93.19 638 CYS A O 1
ATOM 5086 N N . ILE A 1 639 ? -19.629 -2.553 6.889 1.00 92.50 639 ILE A N 1
ATOM 5087 C CA . ILE A 1 639 ? -20.168 -3.293 5.736 1.00 92.50 639 ILE A CA 1
ATOM 5088 C C . ILE A 1 639 ? -19.149 -3.309 4.580 1.00 92.50 639 ILE A C 1
ATOM 5090 O O . ILE A 1 639 ? -18.918 -4.355 3.975 1.00 92.50 639 ILE A O 1
ATOM 5094 N N . GLY A 1 640 ? -18.483 -2.185 4.297 1.00 91.12 640 GLY A N 1
ATOM 5095 C CA . GLY A 1 640 ? -17.448 -2.112 3.262 1.00 91.12 640 GLY A CA 1
ATOM 5096 C C . GLY A 1 640 ? -16.215 -2.986 3.539 1.00 91.12 640 GLY A C 1
ATOM 5097 O O . GLY A 1 640 ? -15.676 -3.590 2.612 1.00 91.12 640 GLY A O 1
ATOM 5098 N N . LEU A 1 641 ? -15.795 -3.110 4.804 1.00 88.19 641 LEU A N 1
ATOM 5099 C CA . LEU A 1 641 ? -14.706 -4.000 5.230 1.00 88.19 641 LEU A CA 1
ATOM 5100 C C . LEU A 1 641 ? -15.094 -5.486 5.171 1.00 88.19 641 LEU A C 1
ATOM 5102 O O . LEU A 1 641 ? -14.255 -6.321 4.841 1.00 88.19 641 LEU A O 1
ATOM 5106 N N . MET A 1 642 ? -16.354 -5.828 5.448 1.00 87.38 642 MET A N 1
ATOM 5107 C CA . MET A 1 642 ? -16.842 -7.210 5.361 1.00 87.38 642 MET A CA 1
ATOM 5108 C C . MET A 1 642 ? -16.938 -7.719 3.917 1.00 87.38 642 MET A C 1
ATOM 5110 O O . MET A 1 642 ? -16.591 -8.865 3.641 1.00 87.38 642 MET A O 1
ATOM 5114 N N . TYR A 1 643 ? -17.393 -6.875 2.987 1.00 86.44 643 TYR A N 1
ATOM 5115 C CA . TYR A 1 643 ? -17.647 -7.256 1.592 1.00 86.44 643 TYR A CA 1
ATOM 5116 C C . TYR A 1 643 ? -16.447 -7.038 0.648 1.00 86.44 643 TYR A C 1
ATOM 5118 O O . TYR A 1 643 ? -16.615 -6.957 -0.570 1.00 86.44 643 TYR A O 1
ATOM 5126 N N . GLN A 1 644 ? -15.216 -6.982 1.167 1.00 78.19 644 GLN A N 1
ATOM 5127 C CA . GLN A 1 644 ? -14.012 -6.941 0.326 1.00 78.19 644 GLN A CA 1
ATOM 5128 C C . GLN A 1 644 ? -13.990 -8.135 -0.648 1.00 78.19 644 GLN A C 1
ATOM 5130 O O . GLN A 1 644 ? -14.203 -9.277 -0.248 1.00 78.19 644 GLN A O 1
ATOM 5135 N N . MET A 1 645 ? -13.787 -7.863 -1.945 1.00 75.06 645 MET A N 1
ATOM 5136 C CA . MET A 1 645 ? -13.888 -8.812 -3.077 1.00 75.06 645 MET A CA 1
ATOM 5137 C C . MET A 1 645 ? -15.261 -9.499 -3.285 1.00 75.06 645 MET A C 1
ATOM 5139 O O . MET A 1 645 ? -15.521 -10.032 -4.370 1.00 75.06 645 MET A O 1
ATOM 5143 N N . GLN A 1 646 ? -16.178 -9.451 -2.318 1.00 82.69 646 GLN A N 1
ATOM 5144 C CA . GLN A 1 646 ? -17.519 -10.035 -2.400 1.00 82.69 646 GLN A CA 1
ATOM 5145 C C . GLN A 1 646 ? -18.553 -9.057 -2.964 1.00 82.69 646 GLN A C 1
ATOM 5147 O O . GLN A 1 646 ? -18.458 -7.850 -2.788 1.00 82.69 646 GLN A O 1
ATOM 5152 N N . GLU A 1 647 ? -19.599 -9.568 -3.610 1.00 85.88 647 GLU A N 1
ATOM 5153 C CA . GLU A 1 647 ? -20.748 -8.738 -3.980 1.00 85.88 647 GLU A CA 1
ATOM 5154 C C . GLU A 1 647 ? -21.655 -8.498 -2.763 1.00 85.88 647 GLU A C 1
ATOM 5156 O O . GLU A 1 647 ? -22.119 -9.455 -2.137 1.00 85.88 647 GLU A O 1
ATOM 5161 N N . ILE A 1 648 ? -22.012 -7.233 -2.513 1.00 87.50 648 ILE A N 1
ATOM 5162 C CA . ILE A 1 648 ? -23.148 -6.886 -1.647 1.00 87.50 648 ILE A CA 1
ATOM 5163 C C . ILE A 1 648 ? -24.432 -7.293 -2.388 1.00 87.50 648 ILE A C 1
ATOM 5165 O O . ILE A 1 648 ? -24.858 -6.605 -3.312 1.00 87.50 648 ILE A O 1
ATOM 5169 N N . GLN A 1 649 ? -25.031 -8.436 -2.041 1.00 84.38 649 GLN A N 1
ATOM 5170 C CA . GLN A 1 649 ? -26.091 -9.057 -2.859 1.00 84.38 649 GLN A CA 1
ATOM 5171 C C . GLN A 1 649 ? -27.361 -8.202 -3.010 1.00 84.38 649 GLN A C 1
ATOM 5173 O O . GLN A 1 649 ? -27.985 -8.206 -4.069 1.00 84.38 649 GLN A O 1
ATOM 5178 N N . HIS A 1 650 ? -27.748 -7.446 -1.979 1.00 87.88 650 HIS A N 1
ATOM 5179 C CA . HIS A 1 650 ? -28.949 -6.608 -2.016 1.00 87.88 650 HIS A CA 1
ATOM 5180 C C . HIS A 1 650 ? -28.677 -5.268 -2.730 1.00 87.88 650 HIS A C 1
ATOM 5182 O O . HIS A 1 650 ? -27.831 -4.507 -2.253 1.00 87.88 650 HIS A O 1
ATOM 5188 N N . PRO A 1 651 ? -29.394 -4.923 -3.824 1.00 87.94 651 PRO A N 1
ATOM 5189 C CA . PRO A 1 651 ? -29.105 -3.720 -4.611 1.00 87.94 651 PRO A CA 1
ATOM 5190 C C . PRO A 1 651 ? -29.216 -2.402 -3.836 1.00 87.94 651 PRO A C 1
ATOM 5192 O O . PRO A 1 651 ? -28.358 -1.542 -3.997 1.00 87.94 651 PRO A O 1
ATOM 5195 N N . SER A 1 652 ? -30.215 -2.255 -2.959 1.00 89.25 652 SER A N 1
ATOM 5196 C CA . SER A 1 652 ? -30.378 -1.064 -2.111 1.00 89.25 652 SER A CA 1
ATOM 5197 C C . SER A 1 652 ? -29.209 -0.885 -1.141 1.00 89.25 652 SER A C 1
ATOM 5199 O O . SER A 1 652 ? -28.604 0.182 -1.108 1.00 89.25 652 SER A O 1
ATOM 5201 N N . ILE A 1 653 ? -28.817 -1.952 -0.434 1.00 92.31 653 ILE A N 1
ATOM 5202 C CA . ILE A 1 653 ? -27.649 -1.948 0.463 1.00 92.31 653 ILE A CA 1
ATOM 5203 C C . ILE A 1 653 ? -26.381 -1.583 -0.317 1.00 92.31 653 ILE A C 1
ATOM 5205 O O . ILE A 1 653 ? -25.625 -0.712 0.104 1.00 92.31 653 ILE A O 1
ATOM 5209 N N . LYS A 1 654 ? -26.167 -2.206 -1.484 1.00 93.88 654 LYS A N 1
ATOM 5210 C CA . LYS A 1 654 ? -25.022 -1.921 -2.362 1.00 93.88 654 LYS A CA 1
ATOM 5211 C C . LYS A 1 654 ? -24.969 -0.434 -2.728 1.00 93.88 654 LYS A C 1
ATOM 5213 O O . LYS A 1 654 ? -23.927 0.194 -2.562 1.00 93.88 654 LYS A O 1
ATOM 5218 N N . GLN A 1 655 ? -26.093 0.126 -3.170 1.00 93.94 655 GLN A N 1
ATOM 5219 C CA . GLN A 1 655 ? -26.214 1.524 -3.581 1.00 93.94 655 GLN A CA 1
ATOM 5220 C C . GLN A 1 655 ? -25.992 2.506 -2.435 1.00 93.94 655 GLN A C 1
ATOM 5222 O O . GLN A 1 655 ? -25.199 3.436 -2.575 1.00 93.94 655 GLN A O 1
ATOM 5227 N N . ASP A 1 656 ? -26.666 2.306 -1.308 1.00 94.75 656 ASP A N 1
ATOM 5228 C CA . ASP A 1 656 ? -26.628 3.250 -0.196 1.00 94.75 656 ASP A CA 1
ATOM 5229 C C . ASP A 1 656 ? -25.262 3.257 0.496 1.00 94.75 656 ASP A C 1
ATOM 5231 O O . ASP A 1 656 ? -24.709 4.330 0.743 1.00 94.75 656 ASP A O 1
ATOM 5235 N N . ILE A 1 657 ? -24.663 2.082 0.720 1.00 96.00 657 ILE A N 1
ATOM 5236 C CA . ILE A 1 657 ? -23.344 1.979 1.353 1.00 96.00 657 ILE A CA 1
ATOM 5237 C C . ILE A 1 657 ? -22.239 2.513 0.433 1.00 96.00 657 ILE A C 1
ATOM 5239 O O . ILE A 1 657 ? -21.407 3.294 0.890 1.00 96.00 657 ILE A O 1
ATOM 5243 N N . ILE A 1 658 ? -22.243 2.197 -0.870 1.00 95.75 658 ILE A N 1
ATOM 5244 C CA . ILE A 1 658 ? -21.245 2.748 -1.809 1.00 95.75 658 ILE A CA 1
ATOM 5245 C C . ILE A 1 658 ? -21.387 4.272 -1.942 1.00 95.75 658 ILE A C 1
ATOM 5247 O O . ILE A 1 658 ? -20.379 4.982 -1.939 1.00 95.75 658 ILE A O 1
ATOM 5251 N N . ARG A 1 659 ? -22.618 4.799 -2.000 1.00 95.38 659 ARG A N 1
ATOM 5252 C CA . ARG A 1 659 ? -22.874 6.249 -2.035 1.00 95.38 659 ARG A CA 1
ATOM 5253 C C . ARG A 1 659 ? -22.370 6.944 -0.769 1.00 95.38 659 ARG A C 1
ATOM 5255 O O . ARG A 1 659 ? -21.728 7.987 -0.869 1.00 95.38 659 ARG A O 1
ATOM 5262 N N . HIS A 1 660 ? -22.607 6.361 0.405 1.00 96.06 660 HIS A N 1
ATOM 5263 C CA . HIS A 1 660 ? -22.183 6.939 1.684 1.00 96.06 660 HIS A CA 1
ATOM 5264 C C . HIS A 1 660 ? -20.662 6.866 1.892 1.00 96.06 660 HIS A C 1
ATOM 5266 O O . HIS A 1 660 ? -20.036 7.845 2.301 1.00 96.06 660 HIS A O 1
ATOM 5272 N N . LEU A 1 661 ? -20.024 5.755 1.509 1.00 96.19 661 LEU A N 1
ATOM 5273 C CA . LEU A 1 661 ? -18.562 5.640 1.499 1.00 96.19 661 LEU A CA 1
ATOM 5274 C C . LEU A 1 661 ? -17.921 6.714 0.594 1.00 96.19 661 LEU A C 1
ATOM 5276 O O . LEU A 1 661 ? -16.977 7.389 1.019 1.00 96.19 661 LEU A O 1
ATOM 5280 N N . LYS A 1 662 ? -18.483 6.964 -0.603 1.00 95.00 662 LYS A N 1
ATOM 5281 C CA . LYS A 1 662 ? -18.061 8.064 -1.497 1.00 95.00 662 LYS A CA 1
ATOM 5282 C C . LYS A 1 662 ? -18.183 9.455 -0.849 1.00 95.00 662 LYS A C 1
ATOM 5284 O O . LYS A 1 662 ? -17.408 10.341 -1.211 1.00 95.00 662 LYS A O 1
ATOM 5289 N N . THR A 1 663 ? -19.123 9.685 0.078 1.00 93.81 663 THR A N 1
ATOM 5290 C CA . THR A 1 663 ? -19.226 10.976 0.791 1.00 93.81 663 THR A CA 1
ATOM 5291 C C . THR A 1 663 ? -18.190 11.118 1.906 1.00 93.81 663 THR A C 1
ATOM 5293 O O . THR A 1 663 ? -17.573 12.183 2.005 1.00 93.81 663 THR A O 1
ATOM 5296 N N . ILE A 1 664 ? -17.915 10.039 2.659 1.00 95.00 664 ILE A N 1
ATOM 5297 C CA . ILE A 1 664 ? -16.919 10.007 3.754 1.00 95.00 664 ILE A CA 1
ATOM 5298 C C . ILE A 1 664 ? -15.540 10.500 3.292 1.00 95.00 664 ILE A C 1
ATOM 5300 O O . ILE A 1 664 ? -14.874 11.214 4.040 1.00 95.00 664 ILE A O 1
ATOM 5304 N N . LEU A 1 665 ? -15.156 10.214 2.038 1.00 93.25 665 LEU A N 1
ATOM 5305 C CA . LEU A 1 665 ? -13.911 10.695 1.415 1.00 93.25 665 LEU A CA 1
ATOM 5306 C C . LEU A 1 665 ? -13.707 12.225 1.497 1.00 93.25 665 LEU A C 1
ATOM 5308 O O . LEU A 1 665 ? -12.573 12.695 1.428 1.00 93.25 665 LEU A O 1
ATOM 5312 N N . SER A 1 666 ? -14.796 12.990 1.635 1.00 88.62 666 SER A N 1
ATOM 5313 C CA . SER A 1 666 ? -14.804 14.460 1.736 1.00 88.62 666 SER A CA 1
ATOM 5314 C C . SER A 1 666 ? -15.365 15.013 3.052 1.00 88.62 666 SER A C 1
ATOM 5316 O O . SER A 1 666 ? -15.027 16.140 3.420 1.00 88.62 666 SER A O 1
ATOM 5318 N N . SER A 1 667 ? -16.231 14.266 3.749 1.00 87.69 667 SER A N 1
ATOM 5319 C CA . SER A 1 667 ? -16.975 14.764 4.917 1.00 87.69 667 SER A CA 1
ATOM 5320 C C . SER A 1 667 ? -16.328 14.446 6.266 1.00 87.69 667 SER A C 1
ATOM 5322 O O . SER A 1 667 ? -16.499 15.224 7.202 1.00 87.69 667 SER A O 1
ATOM 5324 N N . ASN A 1 668 ? -15.591 13.337 6.388 1.00 86.88 668 ASN A N 1
ATOM 5325 C CA . ASN A 1 668 ? -15.067 12.863 7.671 1.00 86.88 668 ASN A CA 1
ATOM 5326 C C . ASN A 1 668 ? -13.558 12.560 7.569 1.00 86.88 668 ASN A C 1
ATOM 5328 O O . ASN A 1 668 ? -13.176 11.508 7.053 1.00 86.88 668 ASN A O 1
ATOM 5332 N N . PRO A 1 669 ? -12.671 13.445 8.070 1.00 84.94 669 PRO A N 1
ATOM 5333 C CA . PRO A 1 669 ? -11.227 13.296 7.893 1.00 84.94 669 PRO A CA 1
ATOM 5334 C C . PRO A 1 669 ? -10.634 12.095 8.644 1.00 84.94 669 PRO A C 1
ATOM 5336 O O . PRO A 1 669 ? -9.572 11.620 8.247 1.00 84.94 669 PRO A O 1
ATOM 5339 N N . TYR A 1 670 ? -11.307 11.593 9.686 1.00 86.25 670 TYR A N 1
ATOM 5340 C CA . TYR A 1 670 ? -10.858 10.440 10.472 1.00 86.25 670 TYR A CA 1
ATOM 5341 C C . TYR A 1 670 ? -11.154 9.112 9.765 1.00 86.25 670 TYR A C 1
ATOM 5343 O O . TYR A 1 670 ? -10.326 8.205 9.784 1.00 86.25 670 TYR A O 1
ATOM 5351 N N . LEU A 1 671 ? -12.314 9.005 9.105 1.00 88.94 671 LEU A N 1
ATOM 5352 C CA . LEU A 1 671 ? -12.737 7.790 8.394 1.00 88.94 671 LEU A CA 1
ATOM 5353 C C . LEU A 1 671 ? -12.434 7.815 6.886 1.00 88.94 671 LEU A C 1
ATOM 5355 O O . LEU A 1 671 ? -12.566 6.781 6.235 1.00 88.94 671 LEU A O 1
ATOM 5359 N N . LYS A 1 672 ? -11.972 8.948 6.335 1.00 91.25 672 LYS A N 1
ATOM 5360 C CA . LYS A 1 672 ? -11.567 9.127 4.926 1.00 91.25 672 LYS A CA 1
ATOM 5361 C C . LYS A 1 672 ? -10.702 7.979 4.394 1.00 91.25 672 LYS A C 1
ATOM 5363 O O . LYS A 1 672 ? -11.052 7.375 3.385 1.00 91.25 672 LYS A O 1
ATOM 5368 N N . GLU A 1 673 ? -9.595 7.679 5.075 1.00 88.56 673 GLU A N 1
ATOM 5369 C CA . GLU A 1 673 ? -8.646 6.632 4.665 1.00 88.56 673 GLU A CA 1
ATOM 5370 C C . GLU A 1 673 ? -9.300 5.245 4.695 1.00 88.56 673 GLU A C 1
ATOM 5372 O O . GLU A 1 673 ? -9.203 4.480 3.742 1.00 88.56 673 GLU A O 1
ATOM 5377 N N . ILE A 1 674 ? -10.045 4.938 5.756 1.00 88.56 674 ILE A N 1
ATOM 5378 C CA . ILE A 1 674 ? -10.700 3.636 5.918 1.00 88.56 674 ILE A CA 1
ATOM 5379 C C . ILE A 1 674 ? -11.812 3.443 4.875 1.00 88.56 674 ILE A C 1
ATOM 5381 O O . ILE A 1 674 ? -11.950 2.356 4.322 1.00 88.56 674 ILE A O 1
ATOM 5385 N N . SER A 1 675 ? -12.560 4.500 4.545 1.00 93.50 675 SER A N 1
ATOM 5386 C CA . SER A 1 675 ? -13.549 4.484 3.460 1.00 93.50 675 SER A CA 1
ATOM 5387 C C . SER A 1 675 ? -12.897 4.298 2.088 1.00 93.50 675 SER A C 1
ATOM 5389 O O . SER A 1 675 ? -13.404 3.539 1.265 1.00 93.50 675 SER A O 1
ATOM 5391 N N . PHE A 1 676 ? -11.738 4.919 1.850 1.00 92.06 676 PHE A N 1
ATOM 5392 C CA . PHE A 1 676 ? -10.932 4.685 0.651 1.00 92.06 676 PHE A CA 1
ATOM 5393 C C . PHE A 1 676 ? -10.495 3.213 0.540 1.00 92.06 676 PHE A C 1
ATOM 5395 O O . PHE A 1 676 ? -10.733 2.592 -0.497 1.00 92.06 676 PHE A O 1
ATOM 5402 N N . GLN A 1 677 ? -9.963 2.615 1.612 1.00 88.38 677 GLN A N 1
ATOM 5403 C CA . GLN A 1 677 ? -9.596 1.192 1.630 1.00 88.38 677 GLN A CA 1
ATOM 5404 C C . GLN A 1 677 ? -10.819 0.265 1.478 1.00 88.38 677 GLN A C 1
ATOM 5406 O O . GLN A 1 677 ? -10.750 -0.743 0.774 1.00 88.38 677 GLN A O 1
ATOM 5411 N N . ALA A 1 678 ? -11.967 0.616 2.069 1.00 90.50 678 ALA A N 1
ATOM 5412 C CA . ALA A 1 678 ? -13.220 -0.121 1.906 1.00 90.50 678 ALA A CA 1
ATOM 5413 C C . ALA A 1 678 ? -13.740 -0.060 0.458 1.00 90.50 678 ALA A C 1
ATOM 5415 O O . ALA A 1 678 ? -14.056 -1.097 -0.122 1.00 90.50 678 ALA A O 1
ATOM 5416 N N . LEU A 1 679 ? -13.764 1.123 -0.169 1.00 92.50 679 LEU A N 1
ATOM 5417 C CA . LEU A 1 679 ? -14.117 1.287 -1.584 1.00 92.50 679 LEU A CA 1
ATOM 5418 C C . LEU A 1 679 ? -13.158 0.524 -2.500 1.00 92.50 679 LEU A C 1
ATOM 5420 O O . LEU A 1 679 ? -13.621 -0.160 -3.408 1.00 92.50 679 LEU A O 1
ATOM 5424 N N . LYS A 1 680 ? -11.848 0.574 -2.232 1.00 89.00 680 LYS A N 1
ATOM 5425 C CA . LYS A 1 680 ? -10.822 -0.191 -2.953 1.00 89.00 680 LYS A CA 1
ATOM 5426 C C . LYS A 1 680 ? -11.060 -1.705 -2.844 1.00 89.00 680 LYS A C 1
ATOM 5428 O O . LYS A 1 680 ? -11.056 -2.413 -3.849 1.00 89.00 680 LYS A O 1
ATOM 5433 N N . GLY A 1 681 ? -11.345 -2.208 -1.643 1.00 86.62 681 GLY A N 1
ATOM 5434 C CA . GLY A 1 681 ? -11.663 -3.620 -1.413 1.00 86.62 681 GLY A CA 1
ATOM 5435 C C . GLY A 1 681 ? -12.977 -4.067 -2.067 1.00 86.62 681 GLY A C 1
ATOM 5436 O O . GLY A 1 681 ? -13.034 -5.146 -2.663 1.00 86.62 681 GLY A O 1
ATOM 5437 N N . LEU A 1 682 ? -14.020 -3.229 -2.030 1.00 89.94 682 LEU A N 1
ATOM 5438 C CA . LEU A 1 682 ? -15.277 -3.448 -2.756 1.00 89.94 682 LEU A CA 1
ATOM 5439 C C . LEU A 1 682 ? -15.054 -3.442 -4.278 1.00 89.94 682 LEU A C 1
ATOM 5441 O O . LEU A 1 682 ? -15.618 -4.285 -4.976 1.00 89.94 682 LEU A O 1
ATOM 5445 N N . ALA A 1 683 ? -14.203 -2.545 -4.789 1.00 89.88 683 ALA A N 1
ATOM 5446 C CA . ALA A 1 683 ? -13.864 -2.397 -6.205 1.00 89.88 683 ALA A CA 1
ATOM 5447 C C . ALA A 1 683 ? -13.138 -3.614 -6.806 1.00 89.88 683 ALA A C 1
ATOM 5449 O O . ALA A 1 683 ? -13.033 -3.713 -8.030 1.00 89.88 683 ALA A O 1
ATOM 5450 N N . ASN A 1 684 ? -12.704 -4.591 -6.005 1.00 85.12 684 ASN A N 1
ATOM 5451 C CA . ASN A 1 684 ? -12.229 -5.875 -6.525 1.00 85.12 684 ASN A CA 1
ATOM 5452 C C . ASN A 1 684 ? -13.370 -6.793 -7.007 1.00 85.12 684 ASN A C 1
ATOM 5454 O O . ASN A 1 684 ? -13.147 -7.626 -7.882 1.00 85.12 684 ASN A O 1
ATOM 5458 N N . ASN A 1 685 ? -14.613 -6.596 -6.551 1.00 87.31 685 ASN A N 1
ATOM 5459 C CA . ASN A 1 685 ? -15.777 -7.281 -7.118 1.00 87.31 685 ASN A CA 1
ATOM 5460 C C . ASN A 1 685 ? -16.299 -6.557 -8.374 1.00 87.31 685 ASN A C 1
ATOM 5462 O O . ASN A 1 685 ? -16.466 -5.340 -8.362 1.00 87.31 685 ASN A O 1
ATOM 5466 N N . GLN A 1 686 ? -16.620 -7.277 -9.457 1.00 88.12 686 GLN A N 1
ATOM 5467 C CA . GLN A 1 686 ? -17.074 -6.656 -10.713 1.00 88.12 686 GLN A CA 1
ATOM 5468 C C . GLN A 1 686 ? -18.388 -5.869 -10.582 1.00 88.12 686 GLN A C 1
ATOM 5470 O O . GLN A 1 686 ? -18.488 -4.778 -11.141 1.00 88.12 686 GLN A O 1
ATOM 5475 N N . LYS A 1 687 ? -19.379 -6.375 -9.840 1.00 91.38 687 LYS A N 1
ATOM 5476 C CA . LYS A 1 687 ? -20.687 -5.710 -9.728 1.00 91.38 687 LYS A CA 1
ATOM 5477 C C . LYS A 1 687 ? -20.682 -4.558 -8.724 1.00 91.38 687 LYS A C 1
ATOM 5479 O O . LYS A 1 687 ? -21.409 -3.590 -8.914 1.00 91.38 687 LYS A O 1
ATOM 5484 N N . ASN A 1 688 ? -19.867 -4.636 -7.669 1.00 92.62 688 ASN A N 1
ATOM 5485 C CA . ASN A 1 688 ? -19.643 -3.477 -6.800 1.00 92.62 688 ASN A CA 1
ATOM 5486 C C . ASN A 1 688 ? -18.869 -2.393 -7.561 1.00 92.62 688 ASN A C 1
ATOM 5488 O O . ASN A 1 688 ? -19.244 -1.234 -7.493 1.00 92.62 688 ASN A O 1
ATOM 5492 N N . PHE A 1 689 ? -17.841 -2.764 -8.335 1.00 90.81 689 PHE A N 1
ATOM 5493 C CA . PHE A 1 689 ? -17.096 -1.845 -9.204 1.00 90.81 689 PHE A CA 1
ATOM 5494 C C . PHE A 1 689 ? -18.010 -1.118 -10.202 1.00 90.81 689 PHE A C 1
ATOM 5496 O O . PHE A 1 689 ? -17.868 0.087 -10.377 1.00 90.81 689 PHE A O 1
ATOM 5503 N N . GLN A 1 690 ? -18.992 -1.809 -10.793 1.00 91.12 690 GLN A N 1
ATOM 5504 C CA . GLN A 1 690 ? -20.017 -1.179 -11.637 1.00 91.12 690 GLN A CA 1
ATOM 5505 C C . GLN A 1 690 ? -20.851 -0.134 -10.874 1.00 91.12 690 GLN A C 1
ATOM 5507 O O . GLN A 1 690 ? -21.066 0.950 -11.398 1.00 91.12 690 GLN A O 1
ATOM 5512 N N . GLU A 1 691 ? -21.264 -0.403 -9.631 1.00 94.62 691 GLU A N 1
ATOM 5513 C CA . GLU A 1 691 ? -21.994 0.575 -8.802 1.00 94.62 691 GLU A CA 1
ATOM 5514 C C . GLU A 1 691 ? -21.088 1.729 -8.311 1.00 94.62 691 GLU A C 1
ATOM 5516 O O . GLU A 1 691 ? -21.518 2.879 -8.234 1.00 94.62 691 GLU A O 1
ATOM 5521 N N . ILE A 1 692 ? -19.798 1.470 -8.053 1.00 93.12 692 ILE A N 1
ATOM 5522 C CA . ILE A 1 692 ? -18.812 2.528 -7.773 1.00 93.12 692 ILE A CA 1
ATOM 5523 C C . ILE A 1 692 ? -18.648 3.424 -9.009 1.00 93.12 692 ILE A C 1
ATOM 5525 O O . ILE A 1 692 ? -18.662 4.641 -8.850 1.00 93.12 692 ILE A O 1
ATOM 5529 N N . MET A 1 693 ? -18.579 2.861 -10.219 1.00 91.25 693 MET A N 1
ATOM 5530 C CA . MET A 1 693 ? -18.472 3.610 -11.480 1.00 91.25 693 MET A CA 1
ATOM 5531 C C . MET A 1 693 ? -19.774 4.270 -11.958 1.00 91.25 693 MET A C 1
ATOM 5533 O O . MET A 1 693 ? -19.711 5.163 -12.792 1.00 91.25 693 MET A O 1
ATOM 5537 N N . ARG A 1 694 ? -20.947 3.854 -11.463 1.00 89.69 694 ARG A N 1
ATOM 5538 C CA . ARG A 1 694 ? -22.256 4.254 -12.021 1.00 89.69 694 ARG A CA 1
ATOM 5539 C C . ARG A 1 694 ? -22.486 5.768 -12.066 1.00 89.69 694 ARG A C 1
ATOM 5541 O O . ARG A 1 694 ? -23.077 6.268 -13.013 1.00 89.69 694 ARG A O 1
ATOM 5548 N N . ASP A 1 695 ? -22.008 6.461 -11.036 1.00 86.94 695 ASP A N 1
ATOM 5549 C CA . ASP A 1 695 ? -22.083 7.917 -10.880 1.00 86.94 695 ASP A CA 1
ATOM 5550 C C . ASP A 1 695 ? -20.659 8.523 -10.945 1.00 86.94 695 ASP A C 1
ATOM 5552 O O . ASP A 1 695 ? -20.245 9.238 -10.028 1.00 86.94 695 ASP A O 1
ATOM 5556 N N . VAL A 1 696 ? -19.849 8.113 -11.929 1.00 90.88 696 VAL A N 1
ATOM 5557 C CA . VAL A 1 696 ? -18.463 8.580 -12.135 1.00 90.88 696 VAL A CA 1
ATOM 5558 C C . VAL A 1 696 ? -18.262 8.937 -13.601 1.00 90.88 696 VAL A C 1
ATOM 5560 O O . VAL A 1 696 ? -18.087 8.054 -14.438 1.00 90.88 696 VAL A O 1
ATOM 5563 N N . ASP A 1 697 ? -18.248 10.237 -13.875 1.00 93.25 697 ASP A N 1
ATOM 5564 C CA . ASP A 1 697 ? -17.793 10.799 -15.141 1.00 93.25 697 ASP A CA 1
ATOM 5565 C C . ASP A 1 697 ? -16.344 11.302 -14.987 1.00 93.25 697 ASP A C 1
ATOM 5567 O O . ASP A 1 697 ? -15.957 11.790 -13.920 1.00 93.25 697 ASP A O 1
ATOM 5571 N N . PHE A 1 698 ? -15.515 11.129 -16.017 1.00 94.69 698 PHE A N 1
ATOM 5572 C CA . PHE A 1 698 ? -14.118 11.570 -15.995 1.00 94.69 698 PHE A CA 1
ATOM 5573 C C . PHE A 1 698 ? -13.945 13.016 -16.476 1.00 94.69 698 PHE A C 1
ATOM 5575 O O . PHE A 1 698 ? -12.982 13.661 -16.057 1.00 94.69 698 PHE A O 1
ATOM 5582 N N . ASP A 1 699 ? -14.884 13.551 -17.257 1.00 94.75 699 ASP A N 1
ATOM 5583 C CA . ASP A 1 699 ? -14.857 14.949 -17.687 1.00 94.75 699 ASP A CA 1
ATOM 5584 C C . ASP A 1 699 ? -15.289 15.869 -16.528 1.00 94.75 699 ASP A C 1
ATOM 5586 O O . ASP A 1 699 ? -14.570 16.817 -16.210 1.00 94.75 699 ASP A O 1
ATOM 5590 N N . ASP A 1 700 ? -16.346 15.515 -15.777 1.00 95.56 700 ASP A N 1
ATOM 5591 C CA . ASP A 1 700 ? -16.731 16.202 -14.522 1.00 95.56 700 ASP A CA 1
ATOM 5592 C C . ASP A 1 700 ? -15.554 16.265 -13.525 1.00 95.56 700 ASP A C 1
ATOM 5594 O O . ASP A 1 700 ? -15.276 17.300 -12.913 1.00 95.56 700 ASP A O 1
ATOM 5598 N N . ILE A 1 701 ? -14.824 15.152 -13.365 1.00 96.62 701 ILE A N 1
ATOM 5599 C CA . ILE A 1 701 ? -13.650 15.083 -12.482 1.00 96.62 701 ILE A CA 1
ATOM 5600 C C . ILE A 1 701 ? -12.509 15.964 -13.014 1.00 96.62 701 ILE A C 1
ATOM 5602 O O . ILE A 1 701 ? -11.801 16.590 -12.217 1.00 96.62 701 ILE A O 1
ATOM 5606 N N . ALA A 1 702 ? -12.320 16.046 -14.333 1.00 96.75 702 ALA A N 1
ATOM 5607 C CA . ALA A 1 702 ? -11.339 16.938 -14.941 1.00 96.75 702 ALA A CA 1
ATOM 5608 C C . ALA A 1 702 ? -11.704 18.420 -14.745 1.00 96.75 702 ALA A C 1
ATOM 5610 O O . ALA A 1 702 ? -10.809 19.224 -14.462 1.00 96.75 702 ALA A O 1
ATOM 5611 N N . GLU A 1 703 ? -12.984 18.794 -14.834 1.00 96.69 703 GLU A N 1
ATOM 5612 C CA . GLU A 1 703 ? -13.449 20.150 -14.521 1.00 96.69 703 GLU A CA 1
ATOM 5613 C C . GLU A 1 703 ? -13.224 20.491 -13.041 1.00 96.69 703 GLU A C 1
ATOM 5615 O O . GLU A 1 703 ? -12.561 21.490 -12.739 1.00 96.69 703 GLU A O 1
ATOM 5620 N N . ASP A 1 704 ? -13.663 19.627 -12.117 1.00 96.75 704 ASP A N 1
ATOM 5621 C CA . ASP A 1 704 ? -13.501 19.825 -10.671 1.00 96.75 704 ASP A CA 1
ATOM 5622 C C . ASP A 1 704 ? -12.024 19.950 -10.259 1.00 96.75 704 ASP A C 1
ATOM 5624 O O . ASP A 1 704 ? -11.671 20.807 -9.443 1.00 96.75 704 ASP A O 1
ATOM 5628 N N . LEU A 1 705 ? -11.123 19.149 -10.842 1.00 96.50 705 LEU A N 1
ATOM 5629 C CA . LEU A 1 705 ? -9.673 19.264 -10.624 1.00 96.50 705 LEU A CA 1
ATOM 5630 C C . LEU A 1 705 ? -9.070 20.537 -11.247 1.00 96.50 705 LEU A C 1
ATOM 5632 O O . LEU A 1 705 ? -8.048 21.030 -10.769 1.00 96.50 705 LEU A O 1
ATOM 5636 N N . ASN A 1 706 ? -9.699 21.121 -12.268 1.00 94.94 706 ASN A N 1
ATOM 5637 C CA . ASN A 1 706 ? -9.269 22.391 -12.857 1.00 94.94 706 ASN A CA 1
ATOM 5638 C C . ASN A 1 706 ? -9.784 23.639 -12.115 1.00 94.94 706 ASN A C 1
ATOM 5640 O O . ASN A 1 706 ? -9.307 24.747 -12.415 1.00 94.94 706 ASN A O 1
ATOM 5644 N N . ILE A 1 707 ? -10.686 23.492 -11.131 1.00 93.81 707 ILE A N 1
ATOM 5645 C CA . ILE A 1 707 ? -11.142 24.592 -10.268 1.00 93.81 707 ILE A CA 1
ATOM 5646 C C . ILE A 1 707 ? -9.944 25.203 -9.527 1.00 93.81 707 ILE A C 1
ATOM 5648 O O . ILE A 1 707 ? -9.247 24.560 -8.736 1.00 93.81 707 ILE A O 1
ATOM 5652 N N . LYS A 1 708 ? -9.714 26.500 -9.762 1.00 89.75 708 LYS A N 1
ATOM 5653 C CA . LYS A 1 708 ? -8.647 27.256 -9.098 1.00 89.75 708 LYS A CA 1
ATOM 5654 C C . LYS A 1 708 ? -8.972 27.424 -7.615 1.00 89.75 708 LYS A C 1
ATOM 5656 O O . LYS A 1 708 ? -10.030 27.938 -7.265 1.00 89.75 708 LYS A O 1
ATOM 5661 N N . GLN A 1 709 ? -8.020 27.084 -6.751 1.00 88.69 709 GLN A N 1
ATOM 5662 C CA . GLN A 1 709 ? -8.133 27.216 -5.295 1.00 88.69 709 GLN A CA 1
ATOM 5663 C C . GLN A 1 709 ? -7.991 28.687 -4.851 1.00 88.69 709 GLN A C 1
ATOM 5665 O O . GLN A 1 709 ? -6.979 29.095 -4.284 1.00 88.69 709 GLN A O 1
ATOM 5670 N N . ILE A 1 710 ? -9.004 29.500 -5.159 1.00 85.06 710 ILE A N 1
ATOM 5671 C CA . ILE A 1 710 ? -9.070 30.944 -4.900 1.00 85.06 710 ILE A CA 1
ATOM 5672 C C . ILE A 1 710 ? -10.340 31.238 -4.094 1.00 85.06 710 ILE A C 1
ATOM 5674 O O . ILE A 1 710 ? -11.410 30.727 -4.411 1.00 85.06 710 ILE A O 1
ATOM 5678 N N . GLY A 1 711 ? -10.229 32.084 -3.070 1.00 88.31 711 GLY A N 1
ATOM 5679 C CA . GLY A 1 711 ? -11.351 32.502 -2.233 1.00 88.31 711 GLY A CA 1
ATOM 5680 C C . GLY A 1 711 ? -10.911 32.786 -0.801 1.00 88.31 711 GLY A C 1
ATOM 5681 O O . GLY A 1 711 ? -9.728 33.005 -0.532 1.00 88.31 711 GLY A O 1
ATOM 5682 N N . ASN A 1 712 ? -11.863 32.755 0.128 1.00 90.81 712 ASN A N 1
ATOM 5683 C CA . ASN A 1 712 ? -11.566 32.665 1.555 1.00 90.81 712 ASN A CA 1
ATOM 5684 C C . ASN A 1 712 ? -11.083 31.241 1.928 1.00 90.81 712 ASN A C 1
ATOM 5686 O O . ASN A 1 712 ? -11.160 30.306 1.127 1.00 90.81 712 ASN A O 1
ATOM 5690 N N . GLN A 1 713 ? -10.587 31.057 3.157 1.00 88.25 713 GLN A N 1
ATOM 5691 C CA . GLN A 1 713 ? -10.029 29.768 3.591 1.00 88.25 713 GLN A CA 1
ATOM 5692 C C . GLN A 1 713 ? -11.055 28.620 3.556 1.00 88.25 713 GLN A C 1
ATOM 5694 O O . GLN A 1 713 ? -10.688 27.482 3.280 1.00 88.25 713 GLN A O 1
ATOM 5699 N N . GLU A 1 714 ? -12.334 28.903 3.803 1.00 89.25 714 GLU A N 1
ATOM 5700 C CA . GLU A 1 714 ? -13.408 27.905 3.777 1.00 89.25 714 GLU A CA 1
ATOM 5701 C C . GLU A 1 714 ? -13.706 27.435 2.344 1.00 89.25 714 GLU A C 1
ATOM 5703 O O . GLU A 1 714 ? -13.817 26.236 2.096 1.00 89.25 714 GLU A O 1
ATOM 5708 N N . GLN A 1 715 ? -13.759 28.364 1.385 1.00 89.81 715 GLN A N 1
ATOM 5709 C CA . GLN A 1 715 ? -13.901 28.076 -0.045 1.00 89.81 715 GLN A CA 1
ATOM 5710 C C . GLN A 1 715 ? -12.713 27.252 -0.557 1.00 89.81 715 GLN A C 1
ATOM 5712 O O . GLN A 1 715 ? -12.912 26.214 -1.186 1.00 89.81 715 GLN A O 1
ATOM 5717 N N . ILE A 1 716 ? -11.483 27.651 -0.214 1.00 88.69 716 ILE A N 1
ATOM 5718 C CA . ILE A 1 716 ? -10.262 26.906 -0.559 1.00 88.69 716 ILE A CA 1
ATOM 5719 C C . ILE A 1 716 ? -10.292 25.492 0.042 1.00 88.69 716 ILE A C 1
ATOM 5721 O O . ILE A 1 716 ? -9.961 24.531 -0.650 1.00 88.69 716 ILE A O 1
ATOM 5725 N N . ASN A 1 717 ? -10.733 25.337 1.295 1.00 88.88 717 ASN A N 1
ATOM 5726 C CA . ASN A 1 717 ? -10.850 24.028 1.943 1.00 88.88 717 ASN A CA 1
ATOM 5727 C C . ASN A 1 717 ? -11.931 23.146 1.293 1.00 88.88 717 ASN A C 1
ATOM 5729 O O . ASN A 1 717 ? -11.709 21.947 1.135 1.00 88.88 717 ASN A O 1
ATOM 5733 N N . LYS A 1 718 ? -13.070 23.718 0.879 1.00 90.25 718 LYS A N 1
ATOM 5734 C CA . LYS A 1 718 ? -14.135 22.999 0.158 1.00 90.25 718 LYS A CA 1
ATOM 5735 C C . LYS A 1 718 ? -13.652 22.497 -1.206 1.00 90.25 718 LYS A C 1
ATOM 5737 O O . LYS A 1 718 ? -13.810 21.313 -1.492 1.00 90.25 718 LYS A O 1
ATOM 5742 N N . ILE A 1 719 ? -12.983 23.352 -1.986 1.00 91.81 719 ILE A N 1
ATOM 5743 C CA . ILE A 1 719 ? -12.371 22.975 -3.272 1.00 91.81 719 ILE A CA 1
ATOM 5744 C C . ILE A 1 719 ? -11.309 21.884 -3.054 1.00 91.81 719 ILE A C 1
ATOM 5746 O O . ILE A 1 719 ? -11.363 20.844 -3.705 1.00 91.81 719 ILE A O 1
ATOM 5750 N N . LYS A 1 720 ? -10.397 22.054 -2.080 1.00 90.94 720 LYS A N 1
ATOM 5751 C CA . LYS A 1 720 ? -9.400 21.023 -1.731 1.00 90.94 720 LYS A CA 1
ATOM 5752 C C . LYS A 1 720 ? -10.049 19.690 -1.339 1.00 90.94 720 LYS A C 1
ATOM 5754 O O . LYS A 1 720 ? -9.556 18.655 -1.768 1.00 90.94 720 LYS A O 1
ATOM 5759 N N . SER A 1 721 ? -11.131 19.688 -0.556 1.00 91.12 721 SER A N 1
ATOM 5760 C CA . SER A 1 721 ? -11.807 18.448 -0.138 1.00 91.12 721 SER A CA 1
ATOM 5761 C C . SER A 1 721 ? -12.450 17.705 -1.317 1.00 91.12 721 SER A C 1
ATOM 5763 O O . SER A 1 721 ? -12.289 16.492 -1.441 1.00 91.12 721 SER A O 1
ATOM 5765 N N . LEU A 1 722 ? -13.103 18.431 -2.232 1.00 92.94 722 LEU A N 1
ATOM 5766 C CA . LEU A 1 722 ? -13.679 17.869 -3.458 1.00 92.94 722 LEU A CA 1
ATOM 5767 C C . LEU A 1 722 ? -12.600 17.245 -4.359 1.00 92.94 722 LEU A C 1
ATOM 5769 O O . LEU A 1 722 ? -12.705 16.082 -4.748 1.00 92.94 722 LEU A O 1
ATOM 5773 N N . GLN A 1 723 ? -11.515 17.980 -4.600 1.00 94.81 723 GLN A N 1
ATOM 5774 C CA . GLN A 1 723 ? -10.394 17.523 -5.422 1.00 94.81 723 GLN A CA 1
ATOM 5775 C C . GLN A 1 723 ? -9.662 16.316 -4.794 1.00 94.81 723 GLN A C 1
ATOM 5777 O O . GLN A 1 723 ? -9.310 15.373 -5.502 1.00 94.81 723 GLN A O 1
ATOM 5782 N N . ILE A 1 724 ? -9.502 16.280 -3.464 1.00 93.12 724 ILE A N 1
ATOM 5783 C CA . ILE A 1 724 ? -8.947 15.126 -2.729 1.00 93.12 724 ILE A CA 1
ATOM 5784 C C . ILE A 1 724 ? -9.870 13.901 -2.814 1.00 93.12 724 ILE A C 1
ATOM 5786 O O . ILE A 1 724 ? -9.384 12.797 -3.065 1.00 93.12 724 ILE A O 1
ATOM 5790 N N . LYS A 1 725 ? -11.191 14.075 -2.657 1.00 94.44 725 LYS A N 1
ATOM 5791 C CA . LYS A 1 725 ? -12.182 12.996 -2.820 1.00 94.44 725 LYS A CA 1
ATOM 5792 C C . LYS A 1 725 ? -12.066 12.339 -4.194 1.00 94.44 725 LYS A C 1
ATOM 5794 O O . LYS A 1 725 ? -12.050 11.112 -4.266 1.00 94.44 725 LYS A O 1
ATOM 5799 N N . HIS A 1 726 ? -11.948 13.130 -5.261 1.00 95.25 726 HIS A N 1
ATOM 5800 C CA . HIS A 1 726 ? -11.768 12.604 -6.618 1.00 95.25 726 HIS A CA 1
ATOM 5801 C C . HIS A 1 726 ? -10.454 11.831 -6.767 1.00 95.25 726 HIS A C 1
ATOM 5803 O O . HIS A 1 726 ? -10.459 10.720 -7.291 1.00 95.25 726 HIS A O 1
ATOM 5809 N N . CYS A 1 727 ? -9.345 12.345 -6.227 1.00 94.69 727 CYS A N 1
ATOM 5810 C CA . CYS A 1 727 ? -8.052 11.649 -6.245 1.00 94.69 727 CYS A CA 1
ATOM 5811 C C . CYS A 1 727 ? -8.089 10.290 -5.520 1.00 94.69 727 CYS A C 1
ATOM 5813 O O . CYS A 1 727 ? -7.507 9.312 -6.000 1.00 94.69 727 CYS A O 1
ATOM 5815 N N . LEU A 1 728 ? -8.799 10.207 -4.389 1.00 93.38 728 LEU A N 1
ATOM 5816 C CA . LEU A 1 728 ? -9.014 8.958 -3.652 1.00 93.38 728 LEU A CA 1
ATOM 5817 C C . LEU A 1 728 ? -9.939 7.995 -4.409 1.00 93.38 728 LEU A C 1
ATOM 5819 O O . LEU A 1 728 ? -9.648 6.803 -4.478 1.00 93.38 728 LEU A O 1
ATOM 5823 N N . LEU A 1 729 ? -11.015 8.496 -5.022 1.00 92.19 729 LEU A N 1
ATOM 5824 C CA . LEU A 1 729 ? -11.941 7.682 -5.814 1.00 92.19 729 LEU A CA 1
ATOM 5825 C C . LEU A 1 729 ? -11.253 7.072 -7.047 1.00 92.19 729 LEU A C 1
ATOM 5827 O O . LEU A 1 729 ? -11.360 5.867 -7.264 1.00 92.19 729 LEU A O 1
ATOM 5831 N N . LEU A 1 730 ? -10.477 7.866 -7.792 1.00 91.56 730 LEU A N 1
ATOM 5832 C CA . LEU A 1 730 ? -9.630 7.381 -8.889 1.00 91.56 730 LEU A CA 1
ATOM 5833 C C . LEU A 1 730 ? -8.636 6.320 -8.390 1.00 91.56 730 LEU A C 1
ATOM 5835 O O . LEU A 1 730 ? -8.545 5.233 -8.957 1.00 91.56 730 LEU A O 1
ATOM 5839 N N . SER A 1 731 ? -7.940 6.586 -7.281 1.00 90.56 731 SER A N 1
ATOM 5840 C CA . SER A 1 731 ? -6.973 5.641 -6.701 1.00 90.56 731 SER A CA 1
ATOM 5841 C C . SER A 1 731 ? -7.614 4.311 -6.267 1.00 90.56 731 SER A C 1
ATOM 5843 O O . SER A 1 731 ? -6.979 3.264 -6.378 1.00 90.56 731 SER A O 1
ATOM 5845 N N . ALA A 1 732 ? -8.879 4.315 -5.829 1.00 88.38 732 ALA A N 1
ATOM 5846 C CA . ALA A 1 732 ? -9.613 3.102 -5.452 1.00 88.38 732 ALA A CA 1
ATOM 5847 C C . ALA A 1 732 ? -10.026 2.246 -6.666 1.00 88.38 732 ALA A C 1
ATOM 5849 O O . ALA A 1 732 ? -10.199 1.035 -6.536 1.00 88.38 732 ALA A O 1
ATOM 5850 N N . LEU A 1 733 ? -10.163 2.859 -7.846 1.00 86.56 733 LEU A N 1
ATOM 5851 C CA . LEU A 1 733 ? -10.502 2.189 -9.108 1.00 86.56 733 LEU A CA 1
ATOM 5852 C C . LEU A 1 733 ? -9.266 1.614 -9.828 1.00 86.56 733 LEU A C 1
ATOM 5854 O O . LEU A 1 733 ? -9.359 0.599 -10.523 1.00 86.56 733 LEU A O 1
ATOM 5858 N N . LEU A 1 734 ? -8.105 2.256 -9.659 1.00 80.62 734 LEU A N 1
ATOM 5859 C CA . LEU A 1 734 ? -6.900 2.046 -10.473 1.00 80.62 734 LEU A CA 1
ATOM 5860 C C . LEU A 1 734 ? -5.989 0.877 -10.055 1.00 80.62 734 LEU A C 1
ATOM 5862 O O . LEU A 1 734 ? -5.038 0.577 -10.775 1.00 80.62 734 LEU A O 1
ATOM 5866 N N . ASP A 1 735 ? -6.278 0.174 -8.958 1.00 66.56 735 ASP A N 1
ATOM 5867 C CA . ASP A 1 735 ? -5.448 -0.933 -8.433 1.00 66.56 735 ASP A CA 1
ATOM 5868 C C . ASP A 1 735 ? -5.418 -2.181 -9.346 1.00 66.56 735 ASP A C 1
ATOM 5870 O O . ASP A 1 735 ? -4.557 -3.058 -9.249 1.00 66.56 735 ASP A O 1
ATOM 5874 N N . ARG A 1 736 ? -6.368 -2.276 -10.285 1.00 60.00 736 ARG A N 1
ATOM 5875 C CA . ARG A 1 736 ? -6.503 -3.422 -11.190 1.00 60.00 736 ARG A CA 1
ATOM 5876 C C . ARG A 1 736 ? -5.376 -3.442 -12.237 1.00 60.00 736 ARG A C 1
ATOM 5878 O O . ARG A 1 736 ? -5.315 -2.595 -13.134 1.00 60.00 736 ARG A O 1
ATOM 5885 N N . LYS A 1 737 ? -4.563 -4.510 -12.230 1.00 52.53 737 LYS A N 1
ATOM 5886 C CA . LYS A 1 737 ? -3.474 -4.810 -13.200 1.00 52.53 737 LYS A CA 1
ATOM 5887 C C . LYS A 1 737 ? -3.901 -4.975 -14.680 1.00 52.53 737 LYS A C 1
ATOM 5889 O O . LYS A 1 737 ? -3.094 -5.391 -15.502 1.00 52.53 737 LYS A O 1
ATOM 5894 N N . LYS A 1 738 ? -5.160 -4.688 -15.034 1.00 55.97 738 LYS A N 1
ATOM 5895 C CA . LYS A 1 738 ? -5.701 -4.737 -16.411 1.00 55.97 738 LYS A CA 1
ATOM 5896 C C . LYS A 1 738 ? -6.501 -3.482 -16.810 1.00 55.97 738 LYS A C 1
ATOM 5898 O O . LYS A 1 738 ? -7.140 -3.481 -17.853 1.00 55.97 738 LYS A O 1
ATOM 5903 N N . ALA A 1 739 ? -6.474 -2.412 -16.010 1.00 67.69 739 ALA A N 1
ATOM 5904 C CA . ALA A 1 739 ? -7.251 -1.185 -16.236 1.00 67.69 739 ALA A CA 1
ATOM 5905 C C . ALA A 1 739 ? -6.670 -0.242 -17.321 1.00 67.69 739 ALA A C 1
ATOM 5907 O O . ALA A 1 739 ? -6.747 0.975 -17.185 1.00 67.69 739 ALA A O 1
ATOM 5908 N N . THR A 1 740 ? -6.061 -0.773 -18.387 1.00 79.44 740 THR A N 1
ATOM 5909 C CA . THR A 1 740 ? -5.351 0.024 -19.409 1.00 79.44 740 THR A CA 1
ATOM 5910 C C . THR A 1 740 ? -6.279 0.987 -20.153 1.00 79.44 740 THR A C 1
ATOM 5912 O O . THR A 1 740 ? -5.939 2.154 -20.305 1.00 79.44 740 THR A O 1
ATOM 5915 N N . GLU A 1 741 ? -7.465 0.521 -20.549 1.00 84.75 741 GLU A N 1
ATOM 5916 C CA . GLU A 1 741 ? -8.509 1.330 -21.198 1.00 84.75 741 GLU A CA 1
ATOM 5917 C C . GLU A 1 741 ? -8.988 2.467 -20.282 1.00 84.75 741 GLU A C 1
ATOM 5919 O O . GLU A 1 741 ? -8.973 3.628 -20.668 1.00 84.75 741 GLU A O 1
ATOM 5924 N N . MET A 1 742 ? -9.284 2.163 -19.013 1.00 87.62 742 MET A N 1
ATOM 5925 C CA . MET A 1 742 ? -9.646 3.179 -18.018 1.00 87.62 742 MET A CA 1
ATOM 5926 C C . MET A 1 742 ? -8.529 4.213 -17.801 1.00 87.62 742 MET A C 1
ATOM 5928 O O . MET A 1 742 ? -8.827 5.396 -17.663 1.00 87.62 742 MET A O 1
ATOM 5932 N N . ARG A 1 743 ? -7.249 3.807 -17.809 1.00 89.94 743 ARG A N 1
ATOM 5933 C CA . ARG A 1 743 ? -6.127 4.760 -17.731 1.00 89.94 743 ARG A CA 1
ATOM 5934 C C . ARG A 1 743 ? -6.011 5.626 -18.987 1.00 89.94 743 ARG A C 1
ATOM 5936 O O . ARG A 1 743 ? -5.717 6.805 -18.836 1.00 89.94 743 ARG A O 1
ATOM 5943 N N . GLN A 1 744 ? -6.293 5.102 -20.183 1.00 91.56 744 GLN A N 1
ATOM 5944 C CA . GLN A 1 744 ? -6.377 5.933 -21.391 1.00 91.56 744 GLN A CA 1
ATOM 5945 C C . GLN A 1 744 ? -7.520 6.955 -21.265 1.00 91.56 744 GLN A C 1
ATOM 5947 O O . GLN A 1 744 ? -7.269 8.142 -21.402 1.00 91.56 744 GLN A O 1
ATOM 5952 N N . ASN A 1 745 ? -8.725 6.550 -20.850 1.00 91.00 745 ASN A N 1
ATOM 5953 C CA . ASN A 1 745 ? -9.862 7.473 -20.692 1.00 91.00 745 ASN A CA 1
ATOM 5954 C C . ASN A 1 745 ? -9.598 8.593 -19.649 1.00 91.00 745 ASN A C 1
ATOM 5956 O O . ASN A 1 745 ? -10.021 9.735 -19.825 1.00 91.00 745 ASN A O 1
ATOM 5960 N N . ILE A 1 746 ? -8.863 8.294 -18.568 1.00 93.19 746 ILE A N 1
ATOM 5961 C CA . ILE A 1 746 ? -8.434 9.281 -17.551 1.00 93.19 746 ILE A CA 1
ATOM 5962 C C . ILE A 1 746 ? -7.318 10.211 -18.082 1.00 93.19 746 ILE A C 1
ATOM 5964 O O . ILE A 1 746 ? -7.181 11.351 -17.638 1.00 93.19 746 ILE A O 1
ATOM 5968 N N . ILE A 1 747 ? -6.507 9.754 -19.039 1.00 93.44 747 ILE A N 1
ATOM 5969 C CA . ILE A 1 747 ? -5.541 10.603 -19.752 1.00 93.44 747 ILE A CA 1
ATOM 5970 C C . ILE A 1 747 ? -6.276 11.518 -20.745 1.00 93.44 747 ILE A C 1
ATOM 5972 O O . ILE A 1 747 ? -6.006 12.720 -20.772 1.00 93.44 747 ILE A O 1
ATOM 5976 N N . ASP A 1 748 ? -7.237 10.970 -21.490 1.00 93.75 748 ASP A N 1
ATOM 5977 C CA . ASP A 1 748 ? -7.942 11.635 -22.592 1.00 93.75 748 ASP A CA 1
ATOM 5978 C C . ASP A 1 748 ? -8.914 12.730 -22.110 1.00 93.75 748 ASP A C 1
ATOM 5980 O O . ASP A 1 748 ? -8.944 13.809 -22.699 1.00 93.75 748 ASP A O 1
ATOM 5984 N N . SER A 1 749 ? -9.612 12.516 -20.986 1.00 95.62 749 SER A N 1
ATOM 5985 C CA . SER A 1 749 ? -10.399 13.554 -20.272 1.00 95.62 749 SER A CA 1
ATOM 5986 C C . SER A 1 749 ? -9.534 14.673 -19.667 1.00 95.62 749 SER A C 1
ATOM 5988 O O . SER A 1 749 ? -10.032 15.684 -19.176 1.00 95.62 749 SER A O 1
ATOM 5990 N N . GLY A 1 750 ? -8.205 14.528 -19.673 1.00 95.88 750 GLY A N 1
ATOM 5991 C CA . GLY A 1 750 ? -7.282 15.555 -19.193 1.00 95.88 750 GLY A CA 1
ATOM 5992 C C . GLY A 1 750 ? -7.098 15.612 -17.672 1.00 95.88 750 GLY A C 1
ATOM 5993 O O . GLY A 1 750 ? -6.400 16.513 -17.197 1.00 95.88 750 GLY A O 1
ATOM 5994 N N . ILE A 1 751 ? -7.617 14.643 -16.903 1.00 97.06 751 ILE A N 1
ATOM 5995 C CA . ILE A 1 751 ? -7.388 14.527 -15.446 1.00 97.06 751 ILE A CA 1
ATOM 5996 C C . ILE A 1 751 ? -5.889 14.577 -15.115 1.00 97.06 751 ILE A C 1
ATOM 5998 O O . ILE A 1 751 ? -5.482 15.269 -14.181 1.00 97.06 751 ILE A O 1
ATOM 6002 N N . VAL A 1 752 ? -5.042 13.898 -15.897 1.00 96.19 752 VAL A N 1
ATOM 6003 C CA . VAL A 1 752 ? -3.582 13.910 -15.684 1.00 96.19 752 VAL A CA 1
ATOM 6004 C C . VAL A 1 752 ? -2.996 15.318 -15.847 1.00 96.19 752 VAL A C 1
ATOM 6006 O O . VAL A 1 752 ? -2.196 15.740 -15.014 1.00 96.19 752 VAL A O 1
ATOM 6009 N N . ASN A 1 753 ? -3.442 16.091 -16.843 1.00 95.62 753 ASN A N 1
ATOM 6010 C CA . ASN A 1 753 ? -3.026 17.488 -17.008 1.00 95.62 753 ASN A CA 1
ATOM 6011 C C . ASN A 1 753 ? -3.513 18.372 -15.846 1.00 95.62 753 ASN A C 1
ATOM 6013 O O . ASN A 1 753 ? -2.771 19.241 -15.383 1.00 95.62 753 ASN A O 1
ATOM 6017 N N . ALA A 1 754 ? -4.725 18.134 -15.330 1.00 96.56 754 ALA A N 1
ATOM 6018 C CA . ALA A 1 754 ? -5.253 18.838 -14.161 1.00 96.56 754 ALA A CA 1
ATOM 6019 C C . ALA A 1 754 ? -4.423 18.549 -12.894 1.00 96.56 754 ALA A C 1
ATOM 6021 O O . ALA A 1 754 ? -4.032 19.477 -12.182 1.00 96.56 754 ALA A O 1
ATOM 6022 N N . LEU A 1 755 ? -4.069 17.280 -12.655 1.00 96.62 755 LEU A N 1
ATOM 6023 C CA . LEU A 1 755 ? -3.178 16.870 -11.564 1.00 96.62 755 LEU A CA 1
ATOM 6024 C C . LEU A 1 755 ? -1.788 17.500 -11.706 1.00 96.62 755 LEU A C 1
ATOM 6026 O O . LEU A 1 755 ? -1.305 18.124 -10.764 1.00 96.62 755 LEU A O 1
ATOM 6030 N N . LEU A 1 756 ? -1.156 17.412 -12.879 1.00 95.50 756 LEU A N 1
ATOM 6031 C CA . LEU A 1 756 ? 0.163 18.007 -13.121 1.00 95.50 756 LEU A CA 1
ATOM 6032 C C . LEU A 1 756 ? 0.159 19.526 -12.902 1.00 95.50 756 LEU A C 1
ATOM 6034 O O . LEU A 1 756 ? 1.072 20.058 -12.276 1.00 95.50 756 LEU A O 1
ATOM 6038 N N . ARG A 1 757 ? -0.909 20.217 -13.311 1.00 93.69 757 ARG A N 1
ATOM 6039 C CA . ARG A 1 757 ? -1.129 21.647 -13.048 1.00 93.69 757 ARG A CA 1
ATOM 6040 C C . ARG A 1 757 ? -1.292 21.961 -11.554 1.00 93.69 757 ARG A C 1
ATOM 6042 O O . ARG A 1 757 ? -0.772 22.978 -11.093 1.00 93.69 757 ARG A O 1
ATOM 6049 N N . ILE A 1 758 ? -1.972 21.106 -10.785 1.00 93.50 758 ILE A N 1
ATOM 6050 C CA . ILE A 1 758 ? -2.046 21.201 -9.314 1.00 93.50 758 ILE A CA 1
ATOM 6051 C C . ILE A 1 758 ? -0.646 21.049 -8.695 1.00 93.50 758 ILE A C 1
ATOM 6053 O O . ILE A 1 758 ? -0.256 21.875 -7.866 1.00 93.50 758 ILE A O 1
ATOM 6057 N N . LEU A 1 759 ? 0.120 20.038 -9.122 1.00 93.19 759 LEU A N 1
ATOM 6058 C CA . LEU A 1 759 ? 1.480 19.771 -8.637 1.00 93.19 759 LEU A CA 1
ATOM 6059 C C . LEU A 1 759 ? 2.479 20.879 -9.011 1.00 93.19 759 LEU A C 1
ATOM 6061 O O . LEU A 1 759 ? 3.370 21.196 -8.226 1.00 93.19 759 LEU A O 1
ATOM 6065 N N . ASP A 1 760 ? 2.341 21.487 -10.189 1.00 91.69 760 ASP A N 1
ATOM 6066 C CA . ASP A 1 760 ? 3.255 22.528 -10.662 1.00 91.69 760 ASP A CA 1
ATOM 6067 C C . ASP A 1 760 ? 3.046 23.877 -9.955 1.00 91.69 760 ASP A C 1
ATOM 6069 O O . ASP A 1 760 ? 4.023 24.571 -9.661 1.00 91.69 760 ASP A O 1
ATOM 6073 N N . THR A 1 761 ? 1.786 24.225 -9.654 1.00 88.94 761 THR A N 1
ATOM 6074 C CA . THR A 1 761 ? 1.388 25.564 -9.177 1.00 88.94 761 THR A CA 1
ATOM 6075 C C . THR A 1 761 ? 1.313 25.730 -7.657 1.00 88.94 761 THR A C 1
ATOM 6077 O O . THR A 1 761 ? 1.341 26.868 -7.182 1.00 88.94 761 THR A O 1
ATOM 6080 N N . GLN A 1 762 ? 1.209 24.651 -6.870 1.00 86.38 762 GLN A N 1
ATOM 6081 C CA . GLN A 1 762 ? 1.085 24.759 -5.408 1.00 86.38 762 GLN A CA 1
ATOM 6082 C C . GLN A 1 762 ? 2.445 24.763 -4.687 1.00 86.38 762 GLN A C 1
ATOM 6084 O O . GLN A 1 762 ? 3.367 24.053 -5.092 1.00 86.38 762 GLN A O 1
ATOM 6089 N N . PRO A 1 763 ? 2.595 25.513 -3.573 1.00 85.50 763 PRO A N 1
ATOM 6090 C CA . PRO A 1 763 ? 3.784 25.425 -2.733 1.00 85.50 763 PRO A CA 1
ATOM 6091 C C . PRO A 1 763 ? 3.986 23.991 -2.234 1.00 85.50 763 PRO A C 1
ATOM 6093 O O . PRO A 1 763 ? 3.093 23.436 -1.590 1.00 85.50 763 PRO A O 1
ATOM 6096 N N . ILE A 1 764 ? 5.173 23.432 -2.491 1.00 84.62 764 ILE A N 1
ATOM 6097 C CA . ILE A 1 764 ? 5.552 22.025 -2.252 1.00 84.62 764 ILE A CA 1
ATOM 6098 C C . ILE A 1 764 ? 5.058 21.514 -0.884 1.00 84.62 764 ILE A C 1
ATOM 6100 O O . ILE A 1 764 ? 4.353 20.517 -0.816 1.00 84.62 764 ILE A O 1
ATOM 6104 N N . ASN A 1 765 ? 5.319 22.263 0.194 1.00 81.56 765 ASN A N 1
ATOM 6105 C CA . ASN A 1 765 ? 4.962 21.886 1.572 1.00 81.56 765 ASN A CA 1
ATOM 6106 C C . ASN A 1 765 ? 3.463 22.028 1.932 1.00 81.56 765 ASN A C 1
ATOM 6108 O O . ASN A 1 765 ? 3.102 21.851 3.093 1.00 81.56 765 ASN A O 1
ATOM 6112 N N . SER A 1 766 ? 2.597 22.421 0.995 1.00 83.75 766 SER A N 1
ATOM 6113 C CA . SER A 1 766 ? 1.152 22.634 1.218 1.00 83.75 766 SER A CA 1
ATOM 6114 C C . SER A 1 766 ? 0.252 21.733 0.360 1.00 83.75 766 SER A C 1
ATOM 6116 O O . SER A 1 766 ? -0.975 21.913 0.331 1.00 83.75 766 SER A O 1
ATOM 6118 N N . ILE A 1 767 ? 0.869 20.785 -0.348 1.00 87.69 767 ILE A N 1
ATOM 6119 C CA . ILE A 1 767 ? 0.195 19.840 -1.229 1.00 87.69 767 ILE A CA 1
ATOM 6120 C C . ILE A 1 767 ? -0.407 18.672 -0.442 1.00 87.69 767 ILE A C 1
ATOM 6122 O O . ILE A 1 767 ? 0.141 18.248 0.575 1.00 87.69 767 ILE A O 1
ATOM 6126 N N . ALA A 1 768 ? -1.544 18.149 -0.903 1.00 90.12 768 ALA A N 1
ATOM 6127 C CA . ALA A 1 768 ? -2.093 16.912 -0.355 1.00 90.12 768 ALA A CA 1
ATOM 6128 C C . ALA A 1 768 ? -1.377 15.706 -0.978 1.00 90.12 768 ALA A C 1
ATOM 6130 O O . ALA A 1 768 ? -1.148 15.678 -2.190 1.00 90.12 768 ALA A O 1
ATOM 6131 N N . SER A 1 769 ? -1.069 14.702 -0.156 1.00 92.00 769 SER A N 1
ATOM 6132 C CA . SER A 1 769 ? -0.482 13.425 -0.587 1.00 92.00 769 SER A CA 1
ATOM 6133 C C . SER A 1 769 ? -1.280 12.751 -1.708 1.00 92.00 769 SER A C 1
ATOM 6135 O O . SER A 1 769 ? -0.715 12.145 -2.611 1.00 92.00 769 SER A O 1
ATOM 6137 N N . GLU A 1 770 ? -2.597 12.918 -1.675 1.00 93.31 770 GLU A N 1
ATOM 6138 C CA . GLU A 1 770 ? -3.576 12.282 -2.543 1.00 93.31 770 GLU A CA 1
ATOM 6139 C C . GLU A 1 770 ? -3.435 12.702 -4.017 1.00 93.31 770 GLU A C 1
ATOM 6141 O O . GLU A 1 770 ? -3.665 11.874 -4.895 1.00 93.31 770 GLU A O 1
ATOM 6146 N N . TYR A 1 771 ? -2.976 13.930 -4.307 1.00 94.75 771 TYR A N 1
ATOM 6147 C CA . TYR A 1 771 ? -2.687 14.367 -5.684 1.00 94.75 771 TYR A CA 1
ATOM 6148 C C . TYR A 1 771 ? -1.505 13.600 -6.290 1.00 94.75 771 TYR A C 1
ATOM 6150 O O . TYR A 1 771 ? -1.542 13.193 -7.451 1.00 94.75 771 TYR A O 1
ATOM 6158 N N . VAL A 1 772 ? -0.456 13.390 -5.488 1.00 94.38 772 VAL A N 1
ATOM 6159 C CA . VAL A 1 772 ? 0.749 12.655 -5.896 1.00 94.38 772 VAL A CA 1
ATOM 6160 C C . VAL A 1 772 ? 0.438 11.162 -6.000 1.00 94.38 772 VAL A C 1
ATOM 6162 O O . VAL A 1 772 ? 0.837 10.530 -6.973 1.00 94.38 772 VAL A O 1
ATOM 6165 N N . HIS A 1 773 ? -0.349 10.622 -5.064 1.00 93.06 773 HIS A N 1
ATOM 6166 C CA . HIS A 1 773 ? -0.768 9.220 -5.070 1.00 93.06 773 HIS A CA 1
ATOM 6167 C C . HIS A 1 773 ? -1.644 8.868 -6.286 1.00 93.06 773 HIS A C 1
ATOM 6169 O O . HIS A 1 773 ? -1.426 7.845 -6.935 1.00 93.06 773 HIS A O 1
ATOM 6175 N N . ALA A 1 774 ? -2.591 9.737 -6.660 1.00 93.25 774 ALA A N 1
ATOM 6176 C CA . ALA A 1 774 ? -3.400 9.550 -7.866 1.00 93.25 774 ALA A CA 1
ATOM 6177 C C . ALA A 1 774 ? -2.534 9.520 -9.140 1.00 93.25 774 ALA A C 1
ATOM 6179 O O . ALA A 1 774 ? -2.713 8.642 -9.986 1.00 93.25 774 ALA A O 1
ATOM 6180 N N . LEU A 1 775 ? -1.548 10.418 -9.254 1.00 93.94 775 LEU A N 1
ATOM 6181 C CA . LEU A 1 775 ? -0.607 10.423 -10.377 1.00 93.94 775 LEU A CA 1
ATOM 6182 C C . LEU A 1 775 ? 0.320 9.190 -10.372 1.00 93.94 775 LEU A C 1
ATOM 6184 O O . LEU A 1 775 ? 0.550 8.597 -11.424 1.00 93.94 775 LEU A O 1
ATOM 6188 N N . PHE A 1 776 ? 0.790 8.746 -9.204 1.00 92.19 776 PHE A N 1
ATOM 6189 C CA . PHE A 1 776 ? 1.548 7.499 -9.046 1.00 92.19 776 PHE A CA 1
ATOM 6190 C C . PHE A 1 776 ? 0.754 6.278 -9.538 1.00 92.19 776 PHE A C 1
ATOM 6192 O O . PHE A 1 776 ? 1.282 5.483 -10.316 1.00 92.19 776 PHE A O 1
ATOM 6199 N N . ASN A 1 777 ? -0.533 6.169 -9.188 1.00 88.88 777 ASN A N 1
ATOM 6200 C CA . ASN A 1 777 ? -1.409 5.080 -9.644 1.00 88.88 777 ASN A CA 1
ATOM 6201 C C . ASN A 1 777 ? -1.674 5.111 -11.166 1.00 88.88 777 ASN A C 1
ATOM 6203 O O . ASN A 1 777 ? -1.936 4.067 -11.774 1.00 88.88 777 ASN A O 1
ATOM 6207 N N . MET A 1 778 ? -1.568 6.289 -11.791 1.00 89.25 778 MET A N 1
ATOM 6208 C CA . MET A 1 778 ? -1.608 6.460 -13.248 1.00 89.25 778 MET A CA 1
ATOM 6209 C C . MET A 1 778 ? -0.285 6.103 -13.938 1.00 89.25 778 MET A C 1
ATOM 6211 O O . MET A 1 778 ? -0.311 5.651 -15.081 1.00 89.25 778 MET A O 1
ATOM 6215 N N . ILE A 1 779 ? 0.857 6.264 -13.265 1.00 89.19 779 ILE A N 1
ATOM 6216 C CA . ILE A 1 779 ? 2.194 5.989 -13.815 1.00 89.19 779 ILE A CA 1
ATOM 6217 C C . ILE A 1 779 ? 2.603 4.526 -13.596 1.00 89.19 779 ILE A C 1
ATOM 6219 O O . ILE A 1 779 ? 2.825 3.793 -14.554 1.00 89.19 779 ILE A O 1
ATOM 6223 N N . VAL A 1 780 ? 2.689 4.077 -12.343 1.00 83.88 780 VAL A N 1
ATOM 6224 C CA . VAL A 1 780 ? 3.401 2.841 -11.958 1.00 83.88 780 VAL A CA 1
ATOM 6225 C C . VAL A 1 780 ? 2.683 1.558 -12.400 1.00 83.88 780 VAL A C 1
ATOM 6227 O O . VAL A 1 780 ? 3.312 0.508 -12.521 1.00 83.88 780 VAL A O 1
ATOM 6230 N N . TYR A 1 781 ? 1.385 1.641 -12.706 1.00 77.62 781 TYR A N 1
ATOM 6231 C CA . TYR A 1 781 ? 0.576 0.524 -13.212 1.00 77.62 781 TYR A CA 1
ATOM 6232 C C . TYR A 1 781 ? 0.154 0.678 -14.685 1.00 77.62 781 TYR A C 1
ATOM 6234 O O . TYR A 1 781 ? -0.709 -0.066 -15.162 1.00 77.62 781 TYR A O 1
ATOM 6242 N N . SER A 1 782 ? 0.735 1.641 -15.403 1.00 80.94 782 SER A N 1
ATOM 6243 C CA . SER A 1 782 ? 0.511 1.860 -16.836 1.00 80.94 782 SER A CA 1
ATOM 6244 C C . SER A 1 782 ? 1.424 1.005 -17.720 1.00 80.94 782 SER A C 1
ATOM 6246 O O . SER A 1 782 ? 2.393 0.408 -17.259 1.00 80.94 782 SER A O 1
ATOM 6248 N N . SER A 1 783 ? 1.110 0.941 -19.016 1.00 85.25 783 SER A N 1
ATOM 6249 C CA . SER A 1 783 ? 2.035 0.432 -20.033 1.00 85.25 783 SER A CA 1
ATOM 6250 C C . SER A 1 783 ? 3.056 1.505 -20.426 1.00 85.25 783 SER A C 1
ATOM 6252 O O . SER A 1 783 ? 2.801 2.699 -20.255 1.00 85.25 783 SER A O 1
ATOM 6254 N N . ASP A 1 784 ? 4.179 1.097 -21.026 1.00 84.44 784 ASP A N 1
ATOM 6255 C CA . ASP A 1 784 ? 5.222 2.021 -21.503 1.00 84.44 784 ASP A CA 1
ATOM 6256 C C . ASP A 1 784 ? 4.673 3.090 -22.474 1.00 84.44 784 ASP A C 1
ATOM 6258 O O . ASP A 1 784 ? 5.130 4.232 -22.466 1.00 84.44 784 ASP A O 1
ATOM 6262 N N . LEU A 1 785 ? 3.634 2.759 -23.256 1.00 85.06 785 LEU A N 1
ATOM 6263 C CA . LEU A 1 785 ? 2.936 3.699 -24.143 1.00 85.06 785 LEU A CA 1
ATOM 6264 C C . LEU A 1 785 ? 2.205 4.810 -23.368 1.00 85.06 785 LEU A C 1
ATOM 6266 O O . LEU A 1 785 ? 2.345 5.983 -23.710 1.00 85.06 785 LEU A O 1
ATOM 6270 N N . LEU A 1 786 ? 1.457 4.458 -22.317 1.00 87.88 786 LEU A N 1
ATOM 6271 C CA . LEU A 1 786 ? 0.762 5.440 -21.476 1.00 87.88 786 LEU A CA 1
ATOM 6272 C C . LEU A 1 786 ? 1.760 6.246 -20.629 1.00 87.88 786 LEU A C 1
ATOM 6274 O O . LEU A 1 786 ? 1.627 7.460 -20.509 1.00 87.88 786 LEU A O 1
ATOM 6278 N N . MET A 1 787 ? 2.817 5.611 -20.106 1.00 88.50 787 MET A N 1
ATOM 6279 C CA . MET A 1 787 ? 3.895 6.327 -19.409 1.00 88.50 787 MET A CA 1
ATOM 6280 C C . MET A 1 787 ? 4.612 7.331 -20.322 1.00 88.50 787 MET A C 1
ATOM 6282 O O . MET A 1 787 ? 4.985 8.409 -19.857 1.00 88.50 787 MET A O 1
ATOM 6286 N N . LYS A 1 788 ? 4.756 7.030 -21.621 1.00 86.19 788 LYS A N 1
ATOM 6287 C CA . LYS A 1 788 ? 5.267 7.984 -22.613 1.00 86.19 788 LYS A CA 1
ATOM 6288 C C . LYS A 1 788 ? 4.317 9.171 -22.828 1.00 86.19 788 LYS A C 1
ATOM 6290 O O . LYS A 1 788 ? 4.795 10.301 -22.827 1.00 86.19 788 LYS A O 1
ATOM 6295 N N . GLN A 1 789 ? 3.002 8.950 -22.932 1.00 90.56 789 GLN A N 1
ATOM 6296 C CA . GLN A 1 789 ? 2.019 10.047 -23.002 1.00 90.56 789 GLN A CA 1
ATOM 6297 C C . GLN A 1 789 ? 2.103 10.957 -21.758 1.00 90.56 789 GLN A C 1
ATOM 6299 O O . GLN A 1 789 ? 2.189 12.175 -21.886 1.00 90.56 789 GLN A O 1
ATOM 6304 N N . ILE A 1 790 ? 2.165 10.376 -20.552 1.00 91.25 790 ILE A N 1
ATOM 6305 C CA . ILE A 1 790 ? 2.298 11.131 -19.289 1.00 91.25 790 ILE A CA 1
ATOM 6306 C C . ILE A 1 790 ? 3.636 11.897 -19.231 1.00 91.25 790 ILE A C 1
ATOM 6308 O O . ILE A 1 790 ? 3.694 13.021 -18.732 1.00 91.25 790 ILE A O 1
ATOM 6312 N N . TYR A 1 791 ? 4.719 11.332 -19.772 1.00 87.31 791 TYR A N 1
ATOM 6313 C CA . TYR A 1 791 ? 5.996 12.033 -19.931 1.00 87.31 791 TYR A CA 1
ATOM 6314 C C . TYR A 1 791 ? 5.886 13.241 -20.880 1.00 87.31 791 TYR A C 1
ATOM 6316 O O . TYR A 1 791 ? 6.375 14.320 -20.542 1.00 87.31 791 TYR A O 1
ATOM 6324 N N . GLU A 1 792 ? 5.209 13.090 -22.023 1.00 87.94 792 GLU A N 1
ATOM 6325 C CA . GLU A 1 792 ? 4.989 14.163 -23.006 1.00 87.94 792 GLU A CA 1
ATOM 6326 C C . GLU A 1 792 ? 4.125 15.313 -22.441 1.00 87.94 792 GLU A C 1
ATOM 6328 O O . GLU A 1 792 ? 4.264 16.454 -22.878 1.00 87.94 792 GLU A O 1
ATOM 6333 N N . MET A 1 793 ? 3.346 15.065 -21.378 1.00 91.50 793 MET A N 1
ATOM 6334 C CA . MET A 1 793 ? 2.664 16.087 -20.558 1.00 91.50 793 MET A CA 1
ATOM 6335 C C . MET A 1 793 ? 3.591 16.828 -19.562 1.00 91.50 793 MET A C 1
ATOM 6337 O O . MET A 1 793 ? 3.115 17.493 -18.643 1.00 91.50 793 MET A O 1
ATOM 6341 N N . ASN A 1 794 ? 4.919 16.740 -19.719 1.00 88.44 794 ASN A N 1
ATOM 6342 C CA . ASN A 1 794 ? 5.933 17.383 -18.866 1.00 88.44 794 ASN A CA 1
ATOM 6343 C C . ASN A 1 794 ? 5.929 16.909 -17.390 1.00 88.44 794 ASN A C 1
ATOM 6345 O O . ASN A 1 794 ? 6.305 17.647 -16.477 1.00 88.44 794 ASN A O 1
ATOM 6349 N N . ALA A 1 795 ? 5.532 15.659 -17.127 1.00 90.81 795 ALA A N 1
ATOM 6350 C CA . ALA A 1 795 ? 5.415 15.156 -15.755 1.00 90.81 795 ALA A CA 1
ATOM 6351 C C . ALA A 1 795 ? 6.755 15.014 -15.003 1.00 90.81 795 ALA A C 1
ATOM 6353 O O . ALA A 1 795 ? 6.791 15.230 -13.790 1.00 90.81 795 ALA A O 1
ATOM 6354 N N . LEU A 1 796 ? 7.867 14.687 -15.682 1.00 87.06 796 LEU A N 1
ATOM 6355 C CA . LEU A 1 796 ? 9.154 14.443 -15.005 1.00 87.06 796 LEU A CA 1
ATOM 6356 C C . LEU A 1 796 ? 9.700 15.689 -14.266 1.00 87.06 796 LEU A C 1
ATOM 6358 O O . LEU A 1 796 ? 9.963 15.567 -13.068 1.00 87.06 796 LEU A O 1
ATOM 6362 N N . PRO A 1 797 ? 9.824 16.890 -14.876 1.00 86.25 797 PRO A N 1
ATOM 6363 C CA . PRO A 1 797 ? 10.292 18.082 -14.156 1.00 86.25 797 PRO A CA 1
ATOM 6364 C C . PRO A 1 797 ? 9.365 18.543 -13.023 1.00 86.25 797 PRO A C 1
ATOM 6366 O O . PRO A 1 797 ? 9.827 19.160 -12.065 1.00 86.25 797 PRO A O 1
ATOM 6369 N N . ILE A 1 798 ? 8.068 18.230 -13.102 1.00 89.94 798 ILE A N 1
ATOM 6370 C CA . ILE A 1 798 ? 7.102 18.517 -12.033 1.00 89.94 798 ILE A CA 1
ATOM 6371 C C . ILE A 1 798 ? 7.337 17.567 -10.849 1.00 89.94 798 ILE A C 1
ATOM 6373 O O . ILE A 1 798 ? 7.455 18.025 -9.713 1.00 89.94 798 ILE A O 1
ATOM 6377 N N . LEU A 1 799 ? 7.489 16.263 -11.108 1.00 91.25 799 LEU A N 1
ATOM 6378 C CA . LEU A 1 799 ? 7.772 15.248 -10.087 1.00 91.25 799 LEU A CA 1
ATOM 6379 C C . LEU A 1 799 ? 9.124 15.465 -9.383 1.00 91.25 799 LEU A C 1
ATOM 6381 O O . LEU A 1 799 ? 9.206 15.276 -8.171 1.00 91.25 799 LEU A O 1
ATOM 6385 N N . LEU A 1 800 ? 10.168 15.928 -10.085 1.00 87.94 800 LEU A N 1
ATOM 6386 C CA . LEU A 1 800 ? 11.486 16.197 -9.479 1.00 87.94 800 LEU A CA 1
ATOM 6387 C C . LEU A 1 800 ? 11.422 17.141 -8.260 1.00 87.94 800 LEU A C 1
ATOM 6389 O O . LEU A 1 800 ? 12.188 16.962 -7.310 1.00 87.94 800 LEU A O 1
ATOM 6393 N N . LYS A 1 801 ? 10.457 18.072 -8.222 1.00 88.31 801 LYS A N 1
ATOM 6394 C CA . LYS A 1 801 ? 10.224 18.985 -7.085 1.00 88.31 801 LYS A CA 1
ATOM 6395 C C . LYS A 1 801 ? 9.903 18.258 -5.768 1.00 88.31 801 LYS A C 1
ATOM 6397 O O . LYS A 1 801 ? 10.145 18.807 -4.694 1.00 88.31 801 LYS A O 1
ATOM 6402 N N . PHE A 1 802 ? 9.365 17.037 -5.832 1.00 89.62 802 PHE A N 1
ATOM 6403 C CA . PHE A 1 802 ? 8.820 16.303 -4.683 1.00 89.62 802 PHE A CA 1
ATOM 6404 C C . PHE A 1 802 ? 9.748 15.200 -4.141 1.00 89.62 802 PHE A C 1
ATOM 6406 O O . PHE A 1 802 ? 9.483 14.649 -3.073 1.00 89.62 802 PHE A O 1
ATOM 6413 N N . VAL A 1 803 ? 10.889 14.927 -4.789 1.00 84.75 803 VAL A N 1
ATOM 6414 C CA . VAL A 1 803 ? 11.852 13.891 -4.347 1.00 84.75 803 VAL A CA 1
ATOM 6415 C C . VAL A 1 803 ? 12.352 14.142 -2.918 1.00 84.75 803 VAL A C 1
ATOM 6417 O O . VAL A 1 803 ? 12.546 13.206 -2.145 1.00 84.75 803 VAL A O 1
ATOM 6420 N N . ASN A 1 804 ? 12.521 15.408 -2.529 1.00 83.12 804 ASN A N 1
ATOM 6421 C CA . ASN A 1 804 ? 13.019 15.809 -1.208 1.00 83.12 804 ASN A CA 1
ATOM 6422 C C . ASN A 1 804 ? 11.901 16.251 -0.232 1.00 83.12 804 ASN A C 1
ATOM 6424 O O . ASN A 1 804 ? 12.181 16.943 0.753 1.00 83.12 804 ASN A O 1
ATOM 6428 N N . HIS A 1 805 ? 10.641 15.888 -0.507 1.00 87.00 805 HIS A N 1
ATOM 6429 C CA . HIS A 1 805 ? 9.477 16.248 0.312 1.00 87.00 805 HIS A CA 1
ATOM 6430 C C . HIS A 1 805 ? 9.576 15.715 1.760 1.00 87.00 805 HIS A C 1
ATOM 6432 O O . HIS A 1 805 ? 10.381 14.835 2.069 1.00 87.00 805 HIS A O 1
ATOM 6438 N N . THR A 1 806 ? 8.790 16.283 2.679 1.00 83.75 806 THR A N 1
ATOM 6439 C CA . THR A 1 806 ? 8.810 15.938 4.115 1.00 83.75 806 THR A CA 1
ATOM 6440 C C . THR A 1 806 ? 7.853 14.809 4.503 1.00 83.75 806 THR A C 1
ATOM 6442 O O . THR A 1 806 ? 8.142 14.085 5.450 1.00 83.75 806 THR A O 1
ATOM 6445 N N . ASP A 1 807 ? 6.745 14.627 3.781 1.00 85.75 807 ASP A N 1
ATOM 6446 C CA . ASP A 1 807 ? 5.913 13.415 3.862 1.00 85.75 807 ASP A CA 1
ATOM 6447 C C . ASP A 1 807 ? 6.590 12.264 3.097 1.00 85.75 807 ASP A C 1
ATOM 6449 O O . ASP A 1 807 ? 6.837 12.373 1.891 1.00 85.75 807 ASP A O 1
ATOM 6453 N N . MET A 1 808 ? 6.866 11.161 3.799 1.00 83.69 808 MET A N 1
ATOM 6454 C CA . MET A 1 808 ? 7.528 9.975 3.247 1.00 83.69 808 MET A CA 1
ATOM 6455 C C . MET A 1 808 ? 6.713 9.286 2.143 1.00 83.69 808 MET A C 1
ATOM 6457 O O . MET A 1 808 ? 7.303 8.680 1.253 1.00 83.69 808 MET A O 1
ATOM 6461 N N . ARG A 1 809 ? 5.378 9.399 2.159 1.00 83.94 809 ARG A N 1
ATOM 6462 C CA . ARG A 1 809 ? 4.494 8.824 1.130 1.00 83.94 809 ARG A CA 1
ATOM 6463 C C . ARG A 1 809 ? 4.646 9.586 -0.181 1.00 83.94 809 ARG A C 1
ATOM 6465 O O . ARG A 1 809 ? 4.917 8.984 -1.208 1.00 83.94 809 ARG A O 1
ATOM 6472 N N . VAL A 1 810 ? 4.617 10.921 -0.120 1.00 90.56 810 VAL A N 1
ATOM 6473 C CA . VAL A 1 810 ? 4.890 11.789 -1.282 1.00 90.56 810 VAL A CA 1
ATOM 6474 C C . VAL A 1 810 ? 6.284 11.522 -1.853 1.00 90.56 810 VAL A C 1
ATOM 6476 O O . VAL A 1 810 ? 6.425 11.397 -3.067 1.00 90.56 810 VAL A O 1
ATOM 6479 N N . GLN A 1 811 ? 7.306 11.381 -0.999 1.00 86.25 811 GLN A N 1
ATOM 6480 C CA . GLN A 1 811 ? 8.657 11.014 -1.440 1.00 86.25 811 GLN A CA 1
ATOM 6481 C C . GLN A 1 811 ? 8.691 9.633 -2.120 1.00 86.25 811 GLN A C 1
ATOM 6483 O O . GLN A 1 811 ? 9.297 9.503 -3.184 1.00 86.25 811 GLN A O 1
ATOM 6488 N N . SER A 1 812 ? 8.054 8.619 -1.527 1.00 84.62 812 SER A N 1
ATOM 6489 C CA . SER A 1 812 ? 7.973 7.253 -2.062 1.00 84.62 812 SER A CA 1
ATOM 6490 C C . SER A 1 812 ? 7.292 7.225 -3.432 1.00 84.62 812 SER A C 1
ATOM 6492 O O . SER A 1 812 ? 7.886 6.783 -4.415 1.00 84.62 812 SER A O 1
ATOM 6494 N N . ASP A 1 813 ? 6.082 7.768 -3.519 1.00 90.44 813 ASP A N 1
ATOM 6495 C CA . ASP A 1 813 ? 5.257 7.758 -4.726 1.00 90.44 813 ASP A CA 1
ATOM 6496 C C . ASP A 1 813 ? 5.935 8.536 -5.865 1.00 90.44 813 ASP A C 1
ATOM 6498 O O . ASP A 1 813 ? 5.961 8.081 -7.011 1.00 90.44 813 ASP A O 1
ATOM 6502 N N . THR A 1 814 ? 6.593 9.656 -5.542 1.00 91.50 814 THR A N 1
ATOM 6503 C CA . THR A 1 814 ? 7.442 10.403 -6.486 1.00 91.50 814 THR A CA 1
ATOM 6504 C C . THR A 1 814 ? 8.629 9.562 -6.965 1.00 91.50 814 THR A C 1
ATOM 6506 O O . THR A 1 814 ? 8.876 9.473 -8.166 1.00 91.50 814 THR A O 1
ATOM 6509 N N . THR A 1 815 ? 9.352 8.923 -6.040 1.00 87.19 815 THR A N 1
ATOM 6510 C CA . THR A 1 815 ? 10.530 8.084 -6.325 1.00 87.19 815 THR A CA 1
ATOM 6511 C C . THR A 1 815 ? 10.191 6.954 -7.293 1.00 87.19 815 THR A C 1
ATOM 6513 O O . THR A 1 815 ? 10.846 6.808 -8.326 1.00 87.19 815 THR A O 1
ATOM 6516 N N . PHE A 1 816 ? 9.141 6.183 -7.001 1.00 87.12 816 PHE A N 1
ATOM 6517 C CA . PHE A 1 816 ? 8.709 5.089 -7.870 1.00 87.12 816 PHE A CA 1
ATOM 6518 C C . PHE A 1 816 ? 8.202 5.590 -9.226 1.00 87.12 816 PHE A C 1
ATOM 6520 O O . PHE A 1 816 ? 8.539 4.990 -10.246 1.00 87.12 816 PHE A O 1
ATOM 6527 N N . SER A 1 817 ? 7.459 6.702 -9.261 1.00 91.81 817 SER A N 1
ATOM 6528 C CA . SER A 1 817 ? 6.966 7.291 -10.514 1.00 91.81 817 SER A CA 1
ATOM 6529 C C . SER A 1 817 ? 8.111 7.701 -11.444 1.00 91.81 817 SER A C 1
ATOM 6531 O O . SER A 1 817 ? 8.124 7.312 -12.610 1.00 91.81 817 SER A O 1
ATOM 6533 N N . LEU A 1 818 ? 9.112 8.423 -10.922 1.00 91.56 818 LEU A N 1
ATOM 6534 C CA . LEU A 1 818 ? 10.296 8.833 -11.685 1.00 91.56 818 LEU A CA 1
ATOM 6535 C C . LEU A 1 818 ? 11.065 7.624 -12.236 1.00 91.56 818 LEU A C 1
ATOM 6537 O O . LEU A 1 818 ? 11.394 7.596 -13.421 1.00 91.56 818 LEU A O 1
ATOM 6541 N N . ILE A 1 819 ? 11.321 6.612 -11.398 1.00 88.88 819 ILE A N 1
ATOM 6542 C CA . ILE A 1 819 ? 12.074 5.415 -11.799 1.00 88.88 819 ILE A CA 1
ATOM 6543 C C . ILE A 1 819 ? 11.330 4.641 -12.894 1.00 88.88 819 ILE A C 1
ATOM 6545 O O . ILE A 1 819 ? 11.947 4.291 -13.898 1.00 88.88 819 ILE A O 1
ATOM 6549 N N . GLN A 1 820 ? 10.019 4.408 -12.756 1.00 88.12 820 GLN A N 1
ATOM 6550 C CA . GLN A 1 820 ? 9.260 3.656 -13.764 1.00 88.12 820 GLN A CA 1
ATOM 6551 C C . GLN A 1 820 ? 9.147 4.412 -15.093 1.00 88.12 820 GLN A C 1
ATOM 6553 O O . GLN A 1 820 ? 9.362 3.812 -16.143 1.00 88.12 820 GLN A O 1
ATOM 6558 N N . MET A 1 821 ? 8.910 5.729 -15.072 1.00 90.00 821 MET A N 1
ATOM 6559 C CA . MET A 1 821 ? 8.894 6.541 -16.297 1.00 90.00 821 MET A CA 1
ATOM 6560 C C . MET A 1 821 ? 10.235 6.512 -17.039 1.00 90.00 821 MET A C 1
ATOM 6562 O O . MET A 1 821 ? 10.256 6.413 -18.268 1.00 90.00 821 MET A O 1
ATOM 6566 N N . LEU A 1 822 ? 11.354 6.586 -16.309 1.00 89.81 822 LEU A N 1
ATOM 6567 C CA . LEU A 1 822 ? 12.688 6.493 -16.900 1.00 89.81 822 LEU A CA 1
ATOM 6568 C C . LEU A 1 822 ? 12.960 5.086 -17.446 1.00 89.81 822 LEU A C 1
ATOM 6570 O O . LEU A 1 822 ? 13.366 4.961 -18.597 1.00 89.81 822 LEU A O 1
ATOM 6574 N N . LEU A 1 823 ? 12.667 4.020 -16.693 1.00 86.56 823 LEU A N 1
ATOM 6575 C CA . LEU A 1 823 ? 12.830 2.645 -17.182 1.00 86.56 823 LEU A CA 1
ATOM 6576 C C . LEU A 1 823 ? 11.957 2.352 -18.413 1.00 86.56 823 LEU A C 1
ATOM 6578 O O . LEU A 1 823 ? 12.440 1.722 -19.349 1.00 86.56 823 LEU A O 1
ATOM 6582 N N . ALA A 1 824 ? 10.715 2.841 -18.462 1.00 85.50 824 ALA A N 1
ATOM 6583 C CA . ALA A 1 824 ? 9.838 2.723 -19.630 1.00 85.50 824 ALA A CA 1
ATOM 6584 C C . ALA A 1 824 ? 10.442 3.405 -20.871 1.00 85.50 824 ALA A C 1
ATOM 6586 O O . ALA A 1 824 ? 10.542 2.791 -21.934 1.00 85.50 824 ALA A O 1
ATOM 6587 N N . GLY A 1 825 ? 10.936 4.641 -20.723 1.00 83.31 825 GLY A N 1
ATOM 6588 C CA . GLY A 1 825 ? 11.678 5.331 -21.782 1.00 83.31 825 GLY A CA 1
ATOM 6589 C C . GLY A 1 825 ? 12.911 4.538 -22.230 1.00 83.31 825 GLY A C 1
ATOM 6590 O O . GLY A 1 825 ? 13.087 4.284 -23.422 1.00 83.31 825 GLY A O 1
ATOM 6591 N N . ALA A 1 826 ? 13.720 4.067 -21.279 1.00 80.94 826 ALA A N 1
ATOM 6592 C CA . ALA A 1 826 ? 14.953 3.327 -21.528 1.00 80.94 826 ALA A CA 1
ATOM 6593 C C . ALA A 1 826 ? 14.739 1.960 -22.215 1.00 80.94 826 ALA A C 1
ATOM 6595 O O . ALA A 1 826 ? 15.591 1.549 -23.011 1.00 80.94 826 ALA A O 1
ATOM 6596 N N . ARG A 1 827 ? 13.611 1.286 -21.928 1.00 77.31 827 ARG A N 1
ATOM 6597 C CA . ARG A 1 827 ? 13.141 0.031 -22.553 1.00 77.31 827 ARG A CA 1
ATOM 6598 C C . ARG A 1 827 ? 12.525 0.242 -23.940 1.00 77.31 827 ARG A C 1
ATOM 6600 O O . ARG A 1 827 ? 12.636 -0.644 -24.779 1.00 77.31 827 ARG A O 1
ATOM 6607 N N . SER A 1 828 ? 11.892 1.391 -24.191 1.00 67.50 828 SER A N 1
ATOM 6608 C CA . SER A 1 828 ? 11.183 1.657 -25.455 1.00 67.50 828 SER A CA 1
ATOM 6609 C C . SER A 1 828 ? 12.090 1.808 -26.685 1.00 67.50 828 SER A C 1
ATOM 6611 O O . SER A 1 828 ? 11.599 1.760 -27.812 1.00 67.50 828 SER A O 1
ATOM 6613 N N . ASP A 1 829 ? 13.401 1.978 -26.479 1.00 58.25 829 ASP A N 1
ATOM 6614 C CA . ASP A 1 829 ? 14.354 2.363 -27.519 1.00 58.25 829 ASP A CA 1
ATOM 6615 C C . ASP A 1 829 ? 15.517 1.350 -27.627 1.00 58.25 829 ASP A C 1
ATOM 6617 O O . ASP A 1 829 ? 16.499 1.400 -26.875 1.00 58.25 829 ASP A O 1
ATOM 6621 N N . ASN A 1 830 ? 15.387 0.415 -28.579 1.00 52.59 830 ASN A N 1
ATOM 6622 C CA . ASN A 1 830 ? 16.365 -0.649 -28.873 1.00 52.59 830 ASN A CA 1
ATOM 6623 C C . ASN A 1 830 ? 17.512 -0.207 -29.807 1.00 52.59 830 ASN A C 1
ATOM 6625 O O . ASN A 1 830 ? 18.430 -0.987 -30.042 1.00 52.59 830 ASN A O 1
ATOM 6629 N N . ILE A 1 831 ? 17.451 1.000 -30.382 1.00 52.31 831 ILE A N 1
ATOM 6630 C CA . ILE A 1 831 ? 18.338 1.425 -31.487 1.00 52.31 831 ILE A CA 1
ATOM 6631 C C . ILE A 1 831 ? 19.301 2.548 -31.063 1.00 52.31 831 ILE A C 1
ATOM 6633 O O . ILE A 1 831 ? 20.400 2.666 -31.606 1.00 52.31 831 ILE A O 1
ATOM 6637 N N . ASN A 1 832 ? 18.929 3.362 -30.071 1.00 51.94 832 ASN A N 1
ATOM 6638 C CA . ASN A 1 832 ? 19.728 4.501 -29.620 1.00 51.94 832 ASN A CA 1
ATOM 6639 C C . ASN A 1 832 ? 20.627 4.151 -28.425 1.00 51.94 832 ASN A C 1
ATOM 6641 O O . ASN A 1 832 ? 20.173 3.592 -27.424 1.00 51.94 832 ASN A O 1
ATOM 6645 N N . LYS A 1 833 ? 21.905 4.554 -28.502 1.00 68.06 833 LYS A N 1
ATOM 6646 C CA . LYS A 1 833 ? 22.853 4.445 -27.377 1.00 68.06 833 LYS A CA 1
ATOM 6647 C C . LYS A 1 833 ? 22.498 5.417 -26.235 1.00 68.06 833 LYS A C 1
ATOM 6649 O O . LYS A 1 833 ? 22.698 5.069 -25.081 1.00 68.06 833 LYS A O 1
ATOM 6654 N N . ILE A 1 834 ? 21.914 6.579 -26.547 1.00 79.06 834 ILE A N 1
ATOM 6655 C CA . ILE A 1 834 ? 21.488 7.620 -25.589 1.00 79.06 834 ILE A CA 1
ATOM 6656 C C . ILE A 1 834 ? 20.036 7.388 -25.126 1.00 79.06 834 ILE A C 1
ATOM 6658 O O . ILE A 1 834 ? 19.194 6.960 -25.912 1.00 79.06 834 ILE A O 1
ATOM 6662 N N . HIS A 1 835 ? 19.721 7.702 -23.863 1.00 87.00 835 HIS A N 1
ATOM 6663 C CA . HIS A 1 835 ? 18.351 7.660 -23.330 1.00 87.00 835 HIS A CA 1
ATOM 6664 C C . HIS A 1 835 ? 17.426 8.686 -24.029 1.00 87.00 835 HIS A C 1
ATOM 6666 O O . HIS A 1 835 ? 17.781 9.867 -24.074 1.00 87.00 835 HIS A O 1
ATOM 6672 N N . PRO A 1 836 ? 16.208 8.322 -24.486 1.00 84.88 836 PRO A N 1
ATOM 6673 C CA . PRO A 1 836 ? 15.361 9.220 -25.287 1.00 84.88 836 PRO A CA 1
ATOM 6674 C C . PRO A 1 836 ? 14.989 10.532 -24.573 1.00 84.88 836 PRO A C 1
ATOM 6676 O O . PRO A 1 836 ? 14.890 11.578 -25.206 1.00 84.88 836 PRO A O 1
ATOM 6679 N N . TYR A 1 837 ? 14.824 10.500 -23.247 1.00 87.50 837 TYR A N 1
ATOM 6680 C CA . TYR A 1 837 ? 14.489 11.683 -22.435 1.00 87.50 837 TYR A CA 1
ATOM 6681 C C . TYR A 1 837 ? 15.717 12.483 -21.940 1.00 87.50 837 TYR A C 1
ATOM 6683 O O . TYR A 1 837 ? 15.566 13.366 -21.099 1.00 87.50 837 TYR A O 1
ATOM 6691 N N . PHE A 1 838 ? 16.943 12.169 -22.387 1.00 87.75 838 PHE A N 1
ATOM 6692 C CA . PHE A 1 838 ? 18.151 12.847 -21.890 1.00 87.75 838 PHE A CA 1
ATOM 6693 C C . PHE A 1 838 ? 18.197 14.323 -22.304 1.00 87.75 838 PHE A C 1
ATOM 6695 O O . PHE A 1 838 ? 18.342 15.191 -21.446 1.00 87.75 838 PHE A O 1
ATOM 6702 N N . ASN A 1 839 ? 18.023 14.618 -23.597 1.00 86.12 839 ASN A N 1
ATOM 6703 C CA . ASN A 1 839 ? 18.127 15.987 -24.119 1.00 86.12 839 ASN A CA 1
ATOM 6704 C C . ASN A 1 839 ? 17.066 16.912 -23.504 1.00 86.12 839 ASN A C 1
ATOM 6706 O O . ASN A 1 839 ? 17.394 17.997 -23.039 1.00 86.12 839 ASN A O 1
ATOM 6710 N N . SER A 1 840 ? 15.815 16.455 -23.410 1.00 84.00 840 SER A N 1
ATOM 6711 C CA . SER A 1 840 ? 14.715 17.227 -22.819 1.00 84.00 840 SER A CA 1
ATOM 6712 C C . SER A 1 840 ? 14.926 17.521 -21.332 1.00 84.00 840 SER A C 1
ATOM 6714 O O . SER A 1 840 ? 14.688 18.644 -20.897 1.00 84.00 840 SER A O 1
ATOM 6716 N N . LEU A 1 841 ? 15.423 16.558 -20.546 1.00 84.94 841 LEU A N 1
ATOM 6717 C CA . LEU A 1 841 ? 15.761 16.779 -19.133 1.00 84.94 841 LEU A CA 1
ATOM 6718 C C . LEU A 1 841 ? 17.058 17.575 -18.939 1.00 84.94 841 LEU A C 1
ATOM 6720 O O . LEU A 1 841 ? 17.258 18.155 -17.870 1.00 84.94 841 LEU A O 1
ATOM 6724 N N . HIS A 1 842 ? 17.939 17.623 -19.938 1.00 84.75 842 HIS A N 1
ATOM 6725 C CA . HIS A 1 842 ? 19.069 18.545 -19.954 1.00 84.75 842 HIS A CA 1
ATOM 6726 C C . HIS A 1 842 ? 18.578 19.983 -20.189 1.00 84.75 842 HIS A C 1
ATOM 6728 O O . HIS A 1 842 ? 18.839 20.864 -19.371 1.00 84.75 842 HIS A O 1
ATOM 6734 N N . GLU A 1 843 ? 17.787 20.195 -21.245 1.00 83.06 843 GLU A N 1
ATOM 6735 C CA . GLU A 1 843 ? 17.188 21.482 -21.623 1.00 83.06 843 GLU A CA 1
ATOM 6736 C C . GLU A 1 843 ? 16.251 22.043 -20.539 1.00 83.06 843 GLU A C 1
ATOM 6738 O O . GLU A 1 843 ? 16.275 23.241 -20.263 1.00 83.06 843 GLU A O 1
ATOM 6743 N N . SER A 1 844 ? 15.481 21.189 -19.852 1.00 79.31 844 SER A N 1
ATOM 6744 C CA . SER A 1 844 ? 14.617 21.594 -18.731 1.00 79.31 844 SER A CA 1
ATOM 6745 C C . SER A 1 844 ? 15.369 21.812 -17.406 1.00 79.31 844 SER A C 1
ATOM 6747 O O . SER A 1 844 ? 14.734 22.053 -16.377 1.00 79.31 844 SER A O 1
ATOM 6749 N N . GLY A 1 845 ? 16.694 21.624 -17.375 1.00 82.19 845 GLY A N 1
ATOM 6750 C CA . GLY A 1 845 ? 17.508 21.650 -16.154 1.00 82.19 845 GLY A CA 1
ATOM 6751 C C . GLY A 1 845 ? 17.245 20.500 -15.168 1.00 82.19 845 GLY A C 1
ATOM 6752 O O . GLY A 1 845 ? 17.808 20.497 -14.073 1.00 82.19 845 GLY A O 1
ATOM 6753 N N . GLY A 1 846 ? 16.424 19.506 -15.525 1.00 84.88 846 GLY A N 1
ATOM 6754 C CA . GLY A 1 846 ? 16.082 18.363 -14.670 1.00 84.88 846 GLY A CA 1
ATOM 6755 C C . GLY A 1 846 ? 17.287 17.488 -14.308 1.00 84.88 846 GLY A C 1
ATOM 6756 O O . GLY A 1 846 ? 17.386 17.015 -13.177 1.00 84.88 846 GLY A O 1
ATOM 6757 N N . ILE A 1 847 ? 18.259 17.340 -15.217 1.00 87.88 847 ILE A N 1
ATOM 6758 C CA . ILE A 1 847 ? 19.530 16.659 -14.911 1.00 87.88 847 ILE A CA 1
ATOM 6759 C C . ILE A 1 847 ? 20.318 17.426 -13.838 1.00 87.88 847 ILE A C 1
ATOM 6761 O O . ILE A 1 847 ? 20.849 16.804 -12.923 1.00 87.88 847 ILE A O 1
ATOM 6765 N N . ILE A 1 848 ? 20.352 18.762 -13.891 1.00 87.12 848 ILE A N 1
ATOM 6766 C CA . ILE A 1 848 ? 21.046 19.581 -12.881 1.00 87.12 848 ILE A CA 1
ATOM 6767 C C . ILE A 1 848 ? 20.367 19.406 -11.515 1.00 87.12 848 ILE A C 1
ATOM 6769 O O . ILE A 1 848 ? 21.046 19.135 -10.530 1.00 87.12 848 ILE A O 1
ATOM 6773 N N . GLN A 1 849 ? 19.030 19.428 -11.469 1.00 86.44 849 GLN A N 1
ATOM 6774 C CA . GLN A 1 849 ? 18.269 19.172 -10.238 1.00 86.44 849 GLN A CA 1
ATOM 6775 C C . GLN A 1 849 ? 18.567 17.788 -9.637 1.00 86.44 849 GLN A C 1
ATOM 6777 O O . GLN A 1 849 ? 18.738 17.678 -8.426 1.00 86.44 849 GLN A O 1
ATOM 6782 N N . LEU A 1 850 ? 18.681 16.736 -10.458 1.00 88.94 850 LEU A N 1
ATOM 6783 C CA . LEU A 1 850 ? 19.079 15.398 -9.995 1.00 88.94 850 LEU A CA 1
ATOM 6784 C C . LEU A 1 850 ? 20.505 15.368 -9.421 1.00 88.94 850 LEU A C 1
ATOM 6786 O O . LEU A 1 850 ? 20.749 14.701 -8.414 1.00 88.94 850 LEU A O 1
ATOM 6790 N N . ILE A 1 851 ? 21.441 16.105 -10.026 1.00 89.56 851 ILE A N 1
ATOM 6791 C CA . ILE A 1 851 ? 22.819 16.235 -9.531 1.00 89.56 851 ILE A CA 1
ATOM 6792 C C . ILE A 1 851 ? 22.852 16.990 -8.195 1.00 89.56 851 ILE A C 1
ATOM 6794 O O . ILE A 1 851 ? 23.536 16.554 -7.267 1.00 89.56 851 ILE A O 1
ATOM 6798 N N . ASP A 1 852 ? 22.092 18.076 -8.062 1.00 88.00 852 ASP A N 1
ATOM 6799 C CA . ASP A 1 852 ? 22.011 18.862 -6.828 1.00 88.00 852 ASP A CA 1
ATOM 6800 C C . ASP A 1 852 ? 21.323 18.083 -5.699 1.00 88.00 852 ASP A C 1
ATOM 6802 O O . ASP A 1 852 ? 21.811 18.079 -4.565 1.00 88.00 852 ASP A O 1
ATOM 6806 N N . LEU A 1 853 ? 20.245 17.350 -5.997 1.00 87.31 853 LEU A N 1
ATOM 6807 C CA . LEU A 1 853 ? 19.609 16.419 -5.059 1.00 87.31 853 LEU A CA 1
ATOM 6808 C C . LEU A 1 853 ? 20.615 15.366 -4.576 1.00 87.31 853 LEU A C 1
ATOM 6810 O O . LEU A 1 853 ? 20.783 15.192 -3.368 1.00 87.31 853 LEU A O 1
ATOM 6814 N N . PHE A 1 854 ? 21.359 14.731 -5.488 1.00 89.25 854 PHE A N 1
ATOM 6815 C CA . PHE A 1 854 ? 22.399 13.771 -5.121 1.00 89.25 854 PHE A CA 1
ATOM 6816 C C . PHE A 1 854 ? 23.484 14.409 -4.232 1.00 89.25 854 PHE A C 1
ATOM 6818 O O . PHE A 1 854 ? 23.752 13.907 -3.139 1.00 89.25 854 PHE A O 1
ATOM 6825 N N . LYS A 1 855 ? 24.057 15.553 -4.631 1.00 87.25 855 LYS A N 1
ATOM 6826 C CA . LYS A 1 855 ? 25.145 16.233 -3.898 1.00 87.25 855 LYS A CA 1
ATOM 6827 C C . LYS A 1 855 ? 24.720 16.791 -2.529 1.00 87.25 855 LYS A C 1
ATOM 6829 O O . LYS A 1 855 ? 25.542 16.838 -1.611 1.00 87.25 855 LYS A O 1
ATOM 6834 N N . THR A 1 856 ? 23.458 17.192 -2.361 1.00 83.12 856 THR A N 1
ATOM 6835 C CA . THR A 1 856 ? 22.934 17.752 -1.095 1.00 83.12 856 THR A CA 1
ATOM 6836 C C . THR A 1 856 ? 22.376 16.702 -0.127 1.00 83.12 856 THR A C 1
ATOM 6838 O O . THR A 1 856 ? 22.322 16.956 1.077 1.00 83.12 856 THR A O 1
ATOM 6841 N N . SER A 1 857 ? 22.027 15.502 -0.602 1.00 78.75 857 SER A N 1
ATOM 6842 C CA . SER A 1 857 ? 21.354 14.423 0.154 1.00 78.75 857 SER A CA 1
ATOM 6843 C C . SER A 1 857 ? 22.144 13.747 1.297 1.00 78.75 857 SER A C 1
ATOM 6845 O O . SER A 1 857 ? 21.770 12.660 1.732 1.00 78.75 857 SER A O 1
ATOM 6847 N N . LYS A 1 858 ? 23.200 14.370 1.840 1.00 64.94 858 LYS A N 1
ATOM 6848 C CA . LYS A 1 858 ? 24.183 13.755 2.766 1.00 64.94 858 LYS A CA 1
ATOM 6849 C C . LYS A 1 858 ? 23.593 12.974 3.953 1.00 64.94 858 LYS A C 1
ATOM 6851 O O . LYS A 1 858 ? 24.182 11.977 4.353 1.00 64.94 858 LYS A O 1
ATOM 6856 N N . ASN A 1 859 ? 22.433 13.392 4.472 1.00 64.44 859 ASN A N 1
ATOM 6857 C CA . ASN A 1 859 ? 21.736 12.746 5.597 1.00 64.44 859 ASN A CA 1
ATOM 6858 C C . ASN A 1 859 ? 20.368 12.136 5.199 1.00 64.44 859 ASN A C 1
ATOM 6860 O O . ASN A 1 859 ? 19.548 11.844 6.067 1.00 64.44 859 ASN A O 1
ATOM 6864 N N . ARG A 1 860 ? 20.069 11.994 3.899 1.00 77.69 860 ARG A N 1
ATOM 6865 C CA . ARG A 1 860 ? 18.793 11.480 3.364 1.00 77.69 860 ARG A CA 1
ATOM 6866 C C . ARG A 1 860 ? 19.052 10.386 2.329 1.00 77.69 860 ARG A C 1
ATOM 6868 O O . ARG A 1 860 ? 18.987 10.622 1.124 1.00 77.69 860 ARG A O 1
ATOM 6875 N N . GLN A 1 861 ? 19.319 9.179 2.825 1.00 83.31 861 GLN A N 1
ATOM 6876 C CA . GLN A 1 861 ? 19.653 8.001 2.017 1.00 83.31 861 GLN A CA 1
ATOM 6877 C C . GLN A 1 861 ? 18.649 7.751 0.874 1.00 83.31 861 GLN A C 1
ATOM 6879 O O . GLN A 1 861 ? 19.071 7.585 -0.265 1.00 83.31 861 GLN A O 1
ATOM 6884 N N . SER A 1 862 ? 17.338 7.820 1.134 1.00 81.44 862 SER A N 1
ATOM 6885 C CA . SER A 1 862 ? 16.284 7.650 0.115 1.00 81.44 862 SER A CA 1
ATOM 6886 C C . SER A 1 862 ? 16.415 8.623 -1.066 1.00 81.44 862 SER A C 1
ATOM 6888 O O . SER A 1 862 ? 16.252 8.231 -2.222 1.00 81.44 862 SER A O 1
ATOM 6890 N N . VAL A 1 863 ? 16.765 9.884 -0.795 1.00 82.75 863 VAL A N 1
ATOM 6891 C CA . VAL A 1 863 ? 16.992 10.919 -1.817 1.00 82.75 863 VAL A CA 1
ATOM 6892 C C . VAL A 1 863 ? 18.266 10.623 -2.603 1.00 82.75 863 VAL A C 1
ATOM 6894 O O . VAL A 1 863 ? 18.255 10.728 -3.831 1.00 82.75 863 VAL A O 1
ATOM 6897 N N . LYS A 1 864 ? 19.344 10.208 -1.923 1.00 86.69 864 LYS A N 1
ATOM 6898 C CA . LYS A 1 864 ? 20.606 9.837 -2.578 1.00 86.69 864 LYS A CA 1
ATOM 6899 C C . LYS A 1 864 ? 20.422 8.641 -3.511 1.00 86.69 864 LYS A C 1
ATOM 6901 O O . LYS A 1 864 ? 20.888 8.673 -4.645 1.00 86.69 864 LYS A O 1
ATOM 6906 N N . GLU A 1 865 ? 19.695 7.623 -3.058 1.00 89.06 865 GLU A N 1
ATOM 6907 C CA . GLU A 1 865 ? 19.380 6.419 -3.831 1.00 89.06 865 GLU A CA 1
ATOM 6908 C C . GLU A 1 865 ? 18.518 6.723 -5.057 1.00 89.06 865 GLU A C 1
ATOM 6910 O O . GLU A 1 865 ? 18.868 6.325 -6.166 1.00 89.06 865 GLU A O 1
ATOM 6915 N N . THR A 1 866 ? 17.432 7.479 -4.873 1.00 88.38 866 THR A N 1
ATOM 6916 C CA . THR A 1 866 ? 16.544 7.910 -5.967 1.00 88.38 866 THR A CA 1
ATOM 6917 C C . THR A 1 866 ? 17.316 8.690 -7.021 1.00 88.38 866 THR A C 1
ATOM 6919 O O . THR A 1 866 ? 17.232 8.389 -8.209 1.00 88.38 866 THR A O 1
ATOM 6922 N N . SER A 1 867 ? 18.124 9.658 -6.584 1.00 90.25 867 SER A N 1
ATOM 6923 C CA . SER A 1 867 ? 18.911 10.498 -7.488 1.00 90.25 867 SER A CA 1
ATOM 6924 C C . SER A 1 867 ? 19.976 9.682 -8.228 1.00 90.25 867 SER A C 1
ATOM 6926 O O . SER A 1 867 ? 20.147 9.869 -9.428 1.00 90.25 867 SER A O 1
ATOM 6928 N N . ALA A 1 868 ? 20.637 8.729 -7.558 1.00 92.19 868 ALA A N 1
ATOM 6929 C CA . ALA A 1 868 ? 21.606 7.829 -8.185 1.00 92.19 868 ALA A CA 1
ATOM 6930 C C . ALA A 1 868 ? 20.968 6.936 -9.260 1.00 92.19 868 ALA A C 1
ATOM 6932 O O . ALA A 1 868 ? 21.510 6.839 -10.359 1.00 92.19 868 ALA A O 1
ATOM 6933 N N . MET A 1 869 ? 19.808 6.329 -8.977 1.00 93.00 869 MET A N 1
ATOM 6934 C CA . MET A 1 869 ? 19.067 5.519 -9.955 1.00 93.00 869 MET A CA 1
ATOM 6935 C C . MET A 1 869 ? 18.621 6.359 -11.155 1.00 93.00 869 MET A C 1
ATOM 6937 O O . MET A 1 869 ? 18.898 5.984 -12.291 1.00 93.00 869 MET A O 1
ATOM 6941 N N . CYS A 1 870 ? 18.014 7.527 -10.929 1.00 92.69 870 CYS A N 1
ATOM 6942 C CA . CYS A 1 870 ? 17.593 8.413 -12.016 1.00 92.69 870 CYS A CA 1
ATOM 6943 C C . CYS A 1 870 ? 18.778 8.900 -12.873 1.00 92.69 870 CYS A C 1
ATOM 6945 O O . CYS A 1 870 ? 18.674 8.899 -14.098 1.00 92.69 870 CYS A O 1
ATOM 6947 N N . LEU A 1 871 ? 19.914 9.261 -12.258 1.00 92.25 871 LEU A N 1
ATOM 6948 C CA . LEU A 1 871 ? 21.137 9.638 -12.980 1.00 92.25 871 LEU A CA 1
ATOM 6949 C C . LEU A 1 871 ? 21.715 8.461 -13.778 1.00 92.25 871 LEU A C 1
ATOM 6951 O O . LEU A 1 871 ? 22.039 8.614 -14.951 1.00 92.25 871 LEU A O 1
ATOM 6955 N N . GLY A 1 872 ? 21.802 7.275 -13.178 1.00 90.69 872 GLY A N 1
ATOM 6956 C CA . GLY A 1 872 ? 22.328 6.089 -13.849 1.00 90.69 872 GLY A CA 1
ATOM 6957 C C . GLY A 1 872 ? 21.460 5.596 -15.015 1.00 90.69 872 GLY A C 1
ATOM 6958 O O . GLY A 1 872 ? 22.001 5.140 -16.017 1.00 90.69 872 GLY A O 1
ATOM 6959 N N . ILE A 1 873 ? 20.129 5.736 -14.932 1.00 90.88 873 ILE A N 1
ATOM 6960 C CA . ILE A 1 873 ? 19.219 5.411 -16.044 1.00 90.88 873 ILE A CA 1
ATOM 6961 C C . ILE A 1 873 ? 19.289 6.483 -17.146 1.00 90.88 873 ILE A C 1
ATOM 6963 O O . ILE A 1 873 ? 19.358 6.138 -18.326 1.00 90.88 873 ILE A O 1
ATOM 6967 N N . ILE A 1 874 ? 19.292 7.780 -16.800 1.00 91.25 874 ILE A N 1
ATOM 6968 C CA . ILE A 1 874 ? 19.262 8.848 -17.816 1.00 91.25 874 ILE A CA 1
ATOM 6969 C C . ILE A 1 874 ? 20.580 8.952 -18.599 1.00 91.25 874 ILE A C 1
ATOM 6971 O O . ILE A 1 874 ? 20.558 9.225 -19.797 1.00 91.25 874 ILE A O 1
ATOM 6975 N N . PHE A 1 875 ? 21.720 8.651 -17.972 1.00 89.81 875 PHE A N 1
ATOM 6976 C CA . PHE A 1 875 ? 23.023 8.555 -18.640 1.00 89.81 875 PHE A CA 1
ATOM 6977 C C . PHE A 1 875 ? 23.249 7.194 -19.351 1.00 89.81 875 PHE A C 1
ATOM 6979 O O . PHE A 1 875 ? 24.397 6.798 -19.555 1.00 89.81 875 PHE A O 1
ATOM 6986 N N . LYS A 1 876 ? 22.184 6.492 -19.794 1.00 85.25 876 LYS A N 1
ATOM 6987 C CA . LYS A 1 876 ? 22.274 5.339 -20.722 1.00 85.25 876 LYS A CA 1
ATOM 6988 C C . LYS A 1 876 ? 23.211 5.688 -21.887 1.00 85.25 876 LYS A C 1
ATOM 6990 O O . LYS A 1 876 ? 23.001 6.701 -22.557 1.00 85.25 876 LYS A O 1
ATOM 6995 N N . GLY A 1 877 ? 24.250 4.872 -22.073 1.00 76.19 877 GLY A N 1
ATOM 6996 C CA . GLY A 1 877 ? 25.281 5.013 -23.104 1.00 76.19 877 GLY A CA 1
ATOM 6997 C C . GLY A 1 877 ? 26.080 6.316 -23.053 1.00 76.19 877 GLY A C 1
ATOM 6998 O O . GLY A 1 877 ? 26.598 6.740 -24.083 1.00 76.19 877 GLY A O 1
ATOM 6999 N N . GLN A 1 878 ? 26.168 6.965 -21.888 1.00 80.69 878 GLN A N 1
ATOM 7000 C CA . GLN A 1 878 ? 26.886 8.224 -21.694 1.00 80.69 878 GLN A CA 1
ATOM 7001 C C . GLN A 1 878 ? 27.723 8.222 -20.411 1.00 80.69 878 GLN A C 1
ATOM 7003 O O . GLN A 1 878 ? 27.509 7.438 -19.487 1.00 80.69 878 GLN A O 1
ATOM 7008 N N . LYS A 1 879 ? 28.689 9.141 -20.359 1.00 82.19 879 LYS A N 1
ATOM 7009 C CA . LYS A 1 879 ? 29.556 9.404 -19.208 1.00 82.19 879 LYS A CA 1
ATOM 7010 C C . LYS A 1 879 ? 29.011 10.584 -18.403 1.00 82.19 879 LYS A C 1
ATOM 7012 O O . LYS A 1 879 ? 28.720 11.639 -18.963 1.00 82.19 879 LYS A O 1
ATOM 7017 N N . ILE A 1 880 ? 28.945 10.443 -17.080 1.00 86.00 880 ILE A N 1
ATOM 7018 C CA . ILE A 1 880 ? 28.807 11.597 -16.179 1.00 86.00 880 ILE A CA 1
ATOM 7019 C C . ILE A 1 880 ? 30.163 12.321 -16.167 1.00 86.00 880 ILE A C 1
ATOM 7021 O O . ILE A 1 880 ? 31.163 11.749 -15.742 1.00 86.00 880 ILE A O 1
ATOM 7025 N N . ALA A 1 881 ? 30.207 13.553 -16.683 1.00 82.56 881 ALA A N 1
ATOM 7026 C CA . ALA A 1 881 ? 31.462 14.273 -16.941 1.00 82.56 881 ALA A CA 1
ATOM 7027 C C . ALA A 1 881 ? 32.227 14.695 -15.668 1.00 82.56 881 ALA A C 1
ATOM 7029 O O . ALA A 1 881 ? 33.452 14.775 -15.678 1.00 82.56 881 ALA A O 1
ATOM 7030 N N . ASP A 1 882 ? 31.514 14.947 -14.569 1.00 84.62 882 ASP A N 1
ATOM 7031 C CA . ASP A 1 882 ? 32.096 15.169 -13.242 1.00 84.62 882 ASP A CA 1
ATOM 7032 C C . ASP A 1 882 ? 32.537 13.813 -12.662 1.00 84.62 882 ASP A C 1
ATOM 7034 O O . ASP A 1 882 ? 31.703 13.006 -12.251 1.00 84.62 882 ASP A O 1
ATOM 7038 N N . SER A 1 883 ? 33.849 13.550 -12.666 1.00 79.69 883 SER A N 1
ATOM 7039 C CA . SER A 1 883 ? 34.417 12.256 -12.255 1.00 79.69 883 SER A CA 1
ATOM 7040 C C . SER A 1 883 ? 34.080 11.889 -10.802 1.00 79.69 883 SER A C 1
ATOM 7042 O O . SER A 1 883 ? 33.678 10.759 -10.530 1.00 79.69 883 SER A O 1
ATOM 7044 N N . PHE A 1 884 ? 34.147 12.851 -9.876 1.00 83.75 884 PHE A N 1
ATOM 7045 C CA . PHE A 1 884 ? 33.838 12.618 -8.461 1.00 83.75 884 PHE A CA 1
ATOM 7046 C C . PHE A 1 884 ? 32.351 12.287 -8.255 1.00 83.75 884 PHE A C 1
ATOM 7048 O O . PHE A 1 884 ? 31.997 11.378 -7.503 1.00 83.75 884 PHE A O 1
ATOM 7055 N N . LEU A 1 885 ? 31.466 12.993 -8.967 1.00 88.25 885 LEU A N 1
ATOM 7056 C CA . LEU A 1 885 ? 30.040 12.671 -9.003 1.00 88.25 885 LEU A CA 1
ATOM 7057 C C . LEU A 1 885 ? 29.787 11.279 -9.601 1.00 88.25 885 LEU A C 1
ATOM 7059 O O . LEU A 1 885 ? 28.985 10.528 -9.050 1.00 88.25 885 LEU A O 1
ATOM 7063 N N . ARG A 1 886 ? 30.463 10.931 -10.702 1.00 89.06 886 ARG A N 1
ATOM 7064 C CA . ARG A 1 886 ? 30.363 9.622 -11.366 1.00 89.06 886 ARG A CA 1
ATOM 7065 C C . ARG A 1 886 ? 30.742 8.487 -10.411 1.00 89.06 886 ARG A C 1
ATOM 7067 O O . ARG A 1 886 ? 29.972 7.539 -10.279 1.00 89.06 886 ARG A O 1
ATOM 7074 N N . GLU A 1 887 ? 31.874 8.597 -9.715 1.00 86.81 887 GLU A N 1
ATOM 7075 C CA . GLU A 1 887 ? 32.331 7.605 -8.731 1.00 86.81 887 GLU A CA 1
ATOM 7076 C C . GLU A 1 887 ? 31.325 7.412 -7.588 1.00 86.81 887 GLU A C 1
ATOM 7078 O O . GLU A 1 887 ? 30.922 6.283 -7.300 1.00 86.81 887 GLU A O 1
ATOM 7083 N N . GLU A 1 888 ? 30.862 8.499 -6.961 1.00 89.94 888 GLU A N 1
ATOM 7084 C CA . GLU A 1 888 ? 29.879 8.418 -5.874 1.00 89.94 888 GLU A CA 1
ATOM 7085 C C . GLU A 1 888 ? 28.516 7.881 -6.349 1.00 89.94 888 GLU A C 1
ATOM 7087 O O . GLU A 1 888 ? 27.874 7.137 -5.603 1.00 89.94 888 GLU A O 1
ATOM 7092 N N . VAL A 1 889 ? 28.074 8.197 -7.575 1.00 90.81 889 VAL A N 1
ATOM 7093 C CA . VAL A 1 889 ? 26.846 7.629 -8.167 1.00 90.81 889 VAL A CA 1
ATOM 7094 C C . VAL A 1 889 ? 27.000 6.126 -8.411 1.00 90.81 889 VAL A C 1
ATOM 7096 O O . VAL A 1 889 ? 26.132 5.365 -7.991 1.00 90.81 889 VAL A O 1
ATOM 7099 N N . ILE A 1 890 ? 28.105 5.670 -9.011 1.00 89.31 890 ILE A N 1
ATOM 7100 C CA . ILE A 1 890 ? 28.365 4.239 -9.265 1.00 89.31 890 ILE A CA 1
ATOM 7101 C C . ILE A 1 890 ? 28.417 3.451 -7.954 1.00 89.31 890 ILE A C 1
ATOM 7103 O O . ILE A 1 890 ? 27.743 2.433 -7.816 1.00 89.31 890 ILE A O 1
ATOM 7107 N N . LYS A 1 891 ? 29.157 3.952 -6.965 1.00 90.06 891 LYS A N 1
ATOM 7108 C CA . LYS A 1 891 ? 29.252 3.376 -5.617 1.00 90.06 891 LYS A CA 1
ATOM 7109 C C . LYS A 1 891 ? 27.886 3.296 -4.928 1.00 90.06 891 LYS A C 1
ATOM 7111 O O . LYS A 1 891 ? 27.559 2.286 -4.309 1.00 90.06 891 LYS A O 1
ATOM 7116 N N . GLN A 1 892 ? 27.052 4.329 -5.068 1.00 91.81 892 GLN A N 1
ATOM 7117 C CA . GLN A 1 892 ? 25.685 4.312 -4.548 1.00 91.81 892 GLN A CA 1
ATOM 7118 C C . GLN A 1 892 ? 24.810 3.275 -5.274 1.00 91.81 892 GLN A C 1
ATOM 7120 O O . GLN A 1 892 ? 24.070 2.545 -4.618 1.00 91.81 892 GLN A O 1
ATOM 7125 N N . LEU A 1 893 ? 24.911 3.169 -6.601 1.00 91.81 893 LEU A N 1
ATOM 7126 C CA . LEU A 1 893 ? 24.195 2.170 -7.400 1.00 91.81 893 LEU A CA 1
ATOM 7127 C C . LEU A 1 893 ? 24.613 0.734 -7.049 1.00 91.81 893 LEU A C 1
ATOM 7129 O O . LEU A 1 893 ? 23.753 -0.133 -6.935 1.00 91.81 893 LEU A O 1
ATOM 7133 N N . GLN A 1 894 ? 25.905 0.482 -6.818 1.00 90.50 894 GLN A N 1
ATOM 7134 C CA . GLN A 1 894 ? 26.419 -0.825 -6.387 1.00 90.50 894 GLN A CA 1
ATOM 7135 C C . GLN A 1 894 ? 25.814 -1.260 -5.046 1.00 90.50 894 GLN A C 1
ATOM 7137 O O . GLN A 1 894 ? 25.382 -2.404 -4.916 1.00 90.50 894 GLN A O 1
ATOM 7142 N N . ASN A 1 895 ? 25.694 -0.336 -4.086 1.00 88.81 895 ASN A N 1
ATOM 7143 C CA . ASN A 1 895 ? 25.023 -0.604 -2.811 1.00 88.81 895 ASN A CA 1
ATOM 7144 C C . ASN A 1 895 ? 23.535 -0.960 -3.007 1.00 88.81 895 ASN A C 1
ATOM 7146 O O . ASN A 1 895 ? 23.042 -1.896 -2.385 1.00 88.81 895 ASN A O 1
ATOM 7150 N N . ILE A 1 896 ? 22.824 -0.257 -3.898 1.00 90.31 896 ILE A N 1
ATOM 7151 C CA . ILE A 1 896 ? 21.396 -0.507 -4.179 1.00 90.31 896 ILE A CA 1
ATOM 7152 C C . ILE A 1 896 ? 21.183 -1.817 -4.957 1.00 90.31 896 ILE A C 1
ATOM 7154 O O . ILE A 1 896 ? 20.201 -2.520 -4.736 1.00 90.31 896 ILE A O 1
ATOM 7158 N N . ALA A 1 897 ? 22.105 -2.198 -5.843 1.00 86.12 897 ALA A N 1
ATOM 7159 C CA . ALA A 1 897 ? 22.038 -3.468 -6.568 1.00 86.12 897 ALA A CA 1
ATOM 7160 C C . ALA A 1 897 ? 22.102 -4.698 -5.632 1.00 86.12 897 ALA A C 1
ATOM 7162 O O . ALA A 1 897 ? 21.652 -5.783 -6.019 1.00 86.12 897 ALA A O 1
ATOM 7163 N N . ALA A 1 898 ? 22.617 -4.519 -4.409 1.00 81.62 898 ALA A N 1
ATOM 7164 C CA . ALA A 1 898 ? 22.635 -5.504 -3.327 1.00 81.62 898 ALA A CA 1
ATOM 7165 C C . ALA A 1 898 ? 21.458 -5.377 -2.325 1.00 81.62 898 ALA A C 1
ATOM 7167 O O . ALA A 1 898 ? 21.361 -6.195 -1.412 1.00 81.62 898 ALA A O 1
ATOM 7168 N N . ASP A 1 899 ? 20.560 -4.392 -2.485 1.00 77.31 899 ASP A N 1
ATOM 7169 C CA . ASP A 1 899 ? 19.330 -4.246 -1.686 1.00 77.31 899 ASP A CA 1
ATOM 7170 C C . ASP A 1 899 ? 18.359 -5.416 -1.967 1.00 77.31 899 ASP A C 1
ATOM 7172 O O . ASP A 1 899 ? 18.274 -5.938 -3.084 1.00 77.31 899 ASP A O 1
ATOM 7176 N N . VAL A 1 900 ? 17.601 -5.803 -0.939 1.00 68.00 900 VAL A N 1
ATOM 7177 C CA . VAL A 1 900 ? 16.516 -6.795 -0.991 1.00 68.00 900 VAL A CA 1
ATOM 7178 C C . VAL A 1 900 ? 15.305 -6.249 -1.765 1.00 68.00 900 VAL A C 1
ATOM 7180 O O . VAL A 1 900 ? 14.519 -7.026 -2.304 1.00 68.00 900 VAL A O 1
ATOM 7183 N N . ASN A 1 901 ? 15.138 -4.923 -1.850 1.00 76.62 901 ASN A N 1
ATOM 7184 C CA . ASN A 1 901 ? 14.048 -4.296 -2.599 1.00 76.62 901 ASN A CA 1
ATOM 7185 C C . ASN A 1 901 ? 14.176 -4.566 -4.117 1.00 76.62 901 ASN A C 1
ATOM 7187 O O . ASN A 1 901 ? 15.073 -4.009 -4.757 1.00 76.62 901 ASN A O 1
ATOM 7191 N N . PRO A 1 902 ? 13.269 -5.347 -4.740 1.00 74.06 902 PRO A N 1
ATOM 7192 C CA . PRO A 1 902 ? 13.464 -5.819 -6.109 1.00 74.06 902 PRO A CA 1
ATOM 7193 C C . PRO A 1 902 ? 13.402 -4.694 -7.148 1.00 74.06 902 PRO A C 1
ATOM 7195 O O . PRO A 1 902 ? 14.180 -4.713 -8.094 1.00 74.06 902 PRO A O 1
ATOM 7198 N N . VAL A 1 903 ? 12.538 -3.688 -6.959 1.00 71.81 903 VAL A N 1
ATOM 7199 C CA . VAL A 1 903 ? 12.362 -2.585 -7.923 1.00 71.81 903 VAL A CA 1
ATOM 7200 C C . VAL A 1 903 ? 13.574 -1.655 -7.916 1.00 71.81 903 VAL A C 1
ATOM 7202 O O . VAL A 1 903 ? 14.080 -1.296 -8.978 1.00 71.81 903 VAL A O 1
ATOM 7205 N N . LYS A 1 904 ? 14.089 -1.306 -6.728 1.00 79.69 904 LYS A N 1
ATOM 7206 C CA . LYS A 1 904 ? 15.349 -0.557 -6.618 1.00 79.69 904 LYS A CA 1
ATOM 7207 C C . LYS A 1 904 ? 16.525 -1.356 -7.185 1.00 79.69 904 LYS A C 1
ATOM 7209 O O . LYS A 1 904 ? 17.347 -0.812 -7.915 1.00 79.69 904 LYS A O 1
ATOM 7214 N N . SER A 1 905 ? 16.595 -2.646 -6.854 1.00 82.19 905 SER A N 1
ATOM 7215 C CA . SER A 1 905 ? 17.676 -3.536 -7.274 1.00 82.19 905 SER A CA 1
ATOM 7216 C C . SER A 1 905 ? 17.704 -3.716 -8.800 1.00 82.19 905 SER A C 1
ATOM 7218 O O . SER A 1 905 ? 18.777 -3.637 -9.395 1.00 82.19 905 SER A O 1
ATOM 7220 N N . GLU A 1 906 ? 16.544 -3.874 -9.455 1.00 84.00 906 GLU A N 1
ATOM 7221 C CA . GLU A 1 906 ? 16.417 -3.891 -10.923 1.00 84.00 906 GLU A CA 1
ATOM 7222 C C . GLU A 1 906 ? 16.876 -2.560 -11.536 1.00 84.00 906 GLU A C 1
ATOM 7224 O O . GLU A 1 906 ? 17.740 -2.557 -12.412 1.00 84.00 906 GLU A O 1
ATOM 7229 N N . ALA A 1 907 ? 16.360 -1.430 -11.039 1.00 85.31 907 ALA A N 1
ATOM 7230 C CA . ALA A 1 907 ? 16.709 -0.099 -11.534 1.00 85.31 907 ALA A CA 1
ATOM 7231 C C . ALA A 1 907 ? 18.216 0.197 -11.417 1.00 85.31 907 ALA A C 1
ATOM 7233 O O . ALA A 1 907 ? 18.828 0.715 -12.353 1.00 85.31 907 ALA A O 1
ATOM 7234 N N . ALA A 1 908 ? 18.835 -0.175 -10.292 1.00 88.00 908 ALA A N 1
ATOM 7235 C CA . ALA A 1 908 ? 20.261 0.018 -10.060 1.00 88.00 908 ALA A CA 1
ATOM 7236 C C . ALA A 1 908 ? 21.142 -0.915 -10.907 1.00 88.00 908 ALA A C 1
ATOM 7238 O O . ALA A 1 908 ? 22.180 -0.480 -11.406 1.00 88.00 908 ALA A O 1
ATOM 7239 N N . LYS A 1 909 ? 20.721 -2.168 -11.129 1.00 85.75 909 LYS A N 1
ATOM 7240 C CA . LYS A 1 909 ? 21.397 -3.095 -12.054 1.00 85.75 909 LYS A CA 1
ATOM 7241 C C . LYS A 1 909 ? 21.319 -2.588 -13.492 1.00 85.75 909 LYS A C 1
ATOM 7243 O O . LYS A 1 909 ? 22.353 -2.475 -14.141 1.00 85.75 909 LYS A O 1
ATOM 7248 N N . TYR A 1 910 ? 20.133 -2.183 -13.951 1.00 86.38 910 TYR A N 1
ATOM 7249 C CA . TYR A 1 910 ? 19.954 -1.587 -15.277 1.00 86.38 910 TYR A CA 1
ATOM 7250 C C . TYR A 1 910 ? 20.861 -0.363 -15.478 1.00 86.38 910 TYR A C 1
ATOM 7252 O O . TYR A 1 910 ? 21.553 -0.269 -16.489 1.00 86.38 910 TYR A O 1
ATOM 7260 N N . ALA A 1 911 ? 20.910 0.542 -14.496 1.00 87.50 911 ALA A N 1
ATOM 7261 C CA . ALA A 1 911 ? 21.793 1.705 -14.513 1.00 87.50 911 ALA A CA 1
ATOM 7262 C C . ALA A 1 911 ? 23.283 1.325 -14.631 1.00 87.50 911 ALA A C 1
ATOM 7264 O O . ALA A 1 911 ? 23.978 1.831 -15.510 1.00 87.50 911 ALA A O 1
ATOM 7265 N N . LEU A 1 912 ? 23.775 0.410 -13.787 1.00 86.00 912 LEU A N 1
ATOM 7266 C CA . LEU A 1 912 ? 25.176 -0.041 -13.813 1.00 86.00 912 LEU A CA 1
ATOM 7267 C C . LEU A 1 912 ? 25.563 -0.738 -15.123 1.00 86.00 912 LEU A C 1
ATOM 7269 O O . LEU A 1 912 ? 26.705 -0.628 -15.556 1.00 86.00 912 LEU A O 1
ATOM 7273 N N . GLU A 1 913 ? 24.626 -1.441 -15.759 1.00 82.38 913 GLU A N 1
ATOM 7274 C CA . GLU A 1 913 ? 24.853 -2.109 -17.043 1.00 82.38 913 GLU A CA 1
ATOM 7275 C C . GLU A 1 913 ? 24.910 -1.149 -18.246 1.00 82.38 913 GLU A C 1
ATOM 7277 O O . GLU A 1 913 ? 25.391 -1.549 -19.307 1.00 82.38 913 GLU A O 1
ATOM 7282 N N . ASN A 1 914 ? 24.421 0.090 -18.102 1.00 78.81 914 ASN A N 1
ATOM 7283 C CA . ASN A 1 914 ? 24.243 1.038 -19.209 1.00 78.81 914 ASN A CA 1
ATOM 7284 C C . ASN A 1 914 ? 25.046 2.350 -19.074 1.00 78.81 914 ASN A C 1
ATOM 7286 O O . ASN A 1 914 ? 25.093 3.117 -20.036 1.00 78.81 914 ASN A O 1
ATOM 7290 N N . LEU A 1 915 ? 25.666 2.627 -17.924 1.00 82.38 915 LEU A N 1
ATOM 7291 C CA . LEU A 1 915 ? 26.453 3.841 -17.664 1.00 82.38 915 LEU A CA 1
ATOM 7292 C C . LEU A 1 915 ? 27.916 3.697 -18.137 1.00 82.38 915 LEU A C 1
ATOM 7294 O O . LEU A 1 915 ? 28.526 2.646 -17.946 1.00 82.38 915 LEU A O 1
ATOM 7298 N N . ILE A 1 916 ? 28.524 4.755 -18.694 1.00 72.12 916 ILE A N 1
ATOM 7299 C CA . ILE A 1 916 ? 29.960 4.756 -19.041 1.00 72.12 916 ILE A CA 1
ATOM 7300 C C . ILE A 1 916 ? 30.799 5.166 -17.821 1.00 72.12 916 ILE A C 1
ATOM 7302 O O . ILE A 1 916 ? 30.636 6.254 -17.263 1.00 72.12 916 ILE A O 1
ATOM 7306 N N . ILE A 1 917 ? 31.711 4.277 -17.418 1.00 64.19 917 ILE A N 1
ATOM 7307 C CA . ILE A 1 917 ? 32.399 4.321 -16.115 1.00 64.19 917 ILE A CA 1
ATOM 7308 C C . ILE A 1 917 ? 33.810 4.941 -16.172 1.00 64.19 917 ILE A C 1
ATOM 7310 O O . ILE A 1 917 ? 34.240 5.537 -15.189 1.00 64.19 917 ILE A O 1
ATOM 7314 N N . VAL A 1 918 ? 34.527 4.840 -17.297 1.00 53.06 918 VAL A N 1
ATOM 7315 C CA . VAL A 1 918 ? 35.978 5.136 -17.397 1.00 53.06 918 VAL A CA 1
ATOM 7316 C C . VAL A 1 918 ? 36.244 6.502 -18.061 1.00 53.06 918 VAL A C 1
ATOM 7318 O O . VAL A 1 918 ? 35.332 7.112 -18.625 1.00 53.06 918 VAL A O 1
ATOM 7321 N N . ASP A 1 919 ? 37.470 7.023 -17.949 1.00 43.56 919 ASP A N 1
ATOM 7322 C CA . ASP A 1 919 ? 37.928 8.253 -18.610 1.00 43.56 919 ASP A CA 1
ATOM 7323 C C . ASP A 1 919 ? 38.650 8.006 -19.938 1.00 43.56 919 ASP A C 1
ATOM 7325 O O . ASP A 1 919 ? 39.333 7.004 -20.122 1.00 43.56 919 ASP A O 1
ATOM 7329 N N . GLU A 1 920 ? 38.497 8.954 -20.865 1.00 40.78 920 GLU A N 1
ATOM 7330 C CA . GLU A 1 920 ? 39.037 8.872 -22.227 1.00 40.78 920 GLU A CA 1
ATOM 7331 C C . GLU A 1 920 ? 40.531 9.240 -22.279 1.00 40.78 920 GLU A C 1
ATOM 7333 O O . GLU A 1 920 ? 41.264 8.701 -23.102 1.00 40.78 920 GLU A O 1
ATOM 7338 N N . ASP A 1 921 ? 41.024 10.079 -21.361 1.00 36.06 921 ASP A N 1
ATOM 7339 C CA . ASP A 1 921 ? 42.429 10.519 -21.352 1.00 36.06 921 ASP A CA 1
ATOM 7340 C C . ASP A 1 921 ? 43.420 9.420 -20.914 1.00 36.06 921 ASP A C 1
ATOM 7342 O O . ASP A 1 921 ? 44.587 9.447 -21.305 1.00 36.06 921 ASP A O 1
ATOM 7346 N N . THR A 1 922 ? 42.974 8.403 -20.163 1.00 38.97 922 THR A N 1
ATOM 7347 C CA . THR A 1 922 ? 43.775 7.194 -19.871 1.00 38.97 922 THR A CA 1
ATOM 7348 C C . THR A 1 922 ? 43.622 6.093 -20.925 1.00 38.97 922 THR A C 1
ATOM 7350 O O . THR A 1 922 ? 44.349 5.098 -20.880 1.00 38.97 922 THR A O 1
ATOM 7353 N N . ALA A 1 923 ? 42.756 6.267 -21.932 1.00 35.25 923 ALA A N 1
ATOM 7354 C CA . ALA A 1 923 ? 42.615 5.298 -23.020 1.00 35.25 923 ALA A CA 1
ATOM 7355 C C . ALA A 1 923 ? 43.876 5.202 -23.902 1.00 35.25 923 ALA A C 1
ATOM 7357 O O . ALA A 1 923 ? 44.068 4.196 -24.586 1.00 35.25 923 ALA A O 1
ATOM 7358 N N . MET A 1 924 ? 44.757 6.211 -23.877 1.00 31.23 924 MET A N 1
ATOM 7359 C CA . MET A 1 924 ? 45.921 6.277 -24.768 1.00 31.23 924 MET A CA 1
ATOM 7360 C C . MET A 1 924 ? 47.039 5.267 -24.441 1.00 31.23 924 MET A C 1
ATOM 7362 O O . MET A 1 924 ? 47.839 4.970 -25.324 1.00 31.23 924 MET A O 1
ATOM 7366 N N . ASP A 1 925 ? 47.082 4.706 -23.224 1.00 36.09 925 ASP A N 1
ATOM 7367 C CA . ASP A 1 925 ? 48.062 3.669 -22.839 1.00 36.09 925 ASP A CA 1
ATOM 7368 C C . ASP A 1 925 ? 47.456 2.254 -22.966 1.00 36.09 925 ASP A C 1
ATOM 7370 O O . ASP A 1 925 ? 47.997 1.373 -23.645 1.00 36.09 925 ASP A O 1
ATOM 7374 N N . HIS A 1 926 ? 46.230 2.063 -22.456 1.00 38.34 926 HIS A N 1
ATOM 7375 C CA . HIS A 1 926 ? 45.471 0.810 -22.602 1.00 38.34 926 HIS A CA 1
ATOM 7376 C C . HIS A 1 926 ? 45.105 0.464 -24.060 1.00 38.34 926 HIS A C 1
ATOM 7378 O O . HIS A 1 926 ? 44.814 -0.697 -24.362 1.00 38.34 926 HIS A O 1
ATOM 7384 N N . ALA A 1 927 ? 45.184 1.418 -24.997 1.00 36.53 927 ALA A N 1
ATOM 7385 C CA . ALA A 1 927 ? 45.091 1.160 -26.437 1.00 36.53 927 ALA A CA 1
ATOM 7386 C C . ALA A 1 927 ? 46.067 0.064 -26.922 1.00 36.53 927 ALA A C 1
ATOM 7388 O O . ALA A 1 927 ? 45.757 -0.659 -27.876 1.00 36.53 927 ALA A O 1
ATOM 7389 N N . SER A 1 928 ? 47.212 -0.098 -26.243 1.00 39.75 928 SER A N 1
ATOM 7390 C CA . SER A 1 928 ? 48.192 -1.159 -26.502 1.00 39.75 928 SER A CA 1
ATOM 7391 C C . SER A 1 928 ? 47.702 -2.549 -26.055 1.00 39.75 928 SER A C 1
ATOM 7393 O O . SER A 1 928 ? 47.802 -3.521 -26.810 1.00 39.75 928 SER A O 1
ATOM 7395 N N . GLU A 1 929 ? 47.090 -2.657 -24.873 1.00 35.72 929 GLU A N 1
ATOM 7396 C CA . GLU A 1 929 ? 46.581 -3.918 -24.316 1.00 35.72 929 GLU A CA 1
ATOM 7397 C C . GLU A 1 929 ? 45.327 -4.413 -25.047 1.00 35.72 929 GLU A C 1
ATOM 7399 O O . GLU A 1 929 ? 45.228 -5.600 -25.392 1.00 35.72 929 GLU A O 1
ATOM 7404 N N . TYR A 1 930 ? 44.393 -3.506 -25.349 1.00 41.34 930 TYR A N 1
ATOM 7405 C CA . TYR A 1 930 ? 43.168 -3.807 -26.101 1.00 41.34 930 TYR A CA 1
ATOM 7406 C C . TYR A 1 930 ? 43.371 -3.789 -27.625 1.00 41.34 930 TYR A C 1
ATOM 7408 O O . TYR A 1 930 ? 42.481 -4.193 -28.371 1.00 41.34 930 TYR A O 1
ATOM 7416 N N . ASN A 1 931 ? 44.591 -3.480 -28.083 1.00 44.81 931 ASN A N 1
ATOM 7417 C CA . ASN A 1 931 ? 45.063 -3.696 -29.452 1.00 44.81 931 ASN A CA 1
ATOM 7418 C C . ASN A 1 931 ? 44.269 -2.886 -30.501 1.00 44.81 931 ASN A C 1
ATOM 7420 O O . ASN A 1 931 ? 43.853 -3.415 -31.539 1.00 44.81 931 ASN A O 1
ATOM 7424 N N . VAL A 1 932 ? 44.062 -1.599 -30.199 1.00 42.50 932 VAL A N 1
ATOM 7425 C CA . VAL A 1 932 ? 43.325 -0.621 -31.026 1.00 42.50 932 VAL A CA 1
ATOM 7426 C C . VAL A 1 932 ? 44.015 -0.384 -32.374 1.00 42.50 932 VAL A C 1
ATOM 7428 O O . VAL A 1 932 ? 43.342 -0.190 -33.389 1.00 42.50 932 VAL A O 1
ATOM 7431 N N . ASP A 1 933 ? 45.348 -0.467 -32.413 1.00 34.94 933 ASP A N 1
ATOM 7432 C CA . ASP A 1 933 ? 46.128 -0.289 -33.638 1.00 34.94 933 ASP A CA 1
ATOM 7433 C C . ASP A 1 933 ? 45.849 -1.427 -34.638 1.00 34.94 933 ASP A C 1
ATOM 7435 O O . ASP A 1 933 ? 46.181 -2.594 -34.410 1.00 34.94 933 ASP A O 1
ATOM 7439 N N . GLY A 1 934 ? 45.138 -1.111 -35.723 1.00 39.81 934 GLY A N 1
ATOM 7440 C CA . GLY A 1 934 ? 44.610 -2.089 -36.677 1.00 39.81 934 GLY A CA 1
ATOM 7441 C C . GLY A 1 934 ? 43.293 -2.758 -36.256 1.00 39.81 934 GLY A C 1
ATOM 7442 O O . GLY A 1 934 ? 43.142 -3.972 -36.413 1.00 39.81 934 GLY A O 1
ATOM 7443 N N . GLY A 1 935 ? 42.349 -2.021 -35.667 1.00 47.81 935 GLY A N 1
ATOM 7444 C CA . GLY A 1 935 ? 40.921 -2.320 -35.856 1.00 47.81 935 GLY A CA 1
ATOM 7445 C C . GLY A 1 935 ? 40.470 -1.987 -37.291 1.00 47.81 935 GLY A C 1
ATOM 7446 O O . GLY A 1 935 ? 41.203 -1.338 -38.039 1.00 47.81 935 GLY A O 1
ATOM 7447 N N . LEU A 1 936 ? 39.261 -2.396 -37.698 1.00 45.81 936 LEU A N 1
ATOM 7448 C CA . LEU A 1 936 ? 38.675 -1.900 -38.953 1.00 45.81 936 LEU A CA 1
ATOM 7449 C C . LEU A 1 936 ? 38.356 -0.406 -38.792 1.00 45.81 936 LEU A C 1
ATOM 7451 O O . LEU A 1 936 ? 37.466 -0.027 -38.028 1.00 45.81 936 LEU A O 1
ATOM 7455 N N . LEU A 1 937 ? 39.132 0.431 -39.488 1.00 43.94 937 LEU A N 1
ATOM 7456 C CA . LEU A 1 937 ? 39.075 1.889 -39.387 1.00 43.94 937 LEU A CA 1
ATOM 7457 C C . LEU A 1 937 ? 37.638 2.417 -39.533 1.00 43.94 937 LEU A C 1
ATOM 7459 O O . LEU A 1 937 ? 36.883 1.989 -40.405 1.00 43.94 937 LEU A O 1
ATOM 7463 N N . SER A 1 938 ? 37.295 3.379 -38.673 1.00 42.88 938 SER A N 1
ATOM 7464 C CA . SER A 1 938 ? 36.006 4.088 -38.641 1.00 42.88 938 SER A CA 1
ATOM 7465 C C . SER A 1 938 ? 34.759 3.284 -38.222 1.00 42.88 938 SER A C 1
ATOM 7467 O O . SER A 1 938 ? 33.664 3.829 -38.336 1.00 42.88 938 SER A O 1
ATOM 7469 N N . LEU A 1 939 ? 34.881 2.056 -37.690 1.00 45.28 939 LEU A N 1
ATOM 7470 C CA . LEU A 1 939 ? 33.727 1.282 -37.177 1.00 45.28 939 LEU A CA 1
ATOM 7471 C C . LEU A 1 939 ? 33.562 1.250 -35.641 1.00 45.28 939 LEU A C 1
ATOM 7473 O O . LEU A 1 939 ? 32.541 0.771 -35.158 1.00 45.28 939 LEU A O 1
ATOM 7477 N N . GLY A 1 940 ? 34.503 1.807 -34.872 1.00 46.72 940 GLY A N 1
ATOM 7478 C CA . GLY A 1 940 ? 34.394 1.938 -33.410 1.00 46.72 940 GLY A CA 1
ATOM 7479 C C . GLY A 1 940 ? 34.922 0.741 -32.604 1.00 46.72 940 GLY A C 1
ATOM 7480 O O . GLY A 1 940 ? 35.141 -0.349 -33.127 1.00 46.72 940 GLY A O 1
ATOM 7481 N N . GLU A 1 941 ? 35.157 0.967 -31.309 1.00 48.22 941 GLU A N 1
ATOM 7482 C CA . GLU A 1 941 ? 35.899 0.052 -30.422 1.00 48.22 941 GLU A CA 1
ATOM 7483 C C . GLU A 1 941 ? 35.204 -1.298 -30.166 1.00 48.22 941 GLU A C 1
ATOM 7485 O O . GLU A 1 941 ? 35.868 -2.327 -30.042 1.00 48.22 941 GLU A O 1
ATOM 7490 N N . PHE A 1 942 ? 33.868 -1.323 -30.147 1.00 56.84 942 PHE A N 1
ATOM 7491 C CA . PHE A 1 942 ? 33.084 -2.523 -29.841 1.00 56.84 942 PHE A CA 1
ATOM 7492 C C . PHE A 1 942 ? 32.582 -3.280 -31.075 1.00 56.84 942 PHE A C 1
ATOM 7494 O O . PHE A 1 942 ? 31.843 -4.246 -30.901 1.00 56.84 942 PHE A O 1
ATOM 7501 N N . ILE A 1 943 ? 32.983 -2.916 -32.302 1.00 66.81 943 ILE A N 1
ATOM 7502 C CA . ILE A 1 943 ? 32.409 -3.491 -33.535 1.00 66.81 943 ILE A CA 1
ATOM 7503 C C . ILE A 1 943 ? 32.447 -5.026 -33.572 1.00 66.81 943 ILE A C 1
ATOM 7505 O O . ILE A 1 943 ? 31.505 -5.654 -34.041 1.00 66.81 943 ILE A O 1
ATOM 7509 N N . PHE A 1 944 ? 33.491 -5.663 -33.031 1.00 69.75 944 PHE A N 1
ATOM 7510 C CA . PHE A 1 944 ? 33.565 -7.127 -32.985 1.00 69.75 944 PHE A CA 1
ATOM 7511 C C . PHE A 1 944 ? 32.689 -7.767 -31.890 1.00 69.75 944 PHE A C 1
ATOM 7513 O O . PHE A 1 944 ? 32.353 -8.939 -32.007 1.00 69.75 944 PHE A O 1
ATOM 7520 N N . LEU A 1 945 ? 32.295 -7.026 -30.849 1.00 68.88 945 LEU A N 1
ATOM 7521 C CA . LEU A 1 945 ? 31.279 -7.464 -29.880 1.00 68.88 945 LEU A CA 1
ATOM 7522 C C . LEU A 1 945 ? 29.864 -7.223 -30.406 1.00 68.88 945 LEU A C 1
ATOM 7524 O O . LEU A 1 945 ? 28.990 -8.040 -30.150 1.00 68.88 945 LEU A O 1
ATOM 7528 N N . GLU A 1 946 ? 29.653 -6.124 -31.134 1.00 72.50 946 GLU A N 1
ATOM 7529 C CA . GLU A 1 946 ? 28.395 -5.833 -31.827 1.00 72.50 946 GLU A CA 1
ATOM 7530 C C . GLU A 1 946 ? 28.143 -6.907 -32.901 1.00 72.50 946 GLU A C 1
ATOM 7532 O O . GLU A 1 946 ? 27.099 -7.548 -32.882 1.00 72.50 946 GLU A O 1
ATOM 7537 N N . LEU A 1 947 ? 29.148 -7.236 -33.725 1.00 74.88 947 LEU A N 1
ATOM 7538 C CA . LEU A 1 947 ? 29.094 -8.371 -34.658 1.00 74.88 947 LEU A CA 1
ATOM 7539 C C . LEU A 1 947 ? 28.862 -9.719 -33.961 1.00 74.88 947 LEU A C 1
ATOM 7541 O O . LEU A 1 947 ? 28.136 -10.538 -34.508 1.00 74.88 947 LEU A O 1
ATOM 7545 N N . LEU A 1 948 ? 29.440 -9.960 -32.776 1.00 75.38 948 LEU A N 1
ATOM 7546 C CA . LEU A 1 948 ? 29.156 -11.176 -32.003 1.00 75.38 948 LEU A CA 1
ATOM 7547 C C . LEU A 1 948 ? 27.701 -11.233 -31.518 1.00 75.38 948 LEU A C 1
ATOM 7549 O O . LEU A 1 948 ? 27.143 -12.321 -31.494 1.00 75.38 948 LEU A O 1
ATOM 7553 N N . SER A 1 949 ? 27.084 -10.111 -31.130 1.00 75.94 949 SER A N 1
ATOM 7554 C CA . SER A 1 949 ? 25.681 -10.098 -30.679 1.00 75.94 949 SER A CA 1
ATOM 7555 C C . SER A 1 949 ? 24.650 -10.260 -31.797 1.00 75.94 949 SER A C 1
ATOM 7557 O O . SER A 1 949 ? 23.531 -10.663 -31.503 1.00 75.94 949 SER A O 1
ATOM 7559 N N . GLU A 1 950 ? 25.024 -10.009 -33.054 1.00 79.12 950 GLU A N 1
ATOM 7560 C CA . GLU A 1 950 ? 24.172 -10.251 -34.231 1.00 79.12 950 GLU A CA 1
ATOM 7561 C C . GLU A 1 950 ? 24.331 -11.681 -34.809 1.00 79.12 950 GLU A C 1
ATOM 7563 O O . GLU A 1 950 ? 23.761 -11.989 -35.854 1.00 79.12 950 GLU A O 1
ATOM 7568 N N . MET A 1 951 ? 25.119 -12.567 -34.179 1.00 82.19 951 MET A N 1
ATOM 7569 C CA . MET A 1 951 ? 25.289 -13.957 -34.634 1.00 82.19 951 MET A CA 1
ATOM 7570 C C . MET A 1 951 ? 24.220 -14.876 -34.052 1.00 82.19 951 MET A C 1
ATOM 7572 O O . MET A 1 951 ? 24.154 -15.073 -32.843 1.00 82.19 951 MET A O 1
ATOM 7576 N N . GLU A 1 952 ? 23.439 -15.523 -34.914 1.00 78.94 952 GLU A N 1
ATOM 7577 C CA . GLU A 1 952 ? 22.387 -16.444 -34.472 1.00 78.94 952 GLU A CA 1
ATOM 7578 C C . GLU A 1 952 ? 22.905 -17.835 -34.061 1.00 78.94 952 GLU A C 1
ATOM 7580 O O . GLU A 1 952 ? 22.221 -18.534 -33.316 1.00 78.94 952 GLU A O 1
ATOM 7585 N N . LEU A 1 953 ? 24.102 -18.246 -34.506 1.00 80.69 953 LEU A N 1
ATOM 7586 C CA . LEU A 1 953 ? 24.647 -19.596 -34.303 1.00 80.69 953 LEU A CA 1
ATOM 7587 C C . LEU A 1 953 ? 25.925 -19.612 -33.435 1.00 80.69 953 LEU A C 1
ATOM 7589 O O . LEU A 1 953 ? 26.908 -18.945 -33.778 1.00 80.69 953 LEU A O 1
ATOM 7593 N N . PRO A 1 954 ? 26.008 -20.462 -32.384 1.00 82.12 954 PRO A N 1
ATOM 7594 C CA . PRO A 1 954 ? 27.247 -20.683 -31.625 1.00 82.12 954 PRO A CA 1
ATOM 7595 C C . PRO A 1 954 ? 28.430 -21.147 -32.491 1.00 82.12 954 PRO A C 1
ATOM 7597 O O . PRO A 1 954 ? 29.589 -20.864 -32.182 1.00 82.12 954 PRO A O 1
ATOM 7600 N N . GLN A 1 955 ? 28.153 -21.850 -33.595 1.00 80.06 955 GLN A N 1
ATOM 7601 C CA . GLN A 1 955 ? 29.149 -22.284 -34.573 1.00 80.06 955 GLN A CA 1
ATOM 7602 C C . GLN A 1 955 ? 29.838 -21.099 -35.261 1.00 80.06 955 GLN A C 1
ATOM 7604 O O . GLN A 1 955 ? 31.052 -21.151 -35.468 1.00 80.06 955 GLN A O 1
ATOM 7609 N N . ASP A 1 956 ? 29.102 -20.033 -35.572 1.00 81.69 956 ASP A N 1
ATOM 7610 C CA . ASP A 1 956 ? 29.638 -18.851 -36.256 1.00 81.69 956 ASP A CA 1
ATOM 7611 C C . ASP A 1 956 ? 30.409 -17.958 -35.293 1.00 81.69 956 ASP A C 1
ATOM 7613 O O . ASP A 1 956 ? 31.490 -17.479 -35.634 1.00 81.69 956 ASP A O 1
ATOM 7617 N N . VAL A 1 957 ? 29.953 -17.872 -34.041 1.00 81.88 957 VAL A N 1
ATOM 7618 C CA . VAL A 1 957 ? 30.746 -17.306 -32.946 1.00 81.88 957 VAL A CA 1
ATOM 7619 C C . VAL A 1 957 ? 32.078 -18.052 -32.801 1.00 81.88 957 VAL A C 1
ATOM 7621 O O . VAL A 1 957 ? 33.134 -17.419 -32.806 1.00 81.88 957 VAL A O 1
ATOM 7624 N N . ARG A 1 958 ? 32.074 -19.394 -32.757 1.00 76.81 958 ARG A N 1
ATOM 7625 C CA . ARG A 1 958 ? 33.312 -20.198 -32.713 1.00 76.81 958 ARG A CA 1
ATOM 7626 C C . ARG A 1 958 ? 34.223 -19.895 -33.910 1.00 76.81 958 ARG A C 1
ATOM 7628 O O . ARG A 1 958 ? 35.416 -19.691 -33.704 1.00 76.81 958 ARG A O 1
ATOM 7635 N N . GLN A 1 959 ? 33.682 -19.834 -35.133 1.00 77.44 959 GLN A N 1
ATOM 7636 C CA . GLN A 1 959 ? 34.445 -19.489 -36.343 1.00 77.44 959 GLN A CA 1
ATOM 7637 C C . GLN A 1 959 ? 35.059 -18.084 -36.256 1.00 77.44 959 GLN A C 1
ATOM 7639 O O . GLN A 1 959 ? 36.248 -17.911 -36.518 1.00 77.44 959 GLN A O 1
ATOM 7644 N N . PHE A 1 960 ? 34.278 -17.088 -35.836 1.00 78.38 960 PHE A N 1
ATOM 7645 C CA . PHE A 1 960 ? 34.705 -15.697 -35.714 1.00 78.38 960 PHE A CA 1
ATOM 7646 C C . PHE A 1 960 ? 35.833 -15.517 -34.690 1.00 78.38 960 PHE A C 1
ATOM 7648 O O . PHE A 1 960 ? 36.833 -14.849 -34.967 1.00 78.38 960 PHE A O 1
ATOM 7655 N N . LEU A 1 961 ? 35.720 -16.164 -33.527 1.00 73.75 961 LEU A N 1
ATOM 7656 C CA . LEU A 1 961 ? 36.718 -16.107 -32.455 1.00 73.75 961 LEU A CA 1
ATOM 7657 C C . LEU A 1 961 ? 38.066 -16.731 -32.848 1.00 73.75 961 LEU A C 1
ATOM 7659 O O . LEU A 1 961 ? 39.096 -16.287 -32.347 1.00 73.75 961 LEU A O 1
ATOM 7663 N N . ILE A 1 962 ? 38.093 -17.713 -33.757 1.00 73.50 962 ILE A N 1
ATOM 7664 C CA . ILE A 1 962 ? 39.349 -18.315 -34.240 1.00 73.50 962 ILE A CA 1
ATOM 7665 C C . ILE A 1 962 ? 39.955 -17.608 -35.465 1.00 73.50 962 ILE A C 1
ATOM 7667 O O . ILE A 1 962 ? 41.059 -17.971 -35.866 1.00 73.50 962 ILE A O 1
ATOM 7671 N N . LEU A 1 963 ? 39.301 -16.582 -36.038 1.00 66.69 963 LEU A N 1
ATOM 7672 C CA . LEU A 1 963 ? 39.819 -15.858 -37.214 1.00 66.69 963 LEU A CA 1
ATOM 7673 C C . LEU A 1 963 ? 41.208 -15.245 -36.987 1.00 66.69 963 LEU A C 1
ATOM 7675 O O . LEU A 1 963 ? 42.025 -15.236 -37.904 1.00 66.69 963 LEU A O 1
ATOM 7679 N N . ASN A 1 964 ? 41.472 -14.672 -35.806 1.00 61.78 964 ASN A N 1
ATOM 7680 C CA . ASN A 1 964 ? 42.774 -14.100 -35.457 1.00 61.78 964 ASN A CA 1
ATOM 7681 C C . ASN A 1 964 ? 42.913 -13.836 -33.942 1.00 61.78 964 ASN A C 1
ATOM 7683 O O . ASN A 1 964 ? 41.959 -13.907 -33.172 1.00 61.78 964 ASN A O 1
ATOM 7687 N N . LYS A 1 965 ? 44.121 -13.443 -33.508 1.00 51.31 965 LYS A N 1
ATOM 7688 C CA . LYS A 1 965 ? 44.430 -13.136 -32.096 1.00 51.31 965 LYS A CA 1
ATOM 7689 C C . LYS A 1 965 ? 43.610 -11.980 -31.490 1.00 51.31 965 LYS A C 1
ATOM 7691 O O . LYS A 1 965 ? 43.541 -11.898 -30.266 1.00 51.31 965 LYS A O 1
ATOM 7696 N N . LYS A 1 966 ? 43.014 -11.082 -32.291 1.00 56.75 966 LYS A N 1
ATOM 7697 C CA . LYS A 1 966 ? 42.139 -10.005 -31.790 1.00 56.75 966 LYS A CA 1
ATOM 7698 C C . LYS A 1 966 ? 40.720 -10.504 -31.536 1.00 56.75 966 LYS A C 1
ATOM 7700 O O . LYS A 1 966 ? 40.186 -10.216 -30.472 1.00 56.75 966 LYS A O 1
ATOM 7705 N N . THR A 1 967 ? 40.135 -11.290 -32.444 1.00 62.44 967 THR A N 1
ATOM 7706 C CA . THR A 1 967 ? 38.810 -11.882 -32.193 1.00 62.44 967 THR A CA 1
ATOM 7707 C C . THR A 1 967 ? 38.863 -12.925 -31.076 1.00 62.44 967 THR A C 1
ATOM 7709 O O . THR A 1 967 ? 37.983 -12.930 -30.223 1.00 62.44 967 THR A O 1
ATOM 7712 N N . TYR A 1 968 ? 39.948 -13.697 -30.958 1.00 61.59 968 TYR A N 1
ATOM 7713 C CA . TYR A 1 968 ? 40.146 -14.622 -29.834 1.00 61.59 968 TYR A CA 1
ATOM 7714 C C . TYR A 1 968 ? 40.153 -13.915 -28.462 1.00 61.59 968 TYR A C 1
ATOM 7716 O O . TYR A 1 968 ? 39.596 -14.430 -27.492 1.00 61.59 968 TYR A O 1
ATOM 7724 N N . LYS A 1 969 ? 40.723 -12.701 -28.366 1.00 62.69 969 LYS A N 1
ATOM 7725 C CA . LYS A 1 969 ? 40.713 -11.895 -27.126 1.00 62.69 969 LYS A CA 1
ATOM 7726 C C . LYS A 1 969 ? 39.299 -11.537 -26.642 1.00 62.69 969 LYS A C 1
ATOM 7728 O O . LYS A 1 969 ? 39.141 -11.268 -25.454 1.00 62.69 969 LYS A O 1
ATOM 7733 N N . LEU A 1 970 ? 38.278 -11.562 -27.506 1.00 67.19 970 LEU A N 1
ATOM 7734 C CA . LEU A 1 970 ? 36.894 -11.233 -27.133 1.00 67.19 970 LEU A CA 1
ATOM 7735 C C . LEU A 1 970 ? 36.324 -12.201 -26.088 1.00 67.19 970 LEU A C 1
ATOM 7737 O O . LEU A 1 970 ? 35.478 -11.789 -25.303 1.00 67.19 970 LEU A O 1
ATOM 7741 N N . ILE A 1 971 ? 36.844 -13.433 -26.010 1.00 63.94 971 ILE A N 1
ATOM 7742 C CA . ILE A 1 971 ? 36.499 -14.427 -24.979 1.00 63.94 971 ILE A CA 1
ATOM 7743 C C . ILE A 1 971 ? 36.732 -13.881 -23.556 1.00 63.94 971 ILE A C 1
ATOM 7745 O O . ILE A 1 971 ? 36.001 -14.216 -22.627 1.00 63.94 971 ILE A O 1
ATOM 7749 N N . LEU A 1 972 ? 37.731 -13.009 -23.382 1.00 62.06 972 LEU A N 1
ATOM 7750 C CA . LEU A 1 972 ? 38.094 -12.410 -22.093 1.00 62.06 972 LEU A CA 1
ATOM 7751 C C . LEU A 1 972 ? 37.254 -11.167 -21.742 1.00 62.06 972 LEU A C 1
ATOM 7753 O O . LEU A 1 972 ? 37.413 -10.605 -20.659 1.00 62.06 972 LEU A O 1
ATOM 7757 N N . HIS A 1 973 ? 36.388 -10.699 -22.645 1.00 65.25 973 HIS A N 1
ATOM 7758 C CA . HIS A 1 973 ? 35.654 -9.452 -22.459 1.00 65.25 973 HIS A CA 1
ATOM 7759 C C . HIS A 1 973 ? 34.428 -9.636 -21.535 1.00 65.25 973 HIS A C 1
ATOM 7761 O O . HIS A 1 973 ? 33.648 -10.561 -21.759 1.00 65.25 973 HIS A O 1
ATOM 7767 N N . PRO A 1 974 ? 34.142 -8.739 -20.566 1.00 64.12 974 PRO A N 1
ATOM 7768 C CA . PRO A 1 974 ? 33.037 -8.921 -19.609 1.00 64.12 974 PRO A CA 1
ATOM 7769 C C . PRO A 1 974 ? 31.640 -9.128 -20.223 1.00 64.12 974 PRO A C 1
ATOM 7771 O O . PRO A 1 974 ? 30.809 -9.828 -19.647 1.00 64.12 974 PRO A O 1
ATOM 7774 N N . ARG A 1 975 ? 31.365 -8.563 -21.411 1.00 69.19 975 ARG A N 1
ATOM 7775 C CA . ARG A 1 975 ? 30.093 -8.791 -22.136 1.00 69.19 975 ARG A CA 1
ATOM 7776 C C . ARG A 1 975 ? 29.997 -10.169 -22.810 1.00 69.19 975 ARG A C 1
ATOM 7778 O O . ARG A 1 975 ? 28.888 -10.578 -23.138 1.00 69.19 975 ARG A O 1
ATOM 7785 N N . PHE A 1 976 ? 31.110 -10.881 -23.009 1.00 74.06 976 PHE A N 1
ATOM 7786 C CA . PHE A 1 976 ? 31.168 -12.120 -23.794 1.00 74.06 976 PHE A CA 1
ATOM 7787 C C . PHE A 1 976 ? 30.221 -13.195 -23.261 1.00 74.06 976 PHE A C 1
ATOM 7789 O O . PHE A 1 976 ? 29.354 -13.655 -23.995 1.00 74.06 976 PHE A O 1
ATOM 7796 N N . ALA A 1 977 ? 30.299 -13.512 -21.966 1.00 68.56 977 ALA A N 1
ATOM 7797 C CA . ALA A 1 977 ? 29.447 -14.527 -21.346 1.00 68.56 977 ALA A CA 1
ATOM 7798 C C . ALA A 1 977 ? 27.941 -14.224 -21.485 1.00 68.56 977 ALA A C 1
ATOM 7800 O O . ALA A 1 977 ? 27.143 -15.147 -21.621 1.00 68.56 977 ALA A O 1
ATOM 7801 N N . ARG A 1 978 ? 27.539 -12.942 -21.505 1.00 72.56 978 ARG A N 1
ATOM 7802 C CA . ARG A 1 978 ? 26.137 -12.546 -21.732 1.00 72.56 978 ARG A CA 1
ATOM 7803 C C . ARG A 1 978 ? 25.719 -12.729 -23.188 1.00 72.56 978 ARG A C 1
ATOM 7805 O O . ARG A 1 978 ? 24.634 -13.245 -23.423 1.00 72.56 978 ARG A O 1
ATOM 7812 N N . ILE A 1 979 ? 26.580 -12.342 -24.133 1.00 75.88 979 ILE A N 1
ATOM 7813 C CA . ILE A 1 979 ? 26.344 -12.508 -25.575 1.00 75.88 979 ILE A CA 1
ATOM 7814 C C . ILE A 1 979 ? 26.233 -14.001 -25.920 1.00 75.88 979 ILE A C 1
ATOM 7816 O O . ILE A 1 979 ? 25.247 -14.418 -26.520 1.00 75.88 979 ILE A O 1
ATOM 7820 N N . ILE A 1 980 ? 27.173 -14.824 -25.442 1.00 80.12 980 ILE A N 1
ATOM 7821 C CA . ILE A 1 980 ? 27.118 -16.286 -25.568 1.00 80.12 980 ILE A CA 1
ATOM 7822 C C . ILE A 1 980 ? 25.825 -16.851 -24.971 1.00 80.12 980 ILE A C 1
ATOM 7824 O O . ILE A 1 980 ? 25.138 -17.617 -25.644 1.00 80.12 980 ILE A O 1
ATOM 7828 N N . GLN A 1 981 ? 25.440 -16.441 -23.757 1.00 79.69 981 GLN A N 1
ATOM 7829 C CA . GLN A 1 981 ? 24.206 -16.921 -23.128 1.00 79.69 981 GLN A CA 1
ATOM 7830 C C . GLN A 1 981 ? 22.957 -16.593 -23.966 1.00 79.69 981 GLN A C 1
ATOM 7832 O O . GLN A 1 981 ? 22.078 -17.443 -24.061 1.00 79.69 981 GLN A O 1
ATOM 7837 N N . SER A 1 982 ? 22.875 -15.417 -24.602 1.00 79.38 982 SER A N 1
ATOM 7838 C CA . SER A 1 982 ? 21.745 -15.062 -25.481 1.00 79.38 982 SER A CA 1
ATOM 7839 C C . SER A 1 982 ? 21.718 -15.800 -26.825 1.00 79.38 982 SER A C 1
ATOM 7841 O O . SER A 1 982 ? 20.649 -15.913 -27.413 1.00 79.38 982 SER A O 1
ATOM 7843 N N . ILE A 1 983 ? 22.858 -16.307 -27.302 1.00 84.00 983 ILE A N 1
ATOM 7844 C CA . ILE A 1 983 ? 22.966 -17.058 -28.570 1.00 84.00 983 ILE A CA 1
ATOM 7845 C C . ILE A 1 983 ? 22.733 -18.557 -28.334 1.00 84.00 983 ILE A C 1
ATOM 7847 O O . ILE A 1 983 ? 22.140 -19.245 -29.163 1.00 84.00 983 ILE A O 1
ATOM 7851 N N . ILE A 1 984 ? 23.161 -19.064 -27.175 1.00 86.38 984 ILE A N 1
ATOM 7852 C CA . ILE A 1 984 ? 22.862 -20.424 -26.724 1.00 86.38 984 ILE A CA 1
ATOM 7853 C C . ILE A 1 984 ? 21.390 -20.539 -26.319 1.00 86.38 984 ILE A C 1
ATOM 7855 O O . ILE A 1 984 ? 20.711 -21.444 -26.786 1.00 86.38 984 ILE A O 1
ATOM 7859 N N . GLN A 1 985 ? 20.862 -19.663 -25.461 1.00 88.00 985 GLN A N 1
ATOM 7860 C CA . GLN A 1 985 ? 19.544 -19.864 -24.854 1.00 88.00 985 GLN A CA 1
ATOM 7861 C C . GLN A 1 985 ? 18.390 -19.397 -25.755 1.00 88.00 985 GLN A C 1
ATOM 7863 O O . GLN A 1 985 ? 18.144 -18.202 -25.913 1.00 88.00 985 GLN A O 1
ATOM 7868 N N . ILE A 1 986 ? 17.602 -20.347 -26.260 1.00 88.75 986 ILE A N 1
ATOM 7869 C CA . ILE A 1 986 ? 16.425 -20.065 -27.083 1.00 88.75 986 ILE A CA 1
ATOM 7870 C C . ILE A 1 986 ? 15.234 -19.735 -26.175 1.00 88.75 986 ILE A C 1
ATOM 7872 O O . ILE A 1 986 ? 14.784 -20.547 -25.361 1.00 88.75 986 ILE A O 1
ATOM 7876 N N . ARG A 1 987 ? 14.668 -18.536 -26.336 1.00 88.50 987 ARG A N 1
ATOM 7877 C CA . ARG A 1 987 ? 13.409 -18.158 -25.682 1.00 88.50 987 ARG A CA 1
ATOM 7878 C C . ARG A 1 987 ? 12.236 -18.849 -26.381 1.00 88.50 987 ARG A C 1
ATOM 7880 O O . ARG A 1 987 ? 11.920 -18.498 -27.514 1.00 88.50 987 ARG A O 1
ATOM 7887 N N . HIS A 1 988 ? 11.565 -19.775 -25.696 1.00 90.81 988 HIS A N 1
ATOM 7888 C CA . HIS A 1 988 ? 10.340 -20.381 -26.219 1.00 90.81 988 HIS A CA 1
ATOM 7889 C C . HIS A 1 988 ? 9.129 -19.445 -26.124 1.00 90.81 988 HIS A C 1
ATOM 7891 O O . HIS A 1 988 ? 9.051 -18.581 -25.246 1.00 90.81 988 HIS A O 1
ATOM 7897 N N . ILE A 1 989 ? 8.147 -19.688 -26.995 1.00 93.56 989 ILE A N 1
ATOM 7898 C CA . ILE A 1 989 ? 6.784 -19.157 -26.901 1.00 93.56 989 ILE A CA 1
ATOM 7899 C C . ILE A 1 989 ? 5.797 -20.313 -27.106 1.00 93.56 989 ILE A C 1
ATOM 7901 O O . ILE A 1 989 ? 5.904 -21.060 -28.077 1.00 93.56 989 ILE A O 1
ATOM 7905 N N . PHE A 1 990 ? 4.822 -20.462 -26.205 1.00 95.88 990 PHE A N 1
ATOM 7906 C CA . PHE A 1 990 ? 3.739 -21.438 -26.354 1.00 95.88 990 PHE A CA 1
ATOM 7907 C C . PHE A 1 990 ? 2.641 -20.885 -27.267 1.00 95.88 990 PHE A C 1
ATOM 7909 O O . PHE A 1 990 ? 2.067 -19.832 -26.986 1.00 95.88 990 PHE A O 1
ATOM 7916 N N . ILE A 1 991 ? 2.318 -21.600 -28.346 1.00 94.19 991 ILE A N 1
ATOM 7917 C CA . ILE A 1 991 ? 1.276 -21.192 -29.296 1.00 94.19 991 ILE A CA 1
ATOM 7918 C C . ILE A 1 991 ? -0.097 -21.626 -28.763 1.00 94.19 991 ILE A C 1
ATOM 7920 O O . ILE A 1 991 ? -0.635 -22.670 -29.135 1.00 94.19 991 ILE A O 1
ATOM 7924 N N . ILE A 1 992 ? -0.656 -20.807 -27.871 1.00 92.94 992 ILE A N 1
ATOM 7925 C CA . ILE A 1 992 ? -2.020 -20.941 -27.348 1.00 92.94 992 ILE A CA 1
ATOM 7926 C C . ILE A 1 992 ? -2.964 -20.160 -28.275 1.00 92.94 992 ILE A C 1
ATOM 7928 O O . ILE A 1 992 ? -2.858 -18.939 -28.373 1.00 92.94 992 ILE A O 1
ATOM 7932 N N . LYS A 1 993 ? -3.877 -20.849 -28.972 1.00 89.38 993 LYS A N 1
ATOM 7933 C CA . LYS A 1 993 ? -4.857 -20.227 -29.885 1.00 89.38 993 LYS A CA 1
ATOM 7934 C C . LYS A 1 993 ? -6.107 -19.738 -29.155 1.00 89.38 993 LYS A C 1
ATOM 7936 O O . LYS A 1 993 ? -6.627 -18.677 -29.480 1.00 89.38 993 LYS A O 1
ATOM 7941 N N . GLU A 1 994 ? -6.573 -20.497 -28.164 1.00 88.62 994 GLU A N 1
ATOM 7942 C CA . GLU A 1 994 ? -7.727 -20.148 -27.331 1.00 88.62 994 GLU A CA 1
ATOM 7943 C C . GLU A 1 994 ? -7.463 -20.434 -25.853 1.00 88.62 994 GLU A C 1
ATOM 7945 O O . GLU A 1 994 ? -6.839 -21.435 -25.503 1.00 88.62 994 GLU A O 1
ATOM 7950 N N . ALA A 1 995 ? -8.057 -19.625 -24.971 1.00 84.19 995 ALA A N 1
ATOM 7951 C CA . ALA A 1 995 ? -8.008 -19.822 -23.518 1.00 84.19 995 ALA A CA 1
ATOM 7952 C C . ALA A 1 995 ? -8.614 -21.162 -23.042 1.00 84.19 995 ALA A C 1
ATOM 7954 O O . ALA A 1 995 ? -8.387 -21.570 -21.906 1.00 84.19 995 ALA A O 1
ATOM 7955 N N . GLN A 1 996 ? -9.366 -21.868 -23.898 1.00 85.00 996 GLN A N 1
ATOM 7956 C CA . GLN A 1 996 ? -9.876 -23.214 -23.613 1.00 85.00 996 GLN A CA 1
ATOM 7957 C C . GLN A 1 996 ? -8.770 -24.279 -23.576 1.00 85.00 996 GLN A C 1
ATOM 7959 O O . GLN A 1 996 ? -8.920 -25.285 -22.883 1.00 85.00 996 GLN A O 1
ATOM 7964 N N . GLN A 1 997 ? -7.653 -24.057 -24.278 1.00 88.56 997 GLN A N 1
ATOM 7965 C CA . GLN A 1 997 ? -6.506 -24.968 -24.270 1.00 88.56 997 GLN A CA 1
ATOM 7966 C C . GLN A 1 997 ? -5.784 -24.973 -22.917 1.00 88.56 997 GLN A C 1
ATOM 7968 O O . GLN A 1 997 ? -5.308 -26.019 -22.479 1.00 88.56 997 GLN A O 1
ATOM 7973 N N . GLY A 1 998 ? -5.691 -23.807 -22.271 1.00 91.31 998 GLY A N 1
ATOM 7974 C CA . GLY A 1 998 ? -4.892 -23.601 -21.068 1.00 91.31 998 GLY A CA 1
ATOM 7975 C C . GLY A 1 998 ? -4.292 -22.196 -20.986 1.00 91.31 998 GLY A C 1
ATOM 7976 O O . GLY A 1 998 ? -4.704 -21.280 -21.703 1.00 91.31 998 GLY A O 1
ATOM 7977 N N . SER A 1 999 ? -3.298 -22.034 -20.118 1.00 93.00 999 SER A N 1
ATOM 7978 C CA . SER A 1 999 ? -2.559 -20.786 -19.900 1.00 93.00 999 SER A CA 1
ATOM 7979 C C . SER A 1 999 ? -1.083 -21.064 -19.611 1.00 93.00 999 SER A C 1
ATOM 7981 O O . SER A 1 999 ? -0.716 -22.150 -19.173 1.00 93.00 999 SER A O 1
ATOM 7983 N N . SER A 1 1000 ? -0.213 -20.086 -19.856 1.00 93.75 1000 SER A N 1
ATOM 7984 C CA . SER A 1 1000 ? 1.220 -20.188 -19.556 1.00 93.75 1000 SER A CA 1
ATOM 7985 C C . SER A 1 1000 ? 1.646 -19.205 -18.472 1.00 93.75 1000 SER A C 1
ATOM 7987 O O . SER A 1 1000 ? 1.266 -18.035 -18.542 1.00 93.75 1000 SER A O 1
ATOM 7989 N N . ASP A 1 1001 ? 2.507 -19.649 -17.558 1.00 92.81 1001 ASP A N 1
ATOM 7990 C CA . ASP A 1 1001 ? 3.294 -18.775 -16.683 1.00 92.81 1001 ASP A CA 1
ATOM 7991 C C . ASP A 1 1001 ? 4.779 -19.151 -16.773 1.00 92.81 1001 ASP A C 1
ATOM 7993 O O . ASP A 1 1001 ? 5.139 -20.330 -16.751 1.00 92.81 1001 ASP A O 1
ATOM 7997 N N . GLY A 1 1002 ? 5.642 -18.147 -16.931 1.00 91.25 1002 GLY A N 1
ATOM 7998 C CA . GLY A 1 1002 ? 7.069 -18.327 -17.200 1.00 91.25 1002 GLY A CA 1
ATOM 7999 C C . GLY A 1 1002 ? 7.344 -19.335 -18.325 1.00 91.25 1002 GLY A C 1
ATOM 8000 O O . GLY A 1 1002 ? 6.990 -19.111 -19.481 1.00 91.25 1002 GLY A O 1
ATOM 8001 N N . ASN A 1 1003 ? 7.992 -20.445 -17.964 1.00 93.69 1003 ASN A N 1
ATOM 8002 C CA . ASN A 1 1003 ? 8.342 -21.565 -18.842 1.00 93.69 1003 ASN A CA 1
ATOM 8003 C C . ASN A 1 1003 ? 7.403 -22.782 -18.724 1.00 93.69 1003 ASN A C 1
ATOM 8005 O O . ASN A 1 1003 ? 7.753 -23.878 -19.170 1.00 93.69 1003 ASN A O 1
ATOM 8009 N N . THR A 1 1004 ? 6.240 -22.619 -18.091 1.00 96.56 1004 THR A N 1
ATOM 8010 C CA . THR A 1 1004 ? 5.287 -23.698 -17.810 1.00 96.56 1004 THR A CA 1
ATOM 8011 C C . THR A 1 1004 ? 3.945 -23.435 -18.483 1.00 96.56 1004 THR A C 1
ATOM 8013 O O . THR A 1 1004 ? 3.379 -22.348 -18.369 1.00 96.56 1004 THR A O 1
ATOM 8016 N N . PHE A 1 1005 ? 3.423 -24.447 -19.173 1.00 96.94 1005 PHE A N 1
ATOM 8017 C CA . PHE A 1 1005 ? 2.072 -24.462 -19.720 1.00 96.94 1005 PHE A CA 1
ATOM 8018 C C . PHE A 1 1005 ? 1.155 -25.315 -18.838 1.00 96.94 1005 PHE A C 1
ATOM 8020 O O . PHE A 1 1005 ? 1.436 -26.491 -18.601 1.00 96.94 1005 PHE A O 1
ATOM 8027 N N . PHE A 1 1006 ? 0.039 -24.733 -18.410 1.00 94.88 1006 PHE A N 1
ATOM 8028 C CA . PHE A 1 1006 ? -1.014 -25.361 -17.623 1.00 94.88 1006 PHE A CA 1
ATOM 8029 C C . PHE A 1 1006 ? -2.212 -25.671 -18.522 1.00 94.88 1006 PHE A C 1
ATOM 8031 O O . PHE A 1 1006 ? -2.776 -24.772 -19.147 1.00 94.88 1006 PHE A O 1
ATOM 8038 N N . HIS A 1 1007 ? -2.612 -26.940 -18.571 1.00 91.88 1007 HIS A N 1
ATOM 8039 C CA . HIS A 1 1007 ? -3.843 -27.397 -19.213 1.00 91.88 1007 HIS A CA 1
ATOM 8040 C C . HIS A 1 1007 ? -5.065 -26.784 -18.511 1.00 91.88 1007 HIS A C 1
ATOM 8042 O O . HIS A 1 1007 ? -5.016 -26.475 -17.318 1.00 91.88 1007 HIS A O 1
ATOM 8048 N N . SER A 1 1008 ? -6.176 -26.613 -19.230 1.00 85.56 1008 SER A N 1
ATOM 8049 C CA . SER A 1 1008 ? -7.408 -26.086 -18.634 1.00 85.56 1008 SER A CA 1
ATOM 8050 C C . SER A 1 1008 ? -8.065 -27.076 -17.650 1.00 85.56 1008 SER A C 1
ATOM 8052 O O . SER A 1 1008 ? -7.643 -28.221 -17.484 1.00 85.56 1008 SER A O 1
ATOM 8054 N N . ASN A 1 1009 ? -9.127 -26.649 -16.961 1.00 77.31 1009 ASN A N 1
ATOM 8055 C CA . ASN A 1 1009 ? -9.816 -27.469 -15.952 1.00 77.31 1009 ASN A CA 1
ATOM 8056 C C . ASN A 1 1009 ? -10.837 -28.437 -16.588 1.00 77.31 1009 ASN A C 1
ATOM 8058 O O . ASN A 1 1009 ? -11.980 -28.538 -16.140 1.00 77.31 1009 ASN A O 1
ATOM 8062 N N . LYS A 1 1010 ? -10.443 -29.105 -17.676 1.00 82.12 1010 LYS A N 1
ATOM 8063 C CA . LYS A 1 1010 ? -11.229 -30.104 -18.406 1.00 82.12 1010 LYS A CA 1
ATOM 8064 C C . LYS A 1 1010 ? -10.309 -31.196 -18.952 1.00 82.12 1010 LYS A C 1
ATOM 8066 O O . LYS A 1 1010 ? -9.131 -30.954 -19.166 1.00 82.12 1010 LYS A O 1
ATOM 8071 N N . ASN A 1 1011 ? -10.867 -32.374 -19.219 1.00 85.56 1011 ASN A N 1
ATOM 8072 C CA . ASN A 1 1011 ? -10.152 -33.469 -19.873 1.00 85.56 1011 ASN A CA 1
ATOM 8073 C C . ASN A 1 1011 ? -10.369 -33.403 -21.400 1.00 85.56 1011 ASN A C 1
ATOM 8075 O O . ASN A 1 1011 ? -11.285 -34.042 -21.919 1.00 85.56 1011 ASN A O 1
ATOM 8079 N N . GLU A 1 1012 ? -9.567 -32.604 -22.112 1.00 88.19 1012 GLU A N 1
ATOM 8080 C CA . GLU A 1 1012 ? -9.650 -32.405 -23.573 1.00 88.19 1012 GLU A CA 1
ATOM 8081 C C . GLU A 1 1012 ? -8.276 -32.608 -24.253 1.00 88.19 1012 GLU A C 1
ATOM 8083 O O . GLU A 1 1012 ? -7.241 -32.616 -23.598 1.00 88.19 1012 GLU A O 1
ATOM 8088 N N . TRP A 1 1013 ? -8.212 -32.816 -25.574 1.00 90.81 1013 TRP A N 1
ATOM 8089 C CA . TRP A 1 1013 ? -6.930 -33.036 -26.272 1.00 90.81 1013 TRP A CA 1
ATOM 8090 C C . TRP A 1 1013 ? -6.205 -31.710 -26.541 1.00 90.81 1013 TRP A C 1
ATOM 8092 O O . TRP A 1 1013 ? -6.569 -30.980 -27.457 1.00 90.81 1013 TRP A O 1
ATOM 8102 N N . CYS A 1 1014 ? -5.155 -31.392 -25.783 1.00 93.00 1014 CYS A N 1
ATOM 8103 C CA . CYS A 1 1014 ? -4.416 -30.143 -25.958 1.00 93.00 1014 CYS A CA 1
ATOM 8104 C C . CYS A 1 1014 ? -3.014 -30.398 -26.516 1.00 93.00 1014 CYS A C 1
ATOM 8106 O O . CYS A 1 1014 ? -2.115 -30.826 -25.793 1.00 93.00 1014 CYS A O 1
ATOM 8108 N N . THR A 1 1015 ? -2.820 -30.109 -27.805 1.00 94.56 1015 THR A N 1
ATOM 8109 C CA . THR A 1 1015 ? -1.492 -30.079 -28.436 1.00 94.56 1015 THR A CA 1
ATOM 8110 C C . THR A 1 1015 ? -0.995 -28.636 -28.514 1.00 94.56 1015 THR A C 1
ATOM 8112 O O . THR A 1 1015 ? -1.584 -27.814 -29.216 1.00 94.56 1015 THR A O 1
ATOM 8115 N N . ILE A 1 1016 ? 0.098 -28.325 -27.816 1.00 96.00 1016 ILE A N 1
ATOM 8116 C CA . ILE A 1 1016 ? 0.735 -27.005 -27.809 1.00 96.00 1016 ILE A CA 1
ATOM 8117 C C . ILE A 1 1016 ? 2.015 -27.055 -28.634 1.00 96.00 1016 ILE A C 1
ATOM 8119 O O . ILE A 1 1016 ? 2.952 -27.793 -28.327 1.00 96.00 1016 ILE A O 1
ATOM 8123 N N . ALA A 1 1017 ? 2.053 -26.236 -29.681 1.00 95.50 1017 ALA A N 1
ATOM 8124 C CA . ALA A 1 1017 ? 3.258 -25.981 -30.453 1.00 95.50 1017 ALA A CA 1
ATOM 8125 C C . ALA A 1 1017 ? 4.157 -24.961 -29.730 1.00 95.50 1017 ALA A C 1
ATOM 8127 O O . ALA A 1 1017 ? 3.662 -24.065 -29.042 1.00 95.50 1017 ALA A O 1
ATOM 8128 N N . ILE A 1 1018 ? 5.471 -25.107 -29.893 1.00 97.25 1018 ILE A N 1
ATOM 8129 C CA . ILE A 1 1018 ? 6.496 -24.307 -29.218 1.00 97.25 1018 ILE A CA 1
ATOM 8130 C C . ILE A 1 1018 ? 7.328 -23.600 -30.291 1.00 97.25 1018 ILE A C 1
ATOM 8132 O O . ILE A 1 1018 ? 7.990 -24.262 -31.087 1.00 97.25 1018 ILE A O 1
ATOM 8136 N N . ASP A 1 1019 ? 7.274 -22.270 -30.324 1.00 94.31 1019 ASP A N 1
ATOM 8137 C CA . ASP A 1 1019 ? 8.140 -21.431 -31.162 1.00 94.31 1019 ASP A CA 1
ATOM 8138 C C . ASP A 1 1019 ? 9.460 -21.092 -30.440 1.00 94.31 1019 ASP A C 1
ATOM 8140 O O . ASP A 1 1019 ? 9.474 -21.106 -29.207 1.00 94.31 1019 ASP A O 1
ATOM 8144 N N . PRO A 1 1020 ? 10.546 -20.743 -31.162 1.00 94.69 1020 PRO A N 1
ATOM 8145 C CA . PRO A 1 1020 ? 10.628 -20.608 -32.621 1.00 94.69 1020 PRO A CA 1
ATOM 8146 C C . PRO A 1 1020 ? 10.673 -21.939 -33.389 1.00 94.69 1020 PRO A C 1
ATOM 8148 O O . PRO A 1 1020 ? 11.018 -22.996 -32.859 1.00 94.69 1020 PRO A O 1
ATOM 8151 N N . ILE A 1 1021 ? 10.362 -21.848 -34.682 1.00 95.62 1021 ILE A N 1
ATOM 8152 C CA . ILE A 1 1021 ? 10.691 -22.853 -35.700 1.00 95.62 1021 ILE A CA 1
ATOM 8153 C C . ILE A 1 1021 ? 12.217 -23.022 -35.777 1.00 95.62 1021 ILE A C 1
ATOM 8155 O O . ILE A 1 1021 ? 12.948 -22.034 -35.786 1.00 95.62 1021 ILE A O 1
ATOM 8159 N N . ILE A 1 1022 ? 12.689 -24.264 -35.894 1.00 96.25 1022 ILE A N 1
ATOM 8160 C CA . ILE A 1 1022 ? 14.105 -24.599 -36.076 1.00 96.25 1022 ILE A CA 1
ATOM 8161 C C . ILE A 1 1022 ? 14.339 -25.032 -37.526 1.00 96.25 1022 ILE A C 1
ATOM 8163 O O . ILE A 1 1022 ? 13.830 -26.066 -37.956 1.00 96.25 1022 ILE A O 1
ATOM 8167 N N . SER A 1 1023 ? 15.116 -24.247 -38.274 1.00 94.44 1023 SER A N 1
ATOM 8168 C CA . SER A 1 1023 ? 15.526 -24.522 -39.666 1.00 94.44 1023 SER A CA 1
ATOM 8169 C C . SER A 1 1023 ? 17.023 -24.813 -39.829 1.00 94.44 1023 SER A C 1
ATOM 8171 O O . SER A 1 1023 ? 17.462 -25.247 -40.889 1.00 94.44 1023 SER A O 1
ATOM 8173 N N . GLU A 1 1024 ? 17.824 -24.559 -38.796 1.00 91.94 1024 GLU A N 1
ATOM 8174 C CA . GLU A 1 1024 ? 19.283 -24.473 -38.897 1.00 91.94 1024 GLU A CA 1
ATOM 8175 C C . GLU A 1 1024 ? 19.988 -24.721 -37.555 1.00 91.94 1024 GLU A C 1
ATOM 8177 O O . GLU A 1 1024 ? 19.398 -24.596 -36.479 1.00 91.94 1024 GLU A O 1
ATOM 8182 N N . GLY A 1 1025 ? 21.277 -25.059 -37.634 1.00 91.50 1025 GLY A N 1
ATOM 8183 C CA . GLY A 1 1025 ? 22.113 -25.355 -36.476 1.00 91.50 1025 GLY A CA 1
ATOM 8184 C C . GLY A 1 1025 ? 21.781 -26.685 -35.794 1.00 91.50 1025 GLY A C 1
ATOM 8185 O O . GLY A 1 1025 ? 21.202 -27.602 -36.380 1.00 91.50 1025 GLY A O 1
ATOM 8186 N N . LEU A 1 1026 ? 22.194 -26.781 -34.535 1.00 93.25 1026 LEU A N 1
ATOM 8187 C CA . LEU A 1 1026 ? 21.996 -27.927 -33.655 1.00 93.25 1026 LEU A CA 1
ATOM 8188 C C . LEU A 1 1026 ? 21.291 -27.421 -32.391 1.00 93.25 1026 LEU A C 1
ATOM 8190 O O . LEU A 1 1026 ? 21.758 -26.458 -31.782 1.00 93.25 1026 LEU A O 1
ATOM 8194 N N . VAL A 1 1027 ? 20.164 -28.023 -32.011 1.00 96.12 1027 VAL A N 1
ATOM 8195 C CA . VAL A 1 1027 ? 19.263 -27.491 -30.973 1.00 96.12 1027 VAL A CA 1
ATOM 8196 C C . VAL A 1 1027 ? 18.747 -28.607 -30.069 1.00 96.12 1027 VAL A C 1
ATOM 8198 O O . VAL A 1 1027 ? 18.267 -29.618 -30.573 1.00 96.12 1027 VAL A O 1
ATOM 8201 N N . LYS A 1 1028 ? 18.770 -28.411 -28.744 1.00 96.69 1028 LYS A N 1
ATOM 8202 C CA . LYS A 1 1028 ? 18.128 -29.307 -27.765 1.00 96.69 1028 LYS A CA 1
ATOM 8203 C C . LYS A 1 1028 ? 16.988 -28.586 -27.047 1.00 96.69 1028 LYS A C 1
ATOM 8205 O O . LYS A 1 1028 ? 17.167 -27.477 -26.547 1.00 96.69 1028 LYS A O 1
ATOM 8210 N N . ILE A 1 1029 ? 15.829 -29.233 -26.962 1.00 97.94 1029 ILE A N 1
ATOM 8211 C CA . ILE A 1 1029 ? 14.738 -28.866 -26.048 1.00 97.94 1029 ILE A CA 1
ATOM 8212 C C . ILE A 1 1029 ? 14.573 -29.966 -24.996 1.00 97.94 1029 ILE A C 1
ATOM 8214 O O . ILE A 1 1029 ? 14.725 -31.146 -25.305 1.00 97.94 1029 ILE A O 1
ATOM 8218 N N . GLU A 1 1030 ? 14.257 -29.592 -23.759 1.00 97.88 1030 GLU A N 1
ATOM 8219 C CA . GLU A 1 1030 ? 13.896 -30.511 -22.677 1.00 97.88 1030 GLU A CA 1
ATOM 8220 C C . GLU A 1 1030 ? 12.566 -30.081 -22.058 1.00 97.88 1030 GLU A C 1
ATOM 8222 O O . GLU A 1 1030 ? 12.374 -28.906 -21.728 1.00 97.88 1030 GLU A O 1
ATOM 8227 N N . VAL A 1 1031 ? 11.653 -31.039 -21.889 1.00 97.69 1031 VAL A N 1
ATOM 8228 C CA . VAL A 1 1031 ? 10.341 -30.827 -21.267 1.00 97.69 1031 VAL A CA 1
ATOM 8229 C C . VAL A 1 1031 ? 10.134 -31.827 -20.137 1.00 97.69 1031 VAL A C 1
ATOM 8231 O O . VAL A 1 1031 ? 10.390 -33.020 -20.294 1.00 97.69 1031 VAL A O 1
ATOM 8234 N N . MET A 1 1032 ? 9.622 -31.339 -19.012 1.00 97.50 1032 MET A N 1
ATOM 8235 C CA . MET A 1 1032 ? 9.193 -32.135 -17.866 1.00 97.50 1032 MET A CA 1
ATOM 8236 C C . MET A 1 1032 ? 7.668 -32.056 -17.745 1.00 97.50 1032 MET A C 1
ATOM 8238 O O . MET A 1 1032 ? 7.102 -30.965 -17.794 1.00 97.50 1032 MET A O 1
ATOM 8242 N N . PHE A 1 1033 ? 6.993 -33.199 -17.607 1.00 96.19 1033 PHE A N 1
ATOM 8243 C CA . PHE A 1 1033 ? 5.530 -33.273 -17.475 1.00 96.19 1033 PHE A CA 1
ATOM 8244 C C . PHE A 1 1033 ? 5.114 -33.513 -16.026 1.00 96.19 1033 PHE A C 1
ATOM 8246 O O . PHE A 1 1033 ? 5.735 -34.321 -15.335 1.00 96.19 1033 PHE A O 1
ATOM 8253 N N . GLU A 1 1034 ? 4.012 -32.894 -15.604 1.00 94.25 1034 GLU A N 1
ATOM 8254 C CA . GLU A 1 1034 ? 3.470 -33.031 -14.254 1.00 94.25 1034 GLU A CA 1
ATOM 8255 C C . GLU A 1 1034 ? 1.942 -33.107 -14.196 1.00 94.25 1034 GLU A C 1
ATOM 8257 O O . GLU A 1 1034 ? 1.221 -32.658 -15.087 1.00 94.25 1034 GLU A O 1
ATOM 8262 N N . ASN A 1 1035 ? 1.446 -33.757 -13.138 1.00 90.19 1035 ASN A N 1
ATOM 8263 C CA . ASN A 1 1035 ? 0.023 -34.047 -12.903 1.00 90.19 1035 ASN A CA 1
ATOM 8264 C C . ASN A 1 1035 ? -0.726 -34.701 -14.103 1.00 90.19 1035 ASN A C 1
ATOM 8266 O O . ASN A 1 1035 ? -1.945 -34.651 -14.201 1.00 90.19 1035 ASN A O 1
ATOM 8270 N N . THR A 1 1036 ? -0.014 -35.351 -15.036 1.00 82.81 1036 THR A N 1
ATOM 8271 C CA . THR A 1 1036 ? -0.622 -35.871 -16.284 1.00 82.81 1036 THR A CA 1
ATOM 8272 C C . THR A 1 1036 ? -1.308 -37.242 -16.175 1.00 82.81 1036 THR A C 1
ATOM 8274 O O . THR A 1 1036 ? -1.841 -37.724 -17.168 1.00 82.81 1036 THR A O 1
ATOM 8277 N N . GLY A 1 1037 ? -1.277 -37.927 -15.030 1.00 75.31 1037 GLY A N 1
ATOM 8278 C CA . GLY A 1 1037 ? -1.934 -39.233 -14.871 1.00 75.31 1037 GLY A CA 1
ATOM 8279 C C . GLY A 1 1037 ? -1.348 -40.399 -15.696 1.00 75.31 1037 GLY A C 1
ATOM 8280 O O . GLY A 1 1037 ? -0.134 -40.504 -15.919 1.00 75.31 1037 GLY A O 1
ATOM 8281 N N . GLY A 1 1038 ? -2.222 -41.352 -16.063 1.00 62.91 1038 GLY A N 1
ATOM 8282 C CA . GLY A 1 1038 ? -1.832 -42.743 -16.361 1.00 62.91 1038 GLY A CA 1
ATOM 8283 C C . GLY A 1 1038 ? -2.072 -43.307 -17.772 1.00 62.91 1038 GLY A C 1
ATOM 8284 O O . GLY A 1 1038 ? -1.518 -44.367 -18.064 1.00 62.91 1038 GLY A O 1
ATOM 8285 N N . TRP A 1 1039 ? -2.850 -42.649 -18.641 1.00 64.62 1039 TRP A N 1
ATOM 8286 C CA . TRP A 1 1039 ? -3.275 -43.182 -19.954 1.00 64.62 1039 TRP A CA 1
ATOM 8287 C C . TRP A 1 1039 ? -2.941 -42.212 -21.095 1.00 64.62 1039 TRP A C 1
ATOM 8289 O O . TRP A 1 1039 ? -3.740 -41.343 -21.421 1.00 64.62 1039 TRP A O 1
ATOM 8299 N N . ASP A 1 1040 ? -1.751 -42.374 -21.686 1.00 65.69 1040 ASP A N 1
ATOM 8300 C CA . ASP A 1 1040 ? -1.223 -41.682 -22.886 1.00 65.69 1040 ASP A CA 1
ATOM 8301 C C . ASP A 1 1040 ? -1.510 -40.173 -22.976 1.00 65.69 1040 ASP A C 1
ATOM 8303 O O . ASP A 1 1040 ? -1.621 -39.570 -24.040 1.00 65.69 1040 ASP A O 1
ATOM 8307 N N . SER A 1 1041 ? -1.573 -39.578 -21.794 1.00 83.38 1041 SER A N 1
ATOM 8308 C CA . SER A 1 1041 ? -2.024 -38.234 -21.462 1.00 83.38 1041 SER A CA 1
ATOM 8309 C C . SER A 1 1041 ? -0.892 -37.206 -21.423 1.00 83.38 1041 SER A C 1
ATOM 8311 O O . SER A 1 1041 ? -1.124 -36.043 -21.097 1.00 83.38 1041 SER A O 1
ATOM 8313 N N . ARG A 1 1042 ? 0.321 -37.652 -21.773 1.00 91.62 1042 ARG A N 1
ATOM 8314 C CA . ARG A 1 1042 ? 1.503 -36.851 -22.094 1.00 91.62 1042 ARG A CA 1
ATOM 8315 C C . ARG A 1 1042 ? 2.208 -37.463 -23.302 1.00 91.62 1042 ARG A C 1
ATOM 8317 O O . ARG A 1 1042 ? 2.440 -38.676 -23.332 1.00 91.62 1042 ARG A O 1
ATOM 8324 N N . ILE A 1 1043 ? 2.532 -36.631 -24.283 1.00 93.31 1043 ILE A N 1
ATOM 8325 C CA . ILE A 1 1043 ? 3.291 -36.988 -25.490 1.00 93.31 1043 ILE A CA 1
ATOM 8326 C C . ILE A 1 1043 ? 4.150 -35.765 -25.831 1.00 93.31 1043 ILE A C 1
ATOM 8328 O O . ILE A 1 1043 ? 3.678 -34.635 -25.702 1.00 93.31 1043 ILE A O 1
ATOM 8332 N N . ILE A 1 1044 ? 5.393 -35.967 -26.255 1.00 96.19 1044 ILE A N 1
ATOM 8333 C CA . ILE A 1 1044 ? 6.262 -34.901 -26.776 1.00 96.19 1044 ILE A CA 1
ATOM 8334 C C . ILE A 1 1044 ? 6.651 -35.232 -28.216 1.00 96.19 1044 ILE A C 1
ATOM 8336 O O . ILE A 1 1044 ? 6.643 -36.399 -28.615 1.00 96.19 1044 ILE A O 1
ATOM 8340 N N . GLY A 1 1045 ? 7.000 -34.231 -29.013 1.00 96.31 1045 GLY A N 1
ATOM 8341 C CA . GLY A 1 1045 ? 7.496 -34.496 -30.348 1.00 96.31 1045 GLY A CA 1
ATOM 8342 C C . GLY A 1 1045 ? 7.935 -33.271 -31.123 1.00 96.31 1045 GLY A C 1
ATOM 8343 O O . GLY A 1 1045 ? 8.095 -32.169 -30.596 1.00 96.31 1045 GLY A O 1
ATOM 8344 N N . PHE A 1 1046 ? 8.111 -33.496 -32.418 1.00 97.25 1046 PHE A N 1
ATOM 8345 C CA . PHE A 1 1046 ? 8.338 -32.445 -33.395 1.00 97.25 1046 PHE A CA 1
ATOM 8346 C C . PHE A 1 1046 ? 7.430 -32.628 -34.612 1.00 97.25 1046 PHE A C 1
ATOM 8348 O O . PHE A 1 1046 ? 6.796 -33.673 -34.806 1.00 97.25 1046 PHE A O 1
ATOM 8355 N N . ALA A 1 1047 ? 7.306 -31.565 -35.388 1.00 96.12 1047 ALA A N 1
ATOM 8356 C CA . ALA A 1 1047 ? 6.443 -31.449 -36.548 1.00 96.12 1047 ALA A CA 1
ATOM 8357 C C . ALA A 1 1047 ? 7.201 -30.790 -37.700 1.00 96.12 1047 ALA A C 1
ATOM 8359 O O . ALA A 1 1047 ? 8.123 -30.019 -37.451 1.00 96.12 1047 ALA A O 1
ATOM 8360 N N . ASP A 1 1048 ? 6.766 -31.010 -38.939 1.00 95.69 1048 ASP A N 1
ATOM 8361 C CA . ASP A 1 1048 ? 7.050 -30.073 -40.032 1.00 95.69 1048 ASP A CA 1
ATOM 8362 C C . ASP A 1 1048 ? 6.606 -28.658 -39.614 1.00 95.69 1048 ASP A C 1
ATOM 8364 O O . ASP A 1 1048 ? 5.523 -28.495 -39.043 1.00 95.69 1048 ASP A O 1
ATOM 8368 N N . ALA A 1 1049 ? 7.424 -27.634 -39.872 1.00 93.94 1049 ALA A N 1
ATOM 8369 C CA . ALA A 1 1049 ? 7.181 -26.270 -39.387 1.00 93.94 1049 ALA A CA 1
ATOM 8370 C C . ALA A 1 1049 ? 5.831 -25.659 -39.816 1.00 93.94 1049 ALA A C 1
ATOM 8372 O O . ALA A 1 1049 ? 5.312 -24.775 -39.132 1.00 93.94 1049 ALA A O 1
ATOM 8373 N N . SER A 1 1050 ? 5.243 -26.143 -40.916 1.00 90.38 1050 SER A N 1
ATOM 8374 C CA . SER A 1 1050 ? 3.928 -25.723 -41.418 1.00 90.38 1050 SER A CA 1
ATOM 8375 C C . SER A 1 1050 ? 2.773 -26.633 -40.958 1.00 90.38 1050 SER A C 1
ATOM 8377 O O . SER A 1 1050 ? 1.682 -26.619 -41.534 1.00 90.38 1050 SER A O 1
ATOM 8379 N N . CYS A 1 1051 ? 2.986 -27.430 -39.909 1.00 90.00 1051 CYS A N 1
ATOM 8380 C CA . CYS A 1 1051 ? 1.908 -28.012 -39.113 1.00 90.00 1051 CYS A CA 1
ATOM 8381 C C . CYS A 1 1051 ? 1.294 -26.966 -38.176 1.00 90.00 1051 CYS A C 1
ATOM 8383 O O . CYS A 1 1051 ? 1.972 -26.085 -37.645 1.00 90.00 1051 CYS A O 1
ATOM 8385 N N . SER A 1 1052 ? -0.003 -27.107 -37.921 1.00 87.62 1052 SER A N 1
ATOM 8386 C CA . SER A 1 1052 ? -0.729 -26.335 -36.916 1.00 87.62 1052 SER A CA 1
ATOM 8387 C C . SER A 1 1052 ? -1.741 -27.259 -36.249 1.00 87.62 1052 SER A C 1
ATOM 8389 O O . SER A 1 1052 ? -2.422 -28.013 -36.941 1.00 87.62 1052 SER A O 1
ATOM 8391 N N . PHE A 1 1053 ? -1.869 -27.161 -34.928 1.00 91.50 1053 PHE A N 1
ATOM 8392 C CA . PHE A 1 1053 ? -2.833 -27.936 -34.148 1.00 91.50 1053 PHE A CA 1
ATOM 8393 C C . PHE A 1 1053 ? -4.054 -27.071 -33.838 1.00 91.50 1053 PHE A C 1
ATOM 8395 O O . PHE A 1 1053 ? -3.895 -25.918 -33.425 1.00 91.50 1053 PHE A O 1
ATOM 8402 N N . ALA A 1 1054 ? -5.266 -27.561 -34.094 1.00 88.69 1054 ALA A N 1
ATOM 8403 C CA . ALA A 1 1054 ? -6.482 -26.888 -33.643 1.00 88.69 1054 ALA A CA 1
ATOM 8404 C C . ALA A 1 1054 ? -6.713 -27.077 -32.130 1.00 88.69 1054 ALA A C 1
ATOM 8406 O O . ALA A 1 1054 ? -6.027 -27.853 -31.461 1.00 88.69 1054 ALA A O 1
ATOM 8407 N N . VAL A 1 1055 ? -7.685 -26.342 -31.590 1.00 87.75 1055 VAL A N 1
ATOM 8408 C CA . VAL A 1 1055 ? -8.171 -26.526 -30.216 1.00 87.75 1055 VAL A CA 1
ATOM 8409 C C . VAL A 1 1055 ? -8.833 -27.905 -30.109 1.00 87.75 1055 VAL A C 1
ATOM 8411 O O . VAL A 1 1055 ? -9.480 -28.351 -31.053 1.00 87.75 1055 VAL A O 1
ATOM 8414 N N . SER A 1 1056 ? -8.634 -28.588 -28.980 1.00 87.50 1056 SER A N 1
ATOM 8415 C CA . SER A 1 1056 ? -9.197 -29.918 -28.687 1.00 87.50 1056 SER A CA 1
ATOM 8416 C C . SER A 1 1056 ? -8.777 -31.051 -29.659 1.00 87.50 1056 SER A C 1
ATOM 8418 O O . SER A 1 1056 ? -9.426 -32.097 -29.684 1.00 87.50 1056 SER A O 1
ATOM 8420 N N . ASN A 1 1057 ? -7.667 -30.886 -30.401 1.00 88.25 1057 ASN A N 1
ATOM 8421 C CA . ASN A 1 1057 ? -7.108 -31.863 -31.355 1.00 88.25 1057 ASN A CA 1
ATOM 8422 C C . ASN A 1 1057 ? -5.755 -32.469 -30.914 1.00 88.25 1057 ASN A C 1
ATOM 8424 O O . ASN A 1 1057 ? -4.949 -31.850 -30.210 1.00 88.25 1057 ASN A O 1
ATOM 8428 N N . ARG A 1 1058 ? -5.474 -33.696 -31.379 1.00 90.00 1058 ARG A N 1
ATOM 8429 C CA . ARG A 1 1058 ? -4.231 -34.459 -31.131 1.00 90.00 1058 ARG A CA 1
ATOM 8430 C C . ARG A 1 1058 ? -3.118 -34.087 -32.127 1.00 90.00 1058 ARG A C 1
ATOM 8432 O O . ARG A 1 1058 ? -3.415 -33.631 -33.232 1.00 90.00 1058 ARG A O 1
ATOM 8439 N N . PRO A 1 1059 ? -1.838 -34.418 -31.849 1.00 90.06 1059 PRO A N 1
ATOM 8440 C CA . PRO A 1 1059 ? -0.726 -34.209 -32.792 1.00 90.06 1059 PRO A CA 1
ATOM 8441 C C . PRO A 1 1059 ? -0.816 -35.016 -34.106 1.00 90.06 1059 PRO A C 1
ATOM 8443 O O . PRO A 1 1059 ? 0.017 -34.837 -34.994 1.00 90.06 1059 PRO A O 1
ATOM 8446 N N . SER A 1 1060 ? -1.777 -35.935 -34.234 1.00 89.00 1060 SER A N 1
ATOM 8447 C CA . SER A 1 1060 ? -2.075 -36.715 -35.445 1.00 89.00 1060 SER A CA 1
ATOM 8448 C C . SER A 1 1060 ? -3.105 -36.067 -36.375 1.00 89.00 1060 SER A C 1
ATOM 8450 O O . SER A 1 1060 ? -3.196 -36.453 -37.542 1.00 89.00 1060 SER A O 1
ATOM 8452 N N . ASP A 1 1061 ? -3.903 -35.135 -35.860 1.00 89.38 1061 ASP A N 1
ATOM 8453 C CA . ASP A 1 1061 ? -5.173 -34.741 -36.475 1.00 89.38 1061 ASP A CA 1
ATOM 8454 C C . ASP A 1 1061 ? -4.950 -33.608 -37.495 1.00 89.38 1061 ASP A C 1
ATOM 8456 O O . ASP A 1 1061 ? -3.809 -33.229 -37.753 1.00 89.38 1061 ASP A O 1
ATOM 8460 N N . ASP A 1 1062 ? -5.995 -33.104 -38.157 1.00 83.94 1062 ASP A N 1
ATOM 8461 C CA . ASP A 1 1062 ? -5.889 -32.072 -39.215 1.00 83.94 1062 ASP A CA 1
ATOM 8462 C C . ASP A 1 1062 ? -4.926 -32.436 -40.377 1.00 83.94 1062 ASP A C 1
ATOM 8464 O O . ASP A 1 1062 ? -4.350 -31.574 -41.039 1.00 83.94 1062 ASP A O 1
ATOM 8468 N N . GLY A 1 1063 ? -4.715 -33.736 -40.624 1.00 84.19 1063 GLY A N 1
ATOM 8469 C CA . GLY A 1 1063 ? -3.756 -34.243 -41.618 1.00 84.19 1063 GLY A CA 1
ATOM 8470 C C . GLY A 1 1063 ? -2.295 -34.279 -41.145 1.00 84.19 1063 GLY A C 1
ATOM 8471 O O . GLY A 1 1063 ? -1.415 -34.707 -41.894 1.00 84.19 1063 GLY A O 1
ATOM 8472 N N . ASN A 1 1064 ? -2.013 -33.905 -39.893 1.00 90.56 1064 ASN A N 1
ATOM 8473 C CA . ASN A 1 1064 ? -0.661 -33.869 -39.333 1.00 90.56 1064 ASN A CA 1
ATOM 8474 C C . ASN A 1 1064 ? -0.040 -35.271 -39.107 1.00 90.56 1064 ASN A C 1
ATOM 8476 O O . ASN A 1 1064 ? 1.152 -35.363 -38.815 1.00 90.56 1064 ASN A O 1
ATOM 8480 N N . ARG A 1 1065 ? -0.782 -36.381 -39.281 1.00 87.00 1065 ARG A N 1
ATOM 8481 C CA . ARG A 1 1065 ? -0.299 -37.761 -39.036 1.00 87.00 1065 ARG A CA 1
ATOM 8482 C C . ARG A 1 1065 ? 0.996 -38.122 -39.776 1.00 87.00 1065 ARG A C 1
ATOM 8484 O O . ARG A 1 1065 ? 1.876 -38.732 -39.185 1.00 87.00 1065 ARG A O 1
ATOM 8491 N N . VAL A 1 1066 ? 1.163 -37.720 -41.035 1.00 89.38 1066 VAL A N 1
ATOM 8492 C CA . VAL A 1 1066 ? 2.411 -37.969 -41.798 1.00 89.38 1066 VAL A CA 1
ATOM 8493 C C . VAL A 1 1066 ? 3.456 -36.857 -41.624 1.00 89.38 1066 VAL A C 1
ATOM 8495 O O . VAL A 1 1066 ? 4.465 -36.833 -42.320 1.00 89.38 1066 VAL A O 1
ATOM 8498 N N . ARG A 1 1067 ? 3.198 -35.906 -40.717 1.00 93.44 1067 ARG A N 1
ATOM 8499 C CA . ARG A 1 1067 ? 3.935 -34.642 -40.560 1.00 93.44 1067 ARG A CA 1
ATOM 8500 C C . ARG A 1 1067 ? 4.388 -34.367 -39.122 1.00 93.44 1067 ARG A C 1
ATOM 8502 O O . ARG A 1 1067 ? 4.983 -33.325 -38.864 1.00 93.44 1067 ARG A O 1
ATOM 8509 N N . THR A 1 1068 ? 4.119 -35.282 -38.191 1.00 94.19 1068 THR A N 1
ATOM 8510 C CA . THR A 1 1068 ? 4.586 -35.230 -36.798 1.00 94.19 1068 THR A CA 1
ATOM 8511 C C . THR A 1 1068 ? 5.240 -36.541 -36.396 1.00 94.19 1068 THR A C 1
ATOM 8513 O O . THR A 1 1068 ? 4.827 -37.613 -36.842 1.00 94.19 1068 THR A O 1
ATOM 8516 N N . VAL A 1 1069 ? 6.249 -36.452 -35.535 1.00 94.88 1069 VAL A N 1
ATOM 8517 C CA . VAL A 1 1069 ? 6.852 -37.587 -34.829 1.00 94.88 1069 VAL A CA 1
ATOM 8518 C C . VAL A 1 1069 ? 6.492 -37.457 -33.359 1.00 94.88 1069 VAL A C 1
ATOM 8520 O O . VAL A 1 1069 ? 6.647 -36.382 -32.784 1.00 94.88 1069 VAL A O 1
ATOM 8523 N N . ARG A 1 1070 ? 5.980 -38.539 -32.774 1.00 93.25 1070 ARG A N 1
ATOM 8524 C CA . ARG A 1 1070 ? 5.342 -38.587 -31.452 1.00 93.25 1070 ARG A CA 1
ATOM 8525 C C . ARG A 1 1070 ? 6.117 -39.559 -30.572 1.00 93.25 1070 ARG A C 1
ATOM 8527 O O . ARG A 1 1070 ? 6.115 -40.748 -30.872 1.00 93.25 1070 ARG A O 1
ATOM 8534 N N . TYR A 1 1071 ? 6.744 -39.078 -29.504 1.00 93.75 1071 TYR A N 1
ATOM 8535 C CA . TYR A 1 1071 ? 7.344 -39.914 -28.467 1.00 93.75 1071 TYR A CA 1
ATOM 8536 C C . TYR A 1 1071 ? 6.349 -40.038 -27.306 1.00 93.75 1071 TYR A C 1
ATOM 8538 O O . TYR A 1 1071 ? 5.967 -39.043 -26.685 1.00 93.75 1071 TYR A O 1
ATOM 8546 N N . TYR A 1 1072 ? 5.868 -41.258 -27.071 1.00 91.31 1072 TYR A N 1
ATOM 8547 C CA . TYR A 1 1072 ? 4.826 -41.581 -26.101 1.00 91.31 1072 TYR A CA 1
ATOM 8548 C C . TYR A 1 1072 ? 5.418 -42.032 -24.759 1.00 91.31 1072 TYR A C 1
ATOM 8550 O O . TYR A 1 1072 ? 6.438 -42.717 -24.697 1.00 91.31 1072 TYR A O 1
ATOM 8558 N N . ARG A 1 1073 ? 4.710 -41.740 -23.660 1.00 89.50 1073 ARG A N 1
ATOM 8559 C CA . ARG A 1 1073 ? 5.106 -42.100 -22.281 1.00 89.50 1073 ARG A CA 1
ATOM 8560 C C . ARG A 1 1073 ? 5.405 -43.579 -22.013 1.00 89.50 1073 ARG A C 1
ATOM 8562 O O . ARG A 1 1073 ? 6.044 -43.889 -21.010 1.00 89.50 1073 ARG A O 1
ATOM 8569 N N . ASN A 1 1074 ? 4.910 -44.496 -22.842 1.00 88.50 1074 ASN A N 1
ATOM 8570 C CA . ASN A 1 1074 ? 5.164 -45.933 -22.716 1.00 88.50 1074 ASN A CA 1
ATOM 8571 C C . ASN A 1 1074 ? 6.487 -46.376 -23.366 1.00 88.50 1074 ASN A C 1
ATOM 8573 O O . ASN A 1 1074 ? 6.888 -47.516 -23.152 1.00 88.50 1074 ASN A O 1
ATOM 8577 N N . GLY A 1 1075 ? 7.156 -45.484 -24.102 1.00 89.69 1075 GLY A N 1
ATOM 8578 C CA . GLY A 1 1075 ? 8.394 -45.738 -24.833 1.00 89.69 1075 GLY A CA 1
ATOM 8579 C C . GLY A 1 1075 ? 8.236 -45.604 -26.347 1.00 89.69 1075 GLY A C 1
ATOM 8580 O O . GLY A 1 1075 ? 9.204 -45.267 -27.022 1.00 89.69 1075 GLY A O 1
ATOM 8581 N N . ASP A 1 1076 ? 7.037 -45.827 -26.889 1.00 89.81 1076 ASP A N 1
ATOM 8582 C CA . ASP A 1 1076 ? 6.820 -45.893 -28.337 1.00 89.81 1076 ASP A CA 1
ATOM 8583 C C . ASP A 1 1076 ? 7.180 -44.579 -29.045 1.00 89.81 1076 ASP A C 1
ATOM 8585 O O . ASP A 1 1076 ? 6.858 -43.490 -28.561 1.00 89.81 1076 ASP A O 1
ATOM 8589 N N . ILE A 1 1077 ? 7.737 -44.685 -30.252 1.00 90.00 1077 ILE A N 1
ATOM 8590 C CA . ILE A 1 1077 ? 7.725 -43.600 -31.237 1.00 90.00 1077 ILE A CA 1
ATOM 8591 C C . ILE A 1 1077 ? 6.710 -43.927 -32.343 1.00 90.00 1077 ILE A C 1
ATOM 8593 O O . ILE A 1 1077 ? 6.632 -45.060 -32.821 1.00 90.00 1077 ILE A O 1
ATOM 8597 N N . GLY A 1 1078 ? 5.921 -42.933 -32.754 1.00 88.75 1078 GLY A N 1
ATOM 8598 C CA . GLY A 1 1078 ? 4.998 -43.013 -33.890 1.00 88.75 1078 GLY A CA 1
ATOM 8599 C C . GLY A 1 1078 ? 5.193 -41.873 -34.890 1.00 88.75 1078 GLY A C 1
ATOM 8600 O O . GLY A 1 1078 ? 5.596 -40.770 -34.519 1.00 88.75 1078 GLY A O 1
ATOM 8601 N N . HIS A 1 1079 ? 4.878 -42.142 -36.156 1.00 90.12 1079 HIS A N 1
ATOM 8602 C CA . HIS A 1 1079 ? 4.952 -41.193 -37.267 1.00 90.12 1079 HIS A CA 1
ATOM 8603 C C . HIS A 1 1079 ? 3.835 -41.499 -38.282 1.00 90.12 1079 HIS A C 1
ATOM 8605 O O . HIS A 1 1079 ? 2.667 -41.269 -37.959 1.00 90.12 1079 HIS A O 1
ATOM 8611 N N . VAL A 1 1080 ? 4.155 -42.054 -39.461 1.00 86.94 1080 VAL A N 1
ATOM 8612 C CA . VAL A 1 1080 ? 3.166 -42.564 -40.434 1.00 86.94 1080 VAL A CA 1
ATOM 8613 C C . VAL A 1 1080 ? 2.410 -43.762 -39.849 1.00 86.94 1080 VAL A C 1
ATOM 8615 O O . VAL A 1 1080 ? 1.178 -43.782 -39.848 1.00 86.94 1080 VAL A O 1
ATOM 8618 N N . THR A 1 1081 ? 3.151 -44.736 -39.313 1.00 80.19 1081 THR A N 1
ATOM 8619 C CA . THR A 1 1081 ? 2.628 -45.815 -38.468 1.00 80.19 1081 THR A CA 1
ATOM 8620 C C . THR A 1 1081 ? 2.579 -45.372 -37.006 1.00 80.19 1081 THR A C 1
ATOM 8622 O O . THR A 1 1081 ? 3.409 -44.583 -36.549 1.00 80.19 1081 THR A O 1
ATOM 8625 N N . ASP A 1 1082 ? 1.602 -45.883 -36.258 1.00 68.12 1082 ASP A N 1
ATOM 8626 C CA . ASP A 1 1082 ? 1.484 -45.646 -34.819 1.00 68.12 1082 ASP A CA 1
ATOM 8627 C C . ASP A 1 1082 ? 2.024 -46.856 -34.042 1.00 68.12 1082 ASP A C 1
ATOM 8629 O O . ASP A 1 1082 ? 1.637 -47.987 -34.328 1.00 68.12 1082 ASP A O 1
ATOM 8633 N N . ARG A 1 1083 ? 2.859 -46.594 -33.025 1.00 65.00 1083 ARG A N 1
ATOM 8634 C CA . ARG A 1 1083 ? 3.284 -47.547 -31.978 1.00 65.00 1083 ARG A CA 1
ATOM 8635 C C . ARG A 1 1083 ? 3.931 -48.843 -32.482 1.00 65.00 1083 ARG A C 1
ATOM 8637 O O . ARG A 1 1083 ? 3.369 -49.926 -32.328 1.00 65.00 1083 ARG A O 1
ATOM 8644 N N . THR A 1 1084 ? 5.133 -48.739 -33.050 1.00 62.81 1084 THR A N 1
ATOM 8645 C CA . THR A 1 1084 ? 5.884 -49.918 -33.529 1.00 62.81 1084 THR A CA 1
ATOM 8646 C C . THR A 1 1084 ? 7.259 -50.121 -32.895 1.00 62.81 1084 THR A C 1
ATOM 8648 O O . THR A 1 1084 ? 7.690 -51.266 -32.788 1.00 62.81 1084 THR A O 1
ATOM 8651 N N . ILE A 1 1085 ? 7.949 -49.068 -32.438 1.00 64.69 1085 ILE A N 1
ATOM 8652 C CA . ILE A 1 1085 ? 9.318 -49.189 -31.903 1.00 64.69 1085 ILE A CA 1
ATOM 8653 C C . ILE A 1 1085 ? 9.479 -48.354 -30.626 1.00 64.69 1085 ILE A C 1
ATOM 8655 O O . ILE A 1 1085 ? 9.119 -47.178 -30.609 1.00 64.69 1085 ILE A O 1
ATOM 8659 N N . GLY A 1 1086 ? 10.021 -48.965 -29.567 1.00 72.50 1086 GLY A N 1
ATOM 8660 C CA . GLY A 1 1086 ? 10.166 -48.353 -28.244 1.00 72.50 1086 GLY A CA 1
ATOM 8661 C C . GLY A 1 1086 ? 11.569 -47.819 -27.930 1.00 72.50 1086 GLY A C 1
ATOM 8662 O O . GLY A 1 1086 ? 12.561 -48.541 -28.040 1.00 72.50 1086 GLY A O 1
ATOM 8663 N N . ASN A 1 1087 ? 11.618 -46.569 -27.474 1.00 91.00 1087 ASN A N 1
ATOM 8664 C CA . ASN A 1 1087 ? 12.614 -46.021 -26.551 1.00 91.00 1087 ASN A CA 1
ATOM 8665 C C . ASN A 1 1087 ? 12.240 -46.374 -25.088 1.00 91.00 1087 ASN A C 1
ATOM 8667 O O . ASN A 1 1087 ? 11.274 -47.093 -24.825 1.00 91.00 1087 ASN A O 1
ATOM 8671 N N . GLN A 1 1088 ? 12.971 -45.832 -24.112 1.00 92.44 1088 GLN A N 1
ATOM 8672 C CA . GLN A 1 1088 ? 12.620 -45.872 -22.691 1.00 92.44 1088 GLN A CA 1
ATOM 8673 C C . GLN A 1 1088 ? 11.253 -45.212 -22.415 1.00 92.44 1088 GLN A C 1
ATOM 8675 O O . GLN A 1 1088 ? 10.929 -44.151 -22.950 1.00 92.44 1088 GLN A O 1
ATOM 8680 N N . LYS A 1 1089 ? 10.455 -45.832 -21.538 1.00 92.44 1089 LYS A N 1
ATOM 8681 C CA . LYS A 1 1089 ? 9.216 -45.262 -20.970 1.00 92.44 1089 LYS A CA 1
ATOM 8682 C C . LYS A 1 1089 ? 9.534 -44.134 -19.977 1.00 92.44 1089 LYS A C 1
ATOM 8684 O O . LYS A 1 1089 ? 10.541 -44.229 -19.280 1.00 92.44 1089 LYS A O 1
ATOM 8689 N N . TYR A 1 1090 ? 8.654 -43.141 -19.826 1.00 92.62 1090 TYR A N 1
ATOM 8690 C CA . TYR A 1 1090 ? 8.892 -42.003 -18.923 1.00 92.62 1090 TYR A CA 1
ATOM 8691 C C . TYR A 1 1090 ? 7.693 -41.624 -18.028 1.00 92.62 1090 TYR A C 1
ATOM 8693 O O . TYR A 1 1090 ? 6.512 -41.700 -18.401 1.00 92.62 1090 TYR A O 1
ATOM 8701 N N . ALA A 1 1091 ? 8.001 -41.223 -16.795 1.00 92.06 1091 ALA A N 1
ATOM 8702 C CA . ALA A 1 1091 ? 7.066 -40.802 -15.754 1.00 92.06 1091 ALA A CA 1
ATOM 8703 C C . ALA A 1 1091 ? 6.739 -39.291 -15.829 1.00 92.06 1091 ALA A C 1
ATOM 8705 O O . ALA A 1 1091 ? 7.047 -38.631 -16.820 1.00 92.06 1091 ALA A O 1
ATOM 8706 N N . ASN A 1 1092 ? 6.059 -38.768 -14.804 1.00 92.31 1092 ASN A N 1
ATOM 8707 C CA . ASN A 1 1092 ? 6.119 -37.337 -14.486 1.00 92.31 1092 ASN A CA 1
ATOM 8708 C C . ASN A 1 1092 ? 7.455 -37.036 -13.778 1.00 92.31 1092 ASN A C 1
ATOM 8710 O O . ASN A 1 1092 ? 8.105 -37.968 -13.299 1.00 92.31 1092 ASN A O 1
ATOM 8714 N N . GLY A 1 1093 ? 7.868 -35.770 -13.718 1.00 93.38 1093 GLY A N 1
ATOM 8715 C CA . GLY A 1 1093 ? 9.098 -35.336 -13.034 1.00 93.38 1093 GLY A CA 1
ATOM 8716 C C . GLY A 1 1093 ? 10.416 -35.741 -13.716 1.00 93.38 1093 GLY A C 1
ATOM 8717 O O . GLY A 1 1093 ? 11.473 -35.237 -13.353 1.00 93.38 1093 GLY A O 1
ATOM 8718 N N . GLN A 1 1094 ? 10.363 -36.614 -14.726 1.00 95.75 1094 GLN A N 1
ATOM 8719 C CA . GLN A 1 1094 ? 11.487 -36.929 -15.611 1.00 95.75 1094 GLN A CA 1
ATOM 8720 C C . GLN A 1 1094 ? 11.603 -35.889 -16.729 1.00 95.75 1094 GLN A C 1
ATOM 8722 O O . GLN A 1 1094 ? 10.593 -35.373 -17.219 1.00 95.75 1094 GLN A O 1
ATOM 8727 N N . ARG A 1 1095 ? 12.832 -35.616 -17.167 1.00 97.00 1095 ARG A N 1
ATOM 8728 C CA . ARG A 1 1095 ? 13.143 -34.677 -18.253 1.00 97.00 1095 ARG A CA 1
ATOM 8729 C C . ARG A 1 1095 ? 13.221 -35.433 -19.574 1.00 97.00 1095 ARG A C 1
ATOM 8731 O O . ARG A 1 1095 ? 14.051 -36.327 -19.718 1.00 97.00 1095 ARG A O 1
ATOM 8738 N N . ILE A 1 1096 ? 12.393 -35.079 -20.552 1.00 97.19 1096 ILE A N 1
ATOM 8739 C CA . ILE A 1 1096 ? 12.425 -35.689 -21.885 1.00 97.19 1096 ILE A CA 1
ATOM 8740 C C . ILE A 1 1096 ? 13.055 -34.699 -22.855 1.00 97.19 1096 ILE A C 1
ATOM 8742 O O . ILE A 1 1096 ? 12.527 -33.608 -23.073 1.00 97.19 1096 ILE A O 1
ATOM 8746 N N . GLY A 1 1097 ? 14.205 -35.083 -23.404 1.00 97.12 1097 GLY A N 1
ATOM 8747 C CA . GLY A 1 1097 ? 14.988 -34.273 -24.326 1.00 97.12 1097 GLY A CA 1
ATOM 8748 C C . GLY A 1 1097 ? 14.759 -34.659 -25.784 1.00 97.12 1097 GLY A C 1
ATOM 8749 O O . GLY A 1 1097 ? 14.606 -35.838 -26.108 1.00 97.12 1097 GLY A O 1
ATOM 8750 N N . ILE A 1 1098 ? 14.794 -33.666 -26.669 1.00 97.88 1098 ILE A N 1
ATOM 8751 C CA . ILE A 1 1098 ? 14.871 -33.849 -28.120 1.00 97.88 1098 ILE A CA 1
ATOM 8752 C C . ILE A 1 1098 ? 16.011 -32.967 -28.636 1.00 97.88 1098 ILE A C 1
ATOM 8754 O O . ILE A 1 1098 ? 15.946 -31.746 -28.508 1.00 97.88 1098 ILE A O 1
ATOM 8758 N N . GLU A 1 1099 ? 17.046 -33.580 -29.210 1.00 97.81 1099 GLU A N 1
ATOM 8759 C CA . GLU A 1 1099 ? 18.127 -32.893 -29.926 1.00 97.81 1099 GLU A CA 1
ATOM 8760 C C . GLU A 1 1099 ? 17.888 -33.025 -31.432 1.00 97.81 1099 GLU A C 1
ATOM 8762 O O . GLU A 1 1099 ? 17.785 -34.140 -31.943 1.00 97.81 1099 GLU A O 1
ATOM 8767 N N . VAL A 1 1100 ? 17.807 -31.901 -32.144 1.00 97.12 1100 VAL A N 1
ATOM 8768 C CA . VAL A 1 1100 ? 17.758 -31.840 -33.607 1.00 97.12 1100 VAL A CA 1
ATOM 8769 C C . VAL A 1 1100 ? 19.072 -31.307 -34.160 1.00 97.12 1100 VAL A C 1
ATOM 8771 O O . VAL A 1 1100 ? 19.583 -30.286 -33.704 1.00 97.12 1100 VAL A O 1
ATOM 8774 N N . ASP A 1 1101 ? 19.584 -31.981 -35.182 1.00 95.38 1101 ASP A N 1
ATOM 8775 C CA . ASP A 1 1101 ? 20.744 -31.572 -35.963 1.00 95.38 1101 ASP A CA 1
ATOM 8776 C C . ASP A 1 1101 ? 20.299 -31.291 -37.401 1.00 95.38 1101 ASP A C 1
ATOM 8778 O O . ASP A 1 1101 ? 20.025 -32.205 -38.186 1.00 95.38 1101 ASP A O 1
ATOM 8782 N N . MET A 1 1102 ? 20.216 -30.001 -37.729 1.00 93.69 1102 MET A N 1
ATOM 8783 C CA . MET A 1 1102 ? 19.899 -29.503 -39.068 1.00 93.69 1102 MET A CA 1
ATOM 8784 C C . MET A 1 1102 ? 21.159 -29.335 -39.935 1.00 93.69 1102 MET A C 1
ATOM 8786 O O . MET A 1 1102 ? 21.041 -28.960 -41.101 1.00 93.69 1102 MET A O 1
ATOM 8790 N N . THR A 1 1103 ? 22.354 -29.579 -39.377 1.00 89.06 1103 THR A N 1
ATOM 8791 C CA . THR A 1 1103 ? 23.654 -29.392 -40.047 1.00 89.06 1103 THR A CA 1
ATOM 8792 C C . THR A 1 1103 ? 24.097 -30.630 -40.826 1.00 89.06 1103 THR A C 1
ATOM 8794 O O . THR A 1 1103 ? 24.842 -30.520 -41.801 1.00 89.06 1103 THR A O 1
ATOM 8797 N N . THR A 1 1104 ? 23.625 -31.812 -40.425 1.00 88.88 1104 THR A N 1
ATOM 8798 C CA . THR A 1 1104 ? 23.886 -33.079 -41.115 1.00 88.88 1104 THR A CA 1
ATOM 8799 C C . THR A 1 1104 ? 22.929 -33.317 -42.285 1.00 88.88 1104 THR A C 1
ATOM 8801 O O . THR A 1 1104 ? 21.798 -32.834 -42.317 1.00 88.88 1104 THR A O 1
ATOM 8804 N N . ILE A 1 1105 ? 23.386 -34.087 -43.279 1.00 86.38 1105 ILE A N 1
ATOM 8805 C CA . ILE A 1 1105 ? 22.569 -34.567 -44.401 1.00 86.38 1105 ILE A CA 1
ATOM 8806 C C . ILE A 1 1105 ? 22.760 -36.092 -44.494 1.00 86.38 1105 ILE A C 1
ATOM 8808 O O . ILE A 1 1105 ? 23.870 -36.529 -44.801 1.00 86.38 1105 ILE A O 1
ATOM 8812 N N . PRO A 1 1106 ? 21.720 -36.913 -44.243 1.00 91.94 1106 PRO A N 1
ATOM 8813 C CA . PRO A 1 1106 ? 20.368 -36.525 -43.826 1.00 91.94 1106 PRO A CA 1
ATOM 8814 C C . PRO A 1 1106 ? 20.334 -35.889 -42.423 1.00 91.94 1106 PRO A C 1
ATOM 8816 O O . PRO A 1 1106 ? 21.007 -36.366 -41.513 1.00 91.94 1106 PRO A O 1
ATOM 8819 N N . ARG A 1 1107 ? 19.502 -34.851 -42.252 1.00 96.38 1107 ARG A N 1
ATOM 8820 C CA . ARG A 1 1107 ? 19.235 -34.197 -40.955 1.00 96.38 1107 ARG A CA 1
ATOM 8821 C C . ARG A 1 1107 ? 18.679 -35.216 -39.958 1.00 96.38 1107 ARG A C 1
ATOM 8823 O O . ARG A 1 1107 ? 17.878 -36.066 -40.369 1.00 96.38 1107 ARG A O 1
ATOM 8830 N N . LYS A 1 1108 ? 19.051 -35.131 -38.676 1.00 95.44 1108 LYS A N 1
ATOM 8831 C CA . LYS A 1 1108 ? 18.706 -36.139 -37.649 1.00 95.44 1108 LYS A CA 1
ATOM 8832 C C . LYS A 1 1108 ? 18.034 -35.551 -36.400 1.00 95.44 1108 LYS A C 1
ATOM 8834 O O . LYS A 1 1108 ? 18.227 -34.384 -36.069 1.00 95.44 1108 LYS A O 1
ATOM 8839 N N . VAL A 1 1109 ? 17.294 -36.395 -35.677 1.00 96.81 1109 VAL A N 1
ATOM 8840 C CA . VAL A 1 1109 ? 16.748 -36.124 -34.337 1.00 96.81 1109 VAL A CA 1
ATOM 8841 C C . VAL A 1 1109 ? 17.025 -37.296 -33.398 1.00 96.81 1109 VAL A C 1
ATOM 8843 O O . VAL A 1 1109 ? 16.627 -38.426 -33.691 1.00 96.81 1109 VAL A O 1
ATOM 8846 N N . THR A 1 1110 ? 17.636 -37.007 -32.249 1.00 96.31 1110 THR A N 1
ATOM 8847 C CA . THR A 1 1110 ? 17.897 -37.960 -31.160 1.00 96.31 1110 THR A CA 1
ATOM 8848 C C . THR A 1 1110 ? 17.055 -37.605 -29.932 1.00 96.31 1110 THR A C 1
ATOM 8850 O O . THR A 1 1110 ? 16.867 -36.432 -29.607 1.00 96.31 1110 THR A O 1
ATOM 8853 N N . PHE A 1 1111 ? 16.546 -38.622 -29.235 1.00 96.12 1111 PHE A N 1
ATOM 8854 C CA . PHE A 1 1111 ? 15.737 -38.472 -28.022 1.00 96.12 1111 PHE A CA 1
ATOM 8855 C C . PHE A 1 1111 ? 16.546 -38.799 -26.760 1.00 96.12 1111 PHE A C 1
ATOM 8857 O O . PHE A 1 1111 ? 17.485 -39.592 -26.812 1.00 96.12 1111 PHE A O 1
ATOM 8864 N N . PHE A 1 1112 ? 16.147 -38.224 -25.624 1.00 96.69 1112 PHE A N 1
ATOM 8865 C CA . PHE A 1 1112 ? 16.775 -38.427 -24.314 1.00 96.69 1112 PHE A CA 1
ATOM 8866 C C . PHE A 1 1112 ? 15.721 -38.570 -23.210 1.00 96.69 1112 PHE A C 1
ATOM 8868 O O . PHE A 1 1112 ? 14.665 -37.938 -23.285 1.00 96.69 1112 PHE A O 1
ATOM 8875 N N . VAL A 1 1113 ? 16.024 -39.329 -22.154 1.00 95.81 1113 VAL A N 1
ATOM 8876 C CA . VAL A 1 1113 ? 15.242 -39.360 -20.902 1.00 95.81 1113 VAL A CA 1
ATOM 8877 C C . VAL A 1 1113 ? 16.206 -39.199 -19.732 1.00 95.81 1113 VAL A C 1
ATOM 8879 O O . VAL A 1 1113 ? 17.100 -40.014 -19.572 1.00 95.81 1113 VAL A O 1
ATOM 8882 N N . ASP A 1 1114 ? 16.053 -38.130 -18.951 1.00 94.62 1114 ASP A N 1
ATOM 8883 C CA . ASP A 1 1114 ? 16.966 -37.723 -17.870 1.00 94.62 1114 ASP A CA 1
ATOM 8884 C C . ASP A 1 1114 ? 18.456 -37.662 -18.273 1.00 94.62 1114 ASP A C 1
ATOM 8886 O O . ASP A 1 1114 ? 19.342 -37.879 -17.454 1.00 94.62 1114 ASP A O 1
ATOM 8890 N N . ASP A 1 1115 ? 18.699 -37.260 -19.527 1.00 92.50 1115 ASP A N 1
ATOM 8891 C CA . ASP A 1 1115 ? 19.981 -37.232 -20.258 1.00 92.50 1115 ASP A CA 1
ATOM 8892 C C . ASP A 1 1115 ? 20.528 -38.583 -20.761 1.00 92.50 1115 ASP A C 1
ATOM 8894 O O . ASP A 1 1115 ? 21.522 -38.582 -21.489 1.00 92.50 1115 ASP A O 1
ATOM 8898 N N . ASP A 1 1116 ? 19.847 -39.709 -20.523 1.00 93.56 1116 ASP A N 1
ATOM 8899 C CA . ASP A 1 1116 ? 20.171 -40.978 -21.188 1.00 93.56 1116 ASP A CA 1
ATOM 8900 C C . ASP A 1 1116 ? 19.742 -40.941 -22.666 1.00 93.56 1116 ASP A C 1
ATOM 8902 O O . ASP A 1 1116 ? 18.549 -40.830 -22.981 1.00 93.56 1116 ASP A O 1
ATOM 8906 N N . GLU A 1 1117 ? 20.711 -41.055 -23.581 1.00 95.12 1117 GLU A N 1
ATOM 8907 C CA . GLU A 1 1117 ? 20.493 -41.126 -25.033 1.00 95.12 1117 GLU A CA 1
ATOM 8908 C C . GLU A 1 1117 ? 19.670 -42.365 -25.414 1.00 95.12 1117 GLU A C 1
ATOM 8910 O O . GLU A 1 1117 ? 19.915 -43.473 -24.938 1.00 95.12 1117 GLU A O 1
ATOM 8915 N N . GLN A 1 1118 ? 18.681 -42.182 -26.288 1.00 94.12 1118 GLN A N 1
ATOM 8916 C CA . GLN A 1 1118 ? 17.747 -43.236 -26.671 1.00 94.12 1118 GLN A CA 1
ATOM 8917 C C . GLN A 1 1118 ? 18.121 -43.907 -28.005 1.00 94.12 1118 GLN A C 1
ATOM 8919 O O . GLN A 1 1118 ? 18.585 -43.233 -28.926 1.00 94.12 1118 GLN A O 1
ATOM 8924 N N . PRO A 1 1119 ? 17.884 -45.226 -28.163 1.00 91.38 1119 PRO A N 1
ATOM 8925 C CA . PRO A 1 1119 ? 18.430 -45.999 -29.279 1.00 91.38 1119 PRO A CA 1
ATOM 8926 C C . PRO A 1 1119 ? 17.775 -45.726 -30.641 1.00 91.38 1119 PRO A C 1
ATOM 8928 O O . PRO A 1 1119 ? 18.345 -46.103 -31.661 1.00 91.38 1119 PRO A O 1
ATOM 8931 N N . ASN A 1 1120 ? 16.593 -45.109 -30.707 1.00 92.19 1120 ASN A N 1
ATOM 8932 C CA . ASN A 1 1120 ? 15.933 -44.826 -31.983 1.00 92.19 1120 ASN A CA 1
ATOM 8933 C C . ASN A 1 1120 ? 16.102 -43.347 -32.368 1.00 92.19 1120 ASN A C 1
ATOM 8935 O O . ASN A 1 1120 ? 15.640 -42.451 -31.658 1.00 92.19 1120 ASN A O 1
ATOM 8939 N N . VAL A 1 1121 ? 16.738 -43.114 -33.518 1.00 92.94 1121 VAL A N 1
ATOM 8940 C CA . VAL A 1 1121 ? 17.076 -41.796 -34.080 1.00 92.94 1121 VAL A CA 1
ATOM 8941 C C . VAL A 1 1121 ? 16.275 -41.595 -35.363 1.00 92.94 1121 VAL A C 1
ATOM 8943 O O . VAL A 1 1121 ? 16.253 -42.479 -36.215 1.00 92.94 1121 VAL A O 1
ATOM 8946 N N . VAL A 1 1122 ? 15.631 -40.443 -35.543 1.00 94.50 1122 VAL A N 1
ATOM 8947 C CA . VAL A 1 1122 ? 14.893 -40.136 -36.783 1.00 94.50 1122 VAL A CA 1
ATOM 8948 C C . VAL A 1 1122 ? 15.815 -39.417 -37.759 1.00 94.50 1122 VAL A C 1
ATOM 8950 O O . VAL A 1 1122 ? 16.520 -38.499 -37.357 1.00 94.50 1122 VAL A O 1
ATOM 8953 N N . ILE A 1 1123 ? 15.810 -39.809 -39.034 1.00 95.56 1123 ILE A N 1
ATOM 8954 C CA . ILE A 1 1123 ? 16.657 -39.225 -40.085 1.00 95.56 1123 ILE A CA 1
ATOM 8955 C C . ILE A 1 1123 ? 15.837 -38.763 -41.295 1.00 95.56 1123 ILE A C 1
ATOM 8957 O O . ILE A 1 1123 ? 14.762 -39.290 -41.574 1.00 95.56 1123 ILE A O 1
ATOM 8961 N N . GLY A 1 1124 ? 16.359 -37.788 -42.039 1.00 95.69 1124 GLY A N 1
ATOM 8962 C CA . GLY A 1 1124 ? 15.725 -37.259 -43.253 1.00 95.69 1124 GLY A CA 1
ATOM 8963 C C . GLY A 1 1124 ? 14.596 -36.264 -42.972 1.00 95.69 1124 GLY A C 1
ATOM 8964 O O . GLY A 1 1124 ? 13.682 -36.132 -43.783 1.00 95.69 1124 GLY A O 1
ATOM 8965 N N . ILE A 1 1125 ? 14.635 -35.597 -41.815 1.00 96.69 1125 ILE A N 1
ATOM 8966 C CA . ILE A 1 1125 ? 13.593 -34.656 -41.380 1.00 96.69 1125 ILE A CA 1
ATOM 8967 C C . ILE A 1 1125 ? 13.472 -33.419 -42.309 1.00 96.69 1125 ILE A C 1
ATOM 8969 O O . ILE A 1 1125 ? 14.419 -33.109 -43.046 1.00 96.69 1125 ILE A O 1
ATOM 8973 N N . PRO A 1 1126 ? 12.330 -32.695 -42.275 1.00 95.88 1126 PRO A N 1
ATOM 8974 C CA . PRO A 1 1126 ? 12.084 -31.517 -43.111 1.00 95.88 1126 PRO A CA 1
ATOM 8975 C C . PRO A 1 1126 ? 13.116 -30.391 -42.964 1.00 95.88 1126 PRO A C 1
ATOM 8977 O O . PRO A 1 1126 ? 13.941 -30.374 -42.056 1.00 95.88 1126 PRO A O 1
ATOM 8980 N N . GLU A 1 1127 ? 13.033 -29.409 -43.862 1.00 95.38 1127 GLU A N 1
ATOM 8981 C CA . GLU A 1 1127 ? 13.929 -28.238 -43.894 1.00 95.38 1127 GLU A CA 1
ATOM 8982 C C . GLU A 1 1127 ? 13.738 -27.292 -42.708 1.00 95.38 1127 GLU A C 1
ATOM 8984 O O . GLU A 1 1127 ? 14.650 -26.558 -42.341 1.00 95.38 1127 GLU A O 1
ATOM 8989 N N . ALA A 1 1128 ? 12.558 -27.332 -42.097 1.00 96.69 1128 ALA A N 1
ATOM 8990 C CA . ALA A 1 1128 ? 12.249 -26.634 -40.869 1.00 96.69 1128 ALA A CA 1
ATOM 8991 C C . ALA A 1 1128 ? 11.274 -27.475 -40.042 1.00 96.69 1128 ALA A C 1
ATOM 8993 O O . ALA A 1 1128 ? 10.293 -28.009 -40.576 1.00 96.69 1128 ALA A O 1
ATOM 8994 N N . ILE A 1 1129 ? 11.523 -27.568 -38.738 1.00 96.94 1129 ILE A N 1
ATOM 8995 C CA . ILE A 1 1129 ? 10.661 -28.271 -37.787 1.00 96.94 1129 ILE A CA 1
ATOM 8996 C C . ILE A 1 1129 ? 10.180 -27.343 -36.671 1.00 96.94 1129 ILE A C 1
ATOM 8998 O O . ILE A 1 1129 ? 10.783 -26.309 -36.393 1.00 96.94 1129 ILE A O 1
ATOM 9002 N N . ARG A 1 1130 ? 9.100 -27.729 -35.991 1.00 96.44 1130 ARG A N 1
ATOM 9003 C CA . ARG A 1 1130 ? 8.651 -27.089 -34.749 1.00 96.44 1130 ARG A CA 1
ATOM 9004 C C . ARG A 1 1130 ? 8.424 -28.140 -33.664 1.00 96.44 1130 ARG A C 1
ATOM 9006 O O . ARG A 1 1130 ? 7.835 -29.188 -33.935 1.00 96.44 1130 ARG A O 1
ATOM 9013 N N . PHE A 1 1131 ? 8.870 -27.861 -32.443 1.00 98.19 1131 PHE A N 1
ATOM 9014 C CA . PHE A 1 1131 ? 8.607 -28.719 -31.287 1.00 98.19 1131 PHE A CA 1
ATOM 9015 C C . PHE A 1 1131 ? 7.165 -28.572 -30.795 1.00 98.19 1131 PHE A C 1
ATOM 9017 O O . PHE A 1 1131 ? 6.525 -27.533 -30.975 1.00 98.19 1131 PHE A O 1
ATOM 9024 N N . TRP A 1 1132 ? 6.640 -29.618 -30.164 1.00 97.44 1132 TRP A N 1
ATOM 9025 C CA . TRP A 1 1132 ? 5.327 -29.585 -29.530 1.00 97.44 1132 TRP A CA 1
ATOM 9026 C C . TRP A 1 1132 ? 5.255 -30.543 -28.340 1.00 97.44 1132 TRP A C 1
ATOM 9028 O O . TRP A 1 1132 ? 5.968 -31.546 -28.266 1.00 97.44 1132 TRP A O 1
ATOM 9038 N N . ALA A 1 1133 ? 4.351 -30.233 -27.417 1.00 97.00 1133 ALA A N 1
ATOM 9039 C CA . ALA A 1 1133 ? 3.994 -31.082 -26.291 1.00 97.00 1133 ALA A CA 1
ATOM 9040 C C . ALA A 1 1133 ? 2.468 -31.213 -26.210 1.00 97.00 1133 ALA A C 1
ATOM 9042 O O . ALA A 1 1133 ? 1.724 -30.321 -26.619 1.00 97.00 1133 ALA A O 1
ATOM 9043 N N . PHE A 1 1134 ? 2.002 -32.352 -25.714 1.00 94.94 1134 PHE A N 1
ATOM 9044 C CA . PHE A 1 1134 ? 0.589 -32.695 -25.614 1.00 94.94 1134 PHE A CA 1
ATOM 9045 C C . PHE A 1 1134 ? 0.228 -33.061 -24.179 1.00 94.94 1134 PHE A C 1
ATOM 9047 O O . PHE A 1 1134 ? 0.933 -33.856 -23.553 1.00 94.94 1134 PHE A O 1
ATOM 9054 N N . THR A 1 1135 ? -0.904 -32.546 -23.702 1.00 93.69 1135 THR A N 1
ATOM 9055 C CA . THR A 1 1135 ? -1.547 -32.966 -22.452 1.00 93.69 1135 THR A CA 1
ATOM 9056 C C . THR A 1 1135 ? -3.039 -33.240 -22.656 1.00 93.69 1135 THR A C 1
ATOM 9058 O O . THR A 1 1135 ? -3.667 -32.692 -23.563 1.00 93.69 1135 THR A O 1
ATOM 9061 N N . LEU A 1 1136 ? -3.597 -34.119 -21.816 1.00 89.69 1136 LEU A N 1
ATOM 9062 C CA . LEU A 1 1136 ? -5.015 -34.522 -21.846 1.00 89.69 1136 LEU A CA 1
ATOM 9063 C C . LEU A 1 1136 ? -5.763 -34.290 -20.525 1.00 89.69 1136 LEU A C 1
ATOM 9065 O O . LEU A 1 1136 ? -6.982 -34.166 -20.541 1.00 89.69 1136 LEU A O 1
ATOM 9069 N N . GLN A 1 1137 ? -5.068 -34.321 -19.385 1.00 87.38 1137 GLN A N 1
ATOM 9070 C CA . GLN A 1 1137 ? -5.741 -34.320 -18.086 1.00 87.38 1137 GLN A CA 1
ATOM 9071 C C . GLN A 1 1137 ? -5.991 -32.896 -17.571 1.00 87.38 1137 GLN A C 1
ATOM 9073 O O . GLN A 1 1137 ? -5.135 -32.015 -17.703 1.00 87.38 1137 GLN A O 1
ATOM 9078 N N . ASP A 1 1138 ? -7.135 -32.698 -16.920 1.00 86.06 1138 ASP A N 1
ATOM 9079 C CA . ASP A 1 1138 ? -7.473 -31.460 -16.229 1.00 86.06 1138 ASP A CA 1
ATOM 9080 C C . ASP A 1 1138 ? -6.429 -31.081 -15.168 1.00 86.06 1138 ASP A C 1
ATOM 9082 O O . ASP A 1 1138 ? -5.944 -31.916 -14.405 1.00 86.06 1138 ASP A O 1
ATOM 9086 N N . SER A 1 1139 ? -6.066 -29.795 -15.119 1.00 83.75 1139 SER A N 1
ATOM 9087 C CA . SER A 1 1139 ? -5.000 -29.269 -14.243 1.00 83.75 1139 SER A CA 1
ATOM 9088 C C . SER A 1 1139 ? -3.612 -29.915 -14.433 1.00 83.75 1139 SER A C 1
ATOM 9090 O O . SER A 1 1139 ? -2.743 -29.775 -13.566 1.00 83.75 1139 SER A O 1
ATOM 9092 N N . SER A 1 1140 ? -3.369 -30.647 -15.526 1.00 92.88 1140 SER A N 1
ATOM 9093 C CA . SER A 1 1140 ? -2.028 -31.145 -15.857 1.00 92.88 1140 SER A CA 1
ATOM 9094 C C . SER A 1 1140 ? -1.151 -30.044 -16.455 1.00 92.88 1140 SER A C 1
ATOM 9096 O O . SER A 1 1140 ? -1.661 -29.068 -17.002 1.00 92.88 1140 SER A O 1
ATOM 9098 N N . TYR A 1 1141 ? 0.172 -30.157 -16.350 1.00 95.12 1141 TYR A N 1
ATOM 9099 C CA . TYR A 1 1141 ? 1.078 -29.129 -16.869 1.00 95.12 1141 TYR A CA 1
ATOM 9100 C C . TYR A 1 1141 ? 2.386 -29.709 -17.404 1.00 95.12 1141 TYR A C 1
ATOM 9102 O O . TYR A 1 1141 ? 2.732 -30.867 -17.158 1.00 95.12 1141 TYR A O 1
ATOM 9110 N N . PHE A 1 1142 ? 3.112 -28.903 -18.175 1.00 97.06 1142 PHE A N 1
ATOM 9111 C CA . PHE A 1 1142 ? 4.471 -29.222 -18.597 1.00 97.06 1142 PHE A CA 1
ATOM 9112 C C . PHE A 1 1142 ? 5.362 -27.981 -18.579 1.00 97.06 1142 PHE A C 1
ATOM 9114 O O . PHE A 1 1142 ? 4.921 -26.873 -18.881 1.00 97.06 1142 PHE A O 1
ATOM 9121 N N . THR A 1 1143 ? 6.629 -28.184 -18.240 1.00 97.62 1143 THR A N 1
ATOM 9122 C CA . THR A 1 1143 ? 7.635 -27.133 -18.077 1.00 97.62 1143 THR A CA 1
ATOM 9123 C C . THR A 1 1143 ? 8.767 -27.365 -19.067 1.00 97.62 1143 THR A C 1
ATOM 9125 O O . THR A 1 1143 ? 9.350 -28.448 -19.089 1.00 97.62 1143 THR A O 1
ATOM 9128 N N . VAL A 1 1144 ? 9.111 -26.353 -19.868 1.00 97.69 1144 VAL A N 1
ATOM 9129 C CA . VAL A 1 1144 ? 10.319 -26.379 -20.706 1.00 97.69 1144 VAL A CA 1
ATOM 9130 C C . VAL A 1 1144 ? 11.516 -26.077 -19.804 1.00 97.69 1144 VAL A C 1
ATOM 9132 O O . VAL A 1 1144 ? 11.736 -24.931 -19.402 1.00 97.69 1144 VAL A O 1
ATOM 9135 N N . THR A 1 1145 ? 12.267 -27.112 -19.432 1.00 95.62 1145 THR A N 1
ATOM 9136 C CA . THR A 1 1145 ? 13.420 -27.005 -18.521 1.00 95.62 1145 THR A CA 1
ATOM 9137 C C . THR A 1 1145 ? 14.673 -26.511 -19.233 1.00 95.62 1145 THR A C 1
ATOM 9139 O O . THR A 1 1145 ? 15.513 -25.864 -18.611 1.00 95.62 1145 THR A O 1
ATOM 9142 N N . LYS A 1 1146 ? 14.785 -26.775 -20.540 1.00 94.81 1146 LYS A N 1
ATOM 9143 C CA . LYS A 1 1146 ? 15.903 -26.347 -21.385 1.00 94.81 1146 LYS A CA 1
ATOM 9144 C C . LYS A 1 1146 ? 15.420 -26.080 -22.805 1.00 94.81 1146 LYS A C 1
ATOM 9146 O O . LYS A 1 1146 ? 14.574 -26.812 -23.311 1.00 94.81 1146 LYS A O 1
ATOM 9151 N N . PHE A 1 1147 ? 15.969 -25.060 -23.454 1.00 95.69 1147 PHE A N 1
ATOM 9152 C CA . PHE A 1 1147 ? 15.826 -24.859 -24.894 1.00 95.69 1147 PHE A CA 1
ATOM 9153 C C . PHE A 1 1147 ? 17.028 -24.054 -25.380 1.00 95.69 1147 PHE A C 1
ATOM 9155 O O . PHE A 1 1147 ? 17.214 -22.908 -24.968 1.00 95.69 1147 PHE A O 1
ATOM 9162 N N . GLU A 1 1148 ? 17.897 -24.678 -26.168 1.00 94.44 1148 GLU A N 1
ATOM 9163 C CA . GLU A 1 1148 ? 19.214 -24.117 -26.464 1.00 94.44 1148 GLU A CA 1
ATOM 9164 C C . GLU A 1 1148 ? 19.788 -24.559 -27.812 1.00 94.44 1148 GLU A C 1
ATOM 9166 O O . GLU A 1 1148 ? 19.559 -25.684 -28.260 1.00 94.44 1148 GLU A O 1
ATOM 9171 N N . ARG A 1 1149 ? 20.585 -23.682 -28.429 1.00 92.25 1149 ARG A N 1
ATOM 9172 C CA . ARG A 1 1149 ? 21.509 -24.016 -29.513 1.00 92.25 1149 ARG A CA 1
ATOM 9173 C C . ARG A 1 1149 ? 22.782 -24.624 -28.916 1.00 92.25 1149 ARG A C 1
ATOM 9175 O O . ARG A 1 1149 ? 23.409 -24.037 -28.037 1.00 92.25 1149 ARG A O 1
ATOM 9182 N N . LEU A 1 1150 ? 23.180 -25.788 -29.413 1.00 88.44 1150 LEU A N 1
ATOM 9183 C CA . LEU A 1 1150 ? 24.387 -26.512 -29.010 1.00 88.44 1150 LEU A CA 1
ATOM 9184 C C . LEU A 1 1150 ? 25.529 -26.256 -30.003 1.00 88.44 1150 LEU A C 1
ATOM 9186 O O . LEU A 1 1150 ? 25.284 -26.086 -31.195 1.00 88.44 1150 LEU A O 1
ATOM 9190 N N . ILE A 1 1151 ? 26.785 -26.311 -29.544 1.00 82.56 1151 ILE A N 1
ATOM 9191 C CA . ILE A 1 1151 ? 27.966 -26.271 -30.435 1.00 82.56 1151 ILE A CA 1
ATOM 9192 C C . ILE A 1 1151 ? 28.207 -27.640 -31.090 1.00 82.56 1151 ILE A C 1
ATOM 9194 O O . ILE A 1 1151 ? 28.495 -27.720 -32.285 1.00 82.56 1151 ILE A O 1
ATOM 9198 N N . GLN A 1 1152 ? 28.086 -28.705 -30.292 1.00 84.88 1152 GLN A N 1
ATOM 9199 C CA . GLN A 1 1152 ? 28.371 -30.097 -30.637 1.00 84.88 1152 GLN A CA 1
ATOM 9200 C C . GLN A 1 1152 ? 27.243 -31.002 -30.119 1.00 84.88 1152 GLN A C 1
ATOM 9202 O O . GLN A 1 1152 ? 26.658 -30.724 -29.073 1.00 84.88 1152 GLN A O 1
ATOM 9207 N N . SER A 1 1153 ? 26.941 -32.069 -30.866 1.00 87.88 1153 SER A N 1
ATOM 9208 C CA . SER A 1 1153 ? 25.893 -33.055 -30.552 1.00 87.88 1153 SER A CA 1
ATOM 9209 C C . SER A 1 1153 ? 26.155 -33.691 -29.183 1.00 87.88 1153 SER A C 1
ATOM 9211 O O . SER A 1 1153 ? 27.272 -34.150 -28.935 1.00 87.88 1153 SER A O 1
ATOM 9213 N N . THR A 1 1154 ? 25.156 -33.722 -28.292 1.00 90.00 1154 THR A N 1
ATOM 9214 C CA . THR A 1 1154 ? 25.278 -34.447 -27.012 1.00 90.00 1154 THR A CA 1
ATOM 9215 C C . THR A 1 1154 ? 25.063 -35.949 -27.192 1.00 90.00 1154 THR A C 1
ATOM 9217 O O . THR A 1 1154 ? 25.546 -36.737 -26.376 1.00 90.00 1154 THR A O 1
ATOM 9220 N N . ALA A 1 1155 ? 24.431 -36.341 -28.304 1.00 87.62 1155 ALA A N 1
ATOM 9221 C CA . ALA A 1 1155 ? 24.353 -37.717 -28.772 1.00 87.62 1155 ALA A CA 1
ATOM 9222 C C . ALA A 1 1155 ? 25.744 -38.263 -29.151 1.00 87.62 1155 ALA A C 1
ATOM 9224 O O . ALA A 1 1155 ? 26.434 -37.720 -30.017 1.00 87.62 1155 ALA A O 1
ATOM 9225 N N . LYS A 1 1156 ? 26.133 -39.368 -28.513 1.00 86.62 1156 LYS A N 1
ATOM 9226 C CA . LYS A 1 1156 ? 27.380 -40.117 -28.734 1.00 86.62 1156 LYS A CA 1
ATOM 9227 C C . LYS A 1 1156 ? 27.150 -41.387 -29.559 1.00 86.62 1156 LYS A C 1
ATOM 9229 O O . LYS A 1 1156 ? 28.113 -41.929 -30.096 1.00 86.62 1156 LYS A O 1
ATOM 9234 N N . GLY A 1 1157 ? 25.896 -41.821 -29.692 1.00 81.56 1157 GLY A N 1
ATOM 9235 C CA . GLY A 1 1157 ? 25.490 -43.036 -30.386 1.00 81.56 1157 GLY A CA 1
ATOM 9236 C C . GLY A 1 1157 ? 25.372 -44.225 -29.433 1.00 81.56 1157 GLY A C 1
ATOM 9237 O O . GLY A 1 1157 ? 26.322 -44.586 -28.741 1.00 81.56 1157 GLY A O 1
ATOM 9238 N N . VAL A 1 1158 ? 24.200 -44.863 -29.432 1.00 84.00 1158 VAL A N 1
ATOM 9239 C CA . VAL A 1 1158 ? 23.908 -46.066 -28.635 1.00 84.00 1158 VAL A CA 1
ATOM 9240 C C . VAL A 1 1158 ? 24.173 -47.330 -29.462 1.00 84.00 1158 VAL A C 1
ATOM 9242 O O . VAL A 1 1158 ? 23.841 -47.386 -30.650 1.00 84.00 1158 VAL A O 1
ATOM 9245 N N . GLU A 1 1159 ? 24.749 -48.368 -28.852 1.00 76.19 1159 GLU A N 1
ATOM 9246 C CA . GLU A 1 1159 ? 24.928 -49.671 -29.506 1.00 76.19 1159 GLU A CA 1
ATOM 9247 C C . GLU A 1 1159 ? 23.565 -50.307 -29.844 1.00 76.19 1159 GLU A C 1
ATOM 9249 O O . GLU A 1 1159 ? 22.631 -50.278 -29.045 1.00 76.19 1159 GLU A O 1
ATOM 9254 N N . GLY A 1 1160 ? 23.428 -50.857 -31.056 1.00 78.00 1160 GLY A N 1
ATOM 9255 C CA . GLY A 1 1160 ? 22.150 -51.388 -31.549 1.00 78.00 1160 GLY A CA 1
ATOM 9256 C C . GLY A 1 1160 ? 21.111 -50.321 -31.927 1.00 78.00 1160 GLY A C 1
ATOM 9257 O O . GLY A 1 1160 ? 19.940 -50.658 -32.108 1.00 78.00 1160 GLY A O 1
ATOM 9258 N N . SER A 1 1161 ? 21.517 -49.052 -32.053 1.00 83.12 1161 SER A N 1
ATOM 9259 C CA . SER A 1 1161 ? 20.629 -47.960 -32.464 1.00 83.12 1161 SER A CA 1
ATOM 9260 C C . SER A 1 1161 ? 20.011 -48.161 -33.856 1.00 83.12 1161 SER A C 1
ATOM 9262 O O . SER A 1 1161 ? 20.610 -48.746 -34.763 1.00 83.12 1161 SER A O 1
ATOM 9264 N N . LYS A 1 1162 ? 18.781 -47.662 -34.029 1.00 88.06 1162 LYS A N 1
ATOM 9265 C CA . LYS A 1 1162 ? 18.009 -47.732 -35.277 1.00 88.06 1162 LYS A CA 1
ATOM 9266 C C . LYS A 1 1162 ? 17.795 -46.338 -35.856 1.00 88.06 1162 LYS A C 1
ATOM 9268 O O . LYS A 1 1162 ? 17.267 -45.459 -35.177 1.00 88.06 1162 LYS A O 1
ATOM 9273 N N . ALA A 1 1163 ? 18.129 -46.168 -37.133 1.00 90.44 1163 ALA A N 1
ATOM 9274 C CA . ALA A 1 1163 ? 17.778 -44.979 -37.900 1.00 90.44 1163 ALA A CA 1
ATOM 9275 C C . ALA A 1 1163 ? 16.387 -45.145 -38.537 1.00 90.44 1163 ALA A C 1
ATOM 9277 O O . ALA A 1 1163 ? 16.143 -46.108 -39.266 1.00 90.44 1163 ALA A O 1
ATOM 9278 N N . LEU A 1 1164 ? 15.479 -44.211 -38.260 1.00 91.75 1164 LEU A N 1
ATOM 9279 C CA . LEU A 1 1164 ? 14.086 -44.224 -38.703 1.00 91.75 1164 LEU A CA 1
ATOM 9280 C C . LEU A 1 1164 ? 13.867 -43.115 -39.739 1.00 91.75 1164 LEU A C 1
ATOM 9282 O O . LEU A 1 1164 ? 13.922 -41.932 -39.411 1.00 91.75 1164 LEU A O 1
ATOM 9286 N N . GLU A 1 1165 ? 13.652 -43.475 -41.004 1.00 93.50 1165 GLU A N 1
ATOM 9287 C CA . GLU A 1 1165 ? 13.528 -42.498 -42.094 1.00 93.50 1165 GLU A CA 1
ATOM 9288 C C . GLU A 1 1165 ? 12.164 -41.782 -42.055 1.00 93.50 1165 GLU A C 1
ATOM 9290 O O . GLU A 1 1165 ? 11.105 -42.418 -42.030 1.00 93.50 1165 GLU A O 1
ATOM 9295 N N . TRP A 1 1166 ? 12.181 -40.448 -42.049 1.00 93.69 1166 TRP A N 1
ATOM 9296 C CA . TRP A 1 1166 ? 10.983 -39.609 -42.113 1.00 93.69 1166 TRP A CA 1
ATOM 9297 C C . TRP A 1 1166 ? 10.166 -39.888 -43.389 1.00 93.69 1166 TRP A C 1
ATOM 9299 O O . TRP A 1 1166 ? 10.700 -40.174 -44.460 1.00 93.69 1166 TRP A O 1
ATOM 9309 N N . GLY A 1 1167 ? 8.839 -39.822 -43.279 1.00 90.62 1167 GLY A N 1
ATOM 9310 C CA . GLY A 1 1167 ? 7.906 -40.115 -44.368 1.00 90.62 1167 GLY A CA 1
ATOM 9311 C C . GLY A 1 1167 ? 7.762 -41.603 -44.719 1.00 90.62 1167 GLY A C 1
ATOM 9312 O O . GLY A 1 1167 ? 7.036 -41.924 -45.661 1.00 90.62 1167 GLY A O 1
ATOM 9313 N N . LYS A 1 1168 ? 8.414 -42.521 -43.989 1.00 90.31 1168 LYS A N 1
ATOM 9314 C CA . LYS A 1 1168 ? 8.239 -43.979 -44.136 1.00 90.31 1168 LYS A CA 1
ATOM 9315 C C . LYS A 1 1168 ? 7.383 -44.577 -43.020 1.00 90.31 1168 LYS A C 1
ATOM 9317 O O . LYS A 1 1168 ? 7.194 -43.984 -41.960 1.00 90.31 1168 LYS A O 1
ATOM 9322 N N . GLU A 1 1169 ? 6.912 -45.799 -43.254 1.00 85.88 1169 GLU A N 1
ATOM 9323 C CA . GLU A 1 1169 ? 6.414 -46.681 -42.197 1.00 85.88 1169 GLU A CA 1
ATOM 9324 C C . GLU A 1 1169 ? 7.583 -47.247 -41.380 1.00 85.88 1169 GLU A C 1
ATOM 9326 O O . GLU A 1 1169 ? 8.563 -47.730 -41.951 1.00 85.88 1169 GLU A O 1
ATOM 9331 N N . TRP A 1 1170 ? 7.465 -47.245 -40.053 1.00 87.38 1170 TRP A N 1
ATOM 9332 C CA . TRP A 1 1170 ? 8.462 -47.815 -39.139 1.00 87.38 1170 TRP A CA 1
ATOM 9333 C C . TRP A 1 1170 ? 7.969 -49.149 -38.568 1.00 87.38 1170 TRP A C 1
ATOM 9335 O O . TRP A 1 1170 ? 6.782 -49.265 -38.243 1.00 87.38 1170 TRP A O 1
ATOM 9345 N N . LYS A 1 1171 ? 8.867 -50.140 -38.463 1.00 69.69 1171 LYS A N 1
ATOM 9346 C CA . LYS A 1 1171 ? 8.592 -51.554 -38.140 1.00 69.69 1171 LYS A CA 1
ATOM 9347 C C . LYS A 1 1171 ? 9.590 -52.112 -37.119 1.00 69.69 1171 LYS A C 1
ATOM 9349 O O . LYS A 1 1171 ? 10.786 -51.750 -37.199 1.00 69.69 1171 LYS A O 1
#

InterPro domains:
  IPR011989 Armadillo-like helical [G3DSA:1.25.10.10] (255-490)
  IPR011989 Armadillo-like helical [G3DSA:1.25.10.10] (491-713)
  IPR011989 Armadillo-like helical [G3DSA:1.25.10.10] (714-916)
  IPR016024 Armadillo-type fold [SSF48371] (292-923)

Radius of gyration: 45.69 Å; Cα contacts (8 Å, |Δi|>4): 1350; chains: 1; bounding box: 121×147×113 Å

Secondary structure (DSSP, 8-state):
--------------------------------------------------------------------------------------STTTHHHHHHHHHHHHHHHTTS-----PPPHHHHHHHHHHHHHHHHHHTTTSTTSS-HHHHHHHHHHHHHS---HHHHHHHHHTT------------HHHHHHHGGGG----------------------------------------------------S--PPPPTTGGGSS---HHHHHHHHHHHHHHHHHHHHHTTHHHHHHHHHHTT-TTT--HHHHHHHHHH--TT-HHHHHHHHHHTTHHHHHGGGG-S-HHHHHHHHHHHHHHHHGGGSSSS-HHHHHHHHHHHHHTSHHHHHHHHHHHT--HHHHHHHHHHHHHHTTTS-TTS--S-HHHHHHHHHHHHHS-HHHHHHHHHHHHHHHHHHHHHHHTTS---HHHHHHHTT--S-S-HHHHHHHHHHHHHHHHHHHHHHHHH--HHHHHHHHHTTHHHHHHHHHHHS-GGG--THHHHHHHHHHHTS-HHHHHHHHTT-THHHHHHGGG-S-HHHHHHHHHHHHHHHHHHHHHS-SSS--TTHHHHTTTTHHHHHHHHHHH---HHHHHHHHHHHHHHTTTS---SHHHHHHHHHHHHHHHHH-TTTHHHHHHHHHHHTTSHHHHHHHHTT--HHHHHHHHHS---SSHHHHHHHHHHHHHHHHHHHHHTT-TT-HHHHHHHHHTTHHHHHHHHHHHS-GGG--HHHHHHHHHHHTTS-HHHHHHHHHTTHHHHHHTTTT-SSHHHHHHHHHHHHHHHHHHHHH-SS-SS-TTHHHHHHTTHHHHHHHHHHH-TT-HHHHHHHHHHHHHHTTT-B-SSHHHHHHHHHHHHHHHTSS-HHHHHHHHHHHHHSB-S-STTHHHHTTTTT-TTS-TTS-TTHHHHHHHT---HHHHHHHHHS-HHHHGGGGSTTHHHHHHHHHB---EEE--STTTEEEETTEEEE-SS---EEEEEEEEE-SSEEEEEEEEES--SSS-EEEEEEETT--PPTT--TTTTTGGGTEEEEETTSEEESSSSS-EE-----SS-EEEEEEESSSSS-EEEEEETTEEPSEEEES--SSEEEEEEE-STT-EEEEEEEEE-SS-S----TT-EEEETTS---

Mean predicted aligned error: 23.53 Å

Nearest PDB structures (foldseek):
  8u36-assembly1_A  TM=6.369E-01  e=1.553E-06  Mus musculus
  3tj3-assembly2_B  TM=5.550E-01  e=2.802E-06  Homo sapiens
  4bqk-assembly1_A  TM=4.496E-01  e=1.060E-06  Oryza sativa
  4u2x-assembly1_D  TM=8.279E-01  e=1.087E-02  Homo sapiens
  8f1e-assembly1_A  TM=2.878E-01  e=1.402E-03  Saccharomyces cerevisiae S288C

Organism: NCBI:txid222440

Sequence (1171 aa):
MSEINLDPLLRKKKDKVGHPSENLQKKQKINKVNKEKDDSFSENPKKSTNSGKSNKEKNVVQSENSPKQTKTDIQDQIDIKDEQEDADLGQLKESKVRSKEKTKQIKKTRKNKAPSFWNIALIILIALVVAGSAYLAFFQTVPLPLIIQKVENIITEKPTDKSKEEAVNLNKPIIDNKSTDKTTDNLKKEIVNLTKTKIDIQSTDKTADNIKEETVNLTKQTNNNKSSVKTTDKLKEENVNSTKTVNDIEKPSKQDIDKQELDCDNIQLMLQKQGFAYREKLIQTGVAEKLIIGFEKGNTSIISPSCLKVLSSITIPDDDSIGNIFIKRKSFSALLKLFSHSDINITEQAIKILYSIIVKTRRADIPNTNKDLYFTILNETGGIKDIIELFNSNRSQYSRDLSALCIGILYEYKSVKDEIVKPEILEQILTISQIGDNQIKTTAQQVHDSISRNKKDQKKNSNEIDLEPILQDLKQPLEGTKEDIKRILHDQDSGCQIISQLIHRKQDNETIQGVINSGVIQQILKILENRDVEDISLSLPETVYLAMSFTGDEIVQQVIDMKPYGGFFRLFDHSNLRVKQVAISSIYALLLTGARQSQFSQIHPHVPEIQQYTGNSKLYELFQKESDQFLKDLSAVCIGLMYQMQEIQHPSIKQDIIRHLKTILSSNPYLKEISFQALKGLANNQKNFQEIMRDVDFDDIAEDLNIKQIGNQEQINKIKSLQIKHCLLLSALLDRKKATEMRQNIIDSGIVNALLRILDTQPINSIASEYVHALFNMIVYSSDLLMKQIYEMNALPILLKFVNHTDMRVQSDTTFSLIQMLLAGARSDNINKIHPYFNSLHESGGIIQLIDLFKTSKNRQSVKETSAMCLGIIFKGQKIADSFLREEVIKQLQNIAADVNPVKSEAAKYALENLIIVDEDTAMDHASEYNVDGGLLSLGEFIFLELLSEMELPQDVRQFLILNKKTYKLILHPRFARIIQSIIQIRHIFIIKEAQQGSSDGNTFFHSNKNEWCTIAIDPIISEGLVKIEVMFENTGGWDSRIIGFADASCSFAVSNRPSDDGNRVRTVRYYRNGDIGHVTDRTIGNQKYANGQRIGIEVDMTTIPRKVTFFVDDDEQPNVVIGIPEAIRFWAFTLQDSSYFTVTKFERLIQSTAKGVEGSKALEWGKEWK